Protein 5NXF (pdb70)

Solvent-accessible surface area: 54799 Å² total

Sequence (1468 aa):
SETVTGTSANTAVSPKNLKWIAQSEPTWAATTAIRGFVKTSSGSITFVGNDTVGSTQDLELYEKNSYAVSPYELNRVLANYLPLKAKAADTNLLDGLDSSQFIRRDIAQTVNGSLTLTQQTNLSAPLVSSSTGEFGGSLAANRTFTIRNTGAPTSIVFEKGPASGANPAQSSIRVWGNQFGGGSDTTRSTVFEVGDDTSHHFYSQRNKDGNIAFNINGTVPININASGLNVNGTATFGRSVTANGEFISKSANAFRAINGDYGFFIRNDASNTYFLLTAAGDQTGGFNGLRPLLINNQSGQITIGEGLIIAKGVTINSGGLTVNSRIRSQGTKTSDLYTRAPTSDTVGFWSIDINDSATYNQFPGYFKVEKTNEVTGLPYLERGEEVKSPGTLTQFGNTLDSLYQDWITYPTTPEARTTRWTRTWQKTKNSWSSFVQVFDGGNPPQPSDIGALPSDNATGNLTIRDFLRIGNVRIVPDPVNKTVKFEWVESETVTGTSANTAVSPKNLKWIAQSEPTWAATTAIRGFVKTSSGSITFVGNDTVGSTQDLELYEKNSYAVSPYELNRVLANYLPLKAKAADTNLLDGLDSSQFIRRDIAQTVNGSLTLTQQTNLSAPLVSSSTGEFGGSLAANRTFTIRNTGAPTSIVFEKGPASGANPAQSSIRVWGNQFGGGSDTTRSTVFEVGDDTSHHFYSQRNKDGNIAFNINGTVPININASGLNVNGTATFGRSVTANGEFISKSANAFRAINGDYGFFIRNDASNTYFLLTAAGDQTGGFNGLRPLLINNQSGQITIGEGLIIAKGVTINSGGLTVNSRIRSQGTKTSDLYTRAPTSDTVGFWSIDINDSATYNQFPGYFKVEKTNEVTGLPYLERGEEVKSPGTLTQFGNTLDSLYQDWITYPTTPEARTTRWTRTWQKTKNSWSSFVQVFDGGNPPQPSDIGALPSDNATGNLTIRDFLRIGNVRIVPDPVNKTVKFEWVSETVTGTSANTAVSPKNLKWIAQSEPTWAATTAIRGFVKTSSGSITFVGNDTVGSTQDLELYEKNSYAVSPYELNRVLANYLPLKAKAADTNLLDGLDSSQFIRRDIAQTVNGSLTLTQQTNLSAPLVSSSTGEFGGSLAANRTFTIRNTGAPTSIVFEKGPASGANPAQSSIRVWGNQFGGGSDTTRSTVFEVGDDTSHHFYSQRNKDGNIAFNINGTVPININASGLNVNGTATFGRSVTANGEFISKSANAFRAINGDYGFFIRNDASNTYFLLTAAGDQTGGFNGLRPLLINNQSGQITIGEGLIIAKGVTINSGGLTVNSRIRSQGTKTSDLYTRAPTSDTVGFWSIDINDSATYNQFPGYFKVEKTNEVTGLPYLERGEEVKSPGTLTQFGNTLDSLYQDWITYPTTPEARTTRWTRTWQKTKNSWSSFVQVFDGGNPPQPSDIGALPSDNATGNLTIRDFLRIGNVRIVPDPVNKTVKFEWV

Structure (mmCIF, N/CA/C/O backbone):
data_5NXF
#
_entry.id   5NXF
#
_cell.length_a   92.107
_cell.length_b   75.943
_cell.length_c   149.128
_cell.angle_alpha   90.00
_cell.angle_beta   90.21
_cell.angle_gamma   90.00
#
_symmetry.space_group_name_H-M   'P 1 21 1'
#
loop_
_entity.id
_entity.type
_entity.pdbx_description
1 polymer 'Long-tail fiber proximal subunit'
2 non-polymer GLYCEROL
3 non-polymer 'PHOSPHATE ION'
4 non-polymer 'ACETATE ION'
5 non-polymer 'SODIUM ION'
6 non-polymer UREA
7 water water
#
loop_
_atom_site.group_PDB
_atom_site.id
_atom_site.type_symbol
_atom_site.label_atom_id
_atom_site.label_alt_id
_atom_site.label_comp_id
_atom_site.label_asym_id
_atom_site.label_entity_id
_atom_site.label_seq_id
_atom_site.pdbx_PDB_ins_code
_atom_site.Cartn_x
_atom_site.Cartn_y
_atom_site.Cartn_z
_atom_site.occupancy
_atom_site.B_iso_or_equiv
_atom_site.auth_seq_id
_atom_site.auth_comp_id
_atom_site.auth_asym_id
_atom_site.auth_atom_id
_atom_site.pdbx_PDB_model_num
ATOM 1 N N . SER A 1 15 ? 162.438 -5.353 -36.852 1.00 89.51 795 SER A N 1
ATOM 2 C CA . SER A 1 15 ? 162.175 -5.378 -35.383 1.00 89.29 795 SER A CA 1
ATOM 3 C C . SER A 1 15 ? 160.936 -4.551 -35.040 1.00 86.19 795 SER A C 1
ATOM 4 O O . SER A 1 15 ? 160.357 -3.887 -35.904 1.00 83.89 795 SER A O 1
ATOM 7 N N . GLU A 1 16 ? 160.556 -4.567 -33.763 1.00 83.89 796 GLU A N 1
ATOM 8 C CA . GLU A 1 16 ? 159.409 -3.792 -33.273 1.00 80.16 796 GLU A CA 1
ATOM 9 C C . GLU A 1 16 ? 159.723 -2.289 -33.060 1.00 78.06 796 GLU A C 1
ATOM 10 O O . GLU A 1 16 ? 159.269 -1.659 -32.107 1.00 75.29 796 GLU A O 1
ATOM 16 N N . THR A 1 17 ? 160.557 -1.754 -33.957 1.00 79.35 797 THR A N 1
ATOM 17 C CA . THR A 1 17 ? 160.455 -0.382 -34.473 1.00 77.11 797 THR A CA 1
ATOM 18 C C . THR A 1 17 ? 159.071 -0.109 -35.083 1.00 73.12 797 THR A C 1
ATOM 19 O O . THR A 1 17 ? 158.594 1.019 -35.029 1.00 66.88 797 THR A O 1
ATOM 23 N N . VAL A 1 18 ? 158.459 -1.137 -35.683 1.00 71.79 798 VAL A N 1
ATOM 24 C CA . VAL A 1 18 ? 157.158 -1.022 -36.369 1.00 72.59 798 VAL A CA 1
ATOM 25 C C . VAL A 1 18 ? 156.042 -0.635 -35.390 1.00 72.97 798 VAL A C 1
ATOM 26 O O . VAL A 1 18 ? 155.113 0.097 -35.758 1.00 67.16 798 VAL A O 1
ATOM 30 N N . THR A 1 19 ? 156.135 -1.143 -34.157 1.00 76.28 799 THR A N 1
ATOM 31 C CA . THR A 1 19 ? 155.311 -0.660 -33.042 1.00 80.24 799 THR A CA 1
ATOM 32 C C . THR A 1 19 ? 155.595 0.822 -32.802 1.00 83.25 799 THR A C 1
ATOM 33 O O . THR A 1 19 ? 154.655 1.610 -32.647 1.00 86.05 799 THR A O 1
ATOM 37 N N . GLY A 1 20 ? 156.883 1.185 -32.766 1.00 81.36 800 GLY A N 1
ATOM 38 C CA . GLY A 1 20 ? 157.297 2.583 -32.839 1.00 82.05 800 GLY A CA 1
ATOM 39 C C . GLY A 1 20 ? 156.526 3.221 -33.978 1.00 83.73 800 GLY A C 1
ATOM 40 O O . GLY A 1 20 ? 156.520 2.714 -35.103 1.00 85.12 800 GLY A O 1
ATOM 41 N N . THR A 1 21 ? 155.846 4.317 -33.672 1.00 85.48 801 THR A N 1
ATOM 42 C CA . THR A 1 21 ? 154.799 4.853 -34.543 1.00 89.04 801 THR A CA 1
ATOM 43 C C . THR A 1 21 ? 155.258 5.097 -35.998 1.00 87.95 801 THR A C 1
ATOM 44 O O . THR A 1 21 ? 154.726 4.479 -36.930 1.00 87.51 801 THR A O 1
ATOM 48 N N . SER A 1 22 ? 156.263 5.959 -36.169 1.00 85.49 802 SER A N 1
ATOM 49 C CA . SER A 1 22 ? 156.801 6.318 -37.490 1.00 82.29 802 SER A CA 1
ATOM 50 C C . SER A 1 22 ? 158.158 5.663 -37.789 1.00 81.56 802 SER A C 1
ATOM 51 O O . SER A 1 22 ? 158.796 5.085 -36.906 1.00 81.43 802 SER A O 1
ATOM 54 N N . ALA A 1 23 ? 158.556 5.768 -39.058 1.00 79.86 803 ALA A N 1
ATOM 55 C CA . ALA A 1 23 ? 159.812 5.235 -39.638 1.00 77.70 803 ALA A CA 1
ATOM 56 C C . ALA A 1 23 ? 159.560 5.025 -41.129 1.00 78.50 803 ALA A C 1
ATOM 57 O O . ALA A 1 23 ? 158.402 4.935 -41.554 1.00 74.33 803 ALA A O 1
ATOM 59 N N . ASN A 1 24 ? 160.639 4.971 -41.914 1.00 78.95 804 ASN A N 1
ATOM 60 C CA . ASN A 1 24 ? 160.567 4.633 -43.348 1.00 75.78 804 ASN A CA 1
ATOM 61 C C . ASN A 1 24 ? 161.527 3.487 -43.708 1.00 76.66 804 ASN A C 1
ATOM 62 O O . ASN A 1 24 ? 162.297 3.558 -44.673 1.00 73.43 804 ASN A O 1
ATOM 67 N N . THR A 1 25 ? 161.468 2.434 -42.890 1.00 76.61 805 THR A N 1
ATOM 68 C CA . THR A 1 25 ? 161.898 1.095 -43.279 1.00 75.88 805 THR A CA 1
ATOM 69 C C . THR A 1 25 ? 160.650 0.403 -43.875 1.00 75.58 805 THR A C 1
ATOM 70 O O . THR A 1 25 ? 159.644 1.075 -44.124 1.00 70.91 805 THR A O 1
ATOM 74 N N . ALA A 1 26 ? 160.718 -0.906 -44.136 1.00 75.87 806 ALA A N 1
ATOM 75 C CA . ALA A 1 26 ? 159.564 -1.672 -44.644 1.00 74.68 806 ALA A CA 1
ATOM 76 C C . ALA A 1 26 ? 158.992 -2.566 -43.547 1.00 75.17 806 ALA A C 1
ATOM 77 O O . ALA A 1 26 ? 159.747 -3.129 -42.745 1.00 75.59 806 ALA A O 1
ATOM 79 N N . VAL A 1 27 ? 157.662 -2.686 -43.515 1.00 71.27 807 VAL A N 1
ATOM 80 C CA . VAL A 1 27 ? 156.981 -3.616 -42.594 1.00 68.88 807 VAL A CA 1
ATOM 81 C C . VAL A 1 27 ? 157.035 -5.064 -43.125 1.00 64.42 807 VAL A C 1
ATOM 82 O O . VAL A 1 27 ? 156.881 -5.298 -44.332 1.00 56.62 807 VAL A O 1
ATOM 86 N N . SER A 1 28 ? 157.272 -6.017 -42.217 1.00 59.61 808 SER A N 1
ATOM 87 C CA . SER A 1 28 ? 157.393 -7.438 -42.553 1.00 56.96 808 SER A CA 1
ATOM 88 C C . SER A 1 28 ? 156.092 -8.213 -42.277 1.00 61.05 808 SER A C 1
ATOM 89 O O . SER A 1 28 ? 155.183 -7.682 -41.639 1.00 56.95 808 SER A O 1
ATOM 92 N N . PRO A 1 29 ? 156.003 -9.467 -42.767 1.00 64.20 809 PRO A N 1
ATOM 93 C CA . PRO A 1 29 ? 154.984 -10.443 -42.356 1.00 67.46 809 PRO A CA 1
ATOM 94 C C . PRO A 1 29 ? 154.910 -10.717 -40.845 1.00 71.05 809 PRO A C 1
ATOM 95 O O . PRO A 1 29 ? 153.811 -10.734 -40.284 1.00 73.42 809 PRO A O 1
ATOM 99 N N . LYS A 1 30 ? 156.060 -10.934 -40.205 1.00 72.03 810 LYS A N 1
ATOM 100 C CA . LYS A 1 30 ? 156.117 -11.221 -38.762 1.00 74.29 810 LYS A CA 1
ATOM 101 C C . LYS A 1 30 ? 155.616 -10.040 -37.920 1.00 79.92 810 LYS A C 1
ATOM 102 O O . LYS A 1 30 ? 154.840 -10.227 -36.976 1.00 79.85 810 LYS A O 1
ATOM 108 N N . ASN A 1 31 ? 156.071 -8.835 -38.271 1.00 82.58 811 ASN A N 1
ATOM 109 C CA . ASN A 1 31 ? 155.690 -7.602 -37.561 1.00 84.67 811 ASN A CA 1
ATOM 110 C C . ASN A 1 31 ? 154.231 -7.175 -37.799 1.00 84.27 811 ASN A C 1
ATOM 111 O O . ASN A 1 31 ? 153.621 -6.581 -36.907 1.00 85.55 811 ASN A O 1
ATOM 116 N N . LEU A 1 32 ? 153.687 -7.448 -38.990 1.00 80.50 812 LEU A N 1
ATOM 117 C CA . LEU A 1 32 ? 152.264 -7.191 -39.266 1.00 77.29 812 LEU A CA 1
ATOM 118 C C . LEU A 1 32 ? 151.367 -8.059 -38.388 1.00 77.53 812 LEU A C 1
ATOM 119 O O . LEU A 1 32 ? 150.280 -7.622 -38.021 1.00 76.23 812 LEU A O 1
ATOM 124 N N . LYS A 1 33 ? 151.825 -9.270 -38.050 1.00 80.46 813 LYS A N 1
ATOM 125 C CA . LYS A 1 33 ? 151.074 -10.174 -37.164 1.00 83.35 813 LYS A CA 1
ATOM 126 C C . LYS A 1 33 ? 151.092 -9.739 -35.696 1.00 82.57 813 LYS A C 1
ATOM 127 O O . LYS A 1 33 ? 150.073 -9.867 -35.010 1.00 86.20 813 LYS A O 1
ATOM 133 N N . TRP A 1 34 ? 152.235 -9.257 -35.204 1.00 77.63 814 TRP A N 1
ATOM 134 C CA . TRP A 1 34 ? 152.310 -8.742 -33.826 1.00 74.10 814 TRP A CA 1
ATOM 135 C C . TRP A 1 34 ? 151.438 -7.481 -33.644 1.00 67.41 814 TRP A C 1
ATOM 136 O O . TRP A 1 34 ? 150.726 -7.366 -32.647 1.00 66.93 814 TRP A O 1
ATOM 147 N N . ILE A 1 35 ? 151.500 -6.566 -34.614 1.00 63.12 815 ILE A N 1
ATOM 148 C CA . ILE A 1 35 ? 150.725 -5.305 -34.613 1.00 62.98 815 ILE A CA 1
ATOM 149 C C . ILE A 1 35 ? 149.183 -5.532 -34.602 1.00 65.97 815 ILE A C 1
ATOM 150 O O . ILE A 1 35 ? 148.464 -4.969 -33.753 1.00 56.62 815 ILE A O 1
ATOM 155 N N . ALA A 1 36 ? 148.691 -6.359 -35.532 1.00 65.86 816 ALA A N 1
ATOM 156 C CA . ALA A 1 36 ? 147.247 -6.618 -35.682 1.00 62.52 816 ALA A CA 1
ATOM 157 C C . ALA A 1 36 ? 146.654 -7.461 -34.556 1.00 59.67 816 ALA A C 1
ATOM 158 O O . ALA A 1 36 ? 145.543 -7.178 -34.105 1.00 61.56 816 ALA A O 1
ATOM 160 N N . GLN A 1 37 ? 147.393 -8.472 -34.097 1.00 54.92 817 GLN A N 1
ATOM 161 C CA . GLN A 1 37 ? 146.848 -9.492 -33.185 1.00 56.17 817 GLN A CA 1
ATOM 162 C C . GLN A 1 37 ? 147.418 -9.514 -31.749 1.00 58.90 817 GLN A C 1
ATOM 163 O O . GLN A 1 37 ? 146.891 -10.241 -30.906 1.00 65.07 817 GLN A O 1
ATOM 169 N N . SER A 1 38 ? 148.470 -8.741 -31.463 1.00 58.48 818 SER A N 1
ATOM 170 C CA . SER A 1 38 ? 149.154 -8.812 -30.152 1.00 59.12 818 SER A CA 1
ATOM 171 C C . SER A 1 38 ? 149.522 -7.482 -29.466 1.00 58.22 818 SER A C 1
ATOM 172 O O . SER A 1 38 ? 149.528 -7.414 -28.239 1.00 57.51 818 SER A O 1
ATOM 175 N N . GLU A 1 39 ? 149.829 -6.443 -30.240 1.00 59.08 819 GLU A N 1
ATOM 176 C CA . GLU A 1 39 ? 150.427 -5.203 -29.698 1.00 60.30 819 GLU A CA 1
ATOM 177 C C . GLU A 1 39 ? 149.418 -4.369 -28.877 1.00 58.52 819 GLU A C 1
ATOM 178 O O . GLU A 1 39 ? 148.476 -3.821 -29.463 1.00 59.10 819 GLU A O 1
ATOM 184 N N . PRO A 1 40 ? 149.619 -4.252 -27.539 1.00 56.93 820 PRO A N 1
ATOM 185 C CA . PRO A 1 40 ? 148.649 -3.505 -26.712 1.00 56.78 820 PRO A CA 1
ATOM 186 C C . PRO A 1 40 ? 148.300 -2.094 -27.222 1.00 55.95 820 PRO A C 1
ATOM 187 O O . PRO A 1 40 ? 147.119 -1.719 -27.202 1.00 54.75 820 PRO A O 1
ATOM 191 N N . THR A 1 41 ? 149.304 -1.348 -27.701 1.00 49.50 821 THR A N 1
ATOM 192 C CA . THR A 1 41 ? 149.139 0.081 -28.045 1.00 50.27 821 THR A CA 1
ATOM 193 C C . THR A 1 41 ? 148.463 0.367 -29.402 1.00 47.58 821 THR A C 1
ATOM 194 O O . THR A 1 41 ? 148.160 1.524 -29.700 1.00 42.77 821 THR A O 1
ATOM 198 N N . TRP A 1 42 ? 148.218 -0.667 -30.211 1.00 47.38 822 TRP A N 1
ATOM 199 C CA . TRP A 1 42 ? 147.460 -0.520 -31.464 1.00 49.78 822 TRP A CA 1
ATOM 200 C C . TRP A 1 42 ? 146.004 -1.022 -31.336 1.00 46.94 822 TRP A C 1
ATOM 201 O O . TRP A 1 42 ? 145.262 -0.995 -32.315 1.00 44.19 822 TRP A O 1
ATOM 212 N N . ALA A 1 43 ? 145.600 -1.449 -30.134 1.00 47.08 823 ALA A N 1
ATOM 213 C CA . ALA A 1 43 ? 144.232 -1.949 -29.882 1.00 46.98 823 ALA A CA 1
ATOM 214 C C . ALA A 1 43 ? 143.206 -0.852 -30.094 1.00 45.61 823 ALA A C 1
ATOM 215 O O . ALA A 1 43 ? 143.517 0.338 -29.975 1.00 46.87 823 ALA A O 1
ATOM 217 N N . ALA A 1 44 ? 141.989 -1.253 -30.440 1.00 44.76 824 ALA A N 1
ATOM 218 C CA . ALA A 1 44 ? 140.882 -0.304 -30.560 1.00 45.18 824 ALA A CA 1
ATOM 219 C C . ALA A 1 44 ? 140.549 0.212 -29.169 1.00 42.87 824 ALA A C 1
ATOM 220 O O . ALA A 1 44 ? 140.420 -0.587 -28.238 1.00 39.95 824 ALA A O 1
ATOM 222 N N . THR A 1 45 ? 140.463 1.539 -29.036 1.00 40.69 825 THR A N 1
ATOM 223 C CA . THR A 1 45 ? 139.994 2.195 -27.807 1.00 40.03 825 THR A CA 1
ATOM 224 C C . THR A 1 45 ? 138.969 3.279 -28.173 1.00 38.60 825 THR A C 1
ATOM 225 O O . THR A 1 45 ? 138.606 3.457 -29.360 1.00 36.50 825 THR A O 1
ATOM 229 N N . THR A 1 46 ? 138.496 4.002 -27.155 1.00 36.71 826 THR A N 1
ATOM 230 C CA . THR A 1 46 ? 137.560 5.119 -27.367 1.00 37.39 826 THR A CA 1
ATOM 231 C C . THR A 1 46 ? 138.180 6.290 -28.169 1.00 37.15 826 THR A C 1
ATOM 232 O O . THR A 1 46 ? 137.446 7.053 -28.825 1.00 35.16 826 THR A O 1
ATOM 236 N N . ALA A 1 47 ? 139.518 6.399 -28.134 1.00 38.84 827 ALA A N 1
ATOM 237 C CA . ALA A 1 47 ? 140.272 7.473 -28.810 1.00 38.45 827 ALA A CA 1
ATOM 238 C C . ALA A 1 47 ? 141.175 7.036 -29.986 1.00 40.02 827 ALA A C 1
ATOM 239 O O . ALA A 1 47 ? 141.520 7.879 -30.808 1.00 41.02 827 ALA A O 1
ATOM 241 N N . ILE A 1 48 ? 141.562 5.758 -30.053 1.00 40.89 828 ILE A N 1
ATOM 242 C CA . ILE A 1 48 ? 142.475 5.238 -31.092 1.00 41.98 828 ILE A CA 1
ATOM 243 C C . ILE A 1 48 ? 141.763 4.157 -31.953 1.00 43.99 828 ILE A C 1
ATOM 244 O O . ILE A 1 48 ? 141.416 3.084 -31.446 1.00 42.76 828 ILE A O 1
ATOM 249 N N . ARG A 1 49 ? 141.557 4.443 -33.244 1.00 44.28 829 ARG A N 1
ATOM 250 C CA . ARG A 1 49 ? 141.026 3.440 -34.193 1.00 45.50 829 ARG A CA 1
ATOM 251 C C . ARG A 1 49 ? 142.008 2.266 -34.357 1.00 45.07 829 ARG A C 1
ATOM 252 O O . ARG A 1 49 ? 143.224 2.465 -34.410 1.00 44.67 829 ARG A O 1
ATOM 260 N N . GLY A 1 50 ? 141.485 1.042 -34.413 1.00 45.40 830 GLY A N 1
ATOM 261 C CA . GLY A 1 50 ? 142.344 -0.144 -34.449 1.00 45.82 830 GLY A CA 1
ATOM 262 C C . GLY A 1 50 ? 141.644 -1.496 -34.498 1.00 45.76 830 GLY A C 1
ATOM 263 O O . GLY A 1 50 ? 140.580 -1.649 -35.122 1.00 41.11 830 GLY A O 1
ATOM 264 N N . PHE A 1 51 ? 142.266 -2.473 -33.833 1.00 47.55 831 PHE A N 1
ATOM 265 C CA . PHE A 1 51 ? 141.888 -3.880 -33.928 1.00 51.38 831 PHE A CA 1
ATOM 266 C C . PHE A 1 51 ? 141.087 -4.312 -32.698 1.00 52.02 831 PHE A C 1
ATOM 267 O O . PHE A 1 51 ? 141.298 -3.803 -31.585 1.00 49.02 831 PHE A O 1
ATOM 275 N N . VAL A 1 52 ? 140.194 -5.279 -32.914 1.00 50.30 832 VAL A N 1
ATOM 276 C CA . VAL A 1 52 ? 139.308 -5.819 -31.866 1.00 49.39 832 VAL A CA 1
ATOM 277 C C . VAL A 1 52 ? 139.227 -7.347 -31.915 1.00 48.81 832 VAL A C 1
ATOM 278 O O . VAL A 1 52 ? 139.332 -7.950 -32.998 1.00 47.02 832 VAL A O 1
ATOM 282 N N . LYS A 1 53 ? 139.086 -7.953 -30.734 1.00 46.37 833 LYS A N 1
ATOM 283 C CA . LYS A 1 53 ? 138.454 -9.263 -30.593 1.00 46.64 833 LYS A CA 1
ATOM 284 C C . LYS A 1 53 ? 136.946 -9.037 -30.420 1.00 48.26 833 LYS A C 1
ATOM 285 O O . LYS A 1 53 ? 136.509 -7.971 -29.955 1.00 40.79 833 LYS A O 1
ATOM 291 N N . THR A 1 54 ? 136.140 -10.022 -30.813 1.00 47.51 834 THR A N 1
ATOM 292 C CA . THR A 1 54 ? 134.717 -10.006 -30.460 1.00 45.30 834 THR A CA 1
ATOM 293 C C . THR A 1 54 ? 134.630 -10.534 -29.022 1.00 45.11 834 THR A C 1
ATOM 294 O O . THR A 1 54 ? 135.440 -11.369 -28.617 1.00 43.50 834 THR A O 1
ATOM 298 N N . SER A 1 55 ? 133.696 -10.001 -28.232 1.00 46.41 835 SER A N 1
ATOM 299 C CA . SER A 1 55 ? 133.507 -10.445 -26.840 1.00 44.92 835 SER A CA 1
ATOM 300 C C . SER A 1 55 ? 132.832 -11.841 -26.775 1.00 46.62 835 SER A C 1
ATOM 301 O O . SER A 1 55 ? 132.250 -12.313 -27.759 1.00 47.01 835 SER A O 1
ATOM 304 N N . SER A 1 56 ? 132.953 -12.497 -25.624 1.00 47.42 836 SER A N 1
ATOM 305 C CA . SER A 1 56 ? 132.265 -13.767 -25.356 1.00 52.64 836 SER A CA 1
ATOM 306 C C . SER A 1 56 ? 132.163 -13.997 -23.853 1.00 52.12 836 SER A C 1
ATOM 307 O O . SER A 1 56 ? 132.996 -13.487 -23.096 1.00 50.18 836 SER A O 1
ATOM 310 N N . GLY A 1 57 ? 131.138 -14.740 -23.426 1.00 53.60 837 GLY A N 1
ATOM 311 C CA . GLY A 1 57 ? 130.983 -15.138 -22.016 1.00 52.07 837 GLY A CA 1
ATOM 312 C C . GLY A 1 57 ? 130.854 -13.955 -21.065 1.00 52.20 837 GLY A C 1
ATOM 313 O O . GLY A 1 57 ? 130.203 -12.964 -21.389 1.00 50.19 837 GLY A O 1
ATOM 314 N N . SER A 1 58 ? 131.516 -14.050 -19.915 1.00 54.33 838 SER A N 1
ATOM 315 C CA . SER A 1 58 ? 131.520 -12.997 -18.892 1.00 57.09 838 SER A CA 1
ATOM 316 C C . SER A 1 58 ? 132.271 -11.691 -19.244 1.00 58.93 838 SER A C 1
ATOM 317 O O . SER A 1 58 ? 132.242 -10.735 -18.459 1.00 59.95 838 SER A O 1
ATOM 320 N N . ILE A 1 59 ? 132.948 -11.653 -20.393 1.00 57.32 839 ILE A N 1
ATOM 321 C CA . ILE A 1 59 ? 133.510 -10.409 -20.943 1.00 57.33 839 ILE A CA 1
ATOM 322 C C . ILE A 1 59 ? 132.371 -9.501 -21.446 1.00 56.28 839 ILE A C 1
ATOM 323 O O . ILE A 1 59 ? 132.427 -8.280 -21.277 1.00 51.07 839 ILE A O 1
ATOM 328 N N . THR A 1 60 ? 131.347 -10.095 -22.066 1.00 54.61 840 THR A N 1
ATOM 329 C CA . THR A 1 60 ? 130.174 -9.337 -22.523 1.00 54.59 840 THR A CA 1
ATOM 330 C C . THR A 1 60 ? 129.182 -9.017 -21.376 1.00 52.05 840 THR A C 1
ATOM 331 O O . THR A 1 60 ? 128.696 -7.881 -21.278 1.00 48.89 840 THR A O 1
ATOM 335 N N . PHE A 1 61 ? 128.894 -9.998 -20.518 1.00 50.37 841 PHE A N 1
ATOM 336 C CA . PHE A 1 61 ? 127.735 -9.916 -19.597 1.00 51.18 841 PHE A CA 1
ATOM 337 C C . PHE A 1 61 ? 127.861 -10.899 -18.428 1.00 52.61 841 PHE A C 1
ATOM 338 O O . PHE A 1 61 ? 127.971 -12.107 -18.640 1.00 53.67 841 PHE A O 1
ATOM 346 N N . VAL A 1 62 ? 127.886 -10.366 -17.206 1.00 52.39 842 VAL A N 1
ATOM 347 C CA . VAL A 1 62 ? 127.738 -11.161 -15.985 1.00 52.72 842 VAL A CA 1
ATOM 348 C C . VAL A 1 62 ? 126.429 -10.691 -15.339 1.00 55.59 842 VAL A C 1
ATOM 349 O O . VAL A 1 62 ? 126.384 -9.651 -14.661 1.00 53.74 842 VAL A O 1
ATOM 353 N N . GLY A 1 63 ? 125.358 -11.445 -15.581 1.00 55.90 843 GLY A N 1
ATOM 354 C CA . GLY A 1 63 ? 124.056 -11.139 -14.991 1.00 54.23 843 GLY A CA 1
ATOM 355 C C . GLY A 1 63 ? 122.998 -12.206 -15.191 1.00 53.71 843 GLY A C 1
ATOM 356 O O . GLY A 1 63 ? 123.315 -13.364 -15.444 1.00 49.26 843 GLY A O 1
ATOM 357 N N . ASN A 1 64 ? 121.737 -11.799 -15.063 1.00 52.21 844 ASN A N 1
ATOM 358 C CA . ASN A 1 64 ? 120.592 -12.698 -15.237 1.00 48.59 844 ASN A CA 1
ATOM 359 C C . ASN A 1 64 ? 119.398 -11.941 -15.842 1.00 48.85 844 ASN A C 1
ATOM 360 O O . ASN A 1 64 ? 119.495 -10.742 -16.139 1.00 46.30 844 ASN A O 1
ATOM 365 N N . ASP A 1 65 ? 118.288 -12.645 -16.050 1.00 49.40 845 ASP A N 1
ATOM 366 C CA . ASP A 1 65 ? 117.099 -12.050 -16.672 1.00 49.19 845 ASP A CA 1
ATOM 367 C C . ASP A 1 65 ? 116.095 -11.383 -15.685 1.00 48.20 845 ASP A C 1
ATOM 368 O O . ASP A 1 65 ? 114.999 -10.991 -16.091 1.00 43.98 845 ASP A O 1
ATOM 373 N N . THR A 1 66 ? 116.480 -11.257 -14.414 1.00 48.71 846 THR A N 1
ATOM 374 C CA . THR A 1 66 ? 115.693 -10.556 -13.386 1.00 51.11 846 THR A CA 1
ATOM 375 C C . THR A 1 66 ? 116.240 -9.147 -13.141 1.00 52.37 846 THR A C 1
ATOM 376 O O . THR A 1 66 ? 115.511 -8.165 -13.222 1.00 50.22 846 THR A O 1
ATOM 380 N N . VAL A 1 67 ? 117.533 -9.091 -12.836 1.00 52.63 847 VAL A N 1
ATOM 381 C CA . VAL A 1 67 ? 118.248 -7.885 -12.429 1.00 53.21 847 VAL A CA 1
ATOM 382 C C . VAL A 1 67 ? 119.072 -7.282 -13.600 1.00 53.09 847 VAL A C 1
ATOM 383 O O . VAL A 1 67 ? 119.498 -6.129 -13.528 1.00 49.38 847 VAL A O 1
ATOM 387 N N . GLY A 1 68 ? 119.271 -8.030 -14.691 1.00 51.59 848 GLY A N 1
ATOM 388 C CA . GLY A 1 68 ? 120.264 -7.645 -15.706 1.00 49.90 848 GLY A CA 1
ATOM 389 C C . GLY A 1 68 ? 121.661 -7.876 -15.148 1.00 47.72 848 GLY A C 1
ATOM 390 O O . GLY A 1 68 ? 121.855 -8.769 -14.327 1.00 49.58 848 GLY A O 1
ATOM 391 N N . SER A 1 69 ? 122.628 -7.059 -15.561 1.00 47.83 849 SER A N 1
ATOM 392 C CA . SER A 1 69 ? 124.033 -7.200 -15.105 1.00 47.86 849 SER A CA 1
ATOM 393 C C . SER A 1 69 ? 124.225 -7.079 -13.576 1.00 46.32 849 SER A C 1
ATOM 394 O O . SER A 1 69 ? 123.989 -6.019 -13.007 1.00 47.45 849 SER A O 1
ATOM 397 N N . THR A 1 70 ? 124.701 -8.149 -12.934 1.00 47.78 850 THR A N 1
ATOM 398 C CA . THR A 1 70 ? 124.883 -8.195 -11.466 1.00 48.97 850 THR A CA 1
ATOM 399 C C . THR A 1 70 ? 126.292 -7.762 -11.027 1.00 51.67 850 THR A C 1
ATOM 400 O O . THR A 1 70 ? 126.663 -7.942 -9.864 1.00 53.89 850 THR A O 1
ATOM 404 N N . GLN A 1 71 ? 127.054 -7.177 -11.957 1.00 54.68 851 GLN A N 1
ATOM 405 C CA . GLN A 1 71 ? 128.466 -6.857 -11.789 1.00 54.59 851 GLN A CA 1
ATOM 406 C C . GLN A 1 71 ? 128.675 -5.345 -11.802 1.00 52.17 851 GLN A C 1
ATOM 407 O O . GLN A 1 71 ? 127.944 -4.611 -12.482 1.00 49.07 851 GLN A O 1
ATOM 413 N N . ASP A 1 72 ? 129.689 -4.892 -11.063 1.00 50.34 852 ASP A N 1
ATOM 414 C CA . ASP A 1 72 ? 130.165 -3.506 -11.125 1.00 47.35 852 ASP A CA 1
ATOM 415 C C . ASP A 1 72 ? 130.434 -3.146 -12.589 1.00 44.99 852 ASP A C 1
ATOM 416 O O . ASP A 1 72 ? 131.223 -3.825 -13.253 1.00 45.02 852 ASP A O 1
ATOM 421 N N . LEU A 1 73 ? 129.758 -2.101 -13.085 1.00 43.62 853 LEU A N 1
ATOM 422 C CA . LEU A 1 73 ? 129.859 -1.671 -14.494 1.00 43.27 853 LEU A CA 1
ATOM 423 C C . LEU A 1 73 ? 131.313 -1.427 -14.932 1.00 45.13 853 LEU A C 1
ATOM 424 O O . LEU A 1 73 ? 131.673 -1.690 -16.090 1.00 44.56 853 LEU A O 1
ATOM 429 N N . GLU A 1 74 ? 132.141 -0.956 -13.995 1.00 46.57 854 GLU A N 1
ATOM 430 C CA . GLU A 1 74 ? 133.535 -0.609 -14.274 1.00 48.83 854 GLU A CA 1
ATOM 431 C C . GLU A 1 74 ? 134.458 -1.800 -14.546 1.00 50.15 854 GLU A C 1
ATOM 432 O O . GLU A 1 74 ? 135.592 -1.594 -14.998 1.00 49.92 854 GLU A O 1
ATOM 438 N N . LEU A 1 75 ? 133.995 -3.026 -14.287 1.00 50.57 855 LEU A N 1
ATOM 439 C CA . LEU A 1 75 ? 134.753 -4.229 -14.673 1.00 50.44 855 LEU A CA 1
ATOM 440 C C . LEU A 1 75 ? 134.635 -4.596 -16.164 1.00 48.15 855 LEU A C 1
ATOM 441 O O . LEU A 1 75 ? 135.502 -5.308 -16.683 1.00 50.34 855 LEU A O 1
ATOM 446 N N . TYR A 1 76 ? 133.605 -4.101 -16.854 1.00 44.17 856 TYR A N 1
ATOM 447 C CA . TYR A 1 76 ? 133.459 -4.325 -18.304 1.00 44.56 856 TYR A CA 1
ATOM 448 C C . TYR A 1 76 ? 134.456 -3.500 -19.122 1.00 44.92 856 TYR A C 1
ATOM 449 O O . TYR A 1 76 ? 134.674 -2.318 -18.843 1.00 42.31 856 TYR A O 1
ATOM 458 N N . GLU A 1 77 ? 135.017 -4.117 -20.159 1.00 43.98 857 GLU A N 1
ATOM 459 C CA . GLU A 1 77 ? 136.046 -3.480 -20.983 1.00 44.17 857 GLU A CA 1
ATOM 460 C C . GLU A 1 77 ? 135.444 -2.385 -21.859 1.00 42.43 857 GLU A C 1
ATOM 461 O O . GLU A 1 77 ? 134.429 -2.607 -22.531 1.00 37.54 857 GLU A O 1
ATOM 467 N N . LYS A 1 78 ? 136.077 -1.211 -21.858 1.00 41.32 858 LYS A N 1
ATOM 468 C CA . LYS A 1 78 ? 135.743 -0.136 -22.807 1.00 39.73 858 LYS A CA 1
ATOM 469 C C . LYS A 1 78 ? 136.529 -0.266 -24.115 1.00 36.32 858 LYS A C 1
ATOM 470 O O . LYS A 1 78 ? 136.104 0.255 -25.143 1.00 34.62 858 LYS A O 1
ATOM 476 N N . ASN A 1 79 ? 137.670 -0.952 -24.069 1.00 35.63 859 ASN A N 1
ATOM 477 C CA . ASN A 1 79 ? 138.574 -1.073 -25.220 1.00 37.24 859 ASN A CA 1
ATOM 478 C C . ASN A 1 79 ? 138.719 -2.538 -25.675 1.00 39.41 859 ASN A C 1
ATOM 479 O O . ASN A 1 79 ? 138.253 -3.463 -24.991 1.00 37.72 859 ASN A O 1
ATOM 484 N N . SER A 1 80 ? 139.347 -2.723 -26.847 1.00 40.86 860 SER A N 1
ATOM 485 C CA . SER A 1 80 ? 139.859 -4.025 -27.338 1.00 41.55 860 SER A CA 1
ATOM 486 C C . SER A 1 80 ? 138.810 -5.096 -27.738 1.00 45.11 860 SER A C 1
ATOM 487 O O . SER A 1 80 ? 139.178 -6.125 -28.332 1.00 43.22 860 SER A O 1
ATOM 490 N N . TYR A 1 81 ? 137.527 -4.842 -27.447 1.00 46.41 861 TYR A N 1
ATOM 491 C CA . TYR A 1 81 ? 136.449 -5.833 -27.570 1.00 44.81 861 TYR A CA 1
ATOM 492 C C . TYR A 1 81 ? 135.225 -5.220 -28.267 1.00 43.21 861 TYR A C 1
ATOM 493 O O . TYR A 1 81 ? 134.783 -4.118 -27.916 1.00 41.10 861 TYR A O 1
ATOM 502 N N . ALA A 1 82 ? 134.712 -5.935 -29.266 1.00 38.84 862 ALA A N 1
ATOM 503 C CA . ALA A 1 82 ? 133.564 -5.497 -30.045 1.00 41.14 862 ALA A CA 1
ATOM 504 C C . ALA A 1 82 ? 132.445 -6.504 -29.820 1.00 42.40 862 ALA A C 1
ATOM 505 O O . ALA A 1 82 ? 132.620 -7.690 -30.071 1.00 42.22 862 ALA A O 1
ATOM 507 N N . VAL A 1 83 ? 131.310 -6.033 -29.318 1.00 41.44 863 VAL A N 1
ATOM 508 C CA . VAL A 1 83 ? 130.159 -6.891 -29.128 1.00 41.09 863 VAL A CA 1
ATOM 509 C C . VAL A 1 83 ? 129.667 -7.358 -30.508 1.00 38.78 863 VAL A C 1
ATOM 510 O O . VAL A 1 83 ? 129.408 -6.541 -31.387 1.00 38.44 863 VAL A O 1
ATOM 514 N N . SER A 1 84 ? 129.599 -8.678 -30.677 1.00 40.19 864 SER A N 1
ATOM 515 C CA . SER A 1 84 ? 129.085 -9.322 -31.897 1.00 44.14 864 SER A CA 1
ATOM 516 C C . SER A 1 84 ? 127.547 -9.375 -31.883 1.00 47.89 864 SER A C 1
ATOM 517 O O . SER A 1 84 ? 126.950 -9.264 -30.804 1.00 45.78 864 SER A O 1
ATOM 520 N N . PRO A 1 85 ? 126.899 -9.552 -33.068 1.00 49.45 865 PRO A N 1
ATOM 521 C CA . PRO A 1 85 ? 125.452 -9.843 -33.125 1.00 49.04 865 PRO A CA 1
ATOM 522 C C . PRO A 1 85 ? 124.990 -10.989 -32.227 1.00 49.84 865 PRO A C 1
ATOM 523 O O . PRO A 1 85 ? 123.913 -10.899 -31.627 1.00 53.28 865 PRO A O 1
ATOM 527 N N . TYR A 1 86 ? 125.797 -12.045 -32.137 1.00 48.90 866 TYR A N 1
ATOM 528 C CA . TYR A 1 86 ? 125.492 -13.193 -31.280 1.00 50.79 866 TYR A CA 1
ATOM 529 C C . TYR A 1 86 ? 125.475 -12.825 -29.801 1.00 52.02 866 TYR A C 1
ATOM 530 O O . TYR A 1 86 ? 124.556 -13.216 -29.075 1.00 55.50 866 TYR A O 1
ATOM 539 N N . GLU A 1 87 ? 126.512 -12.121 -29.355 1.00 50.44 867 GLU A N 1
ATOM 540 C CA . GLU A 1 87 ? 126.594 -11.651 -27.963 1.00 48.27 867 GLU A CA 1
ATOM 541 C C . GLU A 1 87 ? 125.504 -10.633 -27.595 1.00 44.92 867 GLU A C 1
ATOM 542 O O . GLU A 1 87 ? 124.989 -10.662 -26.485 1.00 41.33 867 GLU A O 1
ATOM 548 N N . LEU A 1 88 ? 125.163 -9.753 -28.535 1.00 43.56 868 LEU A N 1
ATOM 549 C CA . LEU A 1 88 ? 124.067 -8.799 -28.374 1.00 45.39 868 LEU A CA 1
ATOM 550 C C . LEU A 1 88 ? 122.760 -9.558 -28.103 1.00 47.96 868 LEU A C 1
ATOM 551 O O . LEU A 1 88 ? 122.093 -9.330 -27.088 1.00 45.23 868 LEU A O 1
ATOM 556 N N . ASN A 1 89 ? 122.436 -10.485 -29.005 1.00 48.72 869 ASN A N 1
ATOM 557 C CA . ASN A 1 89 ? 121.207 -11.284 -28.911 1.00 48.33 869 ASN A CA 1
ATOM 558 C C . ASN A 1 89 ? 121.184 -12.279 -27.748 1.00 48.05 869 ASN A C 1
ATOM 559 O O . ASN A 1 89 ? 120.102 -12.578 -27.228 1.00 50.99 869 ASN A O 1
ATOM 564 N N . ARG A 1 90 ? 122.356 -12.759 -27.319 1.00 46.73 870 ARG A N 1
ATOM 565 C CA . ARG A 1 90 ? 122.468 -13.601 -26.116 1.00 45.17 870 ARG A CA 1
ATOM 566 C C . ARG A 1 90 ? 122.184 -12.807 -24.836 1.00 46.09 870 ARG A C 1
ATOM 567 O O . ARG A 1 90 ? 121.614 -13.338 -23.866 1.00 47.11 870 ARG A O 1
ATOM 575 N N . VAL A 1 91 ? 122.604 -11.544 -24.833 1.00 43.64 871 VAL A N 1
ATOM 576 C CA . VAL A 1 91 ? 122.408 -10.661 -23.682 1.00 42.77 871 VAL A CA 1
ATOM 577 C C . VAL A 1 91 ? 120.979 -10.084 -23.658 1.00 41.11 871 VAL A C 1
ATOM 578 O O . VAL A 1 91 ? 120.380 -9.978 -22.587 1.00 35.92 871 VAL A O 1
ATOM 582 N N . LEU A 1 92 ? 120.461 -9.722 -24.836 1.00 41.51 872 LEU A N 1
ATOM 583 C CA . LEU A 1 92 ? 119.091 -9.222 -24.987 1.00 44.72 872 LEU A CA 1
ATOM 584 C C . LEU A 1 92 ? 117.993 -10.264 -24.678 1.00 44.38 872 LEU A C 1
ATOM 585 O O . LEU A 1 92 ? 116.836 -9.893 -24.507 1.00 43.44 872 LEU A O 1
ATOM 590 N N . ALA A 1 93 ? 118.356 -11.546 -24.598 1.00 44.64 873 ALA A N 1
ATOM 591 C CA . ALA A 1 93 ? 117.462 -12.580 -24.046 1.00 46.37 873 ALA A CA 1
ATOM 592 C C . ALA A 1 93 ? 117.052 -12.301 -22.592 1.00 46.23 873 ALA A C 1
ATOM 593 O O . ALA A 1 93 ? 116.017 -12.795 -22.141 1.00 47.66 873 ALA A O 1
ATOM 595 N N . ASN A 1 94 ? 117.857 -11.510 -21.870 1.00 45.32 874 ASN A N 1
ATOM 596 C CA . ASN A 1 94 ? 117.583 -11.142 -20.473 1.00 43.87 874 ASN A CA 1
ATOM 597 C C . ASN A 1 94 ? 116.722 -9.868 -20.275 1.00 42.63 874 ASN A C 1
ATOM 598 O O . ASN A 1 94 ? 116.562 -9.421 -19.133 1.00 39.04 874 ASN A O 1
ATOM 603 N N . TYR A 1 95 ? 116.146 -9.327 -21.359 1.00 42.82 875 TYR A N 1
ATOM 604 C CA . TYR A 1 95 ? 115.432 -8.040 -21.339 1.00 43.30 875 TYR A CA 1
ATOM 605 C C . TYR A 1 95 ? 114.045 -8.128 -21.983 1.00 43.00 875 TYR A C 1
ATOM 606 O O . TYR A 1 95 ? 113.869 -8.799 -23.006 1.00 41.37 875 TYR A O 1
ATOM 615 N N . LEU A 1 96 ? 113.078 -7.429 -21.386 1.00 37.26 876 LEU A N 1
ATOM 616 C CA . LEU A 1 96 ? 111.699 -7.532 -21.800 1.00 36.12 876 LEU A CA 1
ATOM 617 C C . LEU A 1 96 ? 111.443 -6.757 -23.091 1.00 34.98 876 LEU A C 1
ATOM 618 O O . LEU A 1 96 ? 111.671 -5.539 -23.139 1.00 34.71 876 LEU A O 1
ATOM 623 N N . PRO A 1 97 ? 110.934 -7.444 -24.137 1.00 35.26 877 PRO A N 1
ATOM 624 C CA . PRO A 1 97 ? 110.540 -6.723 -25.357 1.00 36.96 877 PRO A CA 1
ATOM 625 C C . PRO A 1 97 ? 109.507 -5.614 -25.139 1.00 38.72 877 PRO A C 1
ATOM 626 O O . PRO A 1 97 ? 108.783 -5.617 -24.129 1.00 45.30 877 PRO A O 1
ATOM 630 N N . LEU A 1 98 ? 109.423 -4.706 -26.105 1.00 39.37 878 LEU A N 1
ATOM 631 C CA . LEU A 1 98 ? 108.623 -3.480 -25.966 1.00 43.79 878 LEU A CA 1
ATOM 632 C C . LEU A 1 98 ? 107.161 -3.803 -25.662 1.00 45.13 878 LEU A C 1
ATOM 633 O O . LEU A 1 98 ? 106.576 -3.222 -24.749 1.00 47.33 878 LEU A O 1
ATOM 638 N N . LYS A 1 99 ? 106.604 -4.754 -26.411 1.00 45.55 879 LYS A N 1
ATOM 639 C CA . LYS A 1 99 ? 105.197 -5.127 -26.299 1.00 46.18 879 LYS A CA 1
ATOM 640 C C . LYS A 1 99 ? 104.992 -6.502 -25.632 1.00 48.31 879 LYS A C 1
ATOM 641 O O . LYS A 1 99 ? 103.966 -7.150 -25.863 1.00 48.00 879 LYS A O 1
ATOM 647 N N . ALA A 1 100 ? 105.948 -6.932 -24.797 1.00 45.97 880 ALA A N 1
ATOM 648 C CA . ALA A 1 100 ? 105.861 -8.227 -24.118 1.00 46.49 880 ALA A CA 1
ATOM 649 C C . ALA A 1 100 ? 105.073 -8.110 -22.821 1.00 47.54 880 ALA A C 1
ATOM 650 O O . ALA A 1 100 ? 104.864 -7.007 -22.305 1.00 45.13 880 ALA A O 1
ATOM 652 N N . LYS A 1 101 ? 104.651 -9.264 -22.300 1.00 48.29 881 LYS A N 1
ATOM 653 C CA . LYS A 1 101 ? 103.936 -9.335 -21.026 1.00 46.94 881 LYS A CA 1
ATOM 654 C C . LYS A 1 101 ? 104.953 -9.364 -19.871 1.00 45.09 881 LYS A C 1
ATOM 655 O O . LYS A 1 101 ? 105.748 -10.295 -19.766 1.00 43.96 881 LYS A O 1
ATOM 661 N N . ALA A 1 102 ? 104.924 -8.335 -19.017 1.00 44.02 882 ALA A N 1
ATOM 662 C CA . ALA A 1 102 ? 105.848 -8.235 -17.873 1.00 43.49 882 ALA A CA 1
ATOM 663 C C . ALA A 1 102 ? 105.521 -9.244 -16.777 1.00 41.85 882 ALA A C 1
ATOM 664 O O . ALA A 1 102 ? 104.378 -9.685 -16.656 1.00 43.34 882 ALA A O 1
ATOM 666 N N . ALA A 1 103 ? 106.522 -9.596 -15.977 1.00 39.65 883 ALA A N 1
ATOM 667 C CA . ALA A 1 103 ? 106.325 -10.478 -14.824 1.00 40.74 883 ALA A CA 1
ATOM 668 C C . ALA A 1 103 ? 105.559 -9.805 -13.678 1.00 40.78 883 ALA A C 1
ATOM 669 O O . ALA A 1 103 ? 104.764 -10.450 -12.994 1.00 40.17 883 ALA A O 1
ATOM 671 N N . ASP A 1 104 ? 105.832 -8.520 -13.460 1.00 42.68 884 ASP A N 1
ATOM 672 C CA . ASP A 1 104 ? 105.262 -7.766 -12.335 1.00 42.32 884 ASP A CA 1
ATOM 673 C C . ASP A 1 104 ? 105.297 -6.278 -12.668 1.00 42.93 884 ASP A C 1
ATOM 674 O O . ASP A 1 104 ? 106.087 -5.842 -13.517 1.00 43.67 884 ASP A O 1
ATOM 679 N N . THR A 1 105 ? 104.427 -5.505 -12.021 1.00 38.55 885 THR A N 1
ATOM 680 C CA . THR A 1 105 ? 104.417 -4.054 -12.176 1.00 36.92 885 THR A CA 1
ATOM 681 C C . THR A 1 105 ? 104.113 -3.405 -10.842 1.00 37.09 885 THR A C 1
ATOM 682 O O . THR A 1 105 ? 103.458 -4.007 -9.976 1.00 36.17 885 THR A O 1
ATOM 686 N N . ASN A 1 106 ? 104.591 -2.178 -10.691 1.00 38.07 886 ASN A N 1
ATOM 687 C CA . ASN A 1 106 ? 104.306 -1.373 -9.505 1.00 39.73 886 ASN A CA 1
ATOM 688 C C . ASN A 1 106 ? 102.954 -0.653 -9.645 1.00 39.82 886 ASN A C 1
ATOM 689 O O . ASN A 1 106 ? 102.293 -0.409 -8.642 1.00 38.57 886 ASN A O 1
ATOM 694 N N . LEU A 1 107 ? 102.550 -0.338 -10.883 1.00 40.39 887 LEU A N 1
ATOM 695 C CA . LEU A 1 107 ? 101.371 0.496 -11.163 1.00 40.21 887 LEU A CA 1
ATOM 696 C C . LEU A 1 107 ? 100.592 -0.018 -12.364 1.00 41.25 887 LEU A C 1
ATOM 697 O O . LEU A 1 107 ? 101.182 -0.545 -13.316 1.00 41.11 887 LEU A O 1
ATOM 702 N N . LEU A 1 108 ? 99.272 0.145 -12.320 1.00 36.45 888 LEU A N 1
ATOM 703 C CA . LEU A 1 108 ? 98.406 -0.214 -13.432 1.00 37.08 888 LEU A CA 1
ATOM 704 C C . LEU A 1 108 ? 97.708 1.060 -13.880 1.00 38.09 888 LEU A C 1
ATOM 705 O O . LEU A 1 108 ? 96.905 1.616 -13.136 1.00 38.10 888 LEU A O 1
ATOM 710 N N . ASP A 1 109 ? 98.038 1.538 -15.082 1.00 38.97 889 ASP A N 1
ATOM 711 C CA . ASP A 1 109 ? 97.646 2.881 -15.546 1.00 39.85 889 ASP A CA 1
ATOM 712 C C . ASP A 1 109 ? 97.963 3.974 -14.503 1.00 40.08 889 ASP A C 1
ATOM 713 O O . ASP A 1 109 ? 97.183 4.904 -14.305 1.00 42.92 889 ASP A O 1
ATOM 718 N N . GLY A 1 110 ? 99.102 3.833 -13.828 1.00 39.03 890 GLY A N 1
ATOM 719 C CA . GLY A 1 110 ? 99.572 4.798 -12.831 1.00 38.54 890 GLY A CA 1
ATOM 720 C C . GLY A 1 110 ? 99.020 4.602 -11.431 1.00 37.69 890 GLY A C 1
ATOM 721 O O . GLY A 1 110 ? 99.310 5.402 -10.537 1.00 36.36 890 GLY A O 1
ATOM 722 N N . LEU A 1 111 ? 98.247 3.532 -11.231 1.00 36.95 891 LEU A N 1
ATOM 723 C CA . LEU A 1 111 ? 97.519 3.308 -9.983 1.00 36.56 891 LEU A CA 1
ATOM 724 C C . LEU A 1 111 ? 98.122 2.112 -9.251 1.00 37.57 891 LEU A C 1
ATOM 725 O O . LEU A 1 111 ? 98.348 1.060 -9.854 1.00 35.29 891 LEU A O 1
ATOM 730 N N . ASP A 1 112 ? 98.381 2.300 -7.955 1.00 37.08 892 ASP A N 1
ATOM 731 C CA . ASP A 1 112 ? 98.935 1.274 -7.078 1.00 39.27 892 ASP A CA 1
ATOM 732 C C . ASP A 1 112 ? 97.900 0.164 -6.795 1.00 42.13 892 ASP A C 1
ATOM 733 O O . ASP A 1 112 ? 96.687 0.384 -6.919 1.00 39.97 892 ASP A O 1
ATOM 738 N N . SER A 1 113 ? 98.380 -1.019 -6.403 1.00 42.15 893 SER A N 1
ATOM 739 C CA . SER A 1 113 ? 97.507 -2.124 -5.953 1.00 40.65 893 SER A CA 1
ATOM 740 C C . SER A 1 113 ? 96.531 -1.717 -4.830 1.00 39.84 893 SER A C 1
ATOM 741 O O . SER A 1 113 ? 95.396 -2.188 -4.785 1.00 35.04 893 SER A O 1
ATOM 744 N N . SER A 1 114 ? 96.985 -0.830 -3.943 1.00 38.63 894 SER A N 1
ATOM 745 C CA . SER A 1 114 ? 96.187 -0.372 -2.805 1.00 37.57 894 SER A CA 1
ATOM 746 C C . SER A 1 114 ? 95.024 0.555 -3.171 1.00 36.22 894 SER A C 1
ATOM 747 O O . SER A 1 114 ? 94.176 0.829 -2.327 1.00 34.74 894 SER A O 1
ATOM 750 N N . GLN A 1 115 ? 95.008 1.051 -4.403 1.00 35.76 895 GLN A N 1
ATOM 751 C CA . GLN A 1 115 ? 93.901 1.824 -4.942 1.00 37.10 895 GLN A CA 1
ATOM 752 C C . GLN A 1 115 ? 92.831 0.992 -5.669 1.00 38.04 895 GLN A C 1
ATOM 753 O O . GLN A 1 115 ? 91.945 1.584 -6.315 1.00 36.02 895 GLN A O 1
ATOM 759 N N . PHE A 1 116 ? 92.923 -0.344 -5.602 1.00 36.43 896 PHE A N 1
ATOM 760 C CA . PHE A 1 116 ? 91.914 -1.261 -6.156 1.00 35.72 896 PHE A CA 1
ATOM 761 C C . PHE A 1 116 ? 91.378 -2.165 -5.046 1.00 35.39 896 PHE A C 1
ATOM 762 O O . PHE A 1 116 ? 92.111 -2.461 -4.087 1.00 32.94 896 PHE A O 1
ATOM 770 N N . ILE A 1 117 ? 90.107 -2.589 -5.149 1.00 31.92 897 ILE A N 1
ATOM 771 C CA . ILE A 1 117 ? 89.562 -3.464 -4.110 1.00 31.72 897 ILE A CA 1
ATOM 772 C C . ILE A 1 117 ? 89.957 -4.922 -4.369 1.00 29.42 897 ILE A C 1
ATOM 773 O O . ILE A 1 117 ? 89.788 -5.450 -5.471 1.00 28.41 897 ILE A O 1
ATOM 778 N N . ARG A 1 118 ? 90.478 -5.551 -3.328 1.00 29.66 898 ARG A N 1
ATOM 779 C CA . ARG A 1 118 ? 90.793 -6.964 -3.337 1.00 32.28 898 ARG A CA 1
ATOM 780 C C . ARG A 1 118 ? 89.533 -7.823 -3.186 1.00 33.51 898 ARG A C 1
ATOM 781 O O . ARG A 1 118 ? 88.592 -7.442 -2.491 1.00 32.61 898 ARG A O 1
ATOM 789 N N . ARG A 1 119 ? 89.571 -8.996 -3.818 1.00 36.23 899 ARG A N 1
ATOM 790 C CA . ARG A 1 119 ? 88.476 -9.967 -3.860 1.00 37.74 899 ARG A CA 1
ATOM 791 C C . ARG A 1 119 ? 88.703 -11.162 -2.914 1.00 40.23 899 ARG A C 1
ATOM 792 O O . ARG A 1 119 ? 87.809 -11.995 -2.729 1.00 37.50 899 ARG A O 1
ATOM 800 N N . ASP A 1 120 ? 89.892 -11.235 -2.310 1.00 40.66 900 ASP A N 1
ATOM 801 C CA . ASP A 1 120 ? 90.301 -12.391 -1.498 1.00 40.59 900 ASP A CA 1
ATOM 802 C C . ASP A 1 120 ? 90.440 -12.109 -0.006 1.00 38.01 900 ASP A C 1
ATOM 803 O O . ASP A 1 120 ? 90.277 -13.018 0.803 1.00 40.02 900 ASP A O 1
ATOM 808 N N . ILE A 1 121 ? 90.744 -10.872 0.366 1.00 36.18 901 ILE A N 1
ATOM 809 C CA . ILE A 1 121 ? 90.977 -10.523 1.779 1.00 36.61 901 ILE A CA 1
ATOM 810 C C . ILE A 1 121 ? 90.012 -9.407 2.179 1.00 33.37 901 ILE A C 1
ATOM 811 O O . ILE A 1 121 ? 89.374 -8.809 1.315 1.00 30.54 901 ILE A O 1
ATOM 816 N N . ALA A 1 122 ? 89.918 -9.152 3.481 1.00 33.30 902 ALA A N 1
ATOM 817 C CA . ALA A 1 122 ? 89.122 -8.045 4.020 1.00 36.08 902 ALA A CA 1
ATOM 818 C C . ALA A 1 122 ? 89.630 -6.690 3.519 1.00 37.09 902 ALA A C 1
ATOM 819 O O . ALA A 1 122 ? 90.840 -6.447 3.493 1.00 40.95 902 ALA A O 1
ATOM 821 N N . GLN A 1 123 ? 88.703 -5.823 3.113 1.00 36.05 903 GLN A N 1
ATOM 822 C CA . GLN A 1 123 ? 89.026 -4.514 2.555 1.00 33.59 903 GLN A CA 1
ATOM 823 C C . GLN A 1 123 ? 88.136 -3.424 3.152 1.00 35.20 903 GLN A C 1
ATOM 824 O O . GLN A 1 123 ? 86.940 -3.642 3.389 1.00 34.55 903 GLN A O 1
ATOM 830 N N . THR A 1 124 ? 88.739 -2.260 3.402 1.00 35.50 904 THR A N 1
ATOM 831 C CA . THR A 1 124 ? 88.015 -1.034 3.758 1.00 33.60 904 THR A CA 1
ATOM 832 C C . THR A 1 124 ? 87.946 -0.184 2.519 1.00 34.69 904 THR A C 1
ATOM 833 O O . THR A 1 124 ? 88.992 0.137 1.926 1.00 35.29 904 THR A O 1
ATOM 837 N N . VAL A 1 125 ? 86.725 0.173 2.126 1.00 33.19 905 VAL A N 1
ATOM 838 C CA . VAL A 1 125 ? 86.467 0.881 0.887 1.00 33.37 905 VAL A CA 1
ATOM 839 C C . VAL A 1 125 ? 86.175 2.331 1.227 1.00 33.58 905 VAL A C 1
ATOM 840 O O . VAL A 1 125 ? 85.242 2.618 1.992 1.00 33.95 905 VAL A O 1
ATOM 844 N N . ASN A 1 126 ? 86.967 3.240 0.654 1.00 32.15 906 ASN A N 1
ATOM 845 C CA . ASN A 1 126 ? 86.897 4.670 0.979 1.00 31.04 906 ASN A CA 1
ATOM 846 C C . ASN A 1 126 ? 86.266 5.533 -0.089 1.00 30.62 906 ASN A C 1
ATOM 847 O O . ASN A 1 126 ? 86.148 6.751 0.084 1.00 33.55 906 ASN A O 1
ATOM 852 N N . GLY A 1 127 ? 85.853 4.931 -1.191 1.00 29.96 907 GLY A N 1
ATOM 853 C CA . GLY A 1 127 ? 85.029 5.621 -2.174 1.00 31.68 907 GLY A CA 1
ATOM 854 C C . GLY A 1 127 ? 83.592 5.137 -2.086 1.00 31.09 907 GLY A C 1
ATOM 855 O O . GLY A 1 127 ? 83.322 4.067 -1.537 1.00 29.40 907 GLY A O 1
ATOM 856 N N . SER A 1 128 ? 82.684 5.925 -2.640 1.00 29.94 908 SER A N 1
ATOM 857 C CA . SER A 1 128 ? 81.275 5.551 -2.696 1.00 30.63 908 SER A CA 1
ATOM 858 C C . SER A 1 128 ? 80.954 4.622 -3.878 1.00 30.06 908 SER A C 1
ATOM 859 O O . SER A 1 128 ? 81.072 5.010 -5.044 1.00 29.79 908 SER A O 1
ATOM 862 N N . LEU A 1 129 ? 80.498 3.420 -3.562 1.00 29.31 909 LEU A N 1
ATOM 863 C CA . LEU A 1 129 ? 80.113 2.442 -4.564 1.00 28.66 909 LEU A CA 1
ATOM 864 C C . LEU A 1 129 ? 78.668 2.569 -4.973 1.00 30.08 909 LEU A C 1
ATOM 865 O O . LEU A 1 129 ? 77.784 2.674 -4.111 1.00 30.22 909 LEU A O 1
ATOM 870 N N . THR A 1 130 ? 78.439 2.545 -6.287 1.00 28.47 910 THR A N 1
ATOM 871 C CA . THR A 1 130 ? 77.103 2.533 -6.881 1.00 29.23 910 THR A CA 1
ATOM 872 C C . THR A 1 130 ? 76.940 1.229 -7.628 1.00 31.82 910 THR A C 1
ATOM 873 O O . THR A 1 130 ? 77.592 1.007 -8.659 1.00 32.32 910 THR A O 1
ATOM 877 N N . LEU A 1 131 ? 76.092 0.350 -7.084 1.00 30.51 911 LEU A N 1
ATOM 878 C CA . LEU A 1 131 ? 75.922 -1.006 -7.605 1.00 30.23 911 LEU A CA 1
ATOM 879 C C . LEU A 1 131 ? 74.702 -1.030 -8.508 1.00 30.92 911 LEU A C 1
ATOM 880 O O . LEU A 1 131 ? 73.583 -0.822 -8.044 1.00 32.11 911 LEU A O 1
ATOM 885 N N . THR A 1 132 ? 74.918 -1.261 -9.801 1.00 29.13 912 THR A N 1
ATOM 886 C CA . THR A 1 132 ? 73.853 -1.143 -10.803 1.00 29.22 912 THR A CA 1
ATOM 887 C C . THR A 1 132 ? 73.167 -2.466 -11.114 1.00 27.38 912 THR A C 1
ATOM 888 O O . THR A 1 132 ? 72.132 -2.486 -11.795 1.00 28.80 912 THR A O 1
ATOM 892 N N . GLN A 1 133 ? 73.750 -3.560 -10.639 1.00 27.67 913 GLN A N 1
ATOM 893 C CA . GLN A 1 133 ? 73.207 -4.895 -10.840 1.00 29.23 913 GLN A CA 1
ATOM 894 C C . GLN A 1 133 ? 72.838 -5.476 -9.485 1.00 28.83 913 GLN A C 1
ATOM 895 O O . GLN A 1 133 ? 73.196 -4.920 -8.448 1.00 27.17 913 GLN A O 1
ATOM 901 N N . GLN A 1 134 ? 72.134 -6.608 -9.502 1.00 29.29 914 GLN A N 1
ATOM 902 C CA . GLN A 1 134 ? 71.713 -7.262 -8.272 1.00 28.31 914 GLN A CA 1
ATOM 903 C C . GLN A 1 134 ? 72.897 -7.519 -7.377 1.00 28.67 914 GLN A C 1
ATOM 904 O O . GLN A 1 134 ? 73.974 -7.904 -7.857 1.00 29.65 914 GLN A O 1
ATOM 910 N N . THR A 1 135 ? 72.698 -7.283 -6.080 1.00 26.45 915 THR A N 1
ATOM 911 C CA . THR A 1 135 ? 73.697 -7.566 -5.054 1.00 25.21 915 THR A CA 1
ATOM 912 C C . THR A 1 135 ? 73.227 -8.746 -4.205 1.00 26.89 915 THR A C 1
ATOM 913 O O . THR A 1 135 ? 72.121 -8.710 -3.639 1.00 26.74 915 THR A O 1
ATOM 917 N N . ASN A 1 136 ? 74.051 -9.792 -4.136 1.00 27.10 916 ASN A N 1
ATOM 918 C CA . ASN A 1 136 ? 73.736 -11.011 -3.387 1.00 27.52 916 ASN A CA 1
ATOM 919 C C . ASN A 1 136 ? 74.580 -11.063 -2.131 1.00 27.29 916 ASN A C 1
ATOM 920 O O . ASN A 1 136 ? 75.787 -10.848 -2.198 1.00 29.59 916 ASN A O 1
ATOM 925 N N . LEU A 1 137 ? 73.960 -11.331 -0.982 1.00 25.59 917 LEU A N 1
ATOM 926 C CA . LEU A 1 137 ? 74.696 -11.541 0.258 1.00 26.24 917 LEU A CA 1
ATOM 927 C C . LEU A 1 137 ? 74.413 -12.933 0.779 1.00 26.53 917 LEU A C 1
ATOM 928 O O . LEU A 1 137 ? 73.281 -13.403 0.708 1.00 28.45 917 LEU A O 1
ATOM 933 N N . SER A 1 138 ? 75.437 -13.598 1.305 1.00 27.14 918 SER A N 1
ATOM 934 C CA . SER A 1 138 ? 75.250 -14.856 2.019 1.00 27.01 918 SER A CA 1
ATOM 935 C C . SER A 1 138 ? 75.773 -14.769 3.438 1.00 26.03 918 SER A C 1
ATOM 936 O O . SER A 1 138 ? 75.961 -15.778 4.091 1.00 26.36 918 SER A O 1
ATOM 939 N N . ALA A 1 139 ? 75.980 -13.558 3.939 1.00 25.61 919 ALA A N 1
ATOM 940 C CA . ALA A 1 139 ? 76.418 -13.381 5.325 1.00 25.34 919 ALA A CA 1
ATOM 941 C C . ALA A 1 139 ? 75.822 -12.077 5.837 1.00 23.19 919 ALA A C 1
ATOM 942 O O . ALA A 1 139 ? 75.314 -11.305 5.044 1.00 20.96 919 ALA A O 1
ATOM 944 N N . PRO A 1 140 ? 75.887 -11.833 7.158 1.00 23.63 920 PRO A N 1
ATOM 945 C CA . PRO A 1 140 ? 75.221 -10.668 7.735 1.00 24.60 920 PRO A CA 1
ATOM 946 C C . PRO A 1 140 ? 75.626 -9.318 7.144 1.00 27.36 920 PRO A C 1
ATOM 947 O O . PRO A 1 140 ? 76.783 -9.127 6.700 1.00 27.00 920 PRO A O 1
ATOM 951 N N . LEU A 1 141 ? 74.636 -8.425 7.085 1.00 26.77 921 LEU A N 1
ATOM 952 C CA . LEU A 1 141 ? 74.822 -7.006 6.800 1.00 26.75 921 LEU A CA 1
ATOM 953 C C . LEU A 1 141 ? 74.730 -6.288 8.149 1.00 26.15 921 LEU A C 1
ATOM 954 O O . LEU A 1 141 ? 73.747 -6.449 8.900 1.00 24.28 921 LEU A O 1
ATOM 959 N N . VAL A 1 142 ? 75.784 -5.550 8.476 1.00 24.68 922 VAL A N 1
ATOM 960 C CA . VAL A 1 142 ? 75.934 -4.927 9.786 1.00 26.26 922 VAL A CA 1
ATOM 961 C C . VAL A 1 142 ? 76.315 -3.455 9.548 1.00 26.55 922 VAL A C 1
ATOM 962 O O . VAL A 1 142 ? 77.452 -3.141 9.148 1.00 26.63 922 VAL A O 1
ATOM 966 N N . SER A 1 143 ? 75.342 -2.561 9.743 1.00 24.58 923 SER A N 1
ATOM 967 C CA . SER A 1 143 ? 75.549 -1.128 9.543 1.00 23.76 923 SER A CA 1
ATOM 968 C C . SER A 1 143 ? 75.421 -0.338 10.829 1.00 24.79 923 SER A C 1
ATOM 969 O O . SER A 1 143 ? 74.586 -0.663 11.680 1.00 25.95 923 SER A O 1
ATOM 972 N N . SER A 1 144 ? 76.235 0.712 10.964 1.00 24.19 924 SER A N 1
ATOM 973 C CA . SER A 1 144 ? 76.083 1.669 12.059 1.00 24.38 924 SER A CA 1
ATOM 974 C C . SER A 1 144 ? 75.213 2.856 11.647 1.00 23.50 924 SER A C 1
ATOM 975 O O . SER A 1 144 ? 75.037 3.774 12.424 1.00 24.86 924 SER A O 1
ATOM 978 N N . SER A 1 145 ? 74.664 2.827 10.432 1.00 23.28 925 SER A N 1
ATOM 979 C CA . SER A 1 145 ? 74.002 3.969 9.831 1.00 22.55 925 SER A CA 1
ATOM 980 C C . SER A 1 145 ? 72.587 3.559 9.268 1.00 21.99 925 SER A C 1
ATOM 981 O O . SER A 1 145 ? 72.017 2.533 9.670 1.00 21.09 925 SER A O 1
ATOM 984 N N . THR A 1 146 ? 72.044 4.363 8.364 1.00 22.20 926 THR A N 1
ATOM 985 C CA . THR A 1 146 ? 70.660 4.234 7.899 1.00 21.79 926 THR A CA 1
ATOM 986 C C . THR A 1 146 ? 70.527 3.311 6.692 1.00 22.12 926 THR A C 1
ATOM 987 O O . THR A 1 146 ? 71.498 3.073 5.964 1.00 20.56 926 THR A O 1
ATOM 991 N N . GLY A 1 147 ? 69.308 2.848 6.458 1.00 20.51 927 GLY A N 1
ATOM 992 C CA . GLY A 1 147 ? 68.947 2.219 5.200 1.00 20.97 927 GLY A CA 1
ATOM 993 C C . GLY A 1 147 ? 67.737 2.856 4.572 1.00 21.56 927 GLY A C 1
ATOM 994 O O . GLY A 1 147 ? 66.793 3.196 5.268 1.00 20.68 927 GLY A O 1
ATOM 995 N N . GLU A 1 148 ? 67.742 2.974 3.247 1.00 21.52 928 GLU A N 1
ATOM 996 C CA . GLU A 1 148 ? 66.635 3.550 2.499 1.00 21.02 928 GLU A CA 1
ATOM 997 C C . GLU A 1 148 ? 66.439 2.770 1.225 1.00 21.45 928 GLU A C 1
ATOM 998 O O . GLU A 1 148 ? 67.344 2.745 0.383 1.00 22.21 928 GLU A O 1
ATOM 1004 N N . PHE A 1 149 ? 65.262 2.158 1.074 1.00 19.96 929 PHE A N 1
ATOM 1005 C CA . PHE A 1 149 ? 64.918 1.381 -0.106 1.00 20.15 929 PHE A CA 1
ATOM 1006 C C . PHE A 1 149 ? 63.777 2.013 -0.854 1.00 19.85 929 PHE A C 1
ATOM 1007 O O . PHE A 1 149 ? 62.681 2.210 -0.297 1.00 20.29 929 PHE A O 1
ATOM 1015 N N . GLY A 1 150 ? 64.005 2.276 -2.132 1.00 18.26 930 GLY A N 1
ATOM 1016 C CA . GLY A 1 150 ? 62.996 2.864 -2.974 1.00 19.18 930 GLY A CA 1
ATOM 1017 C C . GLY A 1 150 ? 61.948 1.877 -3.452 1.00 19.53 930 GLY A C 1
ATOM 1018 O O . GLY A 1 150 ? 60.947 2.288 -4.031 1.00 19.05 930 GLY A O 1
ATOM 1019 N N . GLY A 1 151 ? 62.207 0.581 -3.267 1.00 19.84 931 GLY A N 1
ATOM 1020 C CA . GLY A 1 151 ? 61.223 -0.463 -3.472 1.00 20.92 931 GLY A CA 1
ATOM 1021 C C . GLY A 1 151 ? 60.836 -1.090 -2.134 1.00 21.29 931 GLY A C 1
ATOM 1022 O O . GLY A 1 151 ? 61.230 -0.615 -1.069 1.00 20.38 931 GLY A O 1
ATOM 1023 N N . SER A 1 152 ? 60.075 -2.177 -2.208 1.00 21.58 932 SER A N 1
ATOM 1024 C CA . SER A 1 152 ? 59.605 -2.864 -1.029 1.00 20.95 932 SER A CA 1
ATOM 1025 C C . SER A 1 152 ? 60.716 -3.670 -0.374 1.00 20.60 932 SER A C 1
ATOM 1026 O O . SER A 1 152 ? 61.778 -3.905 -0.957 1.00 20.37 932 SER A O 1
ATOM 1029 N N . LEU A 1 153 ? 60.455 -4.054 0.866 1.00 19.27 933 LEU A N 1
ATOM 1030 C CA . LEU A 1 153 ? 61.405 -4.718 1.720 1.00 18.46 933 LEU A CA 1
ATOM 1031 C C . LEU A 1 153 ? 60.732 -5.919 2.410 1.00 18.73 933 LEU A C 1
ATOM 1032 O O . LEU A 1 153 ? 59.556 -5.844 2.806 1.00 18.46 933 LEU A O 1
ATOM 1037 N N . ALA A 1 154 ? 61.481 -7.007 2.534 1.00 17.76 934 ALA A N 1
ATOM 1038 C CA . ALA A 1 154 ? 61.065 -8.179 3.306 1.00 19.20 934 ALA A CA 1
ATOM 1039 C C . ALA A 1 154 ? 62.190 -8.774 4.106 1.00 18.65 934 ALA A C 1
ATOM 1040 O O . AL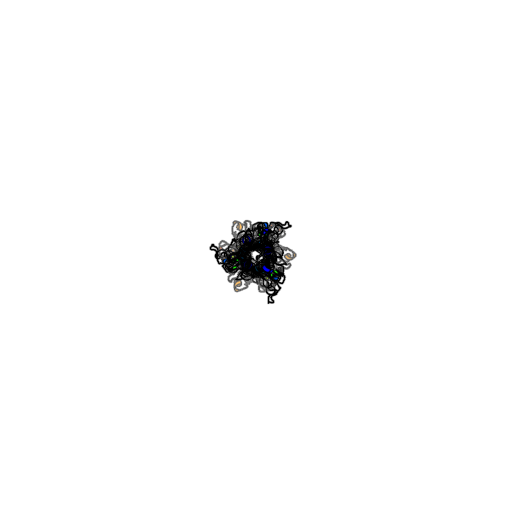A A 1 154 ? 63.356 -8.757 3.667 1.00 20.44 934 ALA A O 1
ATOM 1042 N N . ALA A 1 155 ? 61.847 -9.313 5.278 1.00 18.35 935 ALA A N 1
ATOM 1043 C CA . ALA A 1 155 ? 62.781 -10.072 6.107 1.00 17.81 935 ALA A CA 1
ATOM 1044 C C . ALA A 1 155 ? 62.119 -11.333 6.633 1.00 18.40 935 ALA A C 1
ATOM 1045 O O . ALA A 1 155 ? 60.909 -11.474 6.550 1.00 18.04 935 ALA A O 1
ATOM 1047 N N . ASN A 1 156 ? 62.916 -12.221 7.213 1.00 18.05 936 ASN A N 1
ATOM 1048 C CA . ASN A 1 156 ? 62.424 -13.477 7.724 1.00 19.37 936 ASN A CA 1
ATOM 1049 C C . ASN A 1 156 ? 62.138 -13.413 9.223 1.00 19.28 936 ASN A C 1
ATOM 1050 O O . ASN A 1 156 ? 63.005 -12.995 10.015 1.00 18.42 936 ASN A O 1
ATOM 1055 N N . ARG A 1 157 ? 60.910 -13.829 9.574 1.00 18.92 937 ARG A N 1
ATOM 1056 C CA . ARG A 1 157 ? 60.465 -14.141 10.928 1.00 19.65 937 ARG A CA 1
ATOM 1057 C C . ARG A 1 157 ? 60.290 -12.975 11.891 1.00 19.35 937 ARG A C 1
ATOM 1058 O O . ARG A 1 157 ? 59.234 -12.879 12.524 1.00 17.97 937 ARG A O 1
ATOM 1066 N N . THR A 1 158 ? 61.316 -12.139 12.054 1.00 18.72 938 THR A N 1
ATOM 1067 C CA . THR A 1 158 ? 61.289 -11.042 13.042 1.00 18.91 938 THR A CA 1
ATOM 1068 C C . THR A 1 158 ? 61.915 -9.750 12.525 1.00 17.56 938 THR A C 1
ATOM 1069 O O . THR A 1 158 ? 62.990 -9.747 11.892 1.00 17.97 938 THR A O 1
ATOM 1073 N N . PHE A 1 159 ? 61.209 -8.651 12.775 1.00 16.63 939 PHE A N 1
ATOM 1074 C CA . PHE A 1 159 ? 61.722 -7.312 12.611 1.00 16.53 939 PHE A CA 1
ATOM 1075 C C . PHE A 1 159 ? 61.760 -6.686 13.987 1.00 17.12 939 PHE A C 1
ATOM 1076 O O . PHE A 1 159 ? 60.755 -6.684 14.706 1.00 17.05 939 PHE A O 1
ATOM 1084 N N . THR A 1 160 ? 62.918 -6.155 14.354 1.00 17.55 940 THR A N 1
ATOM 1085 C CA . THR A 1 160 ? 63.120 -5.559 15.677 1.00 17.22 940 THR A CA 1
ATOM 1086 C C . THR A 1 160 ? 63.514 -4.112 15.507 1.00 17.18 940 THR A C 1
ATOM 1087 O O . THR A 1 160 ? 64.440 -3.784 14.751 1.00 16.43 940 THR A O 1
ATOM 1091 N N . ILE A 1 161 ? 62.793 -3.231 16.179 1.00 17.57 941 ILE A N 1
ATOM 1092 C CA . ILE A 1 161 ? 63.164 -1.816 16.221 1.00 18.05 941 ILE A CA 1
ATOM 1093 C C . ILE A 1 161 ? 63.906 -1.574 17.534 1.00 18.62 941 ILE A C 1
ATOM 1094 O O . ILE A 1 161 ? 63.325 -1.721 18.631 1.00 17.25 941 ILE A O 1
ATOM 1099 N N . ARG A 1 162 ? 65.186 -1.224 17.412 1.00 18.23 942 ARG A N 1
ATOM 1100 C CA . ARG A 1 162 ? 66.062 -1.099 18.578 1.00 21.05 942 ARG A CA 1
ATOM 1101 C C . ARG A 1 162 ? 65.848 0.245 19.239 1.00 20.84 942 ARG A C 1
ATOM 1102 O O . ARG A 1 162 ? 65.534 1.242 18.578 1.00 21.06 942 ARG A O 1
ATOM 1110 N N . ASN A 1 163 ? 66.089 0.258 20.545 1.00 21.06 943 ASN A N 1
ATOM 1111 C CA . ASN A 1 163 ? 65.923 1.427 21.362 1.00 20.63 943 ASN A CA 1
ATOM 1112 C C . ASN A 1 163 ? 67.253 1.695 22.071 1.00 20.74 943 ASN A C 1
ATOM 1113 O O . ASN A 1 163 ? 67.723 0.863 22.850 1.00 20.34 943 ASN A O 1
ATOM 1118 N N . THR A 1 164 ? 67.838 2.849 21.778 1.00 21.93 944 THR A N 1
ATOM 1119 C CA . THR A 1 164 ? 69.071 3.312 22.436 1.00 23.86 944 THR A CA 1
ATOM 1120 C C . THR A 1 164 ? 68.860 4.637 23.206 1.00 24.87 944 THR A C 1
ATOM 1121 O O . THR A 1 164 ? 69.820 5.369 23.415 1.00 25.16 944 THR A O 1
ATOM 1125 N N . GLY A 1 165 ? 67.631 4.928 23.649 1.00 24.21 945 GLY A N 1
ATOM 1126 C CA . GLY A 1 165 ? 67.353 6.163 24.388 1.00 24.97 945 GLY A CA 1
ATOM 1127 C C . GLY A 1 165 ? 66.060 6.867 24.049 1.00 24.35 945 GLY A C 1
ATOM 1128 O O . GLY A 1 165 ? 65.527 7.595 24.876 1.00 24.89 945 GLY A O 1
ATOM 1129 N N . ALA A 1 166 ? 65.574 6.681 22.819 1.00 24.56 946 ALA A N 1
ATOM 1130 C CA . ALA A 1 166 ? 64.332 7.270 22.351 1.00 22.79 946 ALA A CA 1
ATOM 1131 C C . ALA A 1 166 ? 63.313 6.184 21.934 1.00 22.08 946 ALA A C 1
ATOM 1132 O O . ALA A 1 166 ? 63.694 5.169 21.342 1.00 21.01 946 ALA A O 1
ATOM 1134 N N . PRO A 1 167 ? 62.016 6.408 22.220 1.00 20.90 947 PRO A N 1
ATOM 1135 C CA . PRO A 1 167 ? 60.966 5.418 21.923 1.00 19.49 947 PRO A CA 1
ATOM 1136 C C . PRO A 1 167 ? 60.843 5.035 20.441 1.00 17.97 947 PRO A C 1
ATOM 1137 O O . PRO A 1 167 ? 61.023 5.864 19.558 1.00 17.84 947 PRO A O 1
ATOM 1141 N N . THR A 1 168 ? 60.527 3.771 20.205 1.00 17.39 948 THR A N 1
ATOM 1142 C CA . THR A 1 168 ? 60.477 3.220 18.867 1.00 16.92 948 THR A CA 1
ATOM 1143 C C . THR A 1 168 ? 59.143 3.439 18.213 1.00 16.15 948 THR A C 1
ATOM 1144 O O . THR A 1 168 ? 58.094 3.579 18.878 1.00 15.68 948 THR A O 1
ATOM 1148 N N . SER A 1 169 ? 59.168 3.466 16.892 1.00 15.51 949 SER A N 1
ATOM 1149 C CA . SER A 1 169 ? 57.952 3.716 16.158 1.00 15.51 949 SER A CA 1
ATOM 1150 C C . SER A 1 169 ? 58.051 3.220 14.738 1.00 15.09 949 SER A C 1
ATOM 1151 O O . SER A 1 169 ? 59.162 3.056 14.169 1.00 13.78 949 SER A O 1
ATOM 1154 N N . ILE A 1 170 ? 56.877 2.970 14.182 1.00 14.62 950 ILE A N 1
ATOM 1155 C CA . ILE A 1 170 ? 56.719 2.759 12.744 1.00 15.50 950 ILE A CA 1
ATOM 1156 C C . ILE A 1 170 ? 55.844 3.879 12.215 1.00 15.70 950 ILE A C 1
ATOM 1157 O O . ILE A 1 170 ? 54.810 4.198 12.809 1.00 14.97 950 ILE A O 1
ATOM 1162 N N . VAL A 1 171 ? 56.264 4.452 11.093 1.00 16.05 951 VAL A N 1
ATOM 1163 C CA . VAL A 1 171 ? 55.574 5.547 10.420 1.00 16.10 951 VAL A CA 1
ATOM 1164 C C . VAL A 1 171 ? 55.052 5.038 9.071 1.00 16.31 951 VAL A C 1
ATOM 1165 O O . VAL A 1 171 ? 55.809 4.443 8.268 1.00 16.45 951 VAL A O 1
ATOM 1169 N N . PHE A 1 172 ? 53.764 5.272 8.841 1.00 16.01 952 PHE A N 1
ATOM 1170 C CA . PHE A 1 172 ? 53.079 4.947 7.589 1.00 16.37 952 PHE A CA 1
ATOM 1171 C C . PHE A 1 172 ? 52.792 6.290 6.897 1.00 16.59 952 PHE A C 1
ATOM 1172 O O . PHE A 1 172 ? 51.914 7.034 7.324 1.00 15.44 952 PHE A O 1
ATOM 1180 N N . GLU A 1 173 ? 53.536 6.607 5.840 1.00 17.40 953 GLU A N 1
ATOM 1181 C CA . GLU A 1 173 ? 53.344 7.881 5.124 1.00 18.34 953 GLU A CA 1
ATOM 1182 C C . GLU A 1 173 ? 52.037 7.947 4.352 1.00 17.18 953 GLU A C 1
ATOM 1183 O O . GLU A 1 173 ? 51.536 6.963 3.838 1.00 17.05 953 GLU A O 1
ATOM 1189 N N . LYS A 1 174 ? 51.503 9.150 4.300 1.00 16.52 954 LYS A N 1
ATOM 1190 C CA . LYS A 1 174 ? 50.263 9.435 3.608 1.00 17.36 954 LYS A CA 1
ATOM 1191 C C . LYS A 1 174 ? 50.412 9.502 2.092 1.00 17.66 954 LYS A C 1
ATOM 1192 O O . LYS A 1 174 ? 49.456 9.226 1.384 1.00 17.23 954 LYS A O 1
ATOM 1198 N N . GLY A 1 175 ? 51.603 9.858 1.606 1.00 17.92 955 GLY A N 1
ATOM 1199 C CA . GLY A 1 175 ? 51.821 10.031 0.178 1.00 19.05 955 GLY A CA 1
ATOM 1200 C C . GLY A 1 175 ? 51.072 11.185 -0.464 1.00 19.11 955 GLY A C 1
ATOM 1201 O O . GLY A 1 175 ? 50.536 12.068 0.223 1.00 18.31 955 GLY A O 1
ATOM 1202 N N . PRO A 1 176 ? 51.037 11.190 -1.805 1.00 20.54 956 PRO A N 1
ATOM 1203 C CA . PRO A 1 176 ? 50.241 12.203 -2.487 1.00 21.00 956 PRO A CA 1
ATOM 1204 C C . PRO A 1 176 ? 48.739 11.991 -2.226 1.00 20.35 956 PRO A C 1
ATOM 1205 O O . PRO A 1 176 ? 48.287 10.858 -2.000 1.00 20.00 956 PRO A O 1
ATOM 1209 N N . ALA A 1 177 ? 48.008 13.092 -2.223 1.00 19.82 957 ALA A N 1
ATOM 1210 C CA . ALA A 1 177 ? 46.580 13.102 -1.967 1.00 20.03 957 ALA A CA 1
ATOM 1211 C C . ALA A 1 177 ? 45.781 12.623 -3.200 1.00 20.36 957 ALA A C 1
ATOM 1212 O O . ALA A 1 177 ? 45.115 13.414 -3.902 1.00 20.32 957 ALA A O 1
ATOM 1214 N N . SER A 1 178 ? 45.843 11.322 -3.440 1.00 19.45 958 SER A N 1
ATOM 1215 C CA . SER A 1 178 ? 45.201 10.731 -4.605 1.00 20.28 958 SER A CA 1
ATOM 1216 C C . SER A 1 178 ? 44.956 9.278 -4.346 1.00 19.56 958 SER A C 1
ATOM 1217 O O . SER A 1 178 ? 45.465 8.746 -3.359 1.00 20.54 958 SER A O 1
ATOM 1220 N N . GLY A 1 179 ? 44.217 8.631 -5.252 1.00 18.18 959 GLY A N 1
ATOM 1221 C CA . GLY A 1 179 ? 43.979 7.196 -5.187 1.00 18.32 959 GLY A CA 1
ATOM 1222 C C . GLY A 1 179 ? 43.361 6.745 -3.861 1.00 17.88 959 GLY A C 1
ATOM 1223 O O . GLY A 1 179 ? 42.365 7.299 -3.422 1.00 17.63 959 GLY A O 1
ATOM 1224 N N . ALA A 1 180 ? 43.972 5.737 -3.234 1.00 18.41 960 ALA A N 1
ATOM 1225 C CA . ALA A 1 180 ? 43.479 5.166 -1.960 1.00 18.04 960 ALA A CA 1
ATOM 1226 C C . ALA A 1 180 ? 44.332 5.644 -0.789 1.00 18.41 960 ALA A C 1
ATOM 1227 O O . ALA A 1 180 ? 44.407 4.976 0.243 1.00 19.84 960 ALA A O 1
ATOM 1229 N N . ASN A 1 181 ? 44.963 6.804 -0.924 1.00 17.92 961 ASN A N 1
ATOM 1230 C CA . ASN A 1 181 ? 45.855 7.283 0.125 1.00 17.80 961 ASN A CA 1
ATOM 1231 C C . ASN A 1 181 ? 45.101 7.970 1.262 1.00 16.85 961 ASN A C 1
ATOM 1232 O O . ASN A 1 181 ? 44.025 8.505 1.050 1.00 16.28 961 ASN A O 1
ATOM 1237 N N . PRO A 1 182 ? 45.675 7.926 2.490 1.00 15.88 962 PRO A N 1
ATOM 1238 C CA . PRO A 1 182 ? 45.049 8.563 3.636 1.00 15.82 962 PRO A CA 1
ATOM 1239 C C . PRO A 1 182 ? 45.305 10.054 3.607 1.00 15.73 962 PRO A C 1
ATOM 1240 O O . PRO A 1 182 ? 46.265 10.496 2.958 1.00 16.90 962 PRO A O 1
ATOM 1244 N N . ALA A 1 183 ? 44.487 10.805 4.319 1.00 15.58 963 ALA A N 1
ATOM 1245 C CA . ALA A 1 183 ? 44.656 12.260 4.412 1.00 16.64 963 ALA A CA 1
ATOM 1246 C C . ALA A 1 183 ? 45.835 12.660 5.315 1.00 17.56 963 ALA A C 1
ATOM 1247 O O . ALA A 1 183 ? 46.404 13.742 5.144 1.00 17.95 963 ALA A O 1
ATOM 1249 N N . GLN A 1 184 ? 46.189 11.784 6.260 1.00 17.57 964 GLN A N 1
ATOM 1250 C CA . GLN A 1 184 ? 47.263 12.026 7.217 1.00 18.36 964 GLN A CA 1
ATOM 1251 C C . GLN A 1 184 ? 48.132 10.783 7.374 1.00 17.32 964 GLN A C 1
ATOM 1252 O O . GLN A 1 184 ? 47.666 9.678 7.192 1.00 15.68 964 GLN A O 1
ATOM 1258 N N . SER A 1 185 ? 49.400 11.006 7.697 1.00 16.62 965 SER A N 1
ATOM 1259 C CA . SER A 1 185 ? 50.319 9.959 8.075 1.00 16.80 965 SER A CA 1
ATOM 1260 C C . SER A 1 185 ? 49.951 9.387 9.449 1.00 16.24 965 SER A C 1
ATOM 1261 O O . SER A 1 185 ? 49.305 10.058 10.272 1.00 14.35 965 SER A O 1
ATOM 1272 N N . SER A 1 187 ? 51.259 6.618 12.789 1.00 14.53 967 SER A N 1
ATOM 1273 C CA . SER A 1 187 ? 52.344 5.937 13.453 1.00 14.50 967 SER A CA 1
ATOM 1274 C C . SER A 1 187 ? 51.871 4.959 14.516 1.00 14.86 967 SER A C 1
ATOM 1275 O O . SER A 1 187 ? 50.746 5.074 15.053 1.00 14.50 967 SER A O 1
ATOM 1278 N N . ILE A 1 188 ? 52.747 3.998 14.791 1.00 14.91 968 ILE A N 1
ATOM 1279 C CA . ILE A 1 188 ? 52.677 3.150 15.965 1.00 15.15 968 ILE A CA 1
ATOM 1280 C C . ILE A 1 188 ? 53.891 3.560 16.806 1.00 15.74 968 ILE A C 1
ATOM 1281 O O . ILE A 1 188 ? 55.008 3.561 16.300 1.00 15.54 968 ILE A O 1
ATOM 1286 N N . ARG A 1 189 ? 53.693 3.879 18.080 1.00 15.95 969 ARG A N 1
ATOM 1287 C CA . ARG A 1 189 ? 54.795 4.309 18.940 1.00 17.02 969 ARG A CA 1
ATOM 1288 C C . ARG A 1 189 ? 54.685 3.571 20.249 1.00 15.93 969 ARG A C 1
ATOM 1289 O O . ARG A 1 189 ? 53.590 3.482 20.812 1.00 14.04 969 ARG A O 1
ATOM 1297 N N . VAL A 1 190 ? 55.820 3.019 20.717 1.00 15.86 970 VAL A N 1
ATOM 1298 C CA . VAL A 1 190 ? 55.874 2.313 21.984 1.00 15.55 970 VAL A CA 1
ATOM 1299 C C . VAL A 1 190 ? 56.730 3.151 22.957 1.00 15.98 970 VAL A C 1
ATOM 1300 O O . VAL A 1 190 ? 57.930 3.355 22.761 1.00 15.02 970 VAL A O 1
ATOM 1304 N N . TRP A 1 191 ? 56.069 3.647 23.995 1.00 15.46 971 TRP A N 1
ATOM 1305 C CA . TRP A 1 191 ? 56.624 4.664 24.861 1.00 16.20 971 TRP A CA 1
ATOM 1306 C C . TRP A 1 191 ? 56.060 4.546 26.297 1.00 16.40 971 TRP A C 1
ATOM 1307 O O . TRP A 1 191 ? 55.239 3.660 26.601 1.00 15.39 971 TRP A O 1
ATOM 1318 N N . GLY A 1 192 ? 56.553 5.407 27.175 1.00 16.90 972 GLY A N 1
ATOM 1319 C CA . GLY A 1 192 ? 56.056 5.473 28.554 1.00 17.67 972 GLY A CA 1
ATOM 1320 C C . GLY A 1 192 ? 56.579 6.721 29.258 1.00 17.90 972 GLY A C 1
ATOM 1321 O O . GLY A 1 192 ? 57.338 7.482 28.685 1.00 18.46 972 GLY A O 1
ATOM 1322 N N . ASN A 1 193 ? 56.129 6.964 30.480 1.00 18.48 973 ASN A N 1
ATOM 1323 C CA . ASN A 1 193 ? 56.624 8.102 31.261 1.00 18.37 973 ASN A CA 1
ATOM 1324 C C . ASN A 1 193 ? 57.046 7.727 32.678 1.00 20.20 973 ASN A C 1
ATOM 1325 O O . ASN A 1 193 ? 57.266 8.612 33.519 1.00 21.97 973 ASN A O 1
ATOM 1330 N N . GLN A 1 194 ? 57.230 6.438 32.922 1.00 20.32 974 GLN A N 1
ATOM 1331 C CA . GLN A 1 194 ? 57.599 5.961 34.248 1.00 23.02 974 GLN A CA 1
ATOM 1332 C C . GLN A 1 194 ? 58.970 6.457 34.730 1.00 24.34 974 GLN A C 1
ATOM 1333 O O . GLN A 1 194 ? 59.145 6.670 35.928 1.00 24.55 974 GLN A O 1
ATOM 1339 N N . PHE A 1 195 ? 59.909 6.649 33.802 1.00 24.85 975 PHE A N 1
ATOM 1340 C CA . PHE A 1 195 ? 61.288 7.049 34.113 1.00 25.94 975 PHE A CA 1
ATOM 1341 C C . PHE A 1 195 ? 61.549 8.508 33.764 1.00 25.62 975 PHE A C 1
ATOM 1342 O O . PHE A 1 195 ? 62.693 8.953 33.778 1.00 28.77 975 PHE A O 1
ATOM 1350 N N . GLY A 1 196 ? 60.501 9.262 33.457 1.00 25.89 976 GLY A N 1
ATOM 1351 C CA . GLY A 1 196 ? 60.663 10.514 32.740 1.00 28.54 976 GLY A CA 1
ATOM 1352 C C . GLY A 1 196 ? 60.857 11.801 33.521 1.00 30.97 976 GLY A C 1
ATOM 1353 O O . GLY A 1 196 ? 61.163 12.834 32.924 1.00 33.24 976 GLY A O 1
ATOM 1354 N N . GLY A 1 197 ? 60.669 11.778 34.828 1.00 30.26 977 GLY A N 1
ATOM 1355 C CA . GLY A 1 197 ? 60.800 13.017 35.611 1.00 31.50 977 GLY A CA 1
ATOM 1356 C C . GLY A 1 197 ? 59.620 13.995 35.583 1.00 31.77 977 GLY A C 1
ATOM 1357 O O . GLY A 1 197 ? 59.620 14.954 36.343 1.00 34.05 977 GLY A O 1
ATOM 1358 N N . GLY A 1 198 ? 58.616 13.772 34.728 1.00 30.79 978 GLY A N 1
ATOM 1359 C CA . GLY A 1 198 ? 57.379 14.565 34.750 1.00 30.09 978 GLY A CA 1
ATOM 1360 C C . GLY A 1 198 ? 56.527 14.196 35.948 1.00 29.42 978 GLY A C 1
ATOM 1361 O O . GLY A 1 198 ? 56.813 13.223 36.641 1.00 31.48 978 GLY A O 1
ATOM 1362 N N . SER A 1 199 ? 55.474 14.959 36.196 1.00 28.26 979 SER A N 1
ATOM 1363 C CA . SER A 1 199 ? 54.619 14.698 37.349 1.00 28.32 979 SER A CA 1
ATOM 1364 C C . SER A 1 199 ? 53.806 13.409 37.230 1.00 27.71 979 SER A C 1
ATOM 1365 O O . SER A 1 199 ? 53.475 12.826 38.262 1.00 31.02 979 SER A O 1
ATOM 1368 N N . ASP A 1 200 ? 53.486 12.970 36.002 1.00 23.50 980 ASP A N 1
ATOM 1369 C CA . ASP A 1 200 ? 52.829 11.665 35.767 1.00 21.20 980 ASP A CA 1
ATOM 1370 C C . ASP A 1 200 ? 53.862 10.631 35.392 1.00 20.65 980 ASP A C 1
ATOM 1371 O O . ASP A 1 200 ? 54.565 10.763 34.375 1.00 21.35 980 ASP A O 1
ATOM 1376 N N . THR A 1 201 ? 53.949 9.587 36.198 1.00 19.04 981 THR A N 1
ATOM 1377 C CA . THR A 1 201 ? 54.859 8.487 35.934 1.00 18.53 981 THR A CA 1
ATOM 1378 C C . THR A 1 201 ? 54.101 7.162 35.879 1.00 17.24 981 THR A C 1
ATOM 1379 O O . THR A 1 201 ? 54.713 6.102 36.003 1.00 17.57 981 THR A O 1
ATOM 1383 N N . THR A 1 202 ? 52.780 7.226 35.692 1.00 16.14 982 THR A N 1
ATOM 1384 C CA . THR A 1 202 ? 51.934 6.043 35.718 1.00 16.18 982 THR A CA 1
ATOM 1385 C C . THR A 1 202 ? 51.712 5.339 34.363 1.00 15.77 982 THR A C 1
ATOM 1386 O O . THR A 1 202 ? 51.128 4.251 34.335 1.00 15.03 982 THR A O 1
ATOM 1390 N N . ARG A 1 203 ? 52.126 5.958 33.259 1.00 15.65 983 ARG A N 1
ATOM 1391 C CA . ARG A 1 203 ? 51.925 5.354 31.924 1.00 16.10 983 ARG A CA 1
ATOM 1392 C C . ARG A 1 203 ? 53.144 4.503 31.568 1.00 15.75 983 ARG A C 1
ATOM 1393 O O . ARG A 1 203 ? 54.037 4.948 30.839 1.00 16.84 983 ARG A O 1
ATOM 1401 N N . SER A 1 204 ? 53.186 3.286 32.096 1.00 15.06 984 SER A N 1
ATOM 1402 C CA . SER A 1 204 ? 54.451 2.514 32.096 1.00 15.72 984 SER A CA 1
ATOM 1403 C C . SER A 1 204 ? 54.867 2.043 30.706 1.00 15.33 984 SER A C 1
ATOM 1404 O O . SER A 1 204 ? 56.020 2.230 30.300 1.00 15.61 984 SER A O 1
ATOM 1407 N N . THR A 1 205 ? 53.915 1.472 29.977 1.00 15.40 985 THR A N 1
ATOM 1408 C CA . THR A 1 205 ? 54.165 0.945 28.646 1.00 14.99 985 THR A CA 1
ATOM 1409 C C . THR A 1 205 ? 52.922 1.193 27.793 1.00 14.51 985 THR A C 1
ATOM 1410 O O . THR A 1 205 ? 51.836 0.680 28.114 1.00 14.61 985 THR A O 1
ATOM 1414 N N . VAL A 1 206 ? 53.088 1.973 26.727 1.00 12.85 986 VAL A N 1
ATOM 1415 C CA . VAL A 1 206 ? 51.988 2.410 25.895 1.00 12.54 986 VAL A CA 1
ATOM 1416 C C . VAL A 1 206 ? 52.295 2.025 24.452 1.00 12.58 986 VAL A C 1
ATOM 1417 O O . VAL A 1 206 ? 53.413 2.249 23.987 1.00 12.50 986 VAL A O 1
ATOM 1421 N N . PHE A 1 207 ? 51.279 1.491 23.771 1.00 12.00 987 PHE A N 1
ATOM 1422 C CA . PHE A 1 207 ? 51.307 1.124 22.351 1.00 11.68 987 PHE A CA 1
ATOM 1423 C C . PHE A 1 207 ? 50.279 2.038 21.762 1.00 11.44 987 PHE A C 1
ATOM 1424 O O . PHE A 1 207 ? 49.089 1.795 21.929 1.00 11.09 987 PHE A O 1
ATOM 1432 N N . GLU A 1 208 ? 50.724 3.119 21.130 1.00 11.94 988 GLU A N 1
ATOM 1433 C CA . GLU A 1 208 ? 49.847 4.179 20.682 1.00 12.12 988 GLU A CA 1
ATOM 1434 C C . GLU A 1 208 ? 49.783 4.213 19.156 1.00 12.14 988 GLU A C 1
ATOM 1435 O O . GLU A 1 208 ? 50.823 4.231 18.484 1.00 12.64 988 GLU A O 1
ATOM 1441 N N . VAL A 1 209 ? 48.569 4.231 18.620 1.00 11.73 989 VAL A N 1
ATOM 1442 C CA . VAL A 1 209 ? 48.339 4.371 17.175 1.00 12.19 989 VAL A CA 1
ATOM 1443 C C . VAL A 1 209 ? 47.579 5.681 16.913 1.00 12.69 989 VAL A C 1
ATOM 1444 O O . VAL A 1 209 ? 46.489 5.928 17.472 1.00 12.69 989 VAL A O 1
ATOM 1448 N N . GLY A 1 210 ? 48.132 6.519 16.050 1.00 13.21 990 GLY A N 1
ATOM 1449 C CA . GLY A 1 210 ? 47.474 7.748 15.697 1.00 14.33 990 GLY A CA 1
ATOM 1450 C C . GLY A 1 210 ? 48.053 8.468 14.506 1.00 15.52 990 GLY A C 1
ATOM 1451 O O . GLY A 1 210 ? 48.941 7.966 13.833 1.00 15.58 990 GLY A O 1
ATOM 1452 N N . ASP A 1 211 ? 47.518 9.647 14.255 1.00 16.49 991 ASP A N 1
ATOM 1453 C CA . ASP A 1 211 ? 47.873 10.421 13.068 1.00 18.73 991 ASP A CA 1
ATOM 1454 C C . ASP A 1 211 ? 48.457 11.741 13.523 1.00 21.03 991 ASP A C 1
ATOM 1455 O O . ASP A 1 211 ? 48.724 11.942 14.718 1.00 22.39 991 ASP A O 1
ATOM 1460 N N . ASP A 1 212 ? 48.639 12.641 12.574 1.00 26.18 992 ASP A N 1
ATOM 1461 C CA . ASP A 1 212 ? 49.232 13.950 12.804 1.00 27.70 992 ASP A CA 1
ATOM 1462 C C . ASP A 1 212 ? 48.398 14.805 13.790 1.00 27.64 992 ASP A C 1
ATOM 1463 O O . ASP A 1 212 ? 48.947 15.658 14.497 1.00 30.17 992 ASP A O 1
ATOM 1468 N N . THR A 1 213 ? 47.088 14.568 13.866 1.00 23.89 993 THR A N 1
ATOM 1469 C CA . THR A 1 213 ? 46.197 15.353 14.742 1.00 22.70 993 THR A CA 1
ATOM 1470 C C . THR A 1 213 ? 46.146 14.855 16.198 1.00 21.61 993 THR A C 1
ATOM 1471 O O . THR A 1 213 ? 46.212 15.658 17.119 1.00 20.88 993 THR A O 1
ATOM 1475 N N . SER A 1 214 ? 45.948 13.553 16.384 1.00 18.68 994 SER A N 1
ATOM 1476 C CA . SER A 1 214 ? 45.841 12.948 17.708 1.00 17.86 994 SER A CA 1
ATOM 1477 C C . SER A 1 214 ? 45.912 11.450 17.588 1.00 16.68 994 SER A C 1
ATOM 1478 O O . SER A 1 214 ? 45.825 10.899 16.485 1.00 15.46 994 SER A O 1
ATOM 1481 N N . HIS A 1 215 ? 46.001 10.788 18.735 1.00 16.14 995 HIS A N 1
ATOM 1482 C CA . HIS A 1 215 ? 45.894 9.333 18.754 1.00 15.90 995 HIS A CA 1
ATOM 1483 C C . HIS A 1 215 ? 44.493 8.946 18.309 1.00 14.98 995 HIS A C 1
ATOM 1484 O O . HIS A 1 215 ? 43.542 9.710 18.513 1.00 14.88 995 HIS A O 1
ATOM 1491 N N . HIS A 1 216 ? 44.399 7.786 17.664 1.00 14.16 996 HIS A N 1
ATOM 1492 C CA . HIS A 1 216 ? 43.141 7.097 17.452 1.00 14.37 996 HIS A CA 1
ATOM 1493 C C . HIS A 1 216 ? 42.851 6.200 18.652 1.00 14.09 996 HIS A C 1
ATOM 1494 O O . HIS A 1 216 ? 41.739 6.206 19.179 1.00 14.45 996 HIS A O 1
ATOM 1501 N N . PHE A 1 217 ? 43.839 5.393 19.017 1.00 13.59 997 PHE A N 1
ATOM 1502 C CA . PHE A 1 217 ? 43.751 4.508 20.159 1.00 13.32 997 PHE A CA 1
ATOM 1503 C C . PHE A 1 217 ? 45.104 4.180 20.764 1.00 13.21 997 PHE A C 1
ATOM 1504 O O . PHE A 1 217 ? 46.170 4.356 20.151 1.00 12.63 997 PHE A O 1
ATOM 1512 N N . TYR A 1 218 ? 45.069 3.679 21.991 1.00 13.73 998 TYR A N 1
ATOM 1513 C CA . TYR A 1 218 ? 46.273 3.094 22.584 1.00 13.58 998 TYR A CA 1
ATOM 1514 C C . TYR A 1 218 ? 45.927 1.996 23.568 1.00 13.32 998 TYR A C 1
ATOM 1515 O O . TYR A 1 218 ? 44.854 2.030 24.163 1.00 13.28 998 TYR A O 1
ATOM 1524 N N . SER A 1 219 ? 46.823 1.030 23.725 1.00 13.49 999 SER A N 1
ATOM 1525 C CA . SER A 1 219 ? 46.787 0.131 24.879 1.00 14.28 999 SER A CA 1
ATOM 1526 C C . SER A 1 219 ? 47.897 0.574 25.803 1.00 15.55 999 SER A C 1
ATOM 1527 O O . SER A 1 219 ? 48.940 1.116 25.366 1.00 14.47 999 SER A O 1
ATOM 1530 N N . GLN A 1 220 ? 47.685 0.324 27.089 1.00 15.54 1000 GLN A N 1
ATOM 1531 C CA . GLN A 1 220 ? 48.638 0.783 28.094 1.00 15.93 1000 GLN A CA 1
ATOM 1532 C C . GLN A 1 220 ? 48.641 -0.184 29.244 1.00 15.25 1000 GLN A C 1
ATOM 1533 O O . GLN A 1 220 ? 47.563 -0.593 29.694 1.00 13.79 1000 GLN A O 1
ATOM 1539 N N . ARG A 1 221 ? 49.824 -0.564 29.704 1.00 14.95 1001 ARG A N 1
ATOM 1540 C CA . ARG A 1 221 ? 49.940 -1.146 31.037 1.00 15.77 1001 ARG A CA 1
ATOM 1541 C C . ARG A 1 221 ? 50.270 -0.020 31.995 1.00 15.51 1001 ARG A C 1
ATOM 1542 O O . ARG A 1 221 ? 51.300 0.668 31.847 1.00 14.59 1001 ARG A O 1
ATOM 1550 N N . ASN A 1 222 ? 49.352 0.224 32.929 1.00 16.79 1002 ASN A N 1
ATOM 1551 C CA . ASN A 1 222 ? 49.542 1.254 33.945 1.00 17.12 1002 ASN A CA 1
ATOM 1552 C C . ASN A 1 222 ? 50.689 0.806 34.866 1.00 17.06 1002 ASN A C 1
ATOM 1553 O O . ASN A 1 222 ? 51.050 -0.385 34.945 1.00 15.81 1002 ASN A O 1
ATOM 1558 N N . LYS A 1 223 ? 51.248 1.756 35.602 1.00 18.03 1003 LYS A N 1
ATOM 1559 C CA . LYS A 1 223 ? 52.173 1.397 36.678 1.00 18.95 1003 LYS A CA 1
ATOM 1560 C C . LYS A 1 223 ? 51.552 0.405 37.718 1.00 18.80 1003 LYS A C 1
ATOM 1561 O O . LYS A 1 223 ? 52.257 -0.437 38.268 1.00 19.07 1003 LYS A O 1
ATOM 1567 N N . ASP A 1 224 ? 50.237 0.453 37.918 1.00 17.54 1004 ASP A N 1
ATOM 1568 C CA . ASP A 1 224 ? 49.553 -0.474 38.812 1.00 17.34 1004 ASP A CA 1
ATOM 1569 C C . ASP A 1 224 ? 49.340 -1.904 38.242 1.00 16.33 1004 ASP A C 1
ATOM 1570 O O . ASP A 1 224 ? 48.803 -2.795 38.927 1.00 15.50 1004 ASP A O 1
ATOM 1575 N N . GLY A 1 225 ? 49.774 -2.104 36.993 1.00 15.56 1005 GLY A N 1
ATOM 1576 C CA . GLY A 1 225 ? 49.869 -3.407 36.365 1.00 15.40 1005 GLY A CA 1
ATOM 1577 C C . GLY A 1 225 ? 48.655 -3.727 35.516 1.00 15.66 1005 GLY A C 1
ATOM 1578 O O . GLY A 1 225 ? 48.654 -4.725 34.792 1.00 15.22 1005 GLY A O 1
ATOM 1579 N N . ASN A 1 226 ? 47.612 -2.909 35.618 1.00 14.75 1006 ASN A N 1
ATOM 1580 C CA . ASN A 1 226 ? 46.400 -3.149 34.862 1.00 15.13 1006 ASN A CA 1
ATOM 1581 C C . ASN A 1 226 ? 46.523 -2.549 33.485 1.00 14.38 1006 ASN A C 1
ATOM 1582 O O . ASN A 1 226 ? 47.287 -1.598 33.255 1.00 14.64 1006 ASN A O 1
ATOM 1587 N N . ILE A 1 227 ? 45.771 -3.135 32.569 1.00 14.99 1007 ILE A N 1
ATOM 1588 C CA . ILE A 1 227 ? 45.796 -2.746 31.150 1.00 15.13 1007 ILE A CA 1
ATOM 1589 C C . ILE A 1 227 ? 44.531 -1.944 30.823 1.00 14.25 1007 ILE A C 1
ATOM 1590 O O . ILE A 1 227 ? 43.449 -2.280 31.298 1.00 14.00 1007 ILE A O 1
ATOM 1595 N N . ALA A 1 228 ? 44.698 -0.891 30.019 1.00 14.39 1008 ALA A N 1
ATOM 1596 C CA . ALA A 1 228 ? 43.610 -0.093 29.465 1.00 13.49 1008 ALA A CA 1
ATOM 1597 C C . ALA A 1 228 ? 43.769 -0.041 27.925 1.00 14.20 1008 ALA A C 1
ATOM 1598 O O . ALA A 1 228 ? 44.893 -0.044 27.403 1.00 14.27 1008 ALA A O 1
ATOM 1600 N N . PHE A 1 229 ? 42.645 0.003 27.227 1.00 13.59 1009 PHE A N 1
ATOM 1601 C CA . PHE A 1 229 ? 42.587 0.166 25.775 1.00 13.40 1009 PHE A CA 1
ATOM 1602 C C . PHE A 1 229 ? 41.706 1.408 25.506 1.00 13.38 1009 PHE A C 1
ATOM 1603 O O . PHE A 1 229 ? 40.454 1.364 25.611 1.00 13.52 1009 PHE A O 1
ATOM 1611 N N . ASN A 1 230 ? 42.358 2.528 25.234 1.00 13.13 1010 ASN A N 1
ATOM 1612 C CA . ASN A 1 230 ? 41.689 3.815 25.106 1.00 13.76 1010 ASN A CA 1
ATOM 1613 C C . ASN A 1 230 ? 41.353 4.046 23.641 1.00 13.42 1010 ASN A C 1
ATOM 1614 O O . ASN A 1 230 ? 42.229 3.937 22.781 1.00 13.52 1010 ASN A O 1
ATOM 1619 N N . ILE A 1 231 ? 40.103 4.362 23.365 1.00 12.95 1011 ILE A N 1
ATOM 1620 C CA . ILE A 1 231 ? 39.672 4.700 22.016 1.00 12.76 1011 ILE A CA 1
ATOM 1621 C C . ILE A 1 231 ? 39.233 6.165 22.054 1.00 12.89 1011 ILE A C 1
ATOM 1622 O O . ILE A 1 231 ? 38.316 6.545 22.811 1.00 12.97 1011 ILE A O 1
ATOM 1627 N N . ASN A 1 232 ? 39.868 6.974 21.210 1.00 12.93 1012 ASN A N 1
ATOM 1628 C CA . ASN A 1 232 ? 39.646 8.420 21.183 1.00 13.23 1012 ASN A CA 1
ATOM 1629 C C . ASN A 1 232 ? 38.429 8.780 20.288 1.00 13.54 1012 ASN A C 1
ATOM 1630 O O . ASN A 1 232 ? 38.507 9.629 19.405 1.00 14.10 1012 ASN A O 1
ATOM 1635 N N . GLY A 1 233 ? 37.289 8.157 20.583 1.00 12.81 1013 GLY A N 1
ATOM 1636 C CA . GLY A 1 233 ? 36.098 8.272 19.761 1.00 13.05 1013 GLY A CA 1
ATOM 1637 C C . GLY A 1 233 ? 35.143 7.133 20.044 1.00 12.70 1013 GLY A C 1
ATOM 1638 O O . GLY A 1 233 ? 35.053 6.676 21.192 1.00 12.38 1013 GLY A O 1
ATOM 1639 N N . THR A 1 234 ? 34.450 6.664 19.006 1.00 12.56 1014 THR A N 1
ATOM 1640 C CA . THR A 1 234 ? 33.390 5.687 19.142 1.00 13.10 1014 THR A CA 1
ATOM 1641 C C . THR A 1 234 ? 33.864 4.298 18.805 1.00 13.51 1014 THR A C 1
ATOM 1642 O O . THR A 1 234 ? 34.438 4.091 17.725 1.00 14.09 1014 THR A O 1
ATOM 1646 N N . VAL A 1 235 ? 33.639 3.362 19.722 1.00 12.93 1015 VAL A N 1
ATOM 1647 C CA . VAL A 1 235 ? 33.865 1.941 19.480 1.00 12.71 1015 VAL A CA 1
ATOM 1648 C C . VAL A 1 235 ? 32.608 1.313 18.900 1.00 13.81 1015 VAL A C 1
ATOM 1649 O O . VAL A 1 235 ? 31.503 1.517 19.413 1.00 13.49 1015 VAL A O 1
ATOM 1661 N N . PRO A 1 237 ? 31.547 -2.201 17.770 1.00 14.91 1017 PRO A N 1
ATOM 1662 C CA . PRO A 1 237 ? 31.541 -3.646 17.578 1.00 15.02 1017 PRO A CA 1
ATOM 1663 C C . PRO A 1 237 ? 30.185 -4.158 17.090 1.00 14.65 1017 PRO A C 1
ATOM 1664 O O . PRO A 1 237 ? 29.234 -3.376 16.969 1.00 15.93 1017 PRO A O 1
ATOM 1668 N N . ILE A 1 238 ? 30.111 -5.457 16.833 1.00 15.13 1018 ILE A N 1
ATOM 1669 C CA . ILE A 1 238 ? 28.853 -6.147 16.639 1.00 15.84 1018 ILE A CA 1
ATOM 1670 C C . ILE A 1 238 ? 28.358 -6.481 18.063 1.00 15.78 1018 ILE A C 1
ATOM 1671 O O . ILE A 1 238 ? 27.609 -5.665 18.645 1.00 16.41 1018 ILE A O 1
ATOM 1676 N N . ASN A 1 239 ? 28.825 -7.581 18.643 1.00 14.63 1019 ASN A N 1
ATOM 1677 C CA . ASN A 1 239 ? 28.483 -7.931 20.021 1.00 14.82 1019 ASN A CA 1
ATOM 1678 C C . ASN A 1 239 ? 29.508 -7.379 21.026 1.00 14.49 1019 ASN A C 1
ATOM 1679 O O . ASN A 1 239 ? 30.643 -7.057 20.677 1.00 13.30 1019 ASN A O 1
ATOM 1684 N N . ILE A 1 240 ? 29.083 -7.283 22.283 1.00 14.10 1020 ILE A N 1
ATOM 1685 C CA . ILE A 1 240 ? 29.953 -6.889 23.407 1.00 14.88 1020 ILE A CA 1
ATOM 1686 C C . ILE A 1 240 ? 29.800 -7.996 24.417 1.00 15.51 1020 ILE A C 1
ATOM 1687 O O . ILE A 1 240 ? 28.669 -8.406 24.716 1.00 15.34 1020 ILE A O 1
ATOM 1692 N N . ASN A 1 241 ? 30.910 -8.493 24.945 1.00 15.16 1021 ASN A N 1
ATOM 1693 C CA . ASN A 1 241 ? 30.834 -9.474 26.034 1.00 16.48 1021 ASN A CA 1
ATOM 1694 C C . ASN A 1 241 ? 31.940 -9.215 27.023 1.00 15.44 1021 ASN A C 1
ATOM 1695 O O . ASN A 1 241 ? 33.082 -9.621 26.809 1.00 15.62 1021 ASN A O 1
ATOM 1700 N N . ALA A 1 242 ? 31.581 -8.519 28.099 1.00 14.50 1022 ALA A N 1
ATOM 1701 C CA . ALA A 1 242 ? 32.535 -8.072 29.108 1.00 14.52 1022 ALA A CA 1
ATOM 1702 C C . ALA A 1 242 ? 32.462 -8.969 30.331 1.00 14.39 1022 ALA A C 1
ATOM 1703 O O . ALA A 1 242 ? 31.387 -9.252 30.865 1.00 12.98 1022 ALA A O 1
ATOM 1705 N N . SER A 1 243 ? 33.628 -9.427 30.772 1.00 14.51 1023 SER A N 1
ATOM 1706 C CA . SER A 1 243 ? 33.704 -10.325 31.922 1.00 14.42 1023 SER A CA 1
ATOM 1707 C C . SER A 1 243 ? 33.620 -9.590 33.266 1.00 14.45 1023 SER A C 1
ATOM 1708 O O . SER A 1 243 ? 33.305 -10.200 34.283 1.00 14.62 1023 SER A O 1
ATOM 1711 N N . GLY A 1 244 ? 33.899 -8.294 33.269 1.00 14.63 1024 GLY A N 1
ATOM 1712 C CA . GLY A 1 244 ? 33.908 -7.499 34.484 1.00 14.71 1024 GLY A CA 1
ATOM 1713 C C . GLY A 1 244 ? 32.810 -6.454 34.507 1.00 15.23 1024 GLY A C 1
ATOM 1714 O O . GLY A 1 244 ? 31.680 -6.721 34.085 1.00 14.80 1024 GLY A O 1
ATOM 1715 N N . LEU A 1 245 ? 33.186 -5.271 34.975 1.00 15.71 1025 LEU A N 1
ATOM 1716 C CA . LEU A 1 245 ? 32.306 -4.138 35.276 1.00 18.27 1025 LEU A CA 1
ATOM 1717 C C . LEU A 1 245 ? 32.038 -3.258 34.070 1.00 16.90 1025 LEU A C 1
ATOM 1718 O O . LEU A 1 245 ? 32.859 -3.200 33.148 1.00 15.04 1025 LEU A O 1
ATOM 1731 N N . ASN A 1 247 ? 30.912 0.863 33.247 1.00 14.46 1027 ASN A N 1
ATOM 1732 C CA . ASN A 1 247 ? 30.518 2.235 33.518 1.00 14.53 1027 ASN A CA 1
ATOM 1733 C C . ASN A 1 247 ? 30.345 2.970 32.200 1.00 14.61 1027 ASN A C 1
ATOM 1734 O O . ASN A 1 247 ? 31.193 2.873 31.298 1.00 14.14 1027 ASN A O 1
ATOM 1739 N N . VAL A 1 248 ? 29.274 3.748 32.125 1.00 14.96 1028 VAL A N 1
ATOM 1740 C CA . VAL A 1 248 ? 28.997 4.651 31.007 1.00 15.21 1028 VAL A CA 1
ATOM 1741 C C . VAL A 1 248 ? 28.528 5.989 31.586 1.00 15.87 1028 VAL A C 1
ATOM 1742 O O . VAL A 1 248 ? 27.466 6.039 32.248 1.00 14.30 1028 VAL A O 1
ATOM 1746 N N . ASN A 1 249 ? 29.277 7.072 31.333 1.00 16.18 1029 ASN A N 1
ATOM 1747 C CA . ASN A 1 249 ? 28.934 8.389 31.889 1.00 16.89 1029 ASN A CA 1
ATOM 1748 C C . ASN A 1 249 ? 27.774 9.098 31.197 1.00 16.29 1029 ASN A C 1
ATOM 1749 O O . ASN A 1 249 ? 27.043 9.802 31.849 1.00 16.08 1029 ASN A O 1
ATOM 1754 N N . GLY A 1 250 ? 27.607 8.894 29.897 1.00 15.49 1030 GLY A N 1
ATOM 1755 C CA . GLY A 1 250 ? 26.590 9.562 29.117 1.00 15.60 1030 GLY A CA 1
ATOM 1756 C C . GLY A 1 250 ? 25.285 8.778 29.012 1.00 16.28 1030 GLY A C 1
ATOM 1757 O O . GLY A 1 250 ? 25.155 7.661 29.531 1.00 17.00 1030 GLY A O 1
ATOM 1758 N N . THR A 1 251 ? 24.319 9.401 28.352 1.00 16.04 1031 THR A N 1
ATOM 1759 C CA . THR A 1 251 ? 23.050 8.773 27.959 1.00 16.70 1031 THR A CA 1
ATOM 1760 C C . THR A 1 251 ? 23.175 7.358 27.319 1.00 15.70 1031 THR A C 1
ATOM 1761 O O . THR A 1 251 ? 24.020 7.120 26.430 1.00 15.54 1031 THR A O 1
ATOM 1765 N N . ALA A 1 252 ? 22.301 6.452 27.736 1.00 14.46 1032 ALA A N 1
ATOM 1766 C CA . ALA A 1 252 ? 22.312 5.063 27.246 1.00 14.85 1032 ALA A CA 1
ATOM 1767 C C . ALA A 1 252 ? 20.988 4.644 26.596 1.00 14.63 1032 ALA A C 1
ATOM 1768 O O . ALA A 1 252 ? 19.919 4.861 27.154 1.00 15.09 1032 ALA A O 1
ATOM 1770 N N . THR A 1 253 ? 21.069 4.070 25.402 1.00 14.48 1033 THR A N 1
ATOM 1771 C CA . THR A 1 253 ? 19.902 3.568 24.693 1.00 14.82 1033 THR A CA 1
ATOM 1772 C C . THR A 1 253 ? 20.091 2.099 24.284 1.00 14.57 1033 THR A C 1
ATOM 1773 O O . THR A 1 253 ? 21.140 1.703 23.783 1.00 14.83 1033 THR A O 1
ATOM 1777 N N . PHE A 1 254 ? 19.051 1.308 24.499 1.00 14.89 1034 PHE A N 1
ATOM 1778 C CA . PHE A 1 254 ? 19.014 -0.105 24.181 1.00 15.47 1034 PHE A CA 1
ATOM 1779 C C . PHE A 1 254 ? 17.871 -0.402 23.198 1.00 15.99 1034 PHE A C 1
ATOM 1780 O O . PHE A 1 254 ? 16.758 0.094 23.388 1.00 16.16 1034 PHE A O 1
ATOM 1788 N N . GLY A 1 255 ? 18.155 -1.219 22.180 1.00 14.78 1035 GLY A N 1
ATOM 1789 C CA . GLY A 1 255 ? 17.212 -1.542 21.108 1.00 15.08 1035 GLY A CA 1
ATOM 1790 C C . GLY A 1 255 ? 16.155 -2.593 21.435 1.00 15.05 1035 GLY A C 1
ATOM 1791 O O . GLY A 1 255 ? 15.098 -2.663 20.767 1.00 15.45 1035 GLY A O 1
ATOM 1792 N N . ARG A 1 256 ? 16.437 -3.440 22.428 1.00 15.19 1036 ARG A N 1
ATOM 1793 C CA . ARG A 1 256 ? 15.543 -4.509 22.803 1.00 16.02 1036 ARG A CA 1
ATOM 1794 C C . ARG A 1 256 ? 15.422 -4.576 24.346 1.00 15.27 1036 ARG A C 1
ATOM 1795 O O . ARG A 1 256 ? 15.438 -3.526 25.013 1.00 14.20 1036 ARG A O 1
ATOM 1803 N N . SER A 1 257 ? 15.300 -5.783 24.893 1.00 14.42 1037 SER A N 1
ATOM 1804 C CA . SER A 1 257 ? 15.154 -5.972 26.339 1.00 13.90 1037 SER A CA 1
ATOM 1805 C C . SER A 1 257 ? 16.485 -5.824 27.038 1.00 13.89 1037 SER A C 1
ATOM 1806 O O . SER A 1 257 ? 17.545 -5.901 26.416 1.00 13.55 1037 SER A O 1
ATOM 1809 N N . VAL A 1 258 ? 16.396 -5.594 28.341 1.00 13.34 1038 VAL A N 1
ATOM 1810 C CA . VAL A 1 258 ? 17.547 -5.444 29.206 1.00 13.65 1038 VAL A CA 1
ATOM 1811 C C . VAL A 1 258 ? 17.235 -6.289 30.420 1.00 13.74 1038 VAL A C 1
ATOM 1812 O O . VAL A 1 258 ? 16.281 -5.979 31.141 1.00 13.15 1038 VAL A O 1
ATOM 1816 N N . THR A 1 259 ? 18.001 -7.366 30.616 1.00 13.71 1039 THR A N 1
ATOM 1817 C CA . THR A 1 259 ? 17.776 -8.304 31.711 1.00 14.44 1039 THR A CA 1
ATOM 1818 C C . THR A 1 259 ? 18.953 -8.239 32.661 1.00 14.91 1039 THR A C 1
ATOM 1819 O O . THR A 1 259 ? 20.112 -8.319 32.221 1.00 15.30 1039 THR A O 1
ATOM 1823 N N . ALA A 1 260 ? 18.664 -8.075 33.955 1.00 14.84 1040 ALA A N 1
ATOM 1824 C CA . ALA A 1 260 ? 19.688 -8.113 34.979 1.00 14.91 1040 ALA A CA 1
ATOM 1825 C C . ALA A 1 260 ? 19.420 -9.197 36.007 1.00 16.46 1040 ALA A C 1
ATOM 1826 O O . ALA A 1 260 ? 18.265 -9.422 36.431 1.00 14.44 1040 ALA A O 1
ATOM 1828 N N . ASN A 1 261 ? 20.479 -9.892 36.417 1.00 16.71 1041 ASN A N 1
ATOM 1829 C CA . ASN A 1 261 ? 20.339 -10.856 37.509 1.00 17.00 1041 ASN A CA 1
ATOM 1830 C C . ASN A 1 261 ? 20.279 -10.199 38.865 1.00 15.87 1041 ASN A C 1
ATOM 1831 O O . ASN A 1 261 ? 19.782 -10.795 39.824 1.00 15.27 1041 ASN A O 1
ATOM 1836 N N . GLY A 1 262 ? 20.752 -8.957 38.935 1.00 15.44 1042 GLY A N 1
ATOM 1837 C CA . GLY A 1 262 ? 20.659 -8.116 40.115 1.00 14.63 1042 GLY A CA 1
ATOM 1838 C C . GLY A 1 262 ? 19.569 -7.070 40.000 1.00 14.23 1042 GLY A C 1
ATOM 1839 O O . GLY A 1 262 ? 18.750 -7.104 39.082 1.00 13.99 1042 GLY A O 1
ATOM 1840 N N . GLU A 1 263 ? 19.597 -6.137 40.942 1.00 14.38 1043 GLU A N 1
ATOM 1841 C CA . GLU A 1 263 ? 18.600 -5.056 41.089 1.00 14.46 1043 GLU A CA 1
ATOM 1842 C C . GLU A 1 263 ? 18.870 -3.917 40.122 1.00 14.25 1043 GLU A C 1
ATOM 1843 O O . GLU A 1 263 ? 20.038 -3.634 39.804 1.00 14.43 1043 GLU A O 1
ATOM 1849 N N . PHE A 1 264 ? 17.813 -3.252 39.663 1.00 13.65 1044 PHE A N 1
ATOM 1850 C CA . PHE A 1 264 ? 17.929 -1.954 38.994 1.00 12.97 1044 PHE A CA 1
ATOM 1851 C C . PHE A 1 264 ? 17.717 -0.895 40.026 1.00 13.57 1044 PHE A C 1
ATOM 1852 O O . PHE A 1 264 ? 16.724 -0.946 40.757 1.00 12.79 1044 PHE A O 1
ATOM 1860 N N . ILE A 1 265 ? 18.632 0.075 40.069 1.00 13.48 1045 ILE A N 1
ATOM 1861 C CA . ILE A 1 265 ? 18.576 1.173 41.021 1.00 14.85 1045 ILE A CA 1
ATOM 1862 C C . ILE A 1 265 ? 18.724 2.504 40.309 1.00 14.51 1045 ILE A C 1
ATOM 1863 O O . ILE A 1 265 ? 19.726 2.725 39.603 1.00 14.13 1045 ILE A O 1
ATOM 1868 N N . SER A 1 266 ? 17.746 3.388 40.497 1.00 13.80 1046 SER A N 1
ATOM 1869 C CA . SER A 1 266 ? 17.874 4.764 40.029 1.00 13.94 1046 SER A CA 1
ATOM 1870 C C . SER A 1 266 ? 18.041 5.740 41.192 1.00 15.05 1046 SER A C 1
ATOM 1871 O O . SER A 1 266 ? 17.325 5.650 42.227 1.00 14.16 1046 SER A O 1
ATOM 1874 N N . LYS A 1 267 ? 18.962 6.687 40.996 1.00 15.86 1047 LYS A N 1
ATOM 1875 C CA . LYS A 1 267 ? 19.141 7.842 41.895 1.00 17.81 1047 LYS A CA 1
ATOM 1876 C C . LYS A 1 267 ? 18.409 9.064 41.390 1.00 17.04 1047 LYS A C 1
ATOM 1877 O O . LYS A 1 267 ? 18.508 10.124 41.989 1.00 17.34 1047 LYS A O 1
ATOM 1883 N N . SER A 1 268 ? 17.684 8.937 40.279 1.00 16.31 1048 SER A N 1
ATOM 1884 C CA . SER A 1 268 ? 16.868 10.027 39.780 1.00 15.35 1048 SER A CA 1
ATOM 1885 C C . SER A 1 268 ? 15.524 10.034 40.515 1.00 15.06 1048 SER A C 1
ATOM 1886 O O . SER A 1 268 ? 14.925 8.972 40.726 1.00 14.30 1048 SER A O 1
ATOM 1889 N N . ALA A 1 269 ? 15.044 11.225 40.860 1.00 14.65 1049 ALA A N 1
ATOM 1890 C CA . ALA A 1 269 ? 13.707 11.400 41.473 1.00 14.77 1049 ALA A CA 1
ATOM 1891 C C . ALA A 1 269 ? 12.659 10.707 40.627 1.00 14.66 1049 ALA A C 1
ATOM 1892 O O . ALA A 1 269 ? 11.913 9.873 41.124 1.00 15.20 1049 ALA A O 1
ATOM 1894 N N . ASN A 1 270 ? 12.622 11.022 39.334 1.00 14.45 1050 ASN A N 1
ATOM 1895 C CA . ASN A 1 270 ? 11.892 10.208 38.383 1.00 14.28 1050 ASN A CA 1
ATOM 1896 C C . ASN A 1 270 ? 12.769 9.000 38.014 1.00 14.27 1050 ASN A C 1
ATOM 1897 O O . ASN A 1 270 ? 13.763 9.132 37.283 1.00 13.11 1050 ASN A O 1
ATOM 1902 N N . ALA A 1 271 ? 12.351 7.828 38.488 1.00 13.49 1051 ALA A N 1
ATOM 1903 C CA . ALA A 1 271 ? 13.186 6.651 38.534 1.00 13.46 1051 ALA A CA 1
ATOM 1904 C C . ALA A 1 271 ? 12.923 5.621 37.424 1.00 13.84 1051 ALA A C 1
ATOM 1905 O O . ALA A 1 271 ? 13.888 5.090 36.810 1.00 13.15 1051 ALA A O 1
ATOM 1907 N N . PHE A 1 272 ? 11.632 5.318 37.200 1.00 13.40 1052 PHE A N 1
ATOM 1908 C CA . PHE A 1 272 ? 11.200 4.268 36.280 1.00 13.96 1052 PHE A CA 1
ATOM 1909 C C . PHE A 1 272 ? 9.974 4.722 35.516 1.00 14.03 1052 PHE A C 1
ATOM 1910 O O . PHE A 1 272 ? 8.950 5.072 36.125 1.00 13.36 1052 PHE A O 1
ATOM 1918 N N . ARG A 1 273 ? 10.061 4.672 34.190 1.00 13.50 1053 ARG A N 1
ATOM 1919 C CA . ARG A 1 273 ? 9.022 5.240 33.331 1.00 13.77 1053 ARG A CA 1
ATOM 1920 C C . ARG A 1 273 ? 8.672 4.308 32.193 1.00 14.13 1053 ARG A C 1
ATOM 1921 O O . ARG A 1 273 ? 9.569 3.788 31.506 1.00 13.49 1053 ARG A O 1
ATOM 1929 N N . ALA A 1 274 ? 7.373 4.103 31.996 1.00 13.95 1054 ALA A N 1
ATOM 1930 C CA . ALA A 1 274 ? 6.855 3.242 30.947 1.00 14.56 1054 ALA A CA 1
ATOM 1931 C C . ALA A 1 274 ? 6.043 4.089 29.981 1.00 14.65 1054 ALA A C 1
ATOM 1932 O O . ALA A 1 274 ? 5.045 4.683 30.378 1.00 14.09 1054 ALA A O 1
ATOM 1934 N N . ILE A 1 275 ? 6.506 4.188 28.731 1.00 15.40 1055 ILE A N 1
ATOM 1935 C CA . ILE A 1 275 ? 5.867 5.047 27.734 1.00 16.70 1055 ILE A CA 1
ATOM 1936 C C . ILE A 1 275 ? 5.150 4.162 26.734 1.00 17.48 1055 ILE A C 1
ATOM 1937 O O . ILE A 1 275 ? 5.705 3.176 26.269 1.00 18.40 1055 ILE A O 1
ATOM 1942 N N . ASN A 1 276 ? 3.910 4.524 26.414 1.00 17.62 1056 ASN A N 1
ATOM 1943 C CA . ASN A 1 276 ? 3.177 3.867 25.332 1.00 18.22 1056 ASN A CA 1
ATOM 1944 C C . ASN A 1 276 ? 2.032 4.775 24.901 1.00 18.28 1056 ASN A C 1
ATOM 1945 O O . ASN A 1 276 ? 1.357 5.346 25.738 1.00 16.07 1056 ASN A O 1
ATOM 1950 N N . GLY A 1 277 ? 1.835 4.901 23.587 1.00 19.69 1057 GLY A N 1
ATOM 1951 C CA . GLY A 1 277 ? 0.835 5.798 23.021 1.00 19.13 1057 GLY A CA 1
ATOM 1952 C C . GLY A 1 277 ? 1.083 7.206 23.494 1.00 19.33 1057 GLY A C 1
ATOM 1953 O O . GLY A 1 277 ? 2.220 7.678 23.493 1.00 19.89 1057 GLY A O 1
ATOM 1954 N N . ASP A 1 278 ? 0.033 7.854 23.971 1.00 18.87 1058 ASP A N 1
ATOM 1955 C CA . ASP A 1 278 ? 0.104 9.259 24.345 1.00 19.94 1058 ASP A CA 1
ATOM 1956 C C . ASP A 1 278 ? 0.721 9.532 25.707 1.00 18.59 1058 ASP A C 1
ATOM 1957 O O . ASP A 1 278 ? 1.035 10.688 25.993 1.00 17.66 1058 ASP A O 1
ATOM 1962 N N . TYR A 1 279 ? 0.912 8.503 26.535 1.00 17.07 1059 TYR A N 1
ATOM 1963 C CA . TYR A 1 279 ? 1.233 8.737 27.951 1.00 16.74 1059 TYR A CA 1
ATOM 1964 C C . TYR A 1 279 ? 2.520 8.093 28.425 1.00 15.87 1059 TYR A C 1
ATOM 1965 O O . TYR A 1 279 ? 2.843 6.965 28.059 1.00 16.47 1059 TYR A O 1
ATOM 1974 N N . GLY A 1 280 ? 3.225 8.813 29.283 1.00 15.44 1060 GLY A N 1
ATOM 1975 C CA . GLY A 1 280 ? 4.247 8.214 30.133 1.00 14.93 1060 GLY A CA 1
ATOM 1976 C C . GLY A 1 280 ? 3.630 7.993 31.513 1.00 13.99 1060 GLY A C 1
ATOM 1977 O O . GLY A 1 280 ? 2.940 8.863 32.028 1.00 13.14 1060 GLY A O 1
ATOM 1978 N N . PHE A 1 281 ? 3.887 6.824 32.085 1.00 13.19 1061 PHE A N 1
ATOM 1979 C CA . PHE A 1 281 ? 3.609 6.535 33.481 1.00 13.54 1061 PHE A CA 1
ATOM 1980 C C . PHE A 1 281 ? 4.947 6.439 34.193 1.00 13.30 1061 PHE A C 1
ATOM 1981 O O . PHE A 1 281 ? 5.875 5.823 33.664 1.00 12.96 1061 PHE A O 1
ATOM 1989 N N . PHE A 1 282 ? 5.056 6.971 35.405 1.00 12.98 1062 PHE A N 1
ATOM 1990 C CA . PHE A 1 282 ? 6.330 6.856 36.113 1.00 13.35 1062 PHE A CA 1
ATOM 1991 C C . PHE A 1 282 ? 6.267 6.888 37.632 1.00 13.15 1062 PHE A C 1
ATOM 1992 O O . PHE A 1 282 ? 5.330 7.413 38.224 1.00 13.73 1062 PHE A O 1
ATOM 2000 N N . ILE A 1 283 ? 7.301 6.314 38.228 1.00 12.64 1063 ILE A N 1
ATOM 2001 C CA . ILE A 1 283 ? 7.506 6.276 39.663 1.00 12.62 1063 ILE A CA 1
ATOM 2002 C C . ILE A 1 283 ? 8.546 7.334 40.031 1.00 12.76 1063 ILE A C 1
ATOM 2003 O O . ILE A 1 283 ? 9.670 7.288 39.510 1.00 12.13 1063 ILE A O 1
ATOM 2008 N N . ARG A 1 284 ? 8.146 8.259 40.904 1.00 13.29 1064 ARG A N 1
ATOM 2009 C CA . ARG A 1 284 ? 8.957 9.358 41.380 1.00 13.52 1064 ARG A CA 1
ATOM 2010 C C . ARG A 1 284 ? 9.121 9.254 42.876 1.00 13.81 1064 ARG A C 1
ATOM 2011 O O . ARG A 1 284 ? 8.133 9.258 43.604 1.00 14.54 1064 ARG A O 1
ATOM 2019 N N . ASN A 1 285 ? 10.351 9.147 43.360 1.00 13.68 1065 ASN A N 1
ATOM 2020 C CA . ASN A 1 285 ? 10.607 9.258 44.796 1.00 13.73 1065 ASN A CA 1
ATOM 2021 C C . ASN A 1 285 ? 11.179 10.677 44.941 1.00 14.83 1065 ASN A C 1
ATOM 2022 O O . ASN A 1 285 ? 12.315 10.922 44.517 1.00 14.29 1065 ASN A O 1
ATOM 2027 N N . ASP A 1 286 ? 10.404 11.597 45.530 1.00 15.08 1066 ASP A N 1
ATOM 2028 C CA . ASP A 1 286 ? 10.868 12.994 45.675 1.00 16.30 1066 ASP A CA 1
ATOM 2029 C C . ASP A 1 286 ? 11.606 13.237 47.002 1.00 16.41 1066 ASP A C 1
ATOM 2030 O O . ASP A 1 286 ? 11.885 14.386 47.339 1.00 18.26 1066 ASP A O 1
ATOM 2035 N N . ALA A 1 287 ? 11.898 12.155 47.730 1.00 16.68 1067 ALA A N 1
ATOM 2036 C CA . ALA A 1 287 ? 12.549 12.150 49.051 1.00 17.02 1067 ALA A CA 1
ATOM 2037 C C . ALA A 1 287 ? 11.570 12.141 50.224 1.00 16.89 1067 ALA A C 1
ATOM 2038 O O . ALA A 1 287 ? 11.932 11.709 51.309 1.00 17.36 1067 ALA A O 1
ATOM 2040 N N . SER A 1 288 ? 10.354 12.642 50.018 1.00 17.91 1068 SER A N 1
ATOM 2041 C CA . SER A 1 288 ? 9.311 12.699 51.068 1.00 16.74 1068 SER A CA 1
ATOM 2042 C C . SER A 1 288 ? 8.252 11.662 50.837 1.00 15.55 1068 SER A C 1
ATOM 2043 O O . SER A 1 288 ? 7.841 10.973 51.771 1.00 14.73 1068 SER A O 1
ATOM 2046 N N . ASN A 1 289 ? 7.793 11.576 49.588 1.00 15.61 1069 ASN A N 1
ATOM 2047 C CA . ASN A 1 289 ? 6.809 10.608 49.162 1.00 15.37 1069 ASN A CA 1
ATOM 2048 C C . ASN A 1 289 ? 7.216 10.010 47.842 1.00 14.95 1069 ASN A C 1
ATOM 2049 O O . ASN A 1 289 ? 7.944 10.638 47.052 1.00 13.68 1069 ASN A O 1
ATOM 2054 N N . THR A 1 290 ? 6.756 8.778 47.632 1.00 13.78 1070 THR A N 1
ATOM 2055 C CA . THR A 1 290 ? 6.954 8.096 46.378 1.00 14.04 1070 THR A CA 1
ATOM 2056 C C . THR A 1 290 ? 5.617 8.079 45.656 1.00 13.62 1070 THR A C 1
ATOM 2057 O O . THR A 1 290 ? 4.624 7.640 46.205 1.00 13.42 1070 THR A O 1
ATOM 2061 N N . TYR A 1 291 ? 5.626 8.534 44.418 1.00 13.41 1071 TYR A N 1
ATOM 2062 C CA . TYR A 1 291 ? 4.423 8.773 43.652 1.00 14.48 1071 TYR A CA 1
ATOM 2063 C C . TYR A 1 291 ? 4.377 7.894 42.426 1.00 14.10 1071 TYR A C 1
ATOM 2064 O O . TYR A 1 291 ? 5.407 7.608 41.821 1.00 13.47 1071 TYR A O 1
ATOM 2073 N N . PHE A 1 292 ? 3.167 7.512 42.034 1.00 14.07 1072 PHE A N 1
ATOM 2074 C CA . PHE A 1 292 ? 2.884 6.942 40.735 1.00 14.74 1072 PHE A CA 1
ATOM 2075 C C . PHE A 1 292 ? 2.207 8.040 39.945 1.00 15.91 1072 PHE A C 1
ATOM 2076 O O . PHE A 1 292 ? 1.098 8.467 40.311 1.00 14.95 1072 PHE A O 1
ATOM 2084 N N . LEU A 1 293 ? 2.843 8.478 38.852 1.00 15.04 1073 LEU A N 1
ATOM 2085 C CA . LEU A 1 293 ? 2.410 9.670 38.153 1.00 15.71 1073 LEU A CA 1
ATOM 2086 C C . LEU A 1 293 ? 2.232 9.442 36.656 1.00 15.58 1073 LEU A C 1
ATOM 2087 O O . LEU A 1 293 ? 2.701 8.437 36.102 1.00 15.00 1073 LEU A O 1
ATOM 2092 N N . LEU A 1 294 ? 1.566 10.411 36.025 1.00 15.23 1074 LEU A N 1
ATOM 2093 C CA . LEU A 1 294 ? 1.262 10.405 34.599 1.00 16.16 1074 LEU A CA 1
ATOM 2094 C C . LEU A 1 294 ? 1.640 11.734 33.946 1.00 16.86 1074 LEU A C 1
ATOM 2095 O O . LEU A 1 294 ? 1.546 12.814 34.573 1.00 16.95 1074 LEU A O 1
ATOM 2100 N N . THR A 1 295 ? 2.027 11.646 32.668 1.00 16.91 1075 THR A N 1
ATOM 2101 C CA . THR A 1 295 ? 2.255 12.839 31.847 1.00 16.37 1075 THR A CA 1
ATOM 2102 C C . THR A 1 295 ? 0.943 13.273 31.206 1.00 16.54 1075 THR A C 1
ATOM 2103 O O . THR A 1 295 ? -0.015 12.493 31.114 1.00 15.11 1075 THR A O 1
ATOM 2107 N N . ALA A 1 296 ? 0.942 14.520 30.746 1.00 16.63 1076 ALA A N 1
ATOM 2108 C CA . ALA A 1 296 ? -0.050 15.029 29.812 1.00 17.58 1076 ALA A CA 1
ATOM 2109 C C . ALA A 1 296 ? 0.065 14.227 28.533 1.00 18.75 1076 ALA A C 1
ATOM 2110 O O . ALA A 1 296 ? 1.136 13.692 28.225 1.00 18.06 1076 ALA A O 1
ATOM 2112 N N . ALA A 1 297 ? -1.045 14.103 27.812 1.00 19.25 1077 ALA A N 1
ATOM 2113 C CA . ALA A 1 297 ? -1.041 13.392 26.544 1.00 19.67 1077 ALA A CA 1
ATOM 2114 C C . ALA A 1 297 ? -0.073 14.069 25.570 1.00 19.99 1077 ALA A C 1
ATOM 2115 O O . ALA A 1 297 ? -0.051 15.292 25.441 1.00 19.80 1077 ALA A O 1
ATOM 2117 N N . GLY A 1 298 ? 0.773 13.267 24.947 1.00 21.15 1078 GLY A N 1
ATOM 2118 C CA . GLY A 1 298 ? 1.771 13.780 24.019 1.00 21.84 1078 GLY A CA 1
ATOM 2119 C C . GLY A 1 298 ? 2.994 14.401 24.662 1.00 21.61 1078 GLY A C 1
ATOM 2120 O O . GLY A 1 298 ? 3.843 14.878 23.938 1.00 21.66 1078 GLY A O 1
ATOM 2121 N N . ASP A 1 299 ? 3.123 14.368 25.998 1.00 21.09 1079 ASP A N 1
ATOM 2122 C CA . ASP A 1 299 ? 4.325 14.846 26.689 1.00 20.56 1079 ASP A CA 1
ATOM 2123 C C . ASP A 1 299 ? 4.972 13.669 27.433 1.00 20.04 1079 ASP A C 1
ATOM 2124 O O . ASP A 1 299 ? 5.284 13.750 28.628 1.00 18.07 1079 ASP A O 1
ATOM 2129 N N . GLN A 1 300 ? 5.213 12.598 26.690 1.00 19.31 1080 GLN A N 1
ATOM 2130 C CA . GLN A 1 300 ? 5.504 11.289 27.281 1.00 20.31 1080 GLN A CA 1
ATOM 2131 C C . GLN A 1 300 ? 6.808 11.218 28.078 1.00 20.23 1080 GLN A C 1
ATOM 2132 O O . GLN A 1 300 ? 6.880 10.441 29.036 1.00 20.61 1080 GLN A O 1
ATOM 2138 N N . THR A 1 301 ? 7.815 12.023 27.710 1.00 18.80 1081 THR A N 1
ATOM 2139 C CA . THR A 1 301 ? 9.083 12.083 28.463 1.00 19.02 1081 THR A CA 1
ATOM 2140 C C . THR A 1 301 ? 9.159 13.218 29.475 1.00 18.59 1081 THR A C 1
ATOM 2141 O O . THR A 1 301 ? 10.157 13.338 30.205 1.00 20.17 1081 THR A O 1
ATOM 2145 N N . GLY A 1 302 ? 8.100 14.020 29.571 1.00 17.24 1082 GLY A N 1
ATOM 2146 C CA . GLY A 1 302 ? 8.109 15.204 30.385 1.00 17.82 1082 GLY A CA 1
ATOM 2147 C C . GLY A 1 302 ? 7.636 14.999 31.807 1.00 17.29 1082 GLY A C 1
ATOM 2148 O O . GLY A 1 302 ? 7.643 13.883 32.344 1.00 16.56 1082 GLY A O 1
ATOM 2149 N N . GLY A 1 303 ? 7.211 16.099 32.406 1.00 17.32 1083 GLY A N 1
ATOM 2150 C CA . GLY A 1 303 ? 6.869 16.125 33.821 1.00 17.35 1083 GLY A CA 1
ATOM 2151 C C . GLY A 1 303 ? 5.524 15.507 34.119 1.00 16.53 1083 GLY A C 1
ATOM 2152 O O . GLY A 1 303 ? 4.776 15.113 33.221 1.00 16.61 1083 GLY A O 1
ATOM 2153 N N . PHE A 1 304 ? 5.218 15.425 35.404 1.00 16.04 1084 PHE A N 1
ATOM 2154 C CA . PHE A 1 304 ? 3.866 15.053 35.839 1.00 16.22 1084 PHE A CA 1
ATOM 2155 C C . PHE A 1 304 ? 2.848 16.161 35.549 1.00 16.39 1084 PHE A C 1
ATOM 2156 O O . PHE A 1 304 ? 3.158 17.345 35.693 1.00 16.43 1084 PHE A O 1
ATOM 2164 N N . ASN A 1 305 ? 1.639 15.766 35.150 1.00 15.98 1085 ASN A N 1
ATOM 2165 C CA . ASN A 1 305 ? 0.490 16.661 35.159 1.00 15.42 1085 ASN A CA 1
ATOM 2166 C C . ASN A 1 305 ? -0.080 16.783 36.590 1.00 15.78 1085 ASN A C 1
ATOM 2167 O O . ASN A 1 305 ? 0.619 16.472 37.581 1.00 16.66 1085 ASN A O 1
ATOM 2172 N N . GLY A 1 306 ? -1.314 17.259 36.735 1.00 15.89 1086 GLY A N 1
ATOM 2173 C CA . GLY A 1 306 ? -1.885 17.471 38.072 1.00 16.21 1086 GLY A CA 1
ATOM 2174 C C . GLY A 1 306 ? -2.495 16.239 38.740 1.00 16.37 1086 GLY A C 1
ATOM 2175 O O . GLY A 1 306 ? -2.957 16.318 39.871 1.00 16.66 1086 GLY A O 1
ATOM 2176 N N . LEU A 1 307 ? -2.510 15.103 38.053 1.00 16.41 1087 LEU A N 1
ATOM 2177 C CA . LEU A 1 307 ? -3.117 13.872 38.611 1.00 16.38 1087 LEU A CA 1
ATOM 2178 C C . LEU A 1 307 ? -2.245 13.290 39.713 1.00 16.49 1087 LEU A C 1
ATOM 2179 O O . LEU A 1 307 ? -1.012 13.363 39.622 1.00 15.42 1087 LEU A O 1
ATOM 2184 N N . ARG A 1 308 ? -2.882 12.786 40.778 1.00 14.97 1088 ARG A N 1
ATOM 2185 C CA . ARG A 1 308 ? -2.158 12.127 41.859 1.00 15.12 1088 ARG A CA 1
ATOM 2186 C C . ARG A 1 308 ? -2.755 10.739 42.119 1.00 14.80 1088 ARG A C 1
ATOM 2187 O O . ARG A 1 308 ? -3.381 10.519 43.155 1.00 14.00 1088 ARG A O 1
ATOM 2195 N N . PRO A 1 309 ? -2.582 9.816 41.169 1.00 14.35 1089 PRO A N 1
ATOM 2196 C CA . PRO A 1 309 ? -3.165 8.480 41.317 1.00 14.91 1089 PRO A CA 1
ATOM 2197 C C . PRO A 1 309 ? -2.855 7.789 42.652 1.00 14.45 1089 PRO A C 1
ATOM 2198 O O . PRO A 1 309 ? -3.780 7.357 43.350 1.00 14.56 1089 PRO A O 1
ATOM 2202 N N . LEU A 1 310 ? -1.576 7.695 42.990 1.00 14.19 1090 LEU A N 1
ATOM 2203 C CA . LEU A 1 310 ? -1.152 6.991 44.192 1.00 13.67 1090 LEU A CA 1
ATOM 2204 C C . LEU A 1 310 ? 0.157 7.543 44.718 1.00 13.49 1090 LEU A C 1
ATOM 2205 O O . LEU A 1 310 ? 1.077 7.801 43.930 1.00 12.86 1090 LEU A O 1
ATOM 2210 N N . LEU A 1 311 ? 0.243 7.701 46.045 1.00 12.81 1091 LEU A N 1
ATOM 2211 C CA . LEU A 1 311 ? 1.508 8.023 46.679 1.00 14.17 1091 LEU A CA 1
ATOM 2212 C C . LEU A 1 311 ? 1.676 7.297 47.980 1.00 14.24 1091 LEU A C 1
ATOM 2213 O O . LEU A 1 311 ? 0.699 6.939 48.649 1.00 12.92 1091 LEU A O 1
ATOM 2218 N N . ILE A 1 312 ? 2.940 7.112 48.334 1.00 13.75 1092 ILE A N 1
ATOM 2219 C CA . ILE A 1 312 ? 3.327 6.426 49.545 1.00 14.29 1092 ILE A CA 1
ATOM 2220 C C . ILE A 1 312 ? 4.198 7.357 50.331 1.00 14.01 1092 ILE A C 1
ATOM 2221 O O . ILE A 1 312 ? 5.199 7.849 49.798 1.00 13.30 1092 ILE A O 1
ATOM 2226 N N . ASN A 1 313 ? 3.841 7.599 51.596 1.00 14.78 1093 ASN A N 1
ATOM 2227 C CA . ASN A 1 313 ? 4.691 8.434 52.467 1.00 15.31 1093 ASN A CA 1
ATOM 2228 C C . ASN A 1 313 ? 5.959 7.665 52.819 1.00 14.88 1093 ASN A C 1
ATOM 2229 O O . ASN A 1 313 ? 5.872 6.547 53.304 1.00 13.60 1093 ASN A O 1
ATOM 2234 N N . ASN A 1 314 ? 7.136 8.252 52.573 1.00 15.03 1094 ASN A N 1
ATOM 2235 C CA . ASN A 1 314 ? 8.407 7.510 52.789 1.00 15.41 1094 ASN A CA 1
ATOM 2236 C C . ASN A 1 314 ? 8.710 7.182 54.266 1.00 16.05 1094 ASN A C 1
ATOM 2237 O O . ASN A 1 314 ? 9.369 6.172 54.552 1.00 17.37 1094 ASN A O 1
ATOM 2242 N N . GLN A 1 315 ? 8.189 7.996 55.174 1.00 17.70 1095 GLN A N 1
ATOM 2243 C CA . GLN A 1 315 ? 8.400 7.847 56.626 1.00 19.10 1095 GLN A CA 1
ATOM 2244 C C . GLN A 1 315 ? 7.396 6.881 57.287 1.00 18.00 1095 GLN A C 1
ATOM 2245 O O . GLN A 1 315 ? 7.792 6.022 58.074 1.00 17.84 1095 GLN A O 1
ATOM 2251 N N . SER A 1 316 ? 6.112 6.991 56.935 1.00 16.40 1096 SER A N 1
ATOM 2252 C CA . SER A 1 316 ? 5.048 6.182 57.557 1.00 16.12 1096 SER A CA 1
ATOM 2253 C C . SER A 1 316 ? 4.569 4.978 56.746 1.00 15.78 1096 SER A C 1
ATOM 2254 O O . SER A 1 316 ? 3.949 4.073 57.301 1.00 14.42 1096 SER A O 1
ATOM 2257 N N . GLY A 1 317 ? 4.791 5.003 55.428 1.00 15.49 1097 GLY A N 1
ATOM 2258 C CA . GLY A 1 317 ? 4.187 4.028 54.510 1.00 14.95 1097 GLY A CA 1
ATOM 2259 C C . GLY A 1 317 ? 2.718 4.199 54.177 1.00 14.30 1097 GLY A C 1
ATOM 2260 O O . GLY A 1 317 ? 2.120 3.372 53.464 1.00 13.69 1097 GLY A O 1
ATOM 2261 N N . GLN A 1 318 ? 2.114 5.255 54.681 1.00 14.64 1098 GLN A N 1
ATOM 2262 C CA . GLN A 1 318 ? 0.697 5.523 54.447 1.00 14.84 1098 GLN A CA 1
ATOM 2263 C C . GLN A 1 318 ? 0.436 5.859 52.977 1.00 14.32 1098 GLN A C 1
ATOM 2264 O O . GLN A 1 318 ? 1.160 6.651 52.388 1.00 14.58 1098 GLN A O 1
ATOM 2270 N N . ILE A 1 319 ? -0.597 5.255 52.403 1.00 13.81 1099 ILE A N 1
ATOM 2271 C CA . ILE A 1 319 ? -0.938 5.460 50.990 1.00 13.80 1099 ILE A CA 1
ATOM 2272 C C . ILE A 1 319 ? -2.108 6.433 50.843 1.00 13.46 1099 ILE A C 1
ATOM 2273 O O . ILE A 1 319 ? -3.119 6.329 51.563 1.00 12.57 1099 ILE A O 1
ATOM 2278 N N . THR A 1 320 ? -1.960 7.374 49.904 1.00 13.25 1100 THR A N 1
ATOM 2279 C CA . THR A 1 320 ? -3.055 8.205 49.447 1.00 12.84 1100 THR A CA 1
ATOM 2280 C C . THR A 1 320 ? -3.329 7.901 47.968 1.00 12.78 1100 THR A C 1
ATOM 2281 O O . THR A 1 320 ? -2.418 7.901 47.139 1.00 12.75 1100 THR A O 1
ATOM 2285 N N . ILE A 1 321 ? -4.584 7.620 47.658 1.00 12.70 1101 ILE A N 1
ATOM 2286 C CA . ILE A 1 321 ? -5.062 7.448 46.289 1.00 12.59 1101 ILE A CA 1
ATOM 2287 C C . ILE A 1 321 ? -5.922 8.667 45.944 1.00 12.74 1101 ILE A C 1
ATOM 2288 O O . ILE A 1 321 ? -6.908 8.932 46.611 1.00 13.34 1101 ILE A O 1
ATOM 2293 N N . GLY A 1 322 ? -5.553 9.412 44.902 1.00 13.09 1102 GLY A N 1
ATOM 2294 C CA . GLY A 1 322 ? -6.039 10.796 44.726 1.00 12.94 1102 GLY A CA 1
ATOM 2295 C C . GLY A 1 322 ? -7.099 11.046 43.680 1.00 13.06 1102 GLY A C 1
ATOM 2296 O O . GLY A 1 322 ? -7.636 12.141 43.612 1.00 13.35 1102 GLY A O 1
ATOM 2297 N N . GLU A 1 323 ? -7.369 10.065 42.838 1.00 12.90 1103 GLU A N 1
ATOM 2298 C CA . GLU A 1 323 ? -8.266 10.259 41.692 1.00 13.00 1103 GLU A CA 1
ATOM 2299 C C . GLU A 1 323 ? -9.344 9.188 41.685 1.00 12.35 1103 GLU A C 1
ATOM 2300 O O . GLU A 1 323 ? -9.825 8.786 40.626 1.00 12.16 1103 GLU A O 1
ATOM 2306 N N . GLY A 1 324 ? -9.710 8.708 42.875 1.00 12.03 1104 GLY A N 1
ATOM 2307 C CA . GLY A 1 324 ? -10.767 7.693 42.991 1.00 11.98 1104 GLY A CA 1
ATOM 2308 C C . GLY A 1 324 ? -10.276 6.260 42.941 1.00 12.28 1104 GLY A C 1
ATOM 2309 O O . GLY A 1 324 ? -9.209 5.957 42.383 1.00 12.36 1104 GLY A O 1
ATOM 2310 N N . LEU A 1 325 ? -11.061 5.377 43.545 1.00 12.46 1105 LEU A N 1
ATOM 2311 C CA . LEU A 1 325 ? -10.707 3.980 43.668 1.00 12.65 1105 LEU A CA 1
ATOM 2312 C C . LEU A 1 325 ? -11.919 3.114 43.424 1.00 13.68 1105 LEU A C 1
ATOM 2313 O O . LEU A 1 325 ? -13.002 3.367 43.981 1.00 13.84 1105 LEU A O 1
ATOM 2318 N N . ILE A 1 326 ? -11.714 2.076 42.614 1.00 13.43 1106 ILE A N 1
ATOM 2319 C CA . ILE A 1 326 ? -12.705 1.062 42.374 1.00 14.16 1106 ILE A CA 1
ATOM 2320 C C . ILE A 1 326 ? -12.086 -0.252 42.822 1.00 13.43 1106 ILE A C 1
ATOM 2321 O O . ILE A 1 326 ? -10.918 -0.509 42.524 1.00 13.56 1106 ILE A O 1
ATOM 2326 N N . ILE A 1 327 ? -12.847 -1.055 43.562 1.00 12.97 1107 ILE A N 1
ATOM 2327 C CA . ILE A 1 327 ? -12.394 -2.386 43.999 1.00 12.97 1107 ILE A CA 1
ATOM 2328 C C . ILE A 1 327 ? -13.403 -3.435 43.633 1.00 12.89 1107 ILE A C 1
ATOM 2329 O O . ILE A 1 327 ? -14.619 -3.260 43.816 1.00 12.78 1107 ILE A O 1
ATOM 2334 N N . ALA A 1 328 ? -12.896 -4.553 43.141 1.00 13.01 1108 ALA A N 1
ATOM 2335 C CA . ALA A 1 328 ? -13.706 -5.735 42.917 1.00 13.12 1108 ALA A CA 1
ATOM 2336 C C . ALA A 1 328 ? -13.236 -6.804 43.866 1.00 13.48 1108 ALA A C 1
ATOM 2337 O O . ALA A 1 328 ? -12.066 -6.820 44.271 1.00 14.19 1108 ALA A O 1
ATOM 2339 N N . LYS A 1 329 ? -14.166 -7.694 44.189 1.00 13.42 1109 LYS A N 1
ATOM 2340 C CA . LYS A 1 329 ? -13.947 -8.908 44.956 1.00 13.73 1109 LYS A CA 1
ATOM 2341 C C . LYS A 1 329 ? -13.692 -8.634 46.422 1.00 13.54 1109 LYS A C 1
ATOM 2342 O O . LYS A 1 329 ? -12.995 -9.382 47.082 1.00 12.48 1109 LYS A O 1
ATOM 2348 N N . GLY A 1 330 ? -14.244 -7.531 46.924 1.00 13.21 1110 GLY A N 1
ATOM 2349 C CA . GLY A 1 330 ? -14.379 -7.353 48.369 1.00 13.15 1110 GLY A CA 1
ATOM 2350 C C . GLY A 1 330 ? -13.258 -6.551 49.019 1.00 13.06 1110 GLY A C 1
ATOM 2351 O O . GLY A 1 330 ? -12.076 -6.526 48.557 1.00 12.01 1110 GLY A O 1
ATOM 2352 N N . VAL A 1 331 ? -13.638 -5.903 50.118 1.00 12.12 1111 VAL A N 1
ATOM 2353 C CA . VAL A 1 331 ? -12.697 -5.133 50.900 1.00 11.72 1111 VAL A CA 1
ATOM 2354 C C . VAL A 1 331 ? -12.850 -5.553 52.353 1.00 11.13 1111 VAL A C 1
ATOM 2355 O O . VAL A 1 331 ? -13.957 -5.666 52.857 1.00 10.32 1111 VAL A O 1
ATOM 2359 N N . THR A 1 332 ? -11.721 -5.736 53.031 1.00 11.18 1112 THR A N 1
ATOM 2360 C CA . THR A 1 332 ? -11.700 -5.874 54.491 1.00 11.49 1112 THR A CA 1
ATOM 2361 C C . THR A 1 332 ? -10.740 -4.860 55.124 1.00 11.57 1112 THR A C 1
ATOM 2362 O O . THR A 1 332 ? -9.599 -4.731 54.703 1.00 11.31 1112 THR A O 1
ATOM 2366 N N . ILE A 1 333 ? -11.246 -4.136 56.108 1.00 10.74 1113 ILE A N 1
ATOM 2367 C CA . ILE A 1 333 ? -10.443 -3.284 56.934 1.00 11.58 1113 ILE A CA 1
ATOM 2368 C C . ILE A 1 333 ? -10.235 -4.048 58.237 1.00 11.78 1113 ILE A C 1
ATOM 2369 O O . ILE A 1 333 ? -11.183 -4.240 58.997 1.00 10.53 1113 ILE A O 1
ATOM 2374 N N . ASN A 1 334 ? -8.990 -4.481 58.443 1.00 12.64 1114 ASN A N 1
ATOM 2375 C CA . ASN A 1 334 ? -8.583 -5.302 59.576 1.00 13.22 1114 ASN A CA 1
ATOM 2376 C C . ASN A 1 334 ? -8.551 -4.535 60.886 1.00 12.70 1114 ASN A C 1
ATOM 2377 O O . ASN A 1 334 ? -8.745 -5.121 61.954 1.00 12.39 1114 ASN A O 1
ATOM 2382 N N . SER A 1 335 ? -8.234 -3.243 60.818 1.00 11.91 1115 SER A N 1
ATOM 2383 C CA . SER A 1 335 ? -8.038 -2.441 62.008 1.00 11.89 1115 SER A CA 1
ATOM 2384 C C . SER A 1 335 ? -8.098 -0.970 61.613 1.00 11.65 1115 SER A C 1
ATOM 2385 O O . SER A 1 335 ? -7.883 -0.612 60.451 1.00 11.73 1115 SER A O 1
ATOM 2388 N N . GLY A 1 336 ? -8.465 -0.151 62.572 1.00 11.43 1116 GLY A N 1
ATOM 2389 C CA . GLY A 1 336 ? -8.398 1.295 62.418 1.00 11.35 1116 GLY A CA 1
ATOM 2390 C C . GLY A 1 336 ? -9.673 1.962 61.974 1.00 11.83 1116 GLY A C 1
ATOM 2391 O O . GLY A 1 336 ? -9.740 3.205 61.990 1.00 12.10 1116 GLY A O 1
ATOM 2392 N N . GLY A 1 337 ? -10.691 1.181 61.599 1.00 11.63 1117 GLY A N 1
ATOM 2393 C CA . GLY A 1 337 ? -11.969 1.764 61.204 1.00 11.75 1117 GLY A CA 1
ATOM 2394 C C . GLY A 1 337 ? -11.996 2.468 59.854 1.00 10.85 1117 GLY A C 1
ATOM 2395 O O . GLY A 1 337 ? -11.057 2.390 59.084 1.00 10.63 1117 GLY A O 1
ATOM 2396 N N . LEU A 1 338 ? -13.109 3.150 59.600 1.00 10.70 1118 LEU A N 1
ATOM 2397 C CA . LEU A 1 338 ? -13.372 3.857 58.338 1.00 10.21 1118 LEU A CA 1
ATOM 2398 C C . LEU A 1 338 ? -14.068 5.174 58.626 1.00 10.02 1118 LEU A C 1
ATOM 2399 O O . LEU A 1 338 ? -15.024 5.233 59.418 1.00 9.58 1118 LEU A O 1
ATOM 2404 N N . THR A 1 339 ? -13.603 6.220 57.966 1.00 10.00 1119 THR A N 1
ATOM 2405 C CA . THR A 1 339 ? -14.250 7.532 57.978 1.00 9.50 1119 THR A CA 1
ATOM 2406 C C . THR A 1 339 ? -14.592 7.846 56.531 1.00 9.74 1119 THR A C 1
ATOM 2407 O O . THR A 1 339 ? -13.749 7.705 55.626 1.00 9.96 1119 THR A O 1
ATOM 2411 N N . VAL A 1 340 ? -15.823 8.255 56.292 1.00 9.46 1120 VAL A N 1
ATOM 2412 C CA . VAL A 1 340 ? -16.263 8.575 54.937 1.00 9.36 1120 VAL A CA 1
ATOM 2413 C C . VAL A 1 340 ? -16.849 9.996 54.869 1.00 10.00 1120 VAL A C 1
ATOM 2414 O O . VAL A 1 340 ? -17.769 10.361 55.639 1.00 9.28 1120 VAL A O 1
ATOM 2418 N N . ASN A 1 341 ? -16.301 10.776 53.939 1.00 10.93 1121 ASN A N 1
ATOM 2419 C CA . ASN A 1 341 ? -16.864 12.066 53.550 1.00 11.26 1121 ASN A CA 1
ATOM 2420 C C . ASN A 1 341 ? -17.432 11.874 52.134 1.00 11.13 1121 ASN A C 1
ATOM 2421 O O . ASN A 1 341 ? -16.648 11.736 51.207 1.00 11.50 1121 ASN A O 1
ATOM 2426 N N . SER A 1 342 ? -18.758 11.878 51.916 1.00 10.80 1122 SER A N 1
ATOM 2427 C CA . SER A 1 342 ? -19.779 12.294 52.886 1.00 11.12 1122 SER A CA 1
ATOM 2428 C C . SER A 1 342 ? -21.124 11.506 52.816 1.00 11.02 1122 SER A C 1
ATOM 2429 O O . SER A 1 342 ? -22.134 11.967 53.333 1.00 10.98 1122 SER A O 1
ATOM 2432 N N . ARG A 1 343 ? -21.094 10.308 52.236 1.00 10.59 1123 ARG A N 1
ATOM 2433 C CA . ARG A 1 343 ? -22.220 9.404 52.184 1.00 10.02 1123 ARG A CA 1
ATOM 2434 C C . ARG A 1 343 ? -21.723 7.988 51.831 1.00 9.66 1123 ARG A C 1
ATOM 2435 O O . ARG A 1 343 ? -20.663 7.811 51.197 1.00 8.88 1123 ARG A O 1
ATOM 2443 N N . ILE A 1 344 ? -22.540 7.002 52.190 1.00 9.18 1124 ILE A N 1
ATOM 2444 C CA . ILE A 1 344 ? -22.294 5.609 51.860 1.00 9.27 1124 ILE A CA 1
ATOM 2445 C C . ILE A 1 344 ? -23.550 5.036 51.249 1.00 9.57 1124 ILE A C 1
ATOM 2446 O O . ILE A 1 344 ? -24.588 4.949 51.922 1.00 9.77 1124 ILE A O 1
ATOM 2451 N N . ARG A 1 345 ? -23.463 4.650 49.984 1.00 9.79 1125 ARG A N 1
ATOM 2452 C CA . ARG A 1 345 ? -24.511 3.871 49.350 1.00 10.39 1125 ARG A CA 1
ATOM 2453 C C . ARG A 1 345 ? -24.201 2.379 49.451 1.00 10.26 1125 ARG A C 1
ATOM 2454 O O . ARG A 1 345 ? -23.420 1.879 48.639 1.00 10.52 1125 ARG A O 1
ATOM 2462 N N . SER A 1 346 ? -24.822 1.682 50.403 1.00 10.15 1126 SER A N 1
ATOM 2463 C CA . SER A 1 346 ? -24.653 0.223 50.556 1.00 10.16 1126 SER A CA 1
ATOM 2464 C C . SER A 1 346 ? -25.853 -0.411 49.906 1.00 10.06 1126 SER A C 1
ATOM 2465 O O . SER A 1 346 ? -26.959 -0.341 50.440 1.00 9.36 1126 SER A O 1
ATOM 2468 N N . GLN A 1 347 ? -25.620 -0.943 48.704 1.00 10.35 1127 GLN A N 1
ATOM 2469 C CA . GLN A 1 347 ? -26.663 -1.321 47.772 1.00 10.69 1127 GLN A CA 1
ATOM 2470 C C . GLN A 1 347 ? -26.788 -2.826 47.877 1.00 11.00 1127 GLN A C 1
ATOM 2471 O O . GLN A 1 347 ? -25.865 -3.561 47.492 1.00 11.09 1127 GLN A O 1
ATOM 2477 N N . GLY A 1 348 ? -27.899 -3.282 48.441 1.00 10.54 1128 GLY A N 1
ATOM 2478 C CA . GLY A 1 348 ? -28.145 -4.686 48.624 1.00 10.90 1128 GLY A CA 1
ATOM 2479 C C . GLY A 1 348 ? -28.420 -5.406 47.323 1.00 12.24 1128 GLY A C 1
ATOM 2480 O O . GLY A 1 348 ? -28.645 -4.774 46.284 1.00 12.83 1128 GLY A O 1
ATOM 2481 N N . THR A 1 349 ? -28.360 -6.730 47.368 1.00 12.73 1129 THR A N 1
ATOM 2482 C CA . THR A 1 349 ? -28.612 -7.561 46.199 1.00 14.05 1129 THR A CA 1
ATOM 2483 C C . THR A 1 349 ? -30.115 -7.776 46.074 1.00 13.83 1129 THR A C 1
ATOM 2484 O O . THR A 1 349 ? -30.709 -8.465 46.904 1.00 13.14 1129 THR A O 1
ATOM 2488 N N . LYS A 1 350 ? -30.714 -7.203 45.025 1.00 13.68 1130 LYS A N 1
ATOM 2489 C CA . LYS A 1 350 ? -32.173 -7.191 44.871 1.00 15.26 1130 LYS A CA 1
ATOM 2490 C C . LYS A 1 350 ? -32.640 -8.447 44.131 1.00 16.07 1130 LYS A C 1
ATOM 2491 O O . LYS A 1 350 ? -32.318 -8.631 42.973 1.00 17.04 1130 LYS A O 1
ATOM 2497 N N . THR A 1 351 ? -33.372 -9.309 44.818 1.00 16.25 1131 THR A N 1
ATOM 2498 C CA . THR A 1 351 ? -33.900 -10.541 44.213 1.00 16.56 1131 THR A CA 1
ATOM 2499 C C . THR A 1 351 ? -35.427 -10.524 44.300 1.00 15.89 1131 THR A C 1
ATOM 2500 O O . THR A 1 351 ? -35.992 -9.827 45.109 1.00 15.07 1131 THR A O 1
ATOM 2504 N N . SER A 1 352 ? -36.080 -11.330 43.477 1.00 15.40 1132 SER A N 1
ATOM 2505 C CA . SER A 1 352 ? -37.539 -11.445 43.497 1.00 15.31 1132 SER A CA 1
ATOM 2506 C C . SER A 1 352 ? -38.129 -11.915 44.845 1.00 14.66 1132 SER A C 1
ATOM 2507 O O . SER A 1 352 ? -39.250 -11.539 45.210 1.00 13.56 1132 SER A O 1
ATOM 2510 N N . ASP A 1 353 ? -37.356 -12.719 45.575 1.00 15.19 1133 ASP A N 1
ATOM 2511 C CA . ASP A 1 353 ? -37.786 -13.369 46.814 1.00 14.64 1133 ASP A CA 1
ATOM 2512 C C . ASP A 1 353 ? -37.352 -12.662 48.119 1.00 13.80 1133 ASP A C 1
ATOM 2513 O O . ASP A 1 353 ? -37.357 -13.288 49.174 1.00 12.23 1133 ASP A O 1
ATOM 2518 N N . LEU A 1 354 ? -37.032 -11.354 48.073 1.00 13.01 1134 LEU A N 1
ATOM 2519 C CA . LEU A 1 354 ? -36.656 -10.620 49.291 1.00 12.34 1134 LEU A CA 1
ATOM 2520 C C . LEU A 1 354 ? -37.597 -10.821 50.466 1.00 12.10 1134 LEU A C 1
ATOM 2521 O O . LEU A 1 354 ? -37.151 -10.838 51.611 1.00 11.88 1134 LEU A O 1
ATOM 2526 N N . TYR A 1 355 ? -38.891 -10.939 50.209 1.00 12.19 1135 TYR A N 1
ATOM 2527 C CA . TYR A 1 355 ? -39.837 -11.135 51.316 1.00 13.12 1135 TYR A CA 1
ATOM 2528 C C . TYR A 1 355 ? -39.584 -12.389 52.168 1.00 12.95 1135 TYR A C 1
ATOM 2529 O O . TYR A 1 355 ? -39.726 -12.340 53.384 1.00 12.78 1135 TYR A O 1
ATOM 2538 N N . THR A 1 356 ? -39.166 -13.478 51.535 1.00 13.01 1136 THR A N 1
ATOM 2539 C CA . THR A 1 356 ? -38.987 -14.763 52.217 1.00 14.23 1136 THR A CA 1
ATOM 2540 C C . THR A 1 356 ? -37.535 -15.215 52.271 1.00 14.92 1136 THR A C 1
ATOM 2541 O O . THR A 1 356 ? -37.242 -16.268 52.834 1.00 16.68 1136 THR A O 1
ATOM 2545 N N . ARG A 1 357 ? -36.629 -14.445 51.672 1.00 15.34 1137 ARG A N 1
ATOM 2546 C CA . ARG A 1 357 ? -35.270 -14.889 51.468 1.00 14.53 1137 ARG A CA 1
ATOM 2547 C C . ARG A 1 357 ? -34.483 -15.042 52.785 1.00 14.37 1137 ARG A C 1
ATOM 2548 O O . ARG A 1 357 ? -34.267 -14.071 53.511 1.00 13.67 1137 ARG A O 1
ATOM 2556 N N . ALA A 1 358 ? -33.981 -16.245 53.033 1.00 12.35 1138 ALA A N 1
ATOM 2557 C CA . ALA A 1 358 ? -33.119 -16.491 54.165 1.00 12.48 1138 ALA A CA 1
ATOM 2558 C C . ALA A 1 358 ? -31.781 -15.803 53.935 1.00 12.30 1138 ALA A C 1
ATOM 2559 O O . ALA A 1 358 ? -31.269 -15.780 52.804 1.00 12.65 1138 ALA A O 1
ATOM 2561 N N . PRO A 1 359 ? -31.183 -15.271 55.000 1.00 11.81 1139 PRO A N 1
ATOM 2562 C CA . PRO A 1 359 ? -29.872 -14.665 54.850 1.00 12.37 1139 PRO A CA 1
ATOM 2563 C C . PRO A 1 359 ? -28.803 -15.703 54.590 1.00 12.96 1139 PRO A C 1
ATOM 2564 O O . PRO A 1 359 ? -28.933 -16.870 55.005 1.00 14.67 1139 PRO A O 1
ATOM 2568 N N . THR A 1 360 ? -27.738 -15.289 53.943 1.00 13.44 1140 THR A N 1
ATOM 2569 C CA . THR A 1 360 ? -26.574 -16.158 53.784 1.00 13.88 1140 THR A CA 1
ATOM 2570 C C . THR A 1 360 ? -25.391 -15.389 54.308 1.00 14.58 1140 THR A C 1
ATOM 2571 O O . THR A 1 360 ? -25.480 -14.185 54.584 1.00 13.67 1140 THR A O 1
ATOM 2575 N N . SER A 1 361 ? -24.258 -16.070 54.412 1.00 15.32 1141 SER A N 1
ATOM 2576 C CA . SER A 1 361 ? -23.022 -15.410 54.808 1.00 15.69 1141 SER A CA 1
ATOM 2577 C C . SER A 1 361 ? -22.674 -14.243 53.890 1.00 14.97 1141 SER A C 1
ATOM 2578 O O . SER A 1 361 ? -22.056 -13.299 54.329 1.00 15.85 1141 SER A O 1
ATOM 2581 N N . ASP A 1 362 ? -23.063 -14.317 52.622 1.00 14.81 1142 ASP A N 1
ATOM 2582 C CA . ASP A 1 362 ? -22.811 -13.251 51.663 1.00 14.78 1142 ASP A CA 1
ATOM 2583 C C . ASP A 1 362 ? -23.721 -12.010 51.801 1.00 13.15 1142 ASP A C 1
ATOM 2584 O O . ASP A 1 362 ? -23.323 -10.890 51.415 1.00 12.46 1142 ASP A O 1
ATOM 2589 N N . THR A 1 363 ? -24.926 -12.216 52.328 1.00 12.26 1143 THR A N 1
ATOM 2590 C CA . THR A 1 363 ? -25.938 -11.161 52.406 1.00 11.77 1143 THR A CA 1
ATOM 2591 C C . THR A 1 363 ? -26.186 -10.613 53.805 1.00 11.31 1143 THR A C 1
ATOM 2592 O O . THR A 1 363 ? -26.913 -9.596 53.952 1.00 11.17 1143 THR A O 1
ATOM 2596 N N . VAL A 1 364 ? -25.577 -11.210 54.833 1.00 10.70 1144 VAL A N 1
ATOM 2597 C CA . VAL A 1 364 ? -25.630 -10.569 56.132 1.00 10.80 1144 VAL A CA 1
ATOM 2598 C C . VAL A 1 364 ? -24.917 -9.204 56.059 1.00 10.14 1144 VAL A C 1
ATOM 2599 O O . VAL A 1 364 ? -24.054 -8.998 55.204 1.00 10.05 1144 VAL A O 1
ATOM 2603 N N . GLY A 1 365 ? -25.287 -8.300 56.946 1.00 9.66 1145 GLY A N 1
ATOM 2604 C CA . GLY A 1 365 ? -24.673 -6.981 56.992 1.00 9.44 1145 GLY A CA 1
ATOM 2605 C C . GLY A 1 365 ? -25.655 -5.875 56.750 1.00 9.28 1145 GLY A C 1
ATOM 2606 O O . GLY A 1 365 ? -26.841 -6.089 56.628 1.00 9.40 1145 GLY A O 1
ATOM 2607 N N . PHE A 1 366 ? -25.096 -4.677 56.685 1.00 8.87 1146 PHE A N 1
ATOM 2608 C CA . PHE A 1 366 ? -25.838 -3.451 56.423 1.00 8.93 1146 PHE A CA 1
ATOM 2609 C C . PHE A 1 366 ? -25.970 -3.162 54.929 1.00 9.05 1146 PHE A C 1
ATOM 2610 O O . PHE A 1 366 ? -24.988 -3.146 54.183 1.00 8.99 1146 PHE A O 1
ATOM 2618 N N . TRP A 1 367 ? -27.208 -2.949 54.527 1.00 9.11 1147 TRP A N 1
ATOM 2619 C CA . TRP A 1 367 ? -27.537 -2.472 53.195 1.00 9.01 1147 TRP A CA 1
ATOM 2620 C C . TRP A 1 367 ? -28.923 -1.912 53.133 1.00 8.72 1147 TRP A C 1
ATOM 2621 O O . TRP A 1 367 ? -29.738 -2.108 54.028 1.00 8.36 1147 TRP A O 1
ATOM 2632 N N . SER A 1 368 ? -29.192 -1.240 52.027 1.00 8.13 1148 SER A N 1
ATOM 2633 C CA . SER A 1 368 ? -30.523 -0.805 51.703 1.00 8.38 1148 SER A CA 1
ATOM 2634 C C . SER A 1 368 ? -30.825 -1.206 50.252 1.00 8.44 1148 SER A C 1
ATOM 2635 O O . SER A 1 368 ? -29.896 -1.277 49.424 1.00 8.35 1148 SER A O 1
ATOM 2638 N N . ILE A 1 369 ? -32.104 -1.480 50.009 1.00 8.57 1149 ILE A N 1
ATOM 2639 C CA . ILE A 1 369 ? -32.652 -1.754 48.690 1.00 9.21 1149 ILE A CA 1
ATOM 2640 C C . ILE A 1 369 ? -33.922 -0.932 48.441 1.00 9.68 1149 ILE A C 1
ATOM 2641 O O . ILE A 1 369 ? -34.870 -0.894 49.252 1.00 9.30 1149 ILE A O 1
ATOM 2646 N N . ASP A 1 370 ? -33.972 -0.367 47.242 1.00 10.16 1150 ASP A N 1
ATOM 2647 C CA . ASP A 1 370 ? -35.147 0.369 46.790 1.00 11.12 1150 ASP A CA 1
ATOM 2648 C C . ASP A 1 370 ? -36.082 -0.650 46.128 1.00 10.60 1150 ASP A C 1
ATOM 2649 O O . ASP A 1 370 ? -35.857 -1.032 44.985 1.00 10.59 1150 ASP A O 1
ATOM 2654 N N . ILE A 1 371 ? -37.097 -1.102 46.856 1.00 10.62 1151 ILE A N 1
ATOM 2655 C CA . ILE A 1 371 ? -38.065 -2.075 46.329 1.00 11.07 1151 ILE A CA 1
ATOM 2656 C C . ILE A 1 371 ? -39.145 -1.272 45.612 1.00 11.63 1151 ILE A C 1
ATOM 2657 O O . ILE A 1 371 ? -40.137 -0.828 46.206 1.00 11.93 1151 ILE A O 1
ATOM 2662 N N . ASN A 1 372 ? -38.921 -1.094 44.310 1.00 12.29 1152 ASN A N 1
ATOM 2663 C CA . ASN A 1 372 ? -39.747 -0.179 43.487 1.00 12.95 1152 ASN A CA 1
ATOM 2664 C C . ASN A 1 372 ? -40.707 -0.878 42.524 1.00 13.20 1152 ASN A C 1
ATOM 2665 O O . ASN A 1 372 ? -41.517 -0.217 41.880 1.00 12.49 1152 ASN A O 1
ATOM 2670 N N . ASP A 1 373 ? -40.610 -2.205 42.430 1.00 13.64 1153 ASP A N 1
ATOM 26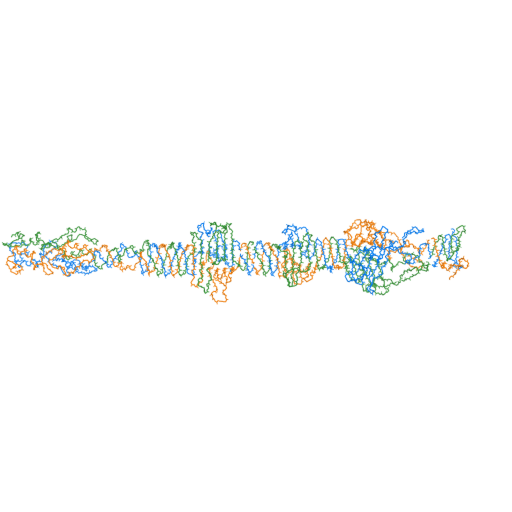71 C CA . ASP A 1 373 ? -41.475 -3.021 41.531 1.00 14.12 1153 ASP A CA 1
ATOM 2672 C C . ASP A 1 373 ? -42.634 -3.646 42.307 1.00 14.12 1153 ASP A C 1
ATOM 2673 O O . ASP A 1 373 ? -42.412 -4.304 43.336 1.00 14.52 1153 ASP A O 1
ATOM 2678 N N . SER A 1 374 ? -43.851 -3.477 41.799 1.00 13.47 1154 SER A N 1
ATOM 2679 C CA . SER A 1 374 ? -45.053 -3.940 42.487 1.00 13.66 1154 SER A CA 1
ATOM 2680 C C . SER A 1 374 ? -45.075 -5.456 42.687 1.00 13.24 1154 SER A C 1
ATOM 2681 O O . SER A 1 374 ? -45.621 -5.911 43.668 1.00 12.70 1154 SER A O 1
ATOM 2684 N N . ALA A 1 375 ? -44.450 -6.226 41.804 1.00 13.28 1155 ALA A N 1
ATOM 2685 C CA . ALA A 1 375 ? -44.404 -7.716 41.988 1.00 13.16 1155 ALA A CA 1
ATOM 2686 C C . ALA A 1 375 ? -43.743 -8.105 43.320 1.00 13.07 1155 ALA A C 1
ATOM 2687 O O . ALA A 1 375 ? -44.170 -9.041 43.978 1.00 12.90 1155 ALA A O 1
ATOM 2689 N N . THR A 1 376 ? -42.711 -7.374 43.710 1.00 11.84 1156 THR A N 1
ATOM 2690 C CA . THR A 1 376 ? -42.127 -7.531 45.040 1.00 11.83 1156 THR A CA 1
ATOM 2691 C C . THR A 1 376 ? -42.863 -6.740 46.107 1.00 11.95 1156 THR A C 1
ATOM 2692 O O . THR A 1 376 ? -43.251 -7.307 47.122 1.00 13.03 1156 THR A O 1
ATOM 2696 N N . TYR A 1 377 ? -43.059 -5.425 45.946 1.00 11.79 1157 TYR A N 1
ATOM 2697 C CA . TYR A 1 377 ? -43.648 -4.668 47.066 1.00 11.94 1157 TYR A CA 1
ATOM 2698 C C . TYR A 1 377 ? -45.087 -5.006 47.452 1.00 11.47 1157 TYR A C 1
ATOM 2699 O O . TYR A 1 377 ? -45.481 -4.850 48.622 1.00 10.90 1157 TYR A O 1
ATOM 2708 N N . ASN A 1 378 ? -45.859 -5.544 46.521 1.00 11.80 1158 ASN A N 1
ATOM 2709 C CA . ASN A 1 378 ? -47.162 -6.114 46.879 1.00 12.71 1158 ASN A CA 1
ATOM 2710 C C . ASN A 1 378 ? -47.085 -7.257 47.912 1.00 11.91 1158 ASN A C 1
ATOM 2711 O O . ASN A 1 378 ? -48.078 -7.543 48.580 1.00 11.95 1158 ASN A O 1
ATOM 2716 N N . GLN A 1 379 ? -45.921 -7.880 48.062 1.00 11.79 1159 GLN A N 1
ATOM 2717 C CA . GLN A 1 379 ? -45.722 -8.942 49.039 1.00 11.80 1159 GLN A CA 1
ATOM 2718 C C . GLN A 1 379 ? -45.456 -8.344 50.417 1.00 11.89 1159 GLN A C 1
ATOM 2719 O O . GLN A 1 379 ? -45.673 -8.989 51.438 1.00 11.00 1159 GLN A O 1
ATOM 2725 N N . PHE A 1 380 ? -44.922 -7.126 50.427 1.00 11.77 1160 PHE A N 1
ATOM 2726 C CA . PHE A 1 380 ? -44.553 -6.418 51.664 1.00 11.63 1160 PHE A CA 1
ATOM 2727 C C . PHE A 1 380 ? -45.732 -5.627 52.258 1.00 11.79 1160 PHE A C 1
ATOM 2728 O O . PHE A 1 380 ? -46.795 -5.457 51.620 1.00 11.26 1160 PHE A O 1
ATOM 2736 N N . PRO A 1 381 ? -45.568 -5.175 53.513 1.00 11.35 1161 PRO A N 1
ATOM 2737 C CA . PRO A 1 381 ? -46.625 -4.408 54.096 1.00 11.17 1161 PRO A CA 1
ATOM 2738 C C . PRO A 1 381 ? -46.782 -3.046 53.376 1.00 10.53 1161 PRO A C 1
ATOM 2739 O O . PRO A 1 381 ? -45.839 -2.545 52.785 1.00 10.35 1161 PRO A O 1
ATOM 2743 N N . GLY A 1 382 ? -47.992 -2.523 53.391 1.00 10.85 1162 GLY A N 1
ATOM 2744 C CA . GLY A 1 382 ? -48.324 -1.256 52.772 1.00 11.50 1162 GLY A CA 1
ATOM 2745 C C . GLY A 1 382 ? -48.259 -0.115 53.757 1.00 11.58 1162 GLY A C 1
ATOM 2746 O O . GLY A 1 382 ? -47.840 -0.283 54.895 1.00 12.16 1162 GLY A O 1
ATOM 2747 N N . TYR A 1 383 ? -48.688 1.063 53.329 1.00 11.62 1163 TYR A N 1
ATOM 2748 C CA . TYR A 1 383 ? -49.015 2.092 54.269 1.00 12.45 1163 TYR A CA 1
ATOM 2749 C C . TYR A 1 383 ? -50.482 2.016 54.554 1.00 13.57 1163 TYR A C 1
ATOM 2750 O O . TYR A 1 383 ? -51.217 1.297 53.870 1.00 15.56 1163 TYR A O 1
ATOM 2759 N N . PHE A 1 384 ? -50.913 2.740 55.580 1.00 14.76 1164 PHE A N 1
ATOM 2760 C CA . PHE A 1 384 ? -52.310 2.840 55.922 1.00 14.79 1164 PHE A CA 1
ATOM 2761 C C . PHE A 1 384 ? -52.820 4.229 55.625 1.00 16.53 1164 PHE A C 1
ATOM 2762 O O . PHE A 1 384 ? -52.197 5.229 55.983 1.00 16.63 1164 PHE A O 1
ATOM 2770 N N . LYS A 1 385 ? -53.955 4.260 54.945 1.00 17.17 1165 LYS A N 1
ATOM 2771 C CA . LYS A 1 385 ? -54.775 5.431 54.869 1.00 19.07 1165 LYS A CA 1
ATOM 2772 C C . LYS A 1 385 ? -55.148 5.835 56.296 1.00 19.43 1165 LYS A C 1
ATOM 2773 O O . LYS A 1 385 ? -55.358 4.955 57.131 1.00 18.29 1165 LYS A O 1
ATOM 2787 N N . VAL A 1 387 ? -57.728 8.532 58.515 1.00 21.97 1167 VAL A N 1
ATOM 2788 C CA . VAL A 1 387 ? -58.830 9.469 58.522 1.00 21.88 1167 VAL A CA 1
ATOM 2789 C C . VAL A 1 387 ? -58.631 10.332 59.765 1.00 21.43 1167 VAL A C 1
ATOM 2790 O O . VAL A 1 387 ? -58.533 9.792 60.876 1.00 17.64 1167 VAL A O 1
ATOM 2794 N N . GLU A 1 388 ? -58.575 11.656 59.589 1.00 21.27 1168 GLU A N 1
ATOM 2795 C CA . GLU A 1 388 ? -58.434 12.550 60.732 1.00 23.08 1168 GLU A CA 1
ATOM 2796 C C . GLU A 1 388 ? -59.802 12.769 61.376 1.00 22.34 1168 GLU A C 1
ATOM 2797 O O . GLU A 1 388 ? -60.703 13.300 60.744 1.00 23.40 1168 GLU A O 1
ATOM 2803 N N . LYS A 1 389 ? -59.935 12.341 62.624 1.00 20.16 1169 LYS A N 1
ATOM 2804 C CA . LYS A 1 389 ? -61.147 12.506 63.400 1.00 20.99 1169 LYS A CA 1
ATOM 2805 C C . LYS A 1 389 ? -60.923 13.644 64.378 1.00 17.84 1169 LYS A C 1
ATOM 2806 O O . LYS A 1 389 ? -59.795 13.974 64.661 1.00 16.47 1169 LYS A O 1
ATOM 2812 N N . THR A 1 390 ? -62.009 14.205 64.896 1.00 16.28 1170 THR A N 1
ATOM 2813 C CA . THR A 1 390 ? -61.961 15.283 65.876 1.00 16.37 1170 THR A CA 1
ATOM 2814 C C . THR A 1 390 ? -62.598 14.806 67.166 1.00 15.39 1170 THR A C 1
ATOM 2815 O O . THR A 1 390 ? -63.740 14.319 67.149 1.00 15.10 1170 THR A O 1
ATOM 2819 N N . ASN A 1 391 ? -61.883 14.954 68.289 1.00 14.43 1171 ASN A N 1
ATOM 2820 C CA . ASN A 1 391 ? -62.469 14.714 69.604 1.00 13.91 1171 ASN A CA 1
ATOM 2821 C C . ASN A 1 391 ? -63.571 15.751 69.821 1.00 14.95 1171 ASN A C 1
ATOM 2822 O O . ASN A 1 391 ? -63.310 16.950 69.728 1.00 13.94 1171 ASN A O 1
ATOM 2827 N N . GLU A 1 392 ? -64.797 15.280 70.047 1.00 15.93 1172 GLU A N 1
ATOM 2828 C CA . GLU A 1 392 ? -65.986 16.147 70.209 1.00 17.25 1172 GLU A CA 1
ATOM 2829 C C . GLU A 1 392 ? -65.862 17.138 71.384 1.00 15.42 1172 GLU A C 1
ATOM 2830 O O . GLU A 1 392 ? -66.181 18.334 71.257 1.00 15.37 1172 GLU A O 1
ATOM 2836 N N . VAL A 1 393 ? -65.384 16.634 72.513 1.00 13.35 1173 VAL A N 1
ATOM 2837 C CA . VAL A 1 393 ? -65.210 17.443 73.723 1.00 12.88 1173 VAL A CA 1
ATOM 2838 C C . VAL A 1 393 ? -64.060 18.466 73.625 1.00 12.83 1173 VAL A C 1
ATOM 2839 O O . VAL A 1 393 ? -64.250 19.657 73.907 1.00 12.29 1173 VAL A O 1
ATOM 2843 N N . THR A 1 394 ? -62.869 18.010 73.226 1.00 12.68 1174 THR A N 1
ATOM 2844 C CA . THR A 1 394 ? -61.666 18.850 73.275 1.00 12.04 1174 THR A CA 1
ATOM 2845 C C . THR A 1 394 ? -61.295 19.541 71.967 1.00 11.79 1174 THR A C 1
ATOM 2846 O O . THR A 1 394 ? -60.419 20.420 71.958 1.00 11.78 1174 THR A O 1
ATOM 2850 N N . GLY A 1 395 ? -61.900 19.107 70.857 1.00 12.06 1175 GLY A N 1
ATOM 2851 C CA . GLY A 1 395 ? -61.496 19.520 69.507 1.00 12.77 1175 GLY A CA 1
ATOM 2852 C C . GLY A 1 395 ? -60.197 18.945 68.918 1.00 14.13 1175 GLY A C 1
ATOM 2853 O O . GLY A 1 395 ? -59.891 19.190 67.745 1.00 14.75 1175 GLY A O 1
ATOM 2854 N N . LEU A 1 396 ? -59.418 18.189 69.696 1.00 13.84 1176 LEU A N 1
ATOM 2855 C CA . LEU A 1 396 ? -58.112 17.756 69.217 1.00 14.65 1176 LEU A CA 1
ATOM 2856 C C . LEU A 1 396 ? -58.295 16.625 68.231 1.00 14.32 1176 LEU A C 1
ATOM 2857 O O . LEU A 1 396 ? -59.090 15.723 68.481 1.00 12.51 1176 LEU A O 1
ATOM 2862 N N . PRO A 1 397 ? -57.562 16.689 67.114 1.00 14.48 1177 PRO A N 1
ATOM 2863 C CA . PRO A 1 397 ? -57.710 15.655 66.122 1.00 14.85 1177 PRO A CA 1
ATOM 2864 C C . PRO A 1 397 ? -57.016 14.355 66.561 1.00 14.86 1177 PRO A C 1
ATOM 2865 O O . PRO A 1 397 ? -56.168 14.362 67.445 1.00 14.78 1177 PRO A O 1
ATOM 2869 N N . TYR A 1 398 ? -57.430 13.253 65.974 1.00 14.51 1178 TYR A N 1
ATOM 2870 C CA . TYR A 1 398 ? -56.697 11.994 66.121 1.00 14.53 1178 TYR A CA 1
ATOM 2871 C C . TYR A 1 398 ? -56.833 11.215 64.830 1.00 14.42 1178 TYR A C 1
ATOM 2872 O O . TYR A 1 398 ? -57.814 11.384 64.099 1.00 13.75 1178 TYR A O 1
ATOM 2881 N N . LEU A 1 399 ? -55.855 10.360 64.550 1.00 15.01 1179 LEU A N 1
ATOM 2882 C CA . LEU A 1 399 ? -55.829 9.636 63.305 1.00 15.51 1179 LEU A CA 1
ATOM 2883 C C . LEU A 1 399 ? -56.392 8.248 63.489 1.00 16.25 1179 LEU A C 1
ATOM 2884 O O . LEU A 1 399 ? -55.931 7.489 64.336 1.00 17.32 1179 LEU A O 1
ATOM 2889 N N . GLU A 1 400 ? -57.379 7.921 62.678 1.00 16.66 1180 GLU A N 1
ATOM 2890 C CA . GLU A 1 400 ? -58.016 6.607 62.677 1.00 16.94 1180 GLU A CA 1
ATOM 2891 C C . GLU A 1 400 ? -57.506 5.804 61.481 1.00 17.79 1180 GLU A C 1
ATOM 2892 O O . GLU A 1 400 ? -57.597 6.271 60.338 1.00 17.42 1180 GLU A O 1
ATOM 2898 N N . ARG A 1 401 ? -57.003 4.594 61.734 1.00 18.09 1181 ARG A N 1
ATOM 2899 C CA . ARG A 1 401 ? -56.354 3.775 60.697 1.00 18.25 1181 ARG A CA 1
ATOM 2900 C C . ARG A 1 401 ? -57.411 3.221 59.743 1.00 17.11 1181 ARG A C 1
ATOM 2901 O O . ARG A 1 401 ? -58.413 2.702 60.180 1.00 17.00 1181 ARG A O 1
ATOM 2909 N N . GLY A 1 402 ? -57.171 3.363 58.447 1.00 17.15 1182 GLY A N 1
ATOM 2910 C CA . GLY A 1 402 ? -58.078 2.889 57.417 1.00 18.35 1182 GLY A CA 1
ATOM 2911 C C . GLY A 1 402 ? -57.408 1.768 56.649 1.00 21.26 1182 GLY A C 1
ATOM 2912 O O . GLY A 1 402 ? -56.663 0.959 57.218 1.00 19.74 1182 GLY A O 1
ATOM 2913 N N . GLU A 1 403 ? -57.647 1.746 55.348 1.00 22.36 1183 GLU A N 1
ATOM 2914 C CA . GLU A 1 403 ? -57.244 0.642 54.478 1.00 23.16 1183 GLU A CA 1
ATOM 2915 C C . GLU A 1 403 ? -55.728 0.592 54.279 1.00 19.40 1183 GLU A C 1
ATOM 2916 O O . GLU A 1 403 ? -55.092 1.619 54.156 1.00 16.82 1183 GLU A O 1
ATOM 2922 N N . GLU A 1 404 ? -55.158 -0.609 54.255 1.00 17.49 1184 GLU A N 1
ATOM 2923 C CA . GLU A 1 404 ? -53.766 -0.800 53.849 1.00 17.65 1184 GLU A CA 1
ATOM 2924 C C . GLU A 1 404 ? -53.621 -0.631 52.325 1.00 16.41 1184 GLU A C 1
ATOM 2925 O O . GLU A 1 404 ? -54.390 -1.201 51.576 1.00 16.50 1184 GLU A O 1
ATOM 2931 N N . VAL A 1 405 ? -52.606 0.097 51.879 1.00 14.69 1185 VAL A N 1
ATOM 2932 C CA . VAL A 1 405 ? -52.351 0.282 50.435 1.00 14.27 1185 VAL A CA 1
ATOM 2933 C C . VAL A 1 405 ? -50.920 -0.123 50.169 1.00 13.59 1185 VAL A C 1
ATOM 2934 O O . VAL A 1 405 ? -49.996 0.450 50.765 1.00 13.52 1185 VAL A O 1
ATOM 2938 N N . LYS A 1 406 ? -50.728 -1.064 49.244 1.00 12.99 1186 LYS A N 1
ATOM 2939 C CA . LYS A 1 406 ? -49.393 -1.525 48.865 1.00 12.81 1186 LYS A CA 1
ATOM 2940 C C . LYS A 1 406 ? -48.590 -0.391 48.210 1.00 12.45 1186 LYS A C 1
ATOM 2941 O O . LYS A 1 406 ? -49.136 0.461 47.509 1.00 12.35 1186 LYS A O 1
ATOM 2947 N N . SER A 1 407 ? -47.294 -0.372 48.480 1.00 11.74 1187 SER A N 1
ATOM 2948 C CA . SER A 1 407 ? -46.437 0.766 48.132 1.00 11.60 1187 SER A CA 1
ATOM 2949 C C . SER A 1 407 ? -45.006 0.323 47.902 1.00 12.03 1187 SER A C 1
ATOM 2950 O O . SER A 1 407 ? -44.534 -0.599 48.589 1.00 11.57 1187 SER A O 1
ATOM 2953 N N . PRO A 1 408 ? -44.263 1.029 47.019 1.00 11.75 1188 PRO A N 1
ATOM 2954 C CA . PRO A 1 408 ? -42.822 0.815 47.050 1.00 11.49 1188 PRO A CA 1
ATOM 2955 C C . PRO A 1 408 ? -42.231 1.329 48.380 1.00 11.07 1188 PRO A C 1
ATOM 2956 O O . PRO A 1 408 ? -42.917 1.979 49.166 1.00 11.87 1188 PRO A O 1
ATOM 2960 N N . GLY A 1 409 ? -40.991 0.991 48.630 1.00 10.88 1189 GLY A N 1
ATOM 2961 C CA . GLY A 1 409 ? -40.368 1.291 49.920 1.00 10.72 1189 GLY A CA 1
ATOM 2962 C C . GLY A 1 409 ? -38.907 0.949 49.926 1.00 10.55 1189 GLY A C 1
ATOM 2963 O O . GLY A 1 409 ? -38.377 0.404 48.952 1.00 10.48 1189 GLY A O 1
ATOM 2964 N N . THR A 1 410 ? -38.261 1.238 51.058 1.00 10.14 1190 THR A N 1
ATOM 2965 C CA . THR A 1 410 ? -36.863 0.933 51.237 1.00 9.89 1190 THR A CA 1
ATOM 2966 C C . THR A 1 410 ? -36.791 -0.199 52.243 1.00 9.74 1190 THR A C 1
ATOM 2967 O O . THR A 1 410 ? -37.383 -0.097 53.337 1.00 9.53 1190 THR A O 1
ATOM 2971 N N . LEU A 1 411 ? -36.089 -1.267 51.874 1.00 9.62 1191 LEU A N 1
ATOM 2972 C CA . LEU A 1 411 ? -35.786 -2.328 52.810 1.00 9.45 1191 LEU A CA 1
ATOM 2973 C C . LEU A 1 411 ? -34.340 -2.155 53.269 1.00 9.11 1191 LEU A C 1
ATOM 2974 O O . LEU A 1 411 ? -33.421 -2.090 52.438 1.00 8.80 1191 LEU A O 1
ATOM 2979 N N . THR A 1 412 ? -34.128 -2.074 54.584 1.00 9.47 1192 THR A N 1
ATOM 2980 C CA . THR A 1 412 ? -32.799 -1.836 55.146 1.00 9.65 1192 THR A CA 1
ATOM 2981 C C . THR A 1 412 ? -32.518 -2.900 56.162 1.00 9.86 1192 THR A C 1
ATOM 2982 O O . THR A 1 412 ? -33.353 -3.152 57.024 1.00 10.14 1192 THR A O 1
ATOM 2986 N N . GLN A 1 413 ? -31.314 -3.454 56.070 1.00 9.76 1193 GLN A N 1
ATOM 2987 C CA . GLN A 1 413 ? -30.863 -4.562 56.916 1.00 9.51 1193 GLN A CA 1
ATOM 2988 C C . GLN A 1 413 ? -29.692 -4.112 57.787 1.00 9.15 1193 GLN A C 1
ATOM 2989 O O . GLN A 1 413 ? -28.826 -3.326 57.369 1.00 9.44 1193 GLN A O 1
ATOM 2995 N N . PHE A 1 414 ? -29.688 -4.586 59.019 1.00 8.63 1194 PHE A N 1
ATOM 2996 C CA . PHE A 1 414 ? -28.569 -4.399 59.921 1.00 8.58 1194 PHE A CA 1
ATOM 2997 C C . PHE A 1 414 ? -28.163 -5.733 60.527 1.00 8.46 1194 PHE A C 1
ATOM 2998 O O . PHE A 1 414 ? -28.959 -6.689 60.553 1.00 7.69 1194 PHE A O 1
ATOM 3006 N N . GLY A 1 415 ? -26.952 -5.778 61.088 1.00 8.66 1195 GLY A N 1
ATOM 3007 C CA . GLY A 1 415 ? -26.474 -7.015 61.780 1.00 8.48 1195 GLY A CA 1
ATOM 3008 C C . GLY A 1 415 ? -25.445 -7.755 60.963 1.00 8.56 1195 GLY A C 1
ATOM 3009 O O . GLY A 1 415 ? -25.505 -7.747 59.743 1.00 8.67 1195 GLY A O 1
ATOM 3010 N N . ASN A 1 416 ? -24.484 -8.386 61.617 1.00 8.45 1196 ASN A N 1
ATOM 3011 C CA . ASN A 1 416 ? -23.326 -8.961 60.929 1.00 8.93 1196 ASN A CA 1
ATOM 3012 C C . ASN A 1 416 ? -23.261 -10.477 60.918 1.00 9.56 1196 ASN A C 1
ATOM 3013 O O . ASN A 1 416 ? -22.295 -11.034 60.373 1.00 10.27 1196 ASN A O 1
ATOM 3018 N N . THR A 1 417 ? -24.219 -11.150 61.534 1.00 9.87 1197 THR A N 1
ATOM 3019 C CA . THR A 1 417 ? -24.142 -12.640 61.589 1.00 10.15 1197 THR A CA 1
ATOM 3020 C C . THR A 1 417 ? -25.444 -13.267 61.216 1.00 10.26 1197 THR A C 1
ATOM 3021 O O . THR A 1 417 ? -26.488 -12.594 61.137 1.00 10.02 1197 THR A O 1
ATOM 3025 N N . LEU A 1 418 ? -25.407 -14.589 61.026 1.00 10.37 1198 LEU A N 1
ATOM 3026 C CA . LEU A 1 418 ? -26.645 -15.335 60.760 1.00 10.82 1198 LEU A CA 1
ATOM 3027 C C . LEU A 1 418 ? -27.583 -15.434 61.970 1.00 10.60 1198 LEU A C 1
ATOM 3028 O O . LEU A 1 418 ? -28.695 -15.877 61.820 1.00 11.43 1198 LEU A O 1
ATOM 3033 N N . ASP A 1 419 ? -27.119 -15.090 63.166 1.00 10.07 1199 ASP A N 1
ATOM 3034 C CA . ASP A 1 419 ? -27.950 -15.012 64.362 1.00 11.07 1199 ASP A CA 1
ATOM 3035 C C . ASP A 1 419 ? -28.495 -13.580 64.610 1.00 10.67 1199 ASP A C 1
ATOM 3036 O O . ASP A 1 419 ? -29.602 -13.423 65.133 1.00 11.45 1199 ASP A O 1
ATOM 3041 N N . SER A 1 420 ? -27.668 -12.590 64.267 1.00 10.25 1200 SER A N 1
ATOM 3042 C CA . SER A 1 420 ? -27.811 -11.157 64.645 1.00 10.15 1200 SER A CA 1
ATOM 3043 C C . SER A 1 420 ? -28.086 -10.373 63.368 1.00 9.91 1200 SER A C 1
ATOM 3044 O O . SER A 1 420 ? -27.133 -9.975 62.638 1.00 9.13 1200 SER A O 1
ATOM 3047 N N . LEU A 1 421 ? -29.382 -10.218 63.074 1.00 9.31 1201 LEU A N 1
ATOM 3048 C CA . LEU A 1 421 ? -29.822 -9.656 61.808 1.00 9.56 1201 LEU A CA 1
ATOM 3049 C C . LEU A 1 421 ? -31.259 -9.191 61.887 1.00 9.25 1201 LEU A C 1
ATOM 3050 O O . LEU A 1 421 ? -32.116 -9.930 62.332 1.00 9.31 1201 LEU A O 1
ATOM 3055 N N . TYR A 1 422 ? -31.510 -7.972 61.453 1.00 8.90 1202 TYR A N 1
ATOM 3056 C CA . TYR A 1 422 ? -32.877 -7.436 61.466 1.00 9.08 1202 TYR A CA 1
ATOM 3057 C C . TYR A 1 422 ? -33.114 -6.486 60.314 1.00 8.58 1202 TYR A C 1
ATOM 3058 O O . TYR A 1 422 ? -32.171 -6.014 59.691 1.00 8.78 1202 TYR A O 1
ATOM 3067 N N . GLN A 1 423 ? -34.383 -6.209 60.026 1.00 8.66 1203 GLN A N 1
ATOM 3068 C CA . GLN A 1 423 ? -34.730 -5.359 58.891 1.00 8.57 1203 GLN A CA 1
ATOM 3069 C C . GLN A 1 423 ? -35.782 -4.327 59.218 1.00 8.49 1203 GLN A C 1
ATOM 3070 O O . GLN A 1 423 ? -36.662 -4.525 60.083 1.00 7.96 1203 GLN A O 1
ATOM 3076 N N . ASP A 1 424 ? -35.614 -3.177 58.571 1.00 9.16 1204 ASP A N 1
ATOM 3077 C CA . ASP A 1 424 ? -36.587 -2.103 58.589 1.00 9.23 1204 ASP A CA 1
ATOM 3078 C C . ASP A 1 424 ? -37.180 -1.991 57.169 1.00 8.66 1204 ASP A C 1
ATOM 3079 O O . ASP A 1 424 ? -36.453 -2.120 56.184 1.00 8.70 1204 ASP A O 1
ATOM 3084 N N . TRP A 1 425 ? -38.489 -1.765 57.083 1.00 8.25 1205 TRP A N 1
ATOM 3085 C CA . TRP A 1 425 ? -39.190 -1.480 55.802 1.00 7.98 1205 TRP A CA 1
ATOM 3086 C C . TRP A 1 425 ? -39.918 -0.139 55.913 1.00 7.80 1205 TRP A C 1
ATOM 3087 O O . TRP A 1 425 ? -40.810 0.028 56.751 1.00 7.90 1205 TRP A O 1
ATOM 3098 N N . ILE A 1 426 ? -39.487 0.824 55.109 1.00 8.15 1206 ILE A N 1
ATOM 3099 C CA . ILE A 1 426 ? -40.025 2.191 55.151 1.00 8.19 1206 ILE A CA 1
ATOM 3100 C C . ILE A 1 426 ? -40.731 2.449 53.828 1.00 8.32 1206 ILE A C 1
ATOM 3101 O O . ILE A 1 426 ? -40.077 2.583 52.810 1.00 8.00 1206 ILE A O 1
ATOM 3106 N N . THR A 1 427 ? -42.051 2.504 53.818 1.00 8.86 1207 THR A N 1
ATOM 3107 C CA . THR A 1 427 ? -42.756 2.741 52.535 1.00 9.55 1207 THR A CA 1
ATOM 3108 C C . THR A 1 427 ? -42.558 4.167 52.099 1.00 9.81 1207 THR A C 1
ATOM 3109 O O . THR A 1 427 ? -42.370 5.025 52.936 1.00 9.56 1207 THR A O 1
ATOM 3113 N N . TYR A 1 428 ? -42.524 4.405 50.779 1.00 10.12 1208 TYR A N 1
ATOM 3114 C CA . TYR A 1 428 ? -42.517 5.765 50.276 1.00 10.48 1208 TYR A CA 1
ATOM 3115 C C . TYR A 1 428 ? -43.660 6.078 49.297 1.00 11.38 1208 TYR A C 1
ATOM 3116 O O . TYR A 1 428 ? -44.056 5.219 48.549 1.00 10.48 1208 TYR A O 1
ATOM 3125 N N . PRO A 1 429 ? -44.217 7.312 49.369 1.00 12.77 1209 PRO A N 1
ATOM 3126 C CA . PRO A 1 429 ? -45.425 7.646 48.626 1.00 13.95 1209 PRO A CA 1
ATOM 3127 C C . PRO A 1 429 ? -45.105 7.946 47.162 1.00 15.03 1209 PRO A C 1
ATOM 3128 O O . PRO A 1 429 ? -44.120 8.638 46.881 1.00 16.12 1209 PRO A O 1
ATOM 3132 N N . THR A 1 430 ? -45.881 7.359 46.259 1.00 16.44 1210 THR A N 1
ATOM 3133 C CA . THR A 1 430 ? -45.772 7.621 44.817 1.00 18.82 1210 THR A CA 1
ATOM 3134 C C . THR A 1 430 ? -47.080 8.135 44.203 1.00 18.96 1210 THR A C 1
ATOM 3135 O O . THR A 1 430 ? -47.166 8.263 43.003 1.00 18.95 1210 THR A O 1
ATOM 3139 N N . THR A 1 431 ? -48.071 8.430 45.027 1.00 19.23 1211 THR A N 1
ATOM 3140 C CA . THR A 1 431 ? -49.311 9.017 44.592 1.00 20.94 1211 THR A CA 1
ATOM 3141 C C . THR A 1 431 ? -49.601 10.179 45.540 1.00 21.80 1211 THR A C 1
ATOM 3142 O O . THR A 1 431 ? -49.077 10.214 46.660 1.00 19.94 1211 THR A O 1
ATOM 3146 N N . PRO A 1 432 ? -50.456 11.120 45.120 1.00 25.45 1212 PRO A N 1
ATOM 3147 C CA . PRO A 1 432 ? -50.527 12.386 45.847 1.00 25.68 1212 PRO A CA 1
ATOM 3148 C C . PRO A 1 432 ? -50.996 12.307 47.315 1.00 25.62 1212 PRO A C 1
ATOM 3149 O O . PRO A 1 432 ? -50.512 13.083 48.124 1.00 25.71 1212 PRO A O 1
ATOM 3153 N N . GLU A 1 433 ? -51.882 11.373 47.648 1.00 25.21 1213 GLU A N 1
ATOM 3154 C CA . GLU A 1 433 ? -52.364 11.215 49.037 1.00 26.97 1213 GLU A CA 1
ATOM 3155 C C . GLU A 1 433 ? -51.759 9.982 49.760 1.00 24.17 1213 GLU A C 1
ATOM 3156 O O . GLU A 1 433 ? -52.239 9.586 50.820 1.00 23.86 1213 GLU A O 1
ATOM 3162 N N . ALA A 1 434 ? -50.724 9.364 49.191 1.00 19.14 1214 ALA A N 1
ATOM 3163 C CA . ALA A 1 434 ? -50.076 8.255 49.862 1.00 16.42 1214 ALA A CA 1
ATOM 3164 C C . ALA A 1 434 ? -49.333 8.765 51.118 1.00 15.33 1214 ALA A C 1
ATOM 3165 O O . ALA A 1 434 ? -48.793 9.863 51.147 1.00 13.17 1214 ALA A O 1
ATOM 3167 N N . ARG A 1 435 ? -49.305 7.942 52.150 1.00 14.67 1215 ARG A N 1
ATOM 3168 C CA . ARG A 1 435 ? -48.657 8.274 53.411 1.00 15.32 1215 ARG A CA 1
ATOM 3169 C C . ARG A 1 435 ? -47.432 7.341 53.514 1.00 14.54 1215 ARG A C 1
ATOM 3170 O O . ARG A 1 435 ? -47.132 6.655 52.575 1.00 16.73 1215 ARG A O 1
ATOM 3178 N N . THR A 1 436 ? -46.723 7.355 54.628 1.00 13.33 1216 THR A N 1
ATOM 3179 C CA . THR A 1 436 ? -45.522 6.544 54.811 1.00 12.66 1216 THR A CA 1
ATOM 3180 C C . THR A 1 436 ? -45.663 5.862 56.151 1.00 11.68 1216 THR A C 1
ATOM 3181 O O . THR A 1 436 ? -46.144 6.482 57.118 1.00 11.62 1216 THR A O 1
ATOM 3185 N N . THR A 1 437 ? -45.303 4.573 56.188 1.00 10.29 1217 THR A N 1
ATOM 3186 C CA . THR A 1 437 ? -45.420 3.751 57.368 1.00 9.82 1217 THR A CA 1
ATOM 3187 C C . THR A 1 437 ? -44.147 2.934 57.446 1.00 8.92 1217 THR A C 1
ATOM 3188 O O . THR A 1 437 ? -43.619 2.556 56.414 1.00 8.63 1217 THR A O 1
ATOM 3192 N N . ARG A 1 438 ? -43.637 2.727 58.669 1.00 8.37 1218 ARG A N 1
ATOM 3193 C CA . ARG A 1 438 ? -42.488 1.865 58.896 1.00 8.34 1218 ARG A CA 1
ATOM 3194 C C . ARG A 1 438 ? -42.913 0.574 59.543 1.00 7.84 1218 ARG A C 1
ATOM 3195 O O . ARG A 1 438 ? -43.905 0.534 60.311 1.00 7.00 1218 ARG A O 1
ATOM 3203 N N . TRP A 1 439 ? -42.140 -0.474 59.219 1.00 8.07 1219 TRP A N 1
ATOM 3204 C CA . TRP A 1 439 ? -42.348 -1.832 59.669 1.00 8.28 1219 TRP A CA 1
ATOM 3205 C C . TRP A 1 439 ? -40.997 -2.475 60.029 1.00 8.50 1219 TRP A C 1
ATOM 3206 O O . TRP A 1 439 ? -39.954 -2.109 59.441 1.00 8.94 1219 TRP A O 1
ATOM 3217 N N . THR A 1 440 ? -41.009 -3.436 60.971 1.00 7.87 1220 THR A N 1
ATOM 3218 C CA . THR A 1 440 ? -39.788 -4.108 61.412 1.00 7.57 1220 THR A CA 1
ATOM 3219 C C . THR A 1 440 ? -39.935 -5.632 61.543 1.00 7.53 1220 THR A C 1
ATOM 3220 O O . THR A 1 440 ? -40.991 -6.107 61.827 1.00 7.72 1220 THR A O 1
ATOM 3224 N N . ARG A 1 441 ? -38.838 -6.324 61.336 1.00 7.89 1221 ARG A N 1
ATOM 3225 C CA . ARG A 1 441 ? -38.735 -7.776 61.556 1.00 8.41 1221 ARG A CA 1
ATOM 3226 C C . ARG A 1 441 ? -37.298 -8.118 61.905 1.00 8.59 1221 ARG A C 1
ATOM 3227 O O . ARG A 1 441 ? -36.351 -7.342 61.620 1.00 8.17 1221 ARG A O 1
ATOM 3235 N N . THR A 1 442 ? -37.150 -9.290 62.497 1.00 8.62 1222 THR A N 1
ATOM 3236 C CA . THR A 1 442 ? -35.884 -9.780 62.950 1.00 9.01 1222 THR A CA 1
ATOM 3237 C C . THR A 1 442 ? -35.720 -11.209 62.403 1.00 9.46 1222 THR A C 1
ATOM 3238 O O . THR A 1 442 ? -36.708 -11.945 62.287 1.00 8.56 1222 THR A O 1
ATOM 3242 N N . TRP A 1 443 ? -34.505 -11.553 62.007 1.00 9.36 1223 TRP A N 1
ATOM 3243 C CA . TRP A 1 443 ? -34.219 -12.921 61.587 1.00 9.87 1223 TRP A CA 1
ATOM 3244 C C . TRP A 1 443 ? -34.166 -13.843 62.811 1.00 10.26 1223 TRP A C 1
ATOM 3245 O O . TRP A 1 443 ? -33.520 -13.517 63.819 1.00 10.49 1223 TRP A O 1
ATOM 3256 N N . GLN A 1 444 ? -34.785 -15.016 62.659 1.00 10.57 1224 GLN A N 1
ATOM 3257 C CA . GLN A 1 444 ? -34.958 -15.985 63.720 1.00 10.90 1224 GLN A CA 1
ATOM 3258 C C . GLN A 1 444 ? -34.248 -17.273 63.315 1.00 11.42 1224 GLN A C 1
ATOM 3259 O O . GLN A 1 444 ? -34.884 -18.188 62.750 1.00 10.67 1224 GLN A O 1
ATOM 3265 N N . LYS A 1 445 ? -32.941 -17.337 63.604 1.00 11.65 1225 LYS A N 1
ATOM 3266 C CA . LYS A 1 445 ? -32.113 -18.458 63.134 1.00 12.82 1225 LYS A CA 1
ATOM 3267 C C . LYS A 1 445 ? -32.660 -19.814 63.616 1.00 12.56 1225 LYS A C 1
ATOM 3268 O O . LYS A 1 445 ? -32.633 -20.776 62.847 1.00 12.14 1225 LYS A O 1
ATOM 3274 N N . THR A 1 446 ? -33.117 -19.902 64.869 1.00 12.63 1226 THR A N 1
ATOM 3275 C CA . THR A 1 446 ? -33.585 -21.181 65.419 1.00 13.85 1226 THR A CA 1
ATOM 3276 C C . THR A 1 446 ? -34.904 -21.655 64.807 1.00 14.09 1226 THR A C 1
ATOM 3277 O O . THR A 1 446 ? -35.210 -22.839 64.879 1.00 13.56 1226 THR A O 1
ATOM 3281 N N . LYS A 1 447 ? -35.691 -20.733 64.240 1.00 12.72 1227 LYS A N 1
ATOM 3282 C CA . LYS A 1 447 ? -36.915 -21.079 63.467 1.00 13.36 1227 LYS A CA 1
ATOM 3283 C C . LYS A 1 447 ? -36.700 -21.106 61.966 1.00 12.61 1227 LYS A C 1
ATOM 3284 O O . LYS A 1 447 ? -37.632 -21.448 61.201 1.00 12.75 1227 LYS A O 1
ATOM 3290 N N . ASN A 1 448 ? -35.504 -20.709 61.531 1.00 12.03 1228 ASN A N 1
ATOM 3291 C CA . ASN A 1 448 ? -35.181 -20.551 60.106 1.00 12.35 1228 ASN A CA 1
ATOM 3292 C C . ASN A 1 448 ? -36.214 -19.701 59.371 1.00 12.31 1228 ASN A C 1
ATOM 3293 O O . ASN A 1 448 ? -36.688 -20.048 58.288 1.00 11.47 1228 ASN A O 1
ATOM 3298 N N . SER A 1 449 ? -36.571 -18.574 59.989 1.00 12.42 1229 SER A N 1
ATOM 3299 C CA . SER A 1 449 ? -37.578 -17.703 59.424 1.00 12.06 1229 SER A CA 1
ATOM 3300 C C . SER A 1 449 ? -37.366 -16.265 59.884 1.00 11.42 1229 SER A C 1
ATOM 3301 O O . SER A 1 449 ? -36.765 -16.015 60.914 1.00 11.24 1229 SER A O 1
ATOM 3304 N N . TRP A 1 450 ? -37.914 -15.341 59.118 1.00 11.23 1230 TRP A N 1
ATOM 3305 C CA . TRP A 1 450 ? -38.066 -13.940 59.563 1.00 11.15 1230 TRP A CA 1
ATOM 3306 C C . TRP A 1 450 ? -39.263 -13.838 60.488 1.00 10.98 1230 TRP A C 1
ATOM 3307 O O . TRP A 1 450 ? -40.287 -14.476 60.247 1.00 10.85 1230 TRP A O 1
ATOM 3318 N N . SER A 1 451 ? -39.171 -13.040 61.545 1.00 10.72 1231 SER A N 1
ATOM 3319 C CA . SER A 1 451 ? -40.415 -12.642 62.248 1.00 10.86 1231 SER A CA 1
ATOM 3320 C C . SER A 1 451 ? -41.355 -11.941 61.276 1.00 10.21 1231 SER A C 1
ATOM 3321 O O . SER A 1 451 ? -40.946 -11.516 60.208 1.00 9.83 1231 SER A O 1
ATOM 3324 N N . SER A 1 452 ? -42.626 -11.906 61.638 1.00 10.31 1232 SER A N 1
ATOM 3325 C CA . SER A 1 452 ? -43.643 -11.240 60.827 1.00 10.27 1232 SER A CA 1
ATOM 3326 C C . SER A 1 452 ? -43.350 -9.759 60.989 1.00 9.67 1232 SER A C 1
ATOM 3327 O O . SER A 1 452 ? -43.040 -9.325 62.079 1.00 9.37 1232 SER A O 1
ATOM 3330 N N . PHE A 1 453 ? -43.371 -9.007 59.913 1.00 8.73 1233 PHE A N 1
ATOM 3331 C CA . PHE A 1 453 ? -43.287 -7.543 60.049 1.00 8.84 1233 PHE A CA 1
ATOM 3332 C C . PHE A 1 453 ? -44.346 -7.035 61.023 1.00 8.85 1233 PHE A C 1
ATOM 3333 O O . PHE A 1 453 ? -45.514 -7.486 60.963 1.00 8.61 1233 PHE A O 1
ATOM 3341 N N . VAL A 1 454 ? -43.973 -6.079 61.872 1.00 8.87 1234 VAL A N 1
ATOM 3342 C CA . VAL A 1 454 ? -44.922 -5.371 62.731 1.00 9.15 1234 VAL A CA 1
ATOM 3343 C C . VAL A 1 454 ? -44.787 -3.888 62.469 1.00 9.40 1234 VAL A C 1
ATOM 3344 O O . VAL A 1 454 ? -43.726 -3.403 62.074 1.00 9.10 1234 VAL A O 1
ATOM 3348 N N . GLN A 1 455 ? -45.892 -3.189 62.650 1.00 9.90 1235 GLN A N 1
ATOM 3349 C CA . GLN A 1 455 ? -45.937 -1.759 62.367 1.00 10.80 1235 GLN A CA 1
ATOM 3350 C C . GLN A 1 455 ? -45.245 -0.991 63.474 1.00 10.25 1235 GLN A C 1
ATOM 3351 O O . GLN A 1 455 ? -45.503 -1.220 64.659 1.00 10.80 1235 GLN A O 1
ATOM 3357 N N . VAL A 1 456 ? -44.387 -0.059 63.096 1.00 10.15 1236 VAL A N 1
ATOM 3358 C CA . VAL A 1 456 ? -43.847 0.913 64.045 1.00 10.12 1236 VAL A CA 1
ATOM 3359 C C . VAL A 1 456 ? -44.969 1.910 64.390 1.00 9.69 1236 VAL A C 1
ATOM 3360 O O . VAL A 1 456 ? -45.655 2.403 63.480 1.00 9.95 1236 VAL A O 1
ATOM 3364 N N . PHE A 1 457 ? -45.176 2.179 65.677 1.00 9.16 1237 PHE A N 1
ATOM 3365 C CA . PHE A 1 457 ? -46.112 3.204 66.068 1.00 8.98 1237 PHE A CA 1
ATOM 3366 C C . PHE A 1 457 ? -45.403 4.561 66.130 1.00 9.12 1237 PHE A C 1
ATOM 3367 O O . PHE A 1 457 ? -44.405 4.735 66.840 1.00 8.90 1237 PHE A O 1
ATOM 3375 N N . ASP A 1 458 ? -45.912 5.495 65.349 1.00 9.13 1238 ASP A N 1
ATOM 3376 C CA . ASP A 1 458 ? -45.358 6.854 65.348 1.00 9.42 1238 ASP A CA 1
ATOM 3377 C C . ASP A 1 458 ? -46.486 7.847 65.215 1.00 9.45 1238 ASP A C 1
ATOM 3378 O O . ASP A 1 458 ? -47.649 7.450 65.049 1.00 8.96 1238 ASP A O 1
ATOM 3383 N N . GLY A 1 459 ? -46.168 9.149 65.262 1.00 9.01 1239 GLY A N 1
ATOM 3384 C CA . GLY A 1 459 ? -47.232 10.134 65.220 1.00 8.82 1239 GLY A CA 1
ATOM 3385 C C . GLY A 1 459 ? -48.041 10.164 63.937 1.00 8.93 1239 GLY A C 1
ATOM 3386 O O . GLY A 1 459 ? -49.133 10.709 63.917 1.00 9.35 1239 GLY A O 1
ATOM 3387 N N . GLY A 1 460 ? -47.487 9.642 62.854 1.00 8.87 1240 GLY A N 1
ATOM 3388 C CA . GLY A 1 460 ? -48.197 9.528 61.590 1.00 9.14 1240 GLY A CA 1
ATOM 3389 C C . GLY A 1 460 ? -48.953 8.207 61.517 1.00 9.68 1240 GLY A C 1
ATOM 3390 O O . GLY A 1 460 ? -49.804 8.035 60.647 1.00 9.93 1240 GLY A O 1
ATOM 3391 N N . ASN A 1 461 ? -48.622 7.281 62.413 1.00 10.01 1241 ASN A N 1
ATOM 3392 C CA . ASN A 1 461 ? -49.239 5.931 62.445 1.00 10.35 1241 ASN A CA 1
ATOM 3393 C C . ASN A 1 461 ? -49.479 5.522 63.886 1.00 10.65 1241 ASN A C 1
ATOM 3394 O O . ASN A 1 461 ? -48.835 4.593 64.380 1.00 11.50 1241 ASN A O 1
ATOM 3399 N N . PRO A 1 462 ? -50.361 6.225 64.602 1.00 10.88 1242 PRO A N 1
ATOM 3400 C CA . PRO A 1 462 ? -50.548 5.947 66.037 1.00 10.78 1242 PRO A CA 1
ATOM 3401 C C . PRO A 1 462 ? -51.274 4.617 66.307 1.00 10.46 1242 PRO A C 1
ATOM 3402 O O . PRO A 1 462 ? -52.064 4.189 65.474 1.00 10.38 1242 PRO A O 1
ATOM 3406 N N . PRO A 1 463 ? -51.038 3.993 67.474 1.00 10.15 1243 PRO A N 1
ATOM 3407 C CA . PRO A 1 463 ? -51.820 2.788 67.834 1.00 10.94 1243 PRO A CA 1
ATOM 3408 C C . PRO A 1 463 ? -53.265 3.181 68.017 1.00 11.45 1243 PRO A C 1
ATOM 3409 O O . PRO A 1 463 ? -53.563 4.335 68.361 1.00 11.54 1243 PRO A O 1
ATOM 3413 N N . GLN A 1 464 ? -54.154 2.252 67.735 1.00 11.31 1244 GLN A N 1
ATOM 3414 C CA . GLN A 1 464 ? -55.576 2.504 67.820 1.00 11.76 1244 GLN A CA 1
ATOM 3415 C C . GLN A 1 464 ? -56.093 1.990 69.127 1.00 11.26 1244 GLN A C 1
ATOM 3416 O O . GLN A 1 464 ? -55.515 1.042 69.684 1.00 11.97 1244 GLN A O 1
ATOM 3422 N N . PRO A 1 465 ? -57.200 2.557 69.614 1.00 11.40 1245 PRO A N 1
ATOM 3423 C CA . PRO A 1 465 ? -57.763 2.075 70.890 1.00 11.55 1245 PRO A CA 1
ATOM 3424 C C . PRO A 1 465 ? -57.982 0.567 70.904 1.00 10.67 1245 PRO A C 1
ATOM 3425 O O . PRO A 1 465 ? -57.689 -0.064 71.904 1.00 9.07 1245 PRO A O 1
ATOM 3429 N N . SER A 1 466 ? -58.430 0.016 69.784 1.00 10.76 1246 SER A N 1
ATOM 3430 C CA . SER A 1 466 ? -58.689 -1.441 69.706 1.00 11.95 1246 SER A CA 1
ATOM 3431 C C . SER A 1 466 ? -57.385 -2.269 69.644 1.00 12.59 1246 SER A C 1
ATOM 3432 O O . SER A 1 466 ? -57.404 -3.444 70.020 1.00 13.08 1246 SER A O 1
ATOM 3435 N N . ASP A 1 467 ? -56.272 -1.668 69.186 1.00 12.99 1247 ASP A N 1
ATOM 3436 C CA . ASP A 1 467 ? -54.951 -2.325 69.199 1.00 13.39 1247 ASP A CA 1
ATOM 3437 C C . ASP A 1 467 ? -54.450 -2.612 70.625 1.00 13.27 1247 ASP A C 1
ATOM 3438 O O . ASP A 1 467 ? -53.747 -3.607 70.873 1.00 14.26 1247 ASP A O 1
ATOM 3443 N N . ILE A 1 468 ? -54.797 -1.732 71.546 1.00 12.53 1248 ILE A N 1
ATOM 3444 C CA . ILE A 1 468 ? -54.215 -1.723 72.873 1.00 11.75 1248 ILE A CA 1
ATOM 3445 C C . ILE A 1 468 ? -55.161 -1.999 73.996 1.00 10.77 1248 ILE A C 1
ATOM 3446 O O . ILE A 1 468 ? -54.711 -2.134 75.121 1.00 9.81 1248 ILE A O 1
ATOM 3451 N N . GLY A 1 469 ? -56.461 -2.101 73.708 1.00 10.98 1249 GLY A N 1
ATOM 3452 C CA . GLY A 1 469 ? -57.466 -2.335 74.729 1.00 11.12 1249 GLY A CA 1
ATOM 3453 C C . GLY A 1 469 ? -57.904 -1.085 75.504 1.00 11.00 1249 GLY A C 1
ATOM 3454 O O . GLY A 1 469 ? -58.206 -1.165 76.705 1.00 11.45 1249 GLY A O 1
ATOM 3455 N N . ALA A 1 470 ? -57.928 0.068 74.841 1.00 10.23 1250 ALA A N 1
ATOM 3456 C CA . ALA A 1 470 ? -58.369 1.286 75.490 1.00 10.43 1250 ALA A CA 1
ATOM 3457 C C . ALA A 1 470 ? -59.754 1.681 75.014 1.00 10.50 1250 ALA A C 1
ATOM 3458 O O . ALA A 1 470 ? -60.100 1.511 73.833 1.00 9.56 1250 ALA A O 1
ATOM 3460 N N . LEU A 1 471 ? -60.553 2.235 75.921 1.00 11.19 1251 LEU A N 1
ATOM 3461 C CA . LEU A 1 471 ? -61.874 2.733 75.528 1.00 11.94 1251 LEU A CA 1
ATOM 3462 C C . LEU A 1 471 ? -61.770 3.933 74.583 1.00 12.77 1251 LEU A C 1
ATOM 3463 O O . LEU A 1 471 ? -60.993 4.887 74.841 1.00 11.52 1251 LEU A O 1
ATOM 3468 N N . PRO A 1 472 ? -62.573 3.912 73.511 1.00 13.07 1252 PRO A N 1
ATOM 3469 C CA . PRO A 1 472 ? -62.657 5.111 72.674 1.00 13.28 1252 PRO A CA 1
ATOM 3470 C C . PRO A 1 472 ? -63.125 6.342 73.430 1.00 13.16 1252 PRO A C 1
ATOM 3471 O O . PRO A 1 472 ? -63.864 6.230 74.415 1.00 12.70 1252 PRO A O 1
ATOM 3475 N N . SER A 1 473 ? -62.672 7.509 72.974 1.00 13.52 1253 SER A N 1
ATOM 3476 C CA . SER A 1 473 ? -62.976 8.773 73.656 1.00 14.59 1253 SER A CA 1
ATOM 3477 C C . SER A 1 473 ? -64.466 9.142 73.654 1.00 14.84 1253 SER A C 1
ATOM 3478 O O . SER A 1 473 ? -64.883 9.946 74.470 1.00 15.08 1253 SER A O 1
ATOM 3481 N N . ASP A 1 474 ? -65.236 8.595 72.711 1.00 15.17 1254 ASP A N 1
ATOM 3482 C CA . ASP A 1 474 ? -66.666 8.830 72.631 1.00 15.97 1254 ASP A CA 1
ATOM 3483 C C . ASP A 1 474 ? -67.391 7.721 71.833 1.00 16.13 1254 ASP A C 1
ATOM 3484 O O . ASP A 1 474 ? -66.745 6.849 71.211 1.00 15.12 1254 ASP A O 1
ATOM 3489 N N . ASN A 1 475 ? -68.726 7.757 71.881 1.00 16.02 1255 ASN A N 1
ATOM 3490 C CA . ASN A 1 475 ? -69.579 6.844 71.111 1.00 17.43 1255 ASN A CA 1
ATOM 3491 C C . ASN A 1 475 ? -69.194 5.403 71.429 1.00 16.69 1255 ASN A C 1
ATOM 3492 O O . ASN A 1 475 ? -69.160 4.552 70.535 1.00 18.76 1255 ASN A O 1
ATOM 3497 N N . ALA A 1 476 ? -68.922 5.146 72.703 1.00 15.56 1256 ALA A N 1
ATOM 3498 C CA . ALA A 1 476 ? -68.292 3.893 73.149 1.00 15.47 1256 ALA A CA 1
ATOM 3499 C C . ALA A 1 476 ? -69.264 2.896 73.759 1.00 15.44 1256 ALA A C 1
ATOM 3500 O O . ALA A 1 476 ? -70.288 3.251 74.358 1.00 14.35 1256 ALA A O 1
ATOM 3502 N N . THR A 1 477 ? -68.921 1.621 73.620 1.00 15.55 1257 THR A N 1
ATOM 3503 C CA . THR A 1 477 ? -69.645 0.550 74.291 1.00 15.68 1257 THR A CA 1
ATOM 3504 C C . THR A 1 477 ? -68.665 -0.316 75.051 1.00 15.20 1257 THR A C 1
ATOM 3505 O O . THR A 1 477 ? -67.611 -0.613 74.526 1.00 15.96 1257 THR A O 1
ATOM 3517 N N . GLY A 1 479 ? -68.582 -3.621 78.383 1.00 15.42 1259 GLY A N 1
ATOM 3518 C CA . GLY A 1 479 ? -69.359 -4.575 79.197 1.00 15.41 1259 GLY A CA 1
ATOM 3519 C C . GLY A 1 479 ? -69.729 -4.039 80.560 1.00 15.58 1259 GLY A C 1
ATOM 3520 O O . GLY A 1 479 ? -70.910 -4.122 80.992 1.00 16.29 1259 GLY A O 1
ATOM 3521 N N . ASN A 1 480 ? -68.739 -3.461 81.238 1.00 14.86 1260 ASN A N 1
ATOM 3522 C CA . ASN A 1 480 ? -68.931 -2.892 82.563 1.00 15.26 1260 ASN A CA 1
ATOM 3523 C C . ASN A 1 480 ? -67.934 -1.768 82.969 1.00 15.62 1260 ASN A C 1
ATOM 3524 O O . ASN A 1 480 ? -66.819 -1.652 82.437 1.00 15.33 1260 ASN A O 1
ATOM 3529 N N . LEU A 1 481 ? -68.377 -0.970 83.939 1.00 15.09 1261 LEU A N 1
ATOM 3530 C CA . LEU A 1 481 ? -67.622 0.154 84.464 1.00 14.62 1261 LEU A CA 1
ATOM 3531 C C . LEU A 1 481 ? -67.952 0.288 85.920 1.00 14.79 1261 LEU A C 1
ATOM 3532 O O . LEU A 1 481 ? -69.121 0.116 86.304 1.00 16.06 1261 LEU A O 1
ATOM 3537 N N . THR A 1 482 ? -66.925 0.564 86.720 1.00 14.01 1262 THR A N 1
ATOM 3538 C CA . THR A 1 482 ? -67.049 0.836 88.129 1.00 14.49 1262 THR A CA 1
ATOM 3539 C C . THR A 1 482 ? -66.582 2.303 88.363 1.00 15.04 1262 THR A C 1
ATOM 3540 O O . THR A 1 482 ? -65.469 2.693 87.921 1.00 13.10 1262 THR A O 1
ATOM 3544 N N . ILE A 1 483 ? -67.445 3.074 89.033 1.00 15.16 1263 ILE A N 1
ATOM 3545 C CA . ILE A 1 483 ? -67.189 4.481 89.406 1.00 16.46 1263 ILE A CA 1
ATOM 3546 C C . ILE A 1 483 ? -67.102 4.566 90.919 1.00 17.35 1263 ILE A C 1
ATOM 3547 O O . ILE A 1 483 ? -68.002 4.083 91.637 1.00 17.54 1263 ILE A O 1
ATOM 3552 N N . ARG A 1 484 ? -65.999 5.115 91.416 1.00 17.10 1264 ARG A N 1
ATOM 3553 C CA . ARG A 1 484 ? -65.803 5.244 92.857 1.00 18.44 1264 ARG A CA 1
ATOM 3554 C C . ARG A 1 484 ? -66.438 6.470 93.491 1.00 19.55 1264 ARG A C 1
ATOM 3555 O O . ARG A 1 484 ? -66.887 6.415 94.645 1.00 19.66 1264 ARG A O 1
ATOM 3563 N N . ASP A 1 485 ? -66.422 7.588 92.780 1.00 19.24 1265 ASP A N 1
ATOM 3564 C CA . ASP A 1 485 ? -66.729 8.883 93.406 1.00 19.53 1265 ASP A CA 1
ATOM 3565 C C . ASP A 1 485 ? -67.980 9.520 92.847 1.00 18.42 1265 ASP A C 1
ATOM 3566 O O . ASP A 1 485 ? -68.894 9.786 93.619 1.00 18.68 1265 ASP A O 1
ATOM 3571 N N . PHE A 1 486 ? -68.067 9.734 91.535 1.00 16.39 1266 PHE A N 1
ATOM 3572 C CA . PHE A 1 486 ? -69.302 10.199 90.956 1.00 16.42 1266 PHE A CA 1
ATOM 3573 C C . PHE A 1 486 ? -69.389 9.955 89.489 1.00 17.05 1266 PHE A C 1
ATOM 3574 O O . PHE A 1 486 ? -68.384 9.919 88.802 1.00 15.58 1266 PHE A O 1
ATOM 3582 N N . LEU A 1 487 ? -70.618 9.792 89.023 1.00 18.09 1267 LEU A N 1
ATOM 3583 C CA . LEU A 1 487 ? -70.934 9.822 87.621 1.00 20.03 1267 LEU A CA 1
ATOM 3584 C C . LEU A 1 487 ? -71.879 10.988 87.431 1.00 21.68 1267 LEU A C 1
ATOM 3585 O O . LEU A 1 487 ? -72.851 11.137 88.175 1.00 22.77 1267 LEU A O 1
ATOM 3590 N N . ARG A 1 488 ? -71.660 11.756 86.380 1.00 22.56 1268 ARG A N 1
ATOM 3591 C CA . ARG A 1 488 ? -72.561 12.827 86.046 1.00 23.72 1268 ARG A CA 1
ATOM 3592 C C . ARG A 1 488 ? -73.183 12.581 84.685 1.00 22.95 1268 ARG A C 1
ATOM 3593 O O . ARG A 1 488 ? -72.468 12.290 83.726 1.00 21.12 1268 ARG A O 1
ATOM 3601 N N . ILE A 1 489 ? -74.514 12.670 84.606 1.00 22.10 1269 ILE A N 1
ATOM 3602 C CA . ILE A 1 489 ? -75.253 12.619 83.337 1.00 23.75 1269 ILE A CA 1
ATOM 3603 C C . ILE A 1 489 ? -76.005 13.936 83.211 1.00 25.08 1269 ILE A C 1
ATOM 3604 O O . ILE A 1 489 ? -76.900 14.214 84.014 1.00 24.25 1269 ILE A O 1
ATOM 3609 N N . GLY A 1 490 ? -75.663 14.725 82.195 1.00 26.42 1270 GLY A N 1
ATOM 3610 C CA . GLY A 1 490 ? -76.092 16.124 82.120 1.00 28.69 1270 GLY A CA 1
ATOM 3611 C C . GLY A 1 490 ? -75.864 16.823 83.441 1.00 30.01 1270 GLY A C 1
ATOM 3612 O O . GLY A 1 490 ? -74.746 16.845 83.941 1.00 27.21 1270 GLY A O 1
ATOM 3613 N N . ASN A 1 491 ? -76.939 17.340 84.043 1.00 33.46 1271 ASN A N 1
ATOM 3614 C CA . ASN A 1 491 ? -76.842 18.030 85.334 1.00 35.45 1271 ASN A CA 1
ATOM 3615 C C . ASN A 1 491 ? -77.242 17.164 86.542 1.00 34.59 1271 ASN A C 1
ATOM 3616 O O . ASN A 1 491 ? -77.453 17.693 87.627 1.00 35.25 1271 ASN A O 1
ATOM 3621 N N . VAL A 1 492 ? -77.323 15.840 86.355 1.00 33.98 1272 VAL A N 1
ATOM 3622 C CA . VAL A 1 492 ? -77.568 14.903 87.439 1.00 33.85 1272 VAL A CA 1
ATOM 3623 C C . VAL A 1 492 ? -76.282 14.179 87.818 1.00 33.61 1272 VAL A C 1
ATOM 3624 O O . VAL A 1 492 ? -75.588 13.643 86.964 1.00 32.23 1272 VAL A O 1
ATOM 3628 N N . ARG A 1 493 ? -76.018 14.155 89.118 1.00 33.99 1273 ARG A N 1
ATOM 3629 C CA . ARG A 1 493 ? -74.871 13.507 89.730 1.00 36.19 1273 ARG A CA 1
ATOM 3630 C C . ARG A 1 493 ? -75.355 12.221 90.379 1.00 35.84 1273 ARG A C 1
ATOM 3631 O O . ARG A 1 493 ? -76.344 12.234 91.117 1.00 36.63 1273 ARG A O 1
ATOM 3639 N N . ILE A 1 494 ? -74.687 11.108 90.098 1.00 33.19 1274 ILE A N 1
ATOM 3640 C CA . ILE A 1 494 ? -74.948 9.851 90.786 1.00 31.19 1274 ILE A CA 1
ATOM 3641 C C . ILE A 1 494 ? -73.739 9.537 91.675 1.00 31.33 1274 ILE A C 1
ATOM 3642 O O . ILE A 1 494 ? -72.613 9.366 91.169 1.00 28.24 1274 ILE A O 1
ATOM 3647 N N . VAL A 1 495 ? -73.978 9.449 92.986 1.00 29.16 1275 VAL A N 1
ATOM 3648 C CA . VAL A 1 495 ? -72.918 9.190 93.970 1.00 30.52 1275 VAL A CA 1
ATOM 3649 C C . VAL A 1 495 ? -73.213 7.952 94.836 1.00 31.85 1275 VAL A C 1
ATOM 3650 O O . VAL A 1 495 ? -74.369 7.541 94.940 1.00 32.03 1275 VAL A O 1
ATOM 3654 N N . PRO A 1 496 ? -72.170 7.355 95.452 1.00 33.62 1276 PRO A N 1
ATOM 3655 C CA . PRO A 1 496 ? -72.404 6.250 96.379 1.00 37.04 1276 PRO A CA 1
ATOM 3656 C C . PRO A 1 496 ? -73.059 6.710 97.691 1.00 42.45 1276 PRO A C 1
ATOM 3657 O O . PRO A 1 496 ? -72.680 7.749 98.238 1.00 41.86 1276 PRO A O 1
ATOM 3661 N N . ASP A 1 497 ? -74.032 5.934 98.170 1.00 47.75 1277 ASP A N 1
ATOM 3662 C CA . ASP A 1 497 ? -74.641 6.135 99.483 1.00 52.33 1277 ASP A CA 1
ATOM 3663 C C . ASP A 1 497 ? -74.556 4.805 100.254 1.00 54.94 1277 ASP A C 1
ATOM 3664 O O . ASP A 1 497 ? -75.535 4.049 100.307 1.00 49.94 1277 ASP A O 1
ATOM 3669 N N . PRO A 1 498 ? -73.366 4.506 100.824 1.00 60.17 1278 PRO A N 1
ATOM 3670 C CA . PRO A 1 498 ? -73.174 3.260 101.577 1.00 64.34 1278 PRO A CA 1
ATOM 3671 C C . PRO A 1 498 ? -74.106 3.101 102.789 1.00 68.01 1278 PRO A C 1
ATOM 3672 O O . PRO A 1 498 ? -74.556 1.978 103.057 1.00 64.65 1278 PRO A O 1
ATOM 3676 N N . VAL A 1 499 ? -74.414 4.215 103.470 1.00 69.33 1279 VAL A N 1
ATOM 3677 C CA . VAL A 1 499 ? -75.296 4.232 104.661 1.00 68.38 1279 VAL A CA 1
ATOM 3678 C C . VAL A 1 499 ? -76.659 3.572 104.375 1.00 69.13 1279 VAL A C 1
ATOM 3679 O O . VAL A 1 499 ? -77.167 2.820 105.214 1.00 69.90 1279 VAL A O 1
ATOM 3683 N N . ASN A 1 500 ? -77.231 3.853 103.198 1.00 66.56 1280 ASN A N 1
ATOM 3684 C CA . ASN A 1 500 ? -78.494 3.243 102.747 1.00 66.56 1280 ASN A CA 1
ATOM 3685 C C . ASN A 1 500 ? -78.313 2.065 101.772 1.00 63.75 1280 ASN A C 1
ATOM 3686 O O . ASN A 1 500 ? -79.278 1.669 101.111 1.00 62.48 1280 ASN A O 1
ATOM 3691 N N . LYS A 1 501 ? -77.105 1.500 101.682 1.00 64.06 1281 LYS A N 1
ATOM 3692 C CA . LYS A 1 501 ? -76.798 0.419 100.728 1.00 64.24 1281 LYS A CA 1
ATOM 3693 C C . LYS A 1 501 ? -77.233 0.730 99.281 1.00 60.69 1281 LYS A C 1
ATOM 3694 O O . LYS A 1 501 ? -77.726 -0.149 98.565 1.00 61.33 1281 LYS A O 1
ATOM 3700 N N . THR A 1 502 ? -77.057 1.980 98.854 1.00 53.56 1282 THR A N 1
ATOM 3701 C CA . THR A 1 502 ? -77.671 2.442 97.603 1.00 48.81 1282 THR A CA 1
ATOM 3702 C C . THR A 1 502 ? -76.864 3.576 96.946 1.00 45.33 1282 THR A C 1
ATOM 3703 O O . THR A 1 502 ? -75.737 3.873 97.361 1.00 40.41 1282 THR A O 1
ATOM 3707 N N . VAL A 1 503 ? -77.447 4.172 95.910 1.00 43.35 1283 VAL A N 1
ATOM 3708 C CA . VAL A 1 503 ? -76.883 5.344 95.239 1.00 46.36 1283 VAL A CA 1
ATOM 3709 C C . VAL A 1 503 ? -77.880 6.485 95.356 1.00 47.59 1283 VAL A C 1
ATOM 3710 O O . VAL A 1 503 ? -79.090 6.242 95.430 1.00 52.20 1283 VAL A O 1
ATOM 3714 N N . LYS A 1 504 ? -77.369 7.714 95.373 1.00 48.09 1284 LYS A N 1
ATOM 3715 C CA . LYS A 1 504 ? -78.197 8.918 95.326 1.00 49.40 1284 LYS A CA 1
ATOM 3716 C C . LYS A 1 504 ? -78.093 9.567 93.954 1.00 48.08 1284 LYS A C 1
ATOM 3717 O O . LYS A 1 504 ? -76.996 9.739 93.433 1.00 46.36 1284 LYS A O 1
ATOM 3723 N N . PHE A 1 505 ? -79.246 9.910 93.383 1.00 46.41 1285 PHE A N 1
ATOM 3724 C CA . PHE A 1 505 ? -79.339 10.708 92.168 1.00 44.24 1285 PHE A CA 1
ATOM 3725 C C . PHE A 1 505 ? -79.623 12.150 92.571 1.00 42.77 1285 PHE A C 1
ATOM 3726 O O . PHE A 1 505 ? -80.734 12.452 92.986 1.00 41.79 1285 PHE A O 1
ATOM 3734 N N . GLU A 1 506 ? -78.630 13.026 92.420 1.00 42.08 1286 GLU A N 1
ATOM 3735 C CA . GLU A 1 506 ? -78.673 14.403 92.917 1.00 42.16 1286 GLU A CA 1
ATOM 3736 C C . GLU A 1 506 ? -78.607 15.429 91.780 1.00 43.53 1286 GLU A C 1
ATOM 3737 O O . GLU A 1 506 ? -77.573 15.546 91.103 1.00 40.76 1286 GLU A O 1
ATOM 3743 N N . TRP A 1 507 ? -79.695 16.176 91.566 1.00 42.27 1287 TRP A N 1
ATOM 3744 C CA . TRP A 1 507 ? -79.681 17.277 90.592 1.00 42.77 1287 TRP A CA 1
ATOM 3745 C C . TRP A 1 507 ? -78.665 18.304 91.070 1.00 38.23 1287 TRP A C 1
ATOM 3746 O O . TRP A 1 507 ? -78.676 18.676 92.224 1.00 36.82 1287 TRP A O 1
ATOM 3757 N N . VAL A 1 508 ? -77.772 18.722 90.186 1.00 37.86 1288 VAL A N 1
ATOM 3758 C CA . VAL A 1 508 ? -76.716 19.658 90.544 1.00 38.48 1288 VAL A CA 1
ATOM 3759 C C . VAL A 1 508 ? -77.321 21.061 90.542 1.00 39.80 1288 VAL A C 1
ATOM 3760 O O . VAL A 1 508 ? -77.625 21.593 89.474 1.00 37.08 1288 VAL A O 1
ATOM 3764 N N . GLU A 1 509 ? -77.488 21.644 91.733 1.00 43.03 1289 GLU A N 1
ATOM 3765 C CA . GLU A 1 509 ? -78.036 23.007 91.877 1.00 46.05 1289 GLU A CA 1
ATOM 3766 C C . GLU A 1 509 ? -77.101 24.078 91.295 1.00 42.44 1289 GLU A C 1
ATOM 3767 O O . GLU A 1 509 ? -75.890 23.891 91.162 1.00 38.27 1289 GLU A O 1
ATOM 3774 N N . SER B 1 15 ? 154.296 -11.679 -51.408 1.00 80.88 795 SER B N 1
ATOM 3775 C CA . SER B 1 15 ? 153.051 -12.428 -51.767 1.00 82.27 795 SER B CA 1
ATOM 3776 C C . SER B 1 15 ? 152.136 -12.563 -50.534 1.00 85.29 795 SER B C 1
ATOM 3777 O O . SER B 1 15 ? 152.318 -11.841 -49.552 1.00 85.30 795 SER B O 1
ATOM 3780 N N . GLU B 1 16 ? 151.165 -13.481 -50.587 1.00 87.53 796 GLU B N 1
ATOM 3781 C CA . GLU B 1 16 ? 150.396 -13.889 -49.398 1.00 84.86 796 GLU B CA 1
ATOM 3782 C C . GLU B 1 16 ? 151.134 -14.948 -48.544 1.00 83.74 796 GLU B C 1
ATOM 3783 O O . GLU B 1 16 ? 150.525 -15.706 -47.791 1.00 79.56 796 GLU B O 1
ATOM 3789 N N . THR B 1 17 ? 152.459 -14.996 -48.693 1.00 87.99 797 THR B N 1
ATOM 3790 C CA . THR B 1 17 ? 153.385 -15.314 -47.595 1.00 87.29 797 THR B CA 1
ATOM 3791 C C . THR B 1 17 ? 153.146 -14.398 -46.365 1.00 87.12 797 THR B C 1
ATOM 3792 O O . THR B 1 17 ? 153.388 -14.810 -45.221 1.00 81.43 797 THR B O 1
ATOM 3796 N N . VAL B 1 18 ? 152.676 -13.168 -46.612 1.00 87.07 798 VAL B N 1
ATOM 3797 C CA . VAL B 1 18 ? 152.267 -12.231 -45.548 1.00 88.54 798 VAL B CA 1
ATOM 3798 C C . VAL B 1 18 ? 151.120 -12.757 -44.667 1.00 88.66 798 VAL B C 1
ATOM 3799 O O . VAL B 1 18 ? 151.032 -12.394 -43.493 1.00 87.69 798 VAL B O 1
ATOM 3803 N N . THR B 1 19 ? 150.252 -13.595 -45.242 1.00 89.18 799 THR B N 1
ATOM 3804 C CA . THR B 1 19 ? 149.178 -14.266 -44.504 1.00 87.94 799 THR B CA 1
ATOM 3805 C C . THR B 1 19 ? 149.756 -15.357 -43.601 1.00 88.58 799 THR B C 1
ATOM 3806 O O . THR B 1 19 ? 149.304 -15.524 -42.469 1.00 91.65 799 THR B O 1
ATOM 3810 N N . GLY B 1 20 ? 150.748 -16.091 -44.106 1.00 91.86 800 GLY B N 1
ATOM 3811 C CA . GLY B 1 20 ? 151.491 -17.068 -43.306 1.00 96.02 800 GLY B CA 1
ATOM 3812 C C . GLY B 1 20 ? 152.332 -16.483 -42.173 1.00 100.35 800 GLY B C 1
ATOM 3813 O O . GLY B 1 20 ? 152.605 -17.175 -41.190 1.00 97.70 800 GLY B O 1
ATOM 3814 N N . THR B 1 21 ? 152.743 -15.218 -42.318 1.00 103.47 801 THR B N 1
ATOM 3815 C CA . THR B 1 21 ? 153.553 -14.472 -41.328 1.00 103.75 801 THR B CA 1
ATOM 3816 C C . THR B 1 21 ? 155.000 -14.976 -41.331 1.00 101.91 801 THR B C 1
ATOM 3817 O O . THR B 1 21 ? 155.664 -14.875 -42.361 1.00 103.56 801 THR B O 1
ATOM 3821 N N . SER B 1 22 ? 155.484 -15.499 -40.200 1.00 99.25 802 SER B N 1
ATOM 3822 C CA . SER B 1 22 ? 156.777 -16.178 -40.116 1.00 98.10 802 SER B CA 1
ATOM 3823 C C . SER B 1 22 ? 157.971 -15.311 -40.558 1.00 96.99 802 SER B C 1
ATOM 3824 O O . SER B 1 22 ? 158.624 -14.689 -39.720 1.00 94.04 802 SER B O 1
ATOM 3827 N N . ALA B 1 23 ? 158.222 -15.248 -41.868 1.00 98.87 803 ALA B N 1
ATOM 3828 C CA . ALA B 1 23 ? 159.478 -14.707 -42.411 1.00 98.30 803 ALA B CA 1
ATOM 3829 C C . ALA B 1 23 ? 159.503 -13.174 -42.436 1.00 97.91 803 ALA B C 1
ATOM 3830 O O . ALA B 1 23 ? 158.596 -12.518 -41.908 1.00 95.92 803 ALA B O 1
ATOM 3832 N N . ASN B 1 24 ? 160.565 -12.618 -43.026 1.00 95.85 804 ASN B N 1
ATOM 3833 C CA . ASN B 1 24 ? 160.736 -11.171 -43.156 1.00 90.61 804 ASN B CA 1
ATOM 3834 C C . ASN B 1 24 ? 161.061 -10.771 -44.598 1.00 85.49 804 ASN B C 1
ATOM 3835 O O . ASN B 1 24 ? 162.178 -10.347 -44.913 1.00 84.71 804 ASN B O 1
ATOM 3840 N N . THR B 1 25 ? 160.062 -10.951 -45.466 1.00 82.45 805 THR B N 1
ATOM 3841 C CA . THR B 1 25 ? 159.975 -10.254 -46.762 1.00 79.03 805 THR B CA 1
ATOM 3842 C C . THR B 1 25 ? 159.331 -8.878 -46.485 1.00 73.77 805 THR B C 1
ATOM 3843 O O . THR B 1 25 ? 159.230 -8.471 -45.328 1.00 70.40 805 THR B O 1
ATOM 3847 N N . ALA B 1 26 ? 158.913 -8.158 -47.524 1.00 72.71 806 ALA B N 1
ATOM 3848 C CA . ALA B 1 26 ? 158.186 -6.892 -47.349 1.00 71.34 806 ALA B CA 1
ATOM 3849 C C . ALA B 1 26 ? 156.715 -7.062 -47.721 1.00 71.70 806 ALA B C 1
ATOM 3850 O O . ALA B 1 26 ? 156.415 -7.609 -48.781 1.00 73.06 806 ALA B O 1
ATOM 3852 N N . VAL B 1 27 ? 155.811 -6.592 -46.855 1.00 68.46 807 VAL B N 1
ATOM 3853 C CA . VAL B 1 27 ? 154.378 -6.510 -47.173 1.00 66.29 807 VAL B CA 1
ATOM 3854 C C . VAL B 1 27 ? 154.163 -5.311 -48.097 1.00 62.22 807 VAL B C 1
ATOM 3855 O O . VAL B 1 27 ? 154.605 -4.209 -47.781 1.00 62.05 807 VAL B O 1
ATOM 3859 N N . SER B 1 28 ? 153.496 -5.531 -49.227 1.00 59.62 808 SER B N 1
ATOM 3860 C CA . SER B 1 28 ? 153.163 -4.453 -50.164 1.00 61.69 808 SER B CA 1
ATOM 3861 C C . SER B 1 28 ? 151.793 -3.852 -49.825 1.00 62.50 808 SER B C 1
ATOM 3862 O O . SER B 1 28 ? 151.065 -4.404 -48.991 1.00 61.84 808 SER B O 1
ATOM 3865 N N . PRO B 1 29 ? 151.439 -2.717 -50.462 1.00 62.69 809 PRO B N 1
ATOM 3866 C CA . PRO B 1 29 ? 150.062 -2.200 -50.373 1.00 66.57 809 PRO B CA 1
ATOM 3867 C C . PRO B 1 29 ? 148.954 -3.171 -50.843 1.00 70.30 809 PRO B C 1
ATOM 3868 O O . PRO B 1 29 ? 147.857 -3.163 -50.269 1.00 67.39 809 PRO B O 1
ATOM 3872 N N . LYS B 1 30 ? 149.234 -3.979 -51.872 1.00 74.56 810 LYS B N 1
ATOM 3873 C CA . LYS B 1 30 ? 148.333 -5.077 -52.277 1.00 77.36 810 LYS B CA 1
ATOM 3874 C C . LYS B 1 30 ? 148.115 -6.114 -51.162 1.00 76.29 810 LYS B C 1
ATOM 3875 O O . LYS B 1 30 ? 146.983 -6.542 -50.931 1.00 75.88 810 LYS B O 1
ATOM 3881 N N . ASN B 1 31 ? 149.198 -6.504 -50.487 1.00 77.00 811 ASN B N 1
ATOM 3882 C CA . ASN B 1 31 ? 149.149 -7.462 -49.358 1.00 77.57 811 ASN B CA 1
ATOM 3883 C C . ASN B 1 31 ? 148.734 -6.876 -47.994 1.00 77.84 811 ASN B C 1
ATOM 3884 O O . ASN B 1 31 ? 148.577 -7.631 -47.026 1.00 78.02 811 ASN B O 1
ATOM 3889 N N . LEU B 1 32 ? 148.604 -5.550 -47.906 1.00 74.45 812 LEU B N 1
ATOM 3890 C CA . LEU B 1 32 ? 147.992 -4.897 -46.740 1.00 70.10 812 LEU B CA 1
ATOM 3891 C C . LEU B 1 32 ? 146.462 -4.819 -46.913 1.00 64.67 812 LEU B C 1
ATOM 3892 O O . LEU B 1 32 ? 145.723 -5.165 -45.990 1.00 60.79 812 LEU B O 1
ATOM 3897 N N . LYS B 1 33 ? 146.000 -4.388 -48.095 1.00 62.29 813 LYS B N 1
ATOM 3898 C CA . LYS B 1 33 ? 144.554 -4.260 -48.382 1.00 61.36 813 LYS B CA 1
ATOM 3899 C C . LYS B 1 33 ? 143.840 -5.604 -48.445 1.00 60.74 813 LYS B C 1
ATOM 3900 O O . LYS B 1 33 ? 142.651 -5.688 -48.129 1.00 58.82 813 LYS B O 1
ATOM 3906 N N . TRP B 1 34 ? 144.568 -6.640 -48.859 1.00 61.22 814 TRP B N 1
ATOM 3907 C CA . TRP B 1 34 ? 144.090 -8.015 -48.767 1.00 60.74 814 TRP B CA 1
ATOM 3908 C C . TRP B 1 34 ? 143.884 -8.454 -47.310 1.00 61.27 814 TRP B C 1
ATOM 3909 O O . TRP B 1 34 ? 142.812 -8.956 -46.968 1.00 63.66 814 TRP B O 1
ATOM 3920 N N . ILE B 1 35 ? 144.914 -8.285 -46.477 1.00 61.28 815 ILE B N 1
ATOM 3921 C CA . ILE B 1 35 ? 144.863 -8.677 -45.048 1.00 63.46 815 ILE B CA 1
ATOM 3922 C C . ILE B 1 35 ? 143.694 -7.995 -44.310 1.00 64.45 815 ILE B C 1
ATOM 3923 O O . ILE B 1 35 ? 142.906 -8.658 -43.621 1.00 61.84 815 ILE B O 1
ATOM 3928 N N . ALA B 1 36 ? 143.590 -6.677 -44.482 1.00 66.32 816 ALA B N 1
ATOM 3929 C CA . ALA B 1 36 ? 142.566 -5.866 -43.812 1.00 65.37 816 ALA B CA 1
ATOM 3930 C C . ALA B 1 36 ? 141.161 -6.128 -44.348 1.00 62.30 816 ALA B C 1
ATOM 3931 O O . ALA B 1 36 ? 140.279 -6.560 -43.603 1.00 63.64 816 ALA B O 1
ATOM 3933 N N . GLN B 1 37 ? 140.966 -5.880 -45.638 1.00 57.61 817 GLN B N 1
ATOM 3934 C CA . GLN B 1 37 ? 139.628 -5.876 -46.216 1.00 59.68 817 GLN B CA 1
ATOM 3935 C C . GLN B 1 37 ? 139.109 -7.263 -46.654 1.00 61.44 817 GLN B C 1
ATOM 3936 O O . GLN B 1 37 ? 137.888 -7.448 -46.762 1.00 60.30 817 GLN B O 1
ATOM 3942 N N . SER B 1 38 ? 140.006 -8.228 -46.880 1.00 61.24 818 SER B N 1
ATOM 3943 C CA . SER B 1 38 ? 139.625 -9.487 -47.550 1.00 62.37 818 SER B CA 1
ATOM 3944 C C . SER B 1 38 ? 139.986 -10.813 -46.873 1.00 60.28 818 SER B C 1
ATOM 3945 O O . SER B 1 38 ? 139.238 -11.772 -47.036 1.00 60.48 818 SER B O 1
ATOM 3948 N N . GLU B 1 39 ? 141.085 -10.878 -46.118 1.00 59.24 819 GLU B N 1
ATOM 3949 C CA . GLU B 1 39 ? 141.666 -12.171 -45.695 1.00 61.54 819 GLU B CA 1
ATOM 3950 C C . GLU B 1 39 ? 140.916 -12.842 -44.526 1.00 63.53 819 GLU B C 1
ATOM 3951 O O . GLU B 1 39 ? 140.960 -12.329 -43.407 1.00 64.75 819 GLU B O 1
ATOM 3957 N N . PRO B 1 40 ? 140.264 -14.009 -44.770 1.00 63.53 820 PRO B N 1
ATOM 3958 C CA . PRO B 1 40 ? 139.521 -14.703 -43.698 1.00 63.12 820 PRO B CA 1
ATOM 3959 C C . PRO B 1 40 ? 140.300 -15.020 -42.412 1.00 60.68 820 PRO B C 1
ATOM 3960 O O . PRO B 1 40 ? 139.754 -14.863 -41.316 1.00 63.39 820 PRO B O 1
ATOM 3964 N N . THR B 1 41 ? 141.552 -15.455 -42.537 1.00 57.47 821 THR B N 1
ATOM 3965 C CA . THR B 1 41 ? 142.325 -15.920 -41.366 1.00 55.45 821 THR B CA 1
ATOM 3966 C C . THR B 1 41 ? 142.749 -14.815 -40.380 1.00 53.83 821 THR B C 1
ATOM 3967 O O . THR B 1 41 ? 143.162 -15.121 -39.254 1.00 45.91 821 THR B O 1
ATOM 3971 N N . TRP B 1 42 ? 142.654 -13.552 -40.803 1.00 59.44 822 TRP B N 1
ATOM 3972 C CA . TRP B 1 42 ? 143.023 -12.394 -39.968 1.00 69.86 822 TRP B CA 1
ATOM 3973 C C . TRP B 1 42 ? 141.818 -11.646 -39.361 1.00 70.94 822 TRP B C 1
ATOM 3974 O O . TRP B 1 42 ? 142.005 -10.626 -38.679 1.00 66.95 822 TRP B O 1
ATOM 3985 N N . ALA B 1 43 ? 140.600 -12.157 -39.588 1.00 72.15 823 ALA B N 1
ATOM 3986 C CA . ALA B 1 43 ? 139.366 -11.513 -39.098 1.00 70.38 823 ALA B CA 1
ATOM 3987 C C . ALA B 1 43 ? 139.283 -11.547 -37.568 1.00 64.92 823 ALA B C 1
ATOM 3988 O O . ALA B 1 43 ? 139.866 -12.427 -36.924 1.00 60.16 823 ALA B O 1
ATOM 3990 N N . ALA B 1 44 ? 138.585 -10.560 -37.000 1.00 63.50 824 ALA B N 1
ATOM 3991 C CA . ALA B 1 44 ? 138.341 -10.504 -35.554 1.00 61.86 824 ALA B CA 1
ATOM 3992 C C . ALA B 1 44 ? 137.485 -11.695 -35.119 1.00 58.35 824 ALA B C 1
ATOM 3993 O O . ALA B 1 44 ? 136.391 -11.890 -35.653 1.00 55.58 824 ALA B O 1
ATOM 3995 N N . THR B 1 45 ? 137.987 -12.478 -34.163 1.00 55.52 825 THR B N 1
ATOM 3996 C CA . THR B 1 45 ? 137.241 -13.587 -33.570 1.00 55.78 825 THR B CA 1
ATOM 3997 C C . THR B 1 45 ? 137.253 -13.462 -32.049 1.00 57.96 825 THR B C 1
ATOM 3998 O O . THR B 1 45 ? 137.840 -12.522 -31.498 1.00 55.95 825 THR B O 1
ATOM 4002 N N . THR B 1 46 ? 136.609 -14.413 -31.377 1.00 56.52 826 THR B N 1
ATOM 4003 C CA . THR B 1 46 ? 136.533 -14.416 -29.919 1.00 57.30 826 THR B CA 1
ATOM 4004 C C . THR B 1 46 ? 137.870 -14.655 -29.201 1.00 58.01 826 THR B C 1
ATOM 4005 O O . THR B 1 46 ? 137.950 -14.430 -27.997 1.00 60.90 826 THR B O 1
ATOM 4009 N N . ALA B 1 47 ? 138.898 -15.132 -29.911 1.00 61.41 827 ALA B N 1
ATOM 4010 C CA . ALA B 1 47 ? 140.261 -15.246 -29.337 1.00 62.14 827 ALA B CA 1
ATOM 4011 C C . ALA B 1 47 ? 141.420 -14.724 -30.217 1.00 59.73 827 ALA B C 1
ATOM 4012 O O . ALA B 1 47 ? 142.571 -14.829 -29.804 1.00 57.97 827 ALA B O 1
ATOM 4014 N N . ILE B 1 48 ? 141.117 -14.147 -31.387 1.00 59.08 828 ILE B N 1
ATOM 4015 C CA . ILE B 1 48 ? 142.126 -13.574 -32.295 1.00 61.66 828 ILE B CA 1
ATOM 4016 C C . ILE B 1 48 ? 141.759 -12.111 -32.597 1.00 60.34 828 ILE B C 1
ATOM 4017 O O . ILE B 1 48 ? 140.732 -11.852 -33.242 1.00 57.27 828 ILE B O 1
ATOM 4022 N N . ARG B 1 49 ? 142.596 -11.164 -32.155 1.00 54.25 829 ARG B N 1
ATOM 4023 C CA . ARG B 1 49 ? 142.353 -9.743 -32.436 1.00 51.00 829 ARG B CA 1
ATOM 4024 C C . ARG B 1 49 ? 142.551 -9.477 -33.935 1.00 48.33 829 ARG B C 1
ATOM 4025 O O . ARG B 1 49 ? 143.528 -9.944 -34.523 1.00 52.91 829 ARG B O 1
ATOM 4033 N N . GLY B 1 50 ? 141.618 -8.752 -34.549 1.00 45.16 830 GLY B N 1
ATOM 4034 C CA . GLY B 1 50 ? 141.604 -8.570 -35.997 1.00 44.78 830 GLY B CA 1
ATOM 4035 C C . GLY B 1 50 ? 140.748 -7.412 -36.483 1.00 44.54 830 GLY B C 1
ATOM 4036 O O . GLY B 1 50 ? 140.570 -6.406 -35.779 1.00 42.55 830 GLY B O 1
ATOM 4037 N N . PHE B 1 51 ? 140.234 -7.559 -37.702 1.00 44.87 831 PHE B N 1
ATOM 4038 C CA . PHE B 1 51 ? 139.436 -6.533 -38.368 1.00 50.60 831 PHE B CA 1
ATOM 4039 C C . PHE B 1 51 ? 137.958 -6.937 -38.288 1.00 50.62 831 PHE B C 1
ATOM 4040 O O . PHE B 1 51 ? 137.632 -8.101 -38.033 1.00 50.66 831 PHE B O 1
ATOM 4048 N N . VAL B 1 52 ? 137.072 -5.967 -38.493 1.00 49.68 832 VAL B N 1
ATOM 4049 C CA . VAL B 1 52 ? 135.626 -6.212 -38.509 1.00 49.10 832 VAL B CA 1
ATOM 4050 C C . VAL B 1 52 ? 134.929 -5.381 -39.580 1.00 50.65 832 VAL B C 1
ATOM 4051 O O . VAL B 1 52 ? 135.495 -4.414 -40.083 1.00 48.64 832 VAL B O 1
ATOM 4055 N N . LYS B 1 53 ? 133.717 -5.797 -39.946 1.00 49.70 833 LYS B N 1
ATOM 4056 C CA . LYS B 1 53 ? 132.726 -4.904 -40.543 1.00 52.76 833 LYS B CA 1
ATOM 4057 C C . LYS B 1 53 ? 131.735 -4.583 -39.436 1.00 51.68 833 LYS B C 1
ATOM 4058 O O . LYS B 1 53 ? 131.643 -5.303 -38.437 1.00 48.45 833 LYS B O 1
ATOM 4064 N N . THR B 1 54 ? 131.004 -3.494 -39.606 1.00 52.42 834 THR B N 1
ATOM 4065 C CA . THR B 1 54 ? 129.894 -3.194 -38.715 1.00 53.21 834 THR B CA 1
ATOM 4066 C C . THR B 1 54 ? 128.664 -4.000 -39.151 1.00 55.64 834 THR B C 1
ATOM 4067 O O . THR B 1 54 ? 128.462 -4.245 -40.346 1.00 53.95 834 THR B O 1
ATOM 4071 N N . SER B 1 55 ? 127.858 -4.411 -38.169 1.00 57.69 835 SER B N 1
ATOM 4072 C CA . SER B 1 55 ? 126.654 -5.211 -38.408 1.00 56.06 835 SER B CA 1
ATOM 4073 C C . SER B 1 55 ? 125.636 -4.442 -39.244 1.00 56.11 835 SER B C 1
ATOM 4074 O O . SER B 1 55 ? 125.718 -3.211 -39.386 1.00 55.06 835 SER B O 1
ATOM 4077 N N . SER B 1 56 ? 124.677 -5.183 -39.788 1.00 56.28 836 SER B N 1
ATOM 4078 C CA . SER B 1 56 ? 123.747 -4.657 -40.785 1.00 57.51 836 SER B CA 1
ATOM 4079 C C . SER B 1 56 ? 122.495 -5.538 -40.856 1.00 57.20 836 SER B C 1
ATOM 4080 O O . SER B 1 56 ? 122.613 -6.764 -40.886 1.00 57.57 836 SER B O 1
ATOM 4083 N N . GLY B 1 57 ? 121.314 -4.909 -40.870 1.00 57.82 837 GLY B N 1
ATOM 4084 C CA . GLY B 1 57 ? 120.012 -5.604 -40.960 1.00 59.16 837 GLY B CA 1
ATOM 4085 C C . GLY B 1 57 ? 119.942 -6.979 -40.305 1.00 58.52 837 GLY B C 1
ATOM 4086 O O . GLY B 1 57 ? 120.070 -7.101 -39.084 1.00 61.01 837 GLY B O 1
ATOM 4087 N N . SER B 1 58 ? 119.789 -8.019 -41.122 1.00 57.62 838 SER B N 1
ATOM 4088 C CA . SER B 1 58 ? 119.609 -9.389 -40.623 1.00 57.66 838 SER B CA 1
ATOM 4089 C C . SER B 1 58 ? 120.804 -9.979 -39.864 1.00 56.19 838 SER B C 1
ATOM 4090 O O . SER B 1 58 ? 120.629 -10.906 -39.069 1.00 55.59 838 SER B O 1
ATOM 4093 N N . ILE B 1 59 ? 122.008 -9.463 -40.107 1.00 58.42 839 ILE B N 1
ATOM 4094 C CA . ILE B 1 59 ? 123.205 -9.935 -39.390 1.00 58.42 839 ILE B CA 1
ATOM 4095 C C . ILE B 1 59 ? 123.152 -9.545 -37.900 1.00 54.99 839 ILE B C 1
ATOM 4096 O O . ILE B 1 59 ? 123.496 -10.359 -37.036 1.00 49.32 839 ILE B O 1
ATOM 4101 N N . THR B 1 60 ? 122.705 -8.319 -37.608 1.00 56.44 840 THR B N 1
ATOM 4102 C CA . THR B 1 60 ? 122.571 -7.852 -36.218 1.00 57.04 840 THR B CA 1
ATOM 4103 C C . THR B 1 60 ? 121.430 -8.588 -35.507 1.00 57.17 840 THR B C 1
ATOM 4104 O O . THR B 1 60 ? 121.622 -9.160 -34.434 1.00 56.71 840 THR B O 1
ATOM 4108 N N . PHE B 1 61 ? 120.252 -8.570 -36.129 1.00 57.21 841 PHE B N 1
ATOM 4109 C CA . PHE B 1 61 ? 119.018 -8.995 -35.473 1.00 57.00 841 PHE B CA 1
ATOM 4110 C C . PHE B 1 61 ? 117.908 -9.293 -36.498 1.00 55.61 841 PHE B C 1
ATOM 4111 O O . PHE B 1 61 ? 117.660 -8.500 -37.428 1.00 52.97 841 PHE B O 1
ATOM 4119 N N . VAL B 1 62 ? 117.252 -10.440 -36.323 1.00 56.08 842 VAL B N 1
ATOM 4120 C CA . VAL B 1 62 ? 115.953 -10.686 -36.963 1.00 58.02 842 VAL B CA 1
ATOM 4121 C C . VAL B 1 62 ? 114.935 -11.040 -35.873 1.00 56.22 842 VAL B C 1
ATOM 4122 O O . VAL B 1 62 ? 115.229 -11.822 -34.952 1.00 56.18 842 VAL B O 1
ATOM 4126 N N . GLY B 1 63 ? 113.755 -10.432 -35.981 1.00 53.88 843 GLY B N 1
ATOM 4127 C CA . GLY B 1 63 ? 112.721 -10.547 -34.963 1.00 51.43 843 GLY B CA 1
ATOM 4128 C C . GLY B 1 63 ? 111.890 -9.290 -34.863 1.00 49.79 843 GLY B C 1
ATOM 4129 O O . GLY B 1 63 ? 111.876 -8.461 -35.784 1.00 48.20 843 GLY B O 1
ATOM 4130 N N . ASN B 1 64 ? 111.205 -9.145 -33.730 1.00 48.98 844 ASN B N 1
ATOM 4131 C CA . ASN B 1 64 ? 110.227 -8.070 -33.549 1.00 50.57 844 ASN B CA 1
ATOM 4132 C C . ASN B 1 64 ? 110.148 -7.578 -32.095 1.00 50.58 844 ASN B C 1
ATOM 4133 O O . ASN B 1 64 ? 110.808 -8.127 -31.195 1.00 52.17 844 ASN B O 1
ATOM 4138 N N . ASP B 1 65 ? 109.337 -6.540 -31.891 1.00 50.97 845 ASP B N 1
ATOM 4139 C CA . ASP B 1 65 ? 109.176 -5.879 -30.579 1.00 51.68 845 ASP B CA 1
ATOM 4140 C C . ASP B 1 65 ? 108.338 -6.615 -29.504 1.00 51.22 845 ASP B C 1
ATOM 4141 O O . ASP B 1 65 ? 108.248 -6.130 -28.371 1.00 52.69 845 ASP B O 1
ATOM 4146 N N . THR B 1 66 ? 107.756 -7.770 -29.853 1.00 48.89 846 THR B N 1
ATOM 4147 C CA . THR B 1 66 ? 106.901 -8.566 -28.945 1.00 47.56 846 THR B CA 1
ATOM 4148 C C . THR B 1 66 ? 107.685 -9.674 -28.253 1.00 46.41 846 THR B C 1
ATOM 4149 O O . THR B 1 66 ? 107.550 -9.864 -27.046 1.00 43.88 846 THR B O 1
ATOM 4153 N N . VAL B 1 67 ? 108.486 -10.409 -29.028 1.00 48.31 847 VAL B N 1
ATOM 4154 C CA . VAL B 1 67 ? 109.259 -11.563 -28.521 1.00 50.58 847 VAL B CA 1
ATOM 4155 C C . VAL B 1 67 ? 110.795 -11.391 -28.486 1.00 48.93 847 VAL B C 1
ATOM 4156 O O . VAL B 1 67 ? 111.470 -12.146 -27.790 1.00 49.48 847 VAL B O 1
ATOM 4160 N N . GLY B 1 68 ? 111.336 -10.410 -29.213 1.00 50.19 848 GLY B N 1
ATOM 4161 C CA . GLY B 1 68 ? 112.791 -10.222 -29.326 1.00 51.30 848 GLY B CA 1
ATOM 4162 C C . GLY B 1 68 ? 113.324 -10.912 -30.575 1.00 51.16 848 GLY B C 1
ATOM 4163 O O . GLY B 1 68 ? 112.825 -10.663 -31.668 1.00 49.74 848 GLY B O 1
ATOM 4164 N N . SER B 1 69 ? 114.332 -11.773 -30.411 1.00 54.26 849 SER B N 1
ATOM 4165 C CA . SER B 1 69 ? 114.947 -12.514 -31.531 1.00 56.73 849 SER B CA 1
ATOM 4166 C C . SER B 1 69 ? 114.105 -13.741 -31.905 1.00 56.87 849 SER B C 1
ATOM 4167 O O . SER B 1 69 ? 113.943 -14.646 -31.084 1.00 53.88 849 SER B O 1
ATOM 4170 N N . THR B 1 70 ? 113.599 -13.776 -33.142 1.00 60.09 850 THR B N 1
ATOM 4171 C CA . THR B 1 70 ? 112.751 -14.889 -33.614 1.00 61.68 850 THR B CA 1
ATOM 4172 C C . THR B 1 70 ? 113.548 -16.143 -34.050 1.00 65.23 850 THR B C 1
ATOM 4173 O O . THR B 1 70 ? 113.142 -17.271 -33.735 1.00 65.44 850 THR B O 1
ATOM 4177 N N . GLN B 1 71 ? 114.670 -15.948 -34.755 1.00 63.72 851 GLN B N 1
ATOM 4178 C CA . GLN B 1 71 ? 115.546 -17.062 -35.178 1.00 61.06 851 GLN B CA 1
ATOM 4179 C C . GLN B 1 71 ? 116.346 -17.676 -34.022 1.00 59.01 851 GLN B C 1
ATOM 4180 O O . GLN B 1 71 ? 116.361 -17.146 -32.912 1.00 61.32 851 GLN B O 1
ATOM 4186 N N . ASP B 1 72 ? 117.036 -18.780 -34.301 1.00 59.30 852 ASP B N 1
ATOM 4187 C CA . ASP B 1 72 ? 117.906 -19.401 -33.302 1.00 59.23 852 ASP B CA 1
ATOM 4188 C C . ASP B 1 72 ? 119.127 -18.516 -33.053 1.00 58.90 852 ASP B C 1
ATOM 4189 O O . ASP B 1 72 ? 119.604 -17.824 -33.960 1.00 56.19 852 ASP B O 1
ATOM 4194 N N . LEU B 1 73 ? 119.617 -18.561 -31.816 1.00 59.07 853 LEU B N 1
ATOM 4195 C CA . LEU B 1 73 ? 120.744 -17.735 -31.371 1.00 60.74 853 LEU B CA 1
ATOM 4196 C C . LEU B 1 73 ? 122.060 -18.127 -32.067 1.00 65.76 853 LEU B C 1
ATOM 4197 O O . LEU B 1 73 ? 122.831 -17.254 -32.487 1.00 65.10 853 LEU B O 1
ATOM 4202 N N . GLU B 1 74 ? 122.275 -19.437 -32.226 1.00 65.59 854 GLU B N 1
ATOM 4203 C CA . GLU B 1 74 ? 123.481 -19.983 -32.874 1.00 60.84 854 GLU B CA 1
ATOM 4204 C C . GLU B 1 74 ? 123.633 -19.630 -34.366 1.00 59.80 854 GLU B C 1
ATOM 4205 O O . GLU B 1 74 ? 124.694 -19.877 -34.942 1.00 60.06 854 GLU B O 1
ATOM 4211 N N . LEU B 1 75 ? 122.592 -19.065 -34.984 1.00 56.75 855 LEU B N 1
ATOM 4212 C CA . LEU B 1 75 ? 122.689 -18.483 -36.332 1.00 58.49 855 LEU B CA 1
ATOM 4213 C C . LEU B 1 75 ? 123.405 -17.109 -36.408 1.00 59.68 855 LEU B C 1
ATOM 4214 O O . LEU B 1 75 ? 123.878 -16.736 -37.485 1.00 59.28 855 LEU B O 1
ATOM 4219 N N . TYR B 1 76 ? 123.459 -16.352 -35.304 1.00 57.82 856 TYR B N 1
ATOM 4220 C CA . TYR B 1 76 ? 124.078 -15.002 -35.305 1.00 54.99 856 TYR B CA 1
ATOM 4221 C C . TYR B 1 76 ? 125.610 -15.071 -35.372 1.00 52.09 856 TYR B C 1
ATOM 4222 O O . TYR B 1 76 ? 126.231 -15.909 -34.712 1.00 47.79 856 TYR B O 1
ATOM 4231 N N . GLU B 1 77 ? 126.203 -14.162 -36.147 1.00 55.21 857 GLU B N 1
ATOM 4232 C CA . GLU B 1 77 ? 127.668 -14.119 -36.348 1.00 58.02 857 GLU B CA 1
ATOM 4233 C C . GLU B 1 77 ? 128.382 -13.799 -35.018 1.00 60.61 857 GLU B C 1
ATOM 4234 O O . GLU B 1 77 ? 128.065 -12.784 -34.387 1.00 65.01 857 GLU B O 1
ATOM 4240 N N . LYS B 1 78 ? 129.301 -14.674 -34.590 1.00 59.54 858 LYS B N 1
ATOM 4241 C CA . LYS B 1 78 ? 130.132 -14.474 -33.373 1.00 62.61 858 LYS B CA 1
ATOM 4242 C C . LYS B 1 78 ? 131.489 -13.775 -33.625 1.00 62.86 858 LYS B C 1
ATOM 4243 O O . LYS B 1 78 ? 132.080 -13.208 -32.692 1.00 61.53 858 LYS B O 1
ATOM 4249 N N . ASN B 1 79 ? 131.987 -13.878 -34.861 1.00 58.19 859 ASN B N 1
ATOM 4250 C CA . ASN B 1 79 ? 133.265 -13.305 -35.277 1.00 56.42 859 ASN B CA 1
ATOM 4251 C C . ASN B 1 79 ? 133.018 -12.325 -36.415 1.00 55.99 859 ASN B C 1
ATOM 4252 O O . ASN B 1 79 ? 131.879 -12.182 -36.890 1.00 55.71 859 ASN B O 1
ATOM 4257 N N . SER B 1 80 ? 134.080 -11.620 -36.815 1.00 53.79 860 SER B N 1
ATOM 4258 C CA . SER B 1 80 ? 134.125 -10.828 -38.057 1.00 55.40 860 SER B CA 1
ATOM 4259 C C . SER B 1 80 ? 133.270 -9.549 -38.070 1.00 55.11 860 SER B C 1
ATOM 4260 O O . SER B 1 80 ? 133.547 -8.635 -38.852 1.00 56.75 860 SER B O 1
ATOM 4263 N N . TYR B 1 81 ? 132.243 -9.485 -37.217 1.00 54.92 861 TYR B N 1
ATOM 4264 C CA . TYR B 1 81 ? 131.279 -8.399 -37.208 1.00 52.71 861 TYR B CA 1
ATOM 4265 C C . TYR B 1 81 ? 131.231 -7.748 -35.809 1.00 51.05 861 TYR B C 1
ATOM 4266 O O . TYR B 1 81 ? 131.338 -8.432 -34.776 1.00 49.31 861 TYR B O 1
ATOM 4275 N N . ALA B 1 82 ? 131.098 -6.423 -35.804 1.00 46.85 862 ALA B N 1
ATOM 4276 C CA . ALA B 1 82 ? 130.915 -5.636 -34.586 1.00 46.15 862 ALA B CA 1
ATOM 4277 C C . ALA B 1 82 ? 129.557 -4.973 -34.674 1.00 44.31 862 ALA B C 1
ATOM 4278 O O . ALA B 1 82 ? 129.208 -4.431 -35.727 1.00 42.10 862 ALA B O 1
ATOM 4280 N N . VAL B 1 83 ? 128.776 -5.006 -33.594 1.00 44.86 863 VAL B N 1
ATOM 4281 C CA . VAL B 1 83 ? 127.572 -4.170 -33.540 1.00 43.10 863 VAL B CA 1
ATOM 4282 C C . VAL B 1 83 ? 128.005 -2.710 -33.400 1.00 42.67 863 VAL B C 1
ATOM 4283 O O . VAL B 1 83 ? 128.868 -2.383 -32.570 1.00 39.61 863 VAL B O 1
ATOM 4287 N N . SER B 1 84 ? 127.388 -1.861 -34.224 1.00 42.77 864 SER B N 1
ATOM 4288 C CA . SER B 1 84 ? 127.621 -0.425 -34.234 1.00 41.79 864 SER B CA 1
ATOM 4289 C C . SER B 1 84 ? 126.621 0.290 -33.301 1.00 43.70 864 SER B C 1
ATOM 4290 O O . SER B 1 84 ? 125.648 -0.329 -32.831 1.00 41.56 864 SER B O 1
ATOM 4293 N N . PRO B 1 85 ? 126.856 1.595 -33.026 1.00 44.80 865 PRO B N 1
ATOM 4294 C CA . PRO B 1 85 ? 125.862 2.382 -32.281 1.00 43.72 865 PRO B CA 1
ATOM 4295 C C . PRO B 1 85 ? 124.488 2.518 -32.958 1.00 45.09 865 PRO B C 1
ATOM 4296 O O . PRO B 1 85 ? 123.455 2.473 -32.271 1.00 45.57 865 PRO B O 1
ATOM 4300 N N . TYR B 1 86 ? 124.472 2.685 -34.279 1.00 43.41 866 TYR B N 1
ATOM 4301 C CA . TYR B 1 86 ? 123.220 2.706 -35.036 1.00 43.70 866 TYR B CA 1
ATOM 4302 C C . TYR B 1 86 ? 122.456 1.398 -34.894 1.00 44.36 866 TYR B C 1
ATOM 4303 O O . TYR B 1 86 ? 121.236 1.413 -34.705 1.00 41.66 866 TYR B O 1
ATOM 4312 N N . GLU B 1 87 ? 123.167 0.279 -34.997 1.00 43.69 867 GLU B N 1
ATOM 4313 C CA . GLU B 1 87 ? 122.530 -1.040 -34.918 1.00 45.58 867 GLU B CA 1
ATOM 4314 C C . GLU B 1 87 ? 122.064 -1.424 -33.502 1.00 46.82 867 GLU B C 1
ATOM 4315 O O . GLU B 1 87 ? 120.994 -2.021 -33.360 1.00 44.47 867 GLU B O 1
ATOM 4321 N N . LEU B 1 88 ? 122.858 -1.092 -32.476 1.00 47.28 868 LEU B N 1
ATOM 4322 C CA . LEU B 1 88 ? 122.472 -1.322 -31.071 1.00 44.72 868 LEU B CA 1
ATOM 4323 C C . LEU B 1 88 ? 121.128 -0.664 -30.785 1.00 45.59 868 LEU B C 1
ATOM 4324 O O . LEU B 1 88 ? 120.197 -1.316 -30.308 1.00 43.31 868 LEU B O 1
ATOM 4329 N N . ASN B 1 89 ? 121.046 0.627 -31.090 1.00 45.71 869 ASN B N 1
ATOM 4330 C CA . ASN B 1 89 ? 119.854 1.418 -30.810 1.00 48.66 869 ASN B CA 1
ATOM 4331 C C . ASN B 1 89 ? 118.634 1.006 -31.644 1.00 50.94 869 ASN B C 1
ATOM 4332 O O . ASN B 1 89 ? 117.502 1.021 -31.143 1.00 45.21 869 ASN B O 1
ATOM 4337 N N . ARG B 1 90 ? 118.862 0.643 -32.906 1.00 52.70 870 ARG B N 1
ATOM 4338 C CA . ARG B 1 90 ? 117.766 0.211 -33.776 1.00 56.78 870 ARG B CA 1
ATOM 4339 C C . ARG B 1 90 ? 117.165 -1.082 -33.248 1.00 53.64 870 ARG B C 1
ATOM 4340 O O . ARG B 1 90 ? 115.947 -1.257 -33.299 1.00 52.60 870 ARG B O 1
ATOM 4348 N N . VAL B 1 91 ? 118.023 -1.962 -32.726 1.00 49.60 871 VAL B N 1
ATOM 4349 C CA . VAL B 1 91 ? 117.580 -3.189 -32.073 1.00 50.80 871 VAL B CA 1
ATOM 4350 C C . VAL B 1 91 ? 116.879 -2.902 -30.731 1.00 52.10 871 VAL B C 1
ATOM 4351 O O . VAL B 1 91 ? 115.838 -3.506 -30.462 1.00 51.44 871 VAL B O 1
ATOM 4355 N N . LEU B 1 92 ? 117.434 -2.000 -29.908 1.00 46.94 872 LEU B N 1
ATOM 4356 C CA . LEU B 1 92 ? 116.850 -1.685 -28.581 1.00 45.88 872 LEU B CA 1
ATOM 4357 C C . LEU B 1 92 ? 115.489 -0.969 -28.647 1.00 43.17 872 LEU B C 1
ATOM 4358 O O . LEU B 1 92 ? 114.752 -0.952 -27.653 1.00 42.16 872 LEU B O 1
ATOM 4363 N N . ALA B 1 93 ? 115.154 -0.390 -29.802 1.00 43.61 873 ALA B N 1
ATOM 4364 C CA . ALA B 1 93 ? 113.789 0.107 -30.066 1.00 47.06 873 ALA B CA 1
ATOM 4365 C C . ALA B 1 93 ? 112.690 -0.981 -29.948 1.00 47.89 873 ALA B C 1
ATOM 4366 O O . ALA B 1 93 ? 111.501 -0.649 -29.800 1.00 47.93 873 ALA B O 1
ATOM 4368 N N . ASN B 1 94 ? 113.104 -2.256 -30.019 1.00 47.43 874 ASN B N 1
ATOM 4369 C CA . ASN B 1 94 ? 112.240 -3.422 -29.782 1.00 48.10 874 ASN B CA 1
ATOM 4370 C C . ASN B 1 94 ? 112.129 -3.844 -28.296 1.00 47.23 874 ASN B C 1
ATOM 4371 O O . ASN B 1 94 ? 111.506 -4.873 -28.002 1.00 42.80 874 ASN B O 1
ATOM 4376 N N . TYR B 1 95 ? 112.721 -3.068 -27.378 1.00 45.88 875 TYR B N 1
ATOM 4377 C CA . TYR B 1 95 ? 112.844 -3.440 -25.961 1.00 44.84 875 TYR B CA 1
ATOM 4378 C C . TYR B 1 95 ? 112.308 -2.338 -25.062 1.00 44.21 875 TYR B C 1
ATOM 4379 O O . TYR B 1 95 ? 112.382 -1.148 -25.425 1.00 42.16 875 TYR B O 1
ATOM 4388 N N . LEU B 1 96 ? 111.760 -2.747 -23.908 1.00 40.83 876 LEU B N 1
ATOM 4389 C CA . LEU B 1 96 ? 111.053 -1.828 -23.002 1.00 40.56 876 LEU B CA 1
ATOM 4390 C C . LEU B 1 96 ? 112.048 -1.112 -22.087 1.00 37.07 876 LEU B C 1
ATOM 4391 O O . LEU B 1 96 ? 112.768 -1.772 -21.315 1.00 37.09 876 LEU B O 1
ATOM 4396 N N . PRO B 1 97 ? 112.099 0.232 -22.162 1.00 35.80 877 PRO B N 1
ATOM 4397 C CA . PRO B 1 97 ? 112.938 0.979 -21.205 1.00 36.87 877 PRO B CA 1
ATOM 4398 C C . PRO B 1 97 ? 112.597 0.666 -19.744 1.00 37.90 877 PRO B C 1
ATOM 4399 O O . PRO B 1 97 ? 111.453 0.276 -19.442 1.00 38.06 877 PRO B O 1
ATOM 4403 N N . LEU B 1 98 ? 113.563 0.869 -18.852 1.00 38.25 878 LEU B N 1
ATOM 4404 C CA . LEU B 1 98 ? 113.425 0.508 -17.435 1.00 40.79 878 LEU B CA 1
ATOM 4405 C C . LEU B 1 98 ? 112.172 1.103 -16.760 1.00 41.38 878 LEU B C 1
ATOM 4406 O O . LEU B 1 98 ? 111.538 0.434 -15.948 1.00 39.01 878 LEU B O 1
ATOM 4411 N N . LYS B 1 99 ? 111.830 2.346 -17.097 1.00 42.15 879 LYS B N 1
ATOM 4412 C CA . LYS B 1 99 ? 110.714 3.042 -16.457 1.00 43.18 879 LYS B CA 1
ATOM 4413 C C . LYS B 1 99 ? 109.578 3.367 -17.426 1.00 41.92 879 LYS B C 1
ATOM 4414 O O . LYS B 1 99 ? 108.715 4.203 -17.137 1.00 39.97 879 LYS B O 1
ATOM 4420 N N . ALA B 1 100 ? 109.549 2.675 -18.559 1.00 39.91 880 ALA B N 1
ATOM 4421 C CA . ALA B 1 100 ? 108.444 2.821 -19.497 1.00 40.39 880 ALA B CA 1
ATOM 4422 C C . ALA B 1 100 ? 107.210 2.051 -19.009 1.00 39.57 880 ALA B C 1
ATOM 4423 O O . ALA B 1 100 ? 107.291 1.210 -18.104 1.00 40.07 880 ALA B O 1
ATOM 4425 N N . LYS B 1 101 ? 106.079 2.346 -19.637 1.00 39.96 881 LYS B N 1
ATOM 4426 C CA . LYS B 1 101 ? 104.803 1.684 -19.342 1.00 42.31 881 LYS B CA 1
ATOM 4427 C C . LYS B 1 101 ? 104.673 0.410 -20.179 1.00 39.86 881 LYS B C 1
ATOM 4428 O O . LYS B 1 101 ? 104.481 0.487 -21.399 1.00 38.07 881 LYS B O 1
ATOM 4434 N N . ALA B 1 102 ? 104.742 -0.751 -19.528 1.00 39.89 882 ALA B N 1
ATOM 4435 C CA . ALA B 1 102 ? 104.577 -2.037 -20.224 1.00 39.46 882 ALA B CA 1
ATOM 4436 C C . ALA B 1 102 ? 103.225 -2.126 -20.958 1.00 41.11 882 ALA B C 1
ATOM 4437 O O . ALA B 1 102 ? 102.275 -1.380 -20.651 1.00 38.60 882 ALA B O 1
ATOM 4439 N N . ALA B 1 103 ? 103.165 -3.017 -21.946 1.00 40.73 883 ALA B N 1
ATOM 4440 C CA . ALA B 1 103 ? 101.929 -3.289 -22.701 1.00 42.11 883 ALA B CA 1
ATOM 4441 C C . ALA B 1 103 ? 100.929 -4.062 -21.848 1.00 41.18 883 ALA B C 1
ATOM 4442 O O . ALA B 1 103 ? 99.717 -3.910 -22.012 1.00 43.11 883 ALA B O 1
ATOM 4444 N N . ASP B 1 104 ? 101.465 -4.906 -20.967 1.00 40.03 884 ASP B N 1
ATOM 4445 C CA . ASP B 1 104 ? 100.691 -5.858 -20.179 1.00 39.53 884 ASP B CA 1
ATOM 4446 C C . ASP B 1 104 ? 101.577 -6.323 -19.033 1.00 37.85 884 ASP B C 1
ATOM 4447 O O . ASP B 1 104 ? 102.781 -6.050 -19.027 1.00 38.90 884 ASP B O 1
ATOM 4452 N N . THR B 1 105 ? 100.983 -6.987 -18.051 1.00 36.87 885 THR B N 1
ATOM 4453 C CA . THR B 1 105 ? 101.737 -7.591 -16.951 1.00 35.44 885 THR B CA 1
ATOM 4454 C C . THR B 1 105 ? 100.986 -8.797 -16.417 1.00 37.69 885 THR B C 1
ATOM 4455 O O . THR B 1 105 ? 99.770 -8.889 -16.568 1.00 35.61 885 THR B O 1
ATOM 4459 N N . ASN B 1 106 ? 101.712 -9.700 -15.767 1.00 39.46 886 ASN B N 1
ATOM 4460 C CA . ASN B 1 106 ? 101.106 -10.873 -15.153 1.00 40.28 886 ASN B CA 1
ATOM 4461 C C . ASN B 1 106 ? 100.622 -10.573 -13.740 1.00 41.05 886 ASN B C 1
ATOM 4462 O O . ASN B 1 106 ? 99.634 -11.167 -13.284 1.00 38.92 886 ASN B O 1
ATOM 4467 N N . LEU B 1 107 ? 101.329 -9.671 -13.049 1.00 41.21 887 LEU B N 1
ATOM 4468 C CA . LEU B 1 107 ? 101.005 -9.308 -11.673 1.00 40.33 887 LEU B CA 1
ATOM 4469 C C . LEU B 1 107 ? 100.977 -7.791 -11.480 1.00 41.79 887 LEU B C 1
ATOM 4470 O O . LEU B 1 107 ? 101.575 -7.037 -12.265 1.00 42.49 887 LEU B O 1
ATOM 4475 N N . LEU B 1 108 ? 100.244 -7.353 -10.451 1.00 40.23 888 LEU B N 1
ATOM 4476 C CA . LEU B 1 108 ? 100.308 -5.978 -9.939 1.00 39.76 888 LEU B CA 1
ATOM 4477 C C . LEU B 1 108 ? 100.701 -6.091 -8.470 1.00 40.33 888 LEU B C 1
ATOM 4478 O O . LEU B 1 108 ? 99.955 -6.664 -7.678 1.00 40.42 888 LEU B O 1
ATOM 4483 N N . ASP B 1 109 ? 101.870 -5.554 -8.119 1.00 40.30 889 ASP B N 1
ATOM 4484 C CA . ASP B 1 109 ? 102.513 -5.761 -6.802 1.00 40.93 889 ASP B CA 1
ATOM 4485 C C . ASP B 1 109 ? 102.503 -7.214 -6.306 1.00 41.00 889 ASP B C 1
ATOM 4486 O O . ASP B 1 109 ? 102.324 -7.490 -5.112 1.00 42.08 889 ASP B O 1
ATOM 4491 N N . GLY B 1 110 ? 102.753 -8.126 -7.245 1.00 39.94 890 GLY B N 1
ATOM 4492 C CA . GLY B 1 110 ? 102.807 -9.550 -6.975 1.00 39.76 890 GLY B CA 1
ATOM 4493 C C . GLY B 1 110 ? 101.446 -10.194 -6.754 1.00 40.92 890 GLY B C 1
ATOM 4494 O O . GLY B 1 110 ? 101.375 -11.266 -6.149 1.00 41.42 890 GLY B O 1
ATOM 4495 N N . LEU B 1 111 ? 100.382 -9.557 -7.254 1.00 38.24 891 LEU B N 1
ATOM 4496 C CA . LEU B 1 111 ? 99.005 -10.009 -7.058 1.00 37.77 891 LEU B CA 1
ATOM 4497 C C . LEU B 1 111 ? 98.344 -10.214 -8.411 1.00 39.44 891 LEU B C 1
ATOM 4498 O O . LEU B 1 111 ? 98.503 -9.400 -9.335 1.00 36.19 891 LEU B O 1
ATOM 4503 N N . ASP B 1 112 ? 97.587 -11.297 -8.523 1.00 40.85 892 ASP B N 1
ATOM 4504 C CA . ASP B 1 112 ? 96.988 -11.678 -9.792 1.00 42.22 892 ASP B CA 1
ATOM 4505 C C . ASP B 1 112 ? 95.680 -10.916 -10.027 1.00 40.88 892 ASP B C 1
ATOM 4506 O O . ASP B 1 112 ? 95.075 -10.418 -9.083 1.00 41.41 892 ASP B O 1
ATOM 4511 N N . SER B 1 113 ? 95.245 -10.827 -11.284 1.00 38.97 893 SER B N 1
ATOM 4512 C CA . SER B 1 113 ? 93.969 -10.173 -11.629 1.00 40.15 893 SER B CA 1
ATOM 4513 C C . SER B 1 113 ? 92.737 -10.812 -10.961 1.00 40.43 893 SER B C 1
ATOM 4514 O O . SER B 1 113 ? 91.707 -10.151 -10.783 1.00 39.23 893 SER B O 1
ATOM 4517 N N . SER B 1 114 ? 92.849 -12.102 -10.635 1.00 40.37 894 SER B N 1
ATOM 4518 C CA . SER B 1 114 ? 91.827 -12.823 -9.898 1.00 39.89 894 SER B CA 1
ATOM 4519 C C . SER B 1 114 ? 91.693 -12.353 -8.440 1.00 39.33 894 SER B C 1
ATOM 4520 O O . SER B 1 114 ? 90.636 -12.562 -7.830 1.00 38.86 894 SER B O 1
ATOM 4523 N N . GLN B 1 115 ? 92.753 -11.746 -7.889 1.00 39.34 895 GLN B N 1
ATOM 4524 C CA . GLN B 1 115 ? 92.749 -11.203 -6.511 1.00 39.07 895 GLN B CA 1
ATOM 4525 C C . GLN B 1 115 ? 92.170 -9.773 -6.360 1.00 37.05 895 GLN B C 1
ATOM 4526 O O . GLN B 1 115 ? 92.211 -9.212 -5.262 1.00 33.86 895 GLN B O 1
ATOM 4532 N N . PHE B 1 116 ? 91.654 -9.196 -7.450 1.00 37.20 896 PHE B N 1
ATOM 4533 C CA . PHE B 1 116 ? 90.971 -7.892 -7.444 1.00 36.60 896 PHE B CA 1
ATOM 4534 C C . PHE B 1 116 ? 89.547 -8.019 -8.003 1.00 35.62 896 PHE B C 1
ATOM 4535 O O . PHE B 1 116 ? 89.297 -8.844 -8.890 1.00 34.22 896 PHE B O 1
ATOM 4543 N N . ILE B 1 117 ? 88.634 -7.169 -7.522 1.00 31.66 897 ILE B N 1
ATOM 4544 C CA . ILE B 1 117 ? 87.248 -7.227 -7.941 1.00 29.91 897 ILE B CA 1
ATOM 4545 C C . ILE B 1 117 ? 87.053 -6.442 -9.237 1.00 30.67 897 ILE B C 1
ATOM 4546 O O . ILE B 1 117 ? 87.333 -5.228 -9.311 1.00 33.06 897 ILE B O 1
ATOM 4551 N N . ARG B 1 118 ? 86.534 -7.140 -10.237 1.00 30.93 898 ARG B N 1
ATOM 4552 C CA . ARG B 1 118 ? 86.199 -6.566 -11.530 1.00 32.14 898 ARG B CA 1
ATOM 4553 C C . ARG B 1 118 ? 84.918 -5.701 -11.463 1.00 35.37 898 ARG B C 1
ATOM 4554 O O . ARG B 1 118 ? 83.948 -6.042 -10.755 1.00 34.99 898 ARG B O 1
ATOM 4562 N N . ARG B 1 119 ? 84.932 -4.614 -12.235 1.00 34.60 899 ARG B N 1
ATOM 4563 C CA . ARG B 1 119 ? 83.888 -3.602 -12.287 1.00 36.57 899 ARG B CA 1
ATOM 4564 C C . ARG B 1 119 ? 82.903 -3.829 -13.440 1.00 36.61 899 ARG B C 1
ATOM 4565 O O . ARG B 1 119 ? 81.856 -3.179 -13.499 1.00 35.00 899 ARG B O 1
ATOM 4573 N N . ASP B 1 120 ? 83.251 -4.726 -14.365 1.00 35.72 900 ASP B N 1
ATOM 4574 C CA . ASP B 1 120 ? 82.484 -4.927 -15.606 1.00 35.69 900 ASP B CA 1
ATOM 4575 C C . ASP B 1 120 ? 81.696 -6.230 -15.669 1.00 34.38 900 ASP B C 1
ATOM 4576 O O . ASP B 1 120 ? 80.795 -6.341 -16.501 1.00 35.74 900 ASP B O 1
ATOM 4581 N N . ILE B 1 121 ? 82.049 -7.212 -14.841 1.00 35.10 901 ILE B N 1
ATOM 4582 C CA . ILE B 1 121 ? 81.397 -8.526 -14.847 1.00 36.54 901 ILE B CA 1
ATOM 4583 C C . ILE B 1 121 ? 81.072 -8.989 -13.429 1.00 35.47 901 ILE B C 1
ATOM 4584 O O . ILE B 1 121 ? 81.620 -8.477 -12.454 1.00 33.45 901 ILE B O 1
ATOM 4589 N N . ALA B 1 122 ? 80.182 -9.978 -13.336 1.00 36.29 902 ALA B N 1
ATOM 4590 C CA . ALA B 1 122 ? 79.779 -10.557 -12.050 1.00 36.69 902 ALA B CA 1
ATOM 4591 C C . ALA B 1 122 ? 80.999 -11.093 -11.328 1.00 35.74 902 ALA B C 1
ATOM 4592 O O . ALA B 1 122 ? 81.925 -11.595 -11.968 1.00 37.85 902 ALA B O 1
ATOM 4594 N N . GLN B 1 123 ? 81.020 -10.931 -10.009 1.00 32.81 903 GLN B N 1
ATOM 4595 C CA . GLN B 1 123 ? 82.160 -11.298 -9.181 1.00 31.36 903 GLN B CA 1
ATOM 4596 C C . GLN B 1 123 ? 81.680 -11.832 -7.841 1.00 31.35 903 GLN B C 1
ATOM 4597 O O . GLN B 1 123 ? 80.712 -11.323 -7.256 1.00 32.78 903 GLN B O 1
ATOM 4603 N N . THR B 1 124 ? 82.382 -12.848 -7.355 1.00 31.12 904 THR B N 1
ATOM 4604 C CA . THR B 1 124 ? 82.191 -13.394 -6.027 1.00 31.03 904 THR B CA 1
ATOM 4605 C C . THR B 1 124 ? 83.305 -12.876 -5.152 1.00 31.89 904 THR B C 1
ATOM 4606 O O . THR B 1 124 ? 84.482 -13.036 -5.488 1.00 30.69 904 THR B O 1
ATOM 4610 N N . VAL B 1 125 ? 82.930 -12.275 -4.022 1.00 30.58 905 VAL B N 1
ATOM 4611 C CA . VAL B 1 125 ? 83.858 -11.592 -3.142 1.00 30.17 905 VAL B CA 1
ATOM 4612 C C . VAL B 1 125 ? 84.029 -12.433 -1.886 1.00 32.70 905 VAL B C 1
ATOM 4613 O O . VAL B 1 125 ? 83.073 -12.663 -1.164 1.00 36.59 905 VAL B O 1
ATOM 4617 N N . ASN B 1 126 ? 85.252 -12.883 -1.623 1.00 32.83 906 ASN B N 1
ATOM 4618 C CA . ASN B 1 126 ? 85.521 -13.823 -0.533 1.00 32.78 906 ASN B CA 1
ATOM 4619 C C . ASN B 1 126 ? 86.150 -13.201 0.703 1.00 30.98 906 ASN B C 1
ATOM 4620 O O . ASN B 1 126 ? 86.424 -13.903 1.680 1.00 30.88 906 ASN B O 1
ATOM 4625 N N . GLY B 1 127 ? 86.345 -11.886 0.678 1.00 29.46 907 GLY B N 1
ATOM 4626 C CA . GLY B 1 127 ? 86.753 -11.143 1.863 1.00 30.70 907 GLY B CA 1
ATOM 4627 C C . GLY B 1 127 ? 85.662 -10.187 2.337 1.00 31.10 907 GLY B C 1
ATOM 4628 O O . GLY B 1 127 ? 84.867 -9.697 1.542 1.00 30.05 907 GLY B O 1
ATOM 4629 N N . SER B 1 128 ? 85.656 -9.903 3.638 1.00 32.88 908 SER B N 1
ATOM 4630 C CA . SER B 1 128 ? 84.699 -8.979 4.242 1.00 31.24 908 SER B CA 1
ATOM 4631 C C . SER B 1 128 ? 84.981 -7.535 3.855 1.00 32.42 908 SER B C 1
ATOM 4632 O O . SER B 1 128 ? 86.057 -6.996 4.162 1.00 35.55 908 SER B O 1
ATOM 4635 N N . LEU B 1 129 ? 84.005 -6.915 3.196 1.00 28.24 909 LEU B N 1
ATOM 4636 C CA . LEU B 1 129 ? 84.084 -5.526 2.834 1.00 27.34 909 LEU B CA 1
ATOM 4637 C C . LEU B 1 129 ? 83.475 -4.593 3.896 1.00 29.60 909 LEU B C 1
ATOM 4638 O O . LEU B 1 129 ? 82.451 -4.917 4.537 1.00 29.32 909 LEU B O 1
ATOM 4643 N N . THR B 1 130 ? 84.125 -3.439 4.059 1.00 28.77 910 THR B N 1
ATOM 4644 C CA . THR B 1 130 ? 83.706 -2.374 4.970 1.00 30.26 910 THR B CA 1
ATOM 4645 C C . THR B 1 130 ? 83.586 -1.090 4.160 1.00 32.24 910 THR B C 1
ATOM 4646 O O . THR B 1 130 ? 84.590 -0.560 3.658 1.00 32.41 910 THR B O 1
ATOM 4650 N N . LEU B 1 131 ? 82.353 -0.628 3.998 1.00 31.78 911 LEU B N 1
ATOM 4651 C CA . LEU B 1 131 ? 82.047 0.504 3.156 1.00 32.68 911 LEU B CA 1
ATOM 4652 C C . LEU B 1 131 ? 81.883 1.712 4.061 1.00 34.07 911 LEU B C 1
ATOM 4653 O O . LEU B 1 131 ? 80.977 1.744 4.904 1.00 34.34 911 LEU B O 1
ATOM 4658 N N . THR B 1 132 ? 82.775 2.687 3.889 1.00 32.45 912 THR B N 1
ATOM 4659 C CA . THR B 1 132 ? 82.871 3.862 4.757 1.00 31.41 912 THR B CA 1
ATOM 4660 C C . THR B 1 132 ? 82.158 5.061 4.172 1.00 29.07 912 THR B C 1
ATOM 4661 O O . THR B 1 132 ? 82.003 6.060 4.844 1.00 30.11 912 THR B O 1
ATOM 4665 N N . GLN B 1 133 ? 81.755 4.976 2.911 1.00 29.31 913 GLN B N 1
ATOM 4666 C CA . GLN B 1 133 ? 81.020 6.048 2.241 1.00 31.04 913 GLN B CA 1
ATOM 4667 C C . GLN B 1 133 ? 79.648 5.539 1.871 1.00 29.58 913 GLN B C 1
ATOM 4668 O O . GLN B 1 133 ? 79.378 4.339 1.947 1.00 29.28 913 GLN B O 1
ATOM 4674 N N . GLN B 1 134 ? 78.787 6.449 1.447 1.00 29.28 914 GLN B N 1
ATOM 4675 C CA . GLN B 1 134 ? 77.438 6.075 1.068 1.00 29.12 914 GLN B CA 1
ATOM 4676 C C . GLN B 1 134 ? 77.432 4.992 -0.016 1.00 29.56 914 GLN B C 1
ATOM 4677 O O . GLN B 1 134 ? 78.173 5.084 -1.009 1.00 28.96 914 GLN B O 1
ATOM 4683 N N . THR B 1 135 ? 76.611 3.963 0.184 1.00 27.96 915 THR B N 1
ATOM 4684 C CA . THR B 1 135 ? 76.485 2.892 -0.794 1.00 27.11 915 THR B CA 1
ATOM 4685 C C . THR B 1 135 ? 75.202 3.091 -1.548 1.00 26.76 915 THR B C 1
ATOM 4686 O O . THR B 1 135 ? 74.144 3.201 -0.934 1.00 27.51 915 THR B O 1
ATOM 4690 N N . ASN B 1 136 ? 75.293 3.175 -2.873 1.00 26.55 916 ASN B N 1
ATOM 4691 C CA . ASN B 1 136 ? 74.118 3.388 -3.728 1.00 28.68 916 ASN B CA 1
ATOM 4692 C C . ASN B 1 136 ? 73.786 2.111 -4.491 1.00 30.07 916 ASN B C 1
ATOM 4693 O O . ASN B 1 136 ? 74.682 1.488 -5.059 1.00 31.33 916 ASN B O 1
ATOM 4698 N N . LEU B 1 137 ? 72.509 1.730 -4.491 1.00 27.69 917 LEU B N 1
ATOM 4699 C CA . LEU B 1 137 ? 72.026 0.564 -5.235 1.00 27.68 917 LEU B CA 1
ATOM 4700 C C . LEU B 1 137 ? 70.934 0.980 -6.190 1.00 27.36 917 LEU B C 1
ATOM 4701 O O . LEU B 1 137 ? 70.087 1.792 -5.838 1.00 27.08 917 LEU B O 1
ATOM 4706 N N . SER B 1 138 ? 70.952 0.432 -7.398 1.00 26.24 918 SER B N 1
ATOM 4707 C CA . SER B 1 138 ? 69.858 0.639 -8.326 1.00 26.87 918 SER B CA 1
ATOM 4708 C C . SER B 1 138 ? 69.276 -0.680 -8.831 1.00 26.77 918 SER B C 1
ATOM 4709 O O . SER B 1 138 ? 68.536 -0.693 -9.808 1.00 29.64 918 SER B O 1
ATOM 4712 N N . ALA B 1 139 ? 69.562 -1.773 -8.132 1.00 25.73 919 ALA B N 1
ATOM 4713 C CA . ALA B 1 139 ? 68.982 -3.069 -8.454 1.00 27.22 919 ALA B CA 1
ATOM 4714 C C . ALA B 1 139 ? 68.727 -3.807 -7.134 1.00 26.11 919 ALA B C 1
ATOM 4715 O O . ALA B 1 139 ? 69.205 -3.359 -6.089 1.00 26.34 919 ALA B O 1
ATOM 4717 N N . PRO B 1 140 ? 68.002 -4.942 -7.180 1.00 26.53 920 PRO B N 1
ATOM 4718 C CA . PRO B 1 140 ? 67.623 -5.622 -5.928 1.00 25.57 920 PRO B CA 1
ATOM 4719 C C . PRO B 1 140 ? 68.784 -6.025 -5.049 1.00 25.83 920 PRO B C 1
ATOM 4720 O O . PRO B 1 140 ? 69.870 -6.349 -5.550 1.00 26.96 920 PRO B O 1
ATOM 4724 N N . LEU B 1 141 ? 68.566 -5.959 -3.738 1.00 23.80 921 LEU B N 1
ATOM 4725 C CA . LEU B 1 141 ? 69.480 -6.516 -2.754 1.00 23.09 921 LEU B CA 1
ATOM 4726 C C . LEU B 1 141 ? 68.829 -7.804 -2.258 1.00 23.43 921 LEU B C 1
ATOM 4727 O O . LEU B 1 141 ? 67.691 -7.777 -1.763 1.00 23.25 921 LEU B O 1
ATOM 4732 N N . VAL B 1 142 ? 69.561 -8.909 -2.353 1.00 21.81 922 VAL B N 1
ATOM 4733 C CA . VAL B 1 142 ? 69.036 -10.226 -2.048 1.00 22.88 922 VAL B CA 1
ATOM 4734 C C . VAL B 1 142 ? 70.000 -10.928 -1.124 1.00 23.69 922 VAL B C 1
ATOM 4735 O O . VAL B 1 142 ? 71.126 -11.247 -1.530 1.00 24.90 922 VAL B O 1
ATOM 4739 N N . SER B 1 143 ? 69.575 -11.141 0.120 1.00 21.70 923 SER B N 1
ATOM 4740 C CA . SER B 1 143 ? 70.397 -11.799 1.117 1.00 22.52 923 SER B CA 1
ATOM 4741 C C . SER B 1 143 ? 69.771 -13.060 1.649 1.00 24.85 923 SER B C 1
ATOM 4742 O O . SER B 1 143 ? 68.554 -13.111 1.859 1.00 25.77 923 SER B O 1
ATOM 4745 N N . SER B 1 144 ? 70.615 -14.049 1.947 1.00 24.89 924 SER B N 1
ATOM 4746 C CA . SER B 1 144 ? 70.162 -15.232 2.670 1.00 26.29 924 SER B CA 1
ATOM 4747 C C . SER B 1 144 ? 70.393 -15.139 4.197 1.00 25.49 924 SER B C 1
ATOM 4748 O O . SER B 1 144 ? 70.130 -16.094 4.920 1.00 25.81 924 SER B O 1
ATOM 4751 N N . SER B 1 145 ? 70.854 -13.982 4.669 1.00 24.74 925 SER B N 1
ATOM 4752 C CA . SER B 1 145 ? 71.274 -13.765 6.044 1.00 24.29 925 SER B CA 1
ATOM 4753 C C . SER B 1 145 ? 70.556 -12.521 6.640 1.00 23.56 925 SER B C 1
ATOM 4754 O O . SER B 1 145 ? 69.565 -12.048 6.100 1.00 21.69 925 SER B O 1
ATOM 4757 N N . THR B 1 146 ? 71.096 -12.002 7.732 1.00 23.65 926 THR B N 1
ATOM 4758 C CA . THR B 1 146 ? 70.454 -10.973 8.534 1.00 24.79 926 THR B CA 1
ATOM 4759 C C . THR B 1 146 ? 70.860 -9.566 8.130 1.00 23.62 926 THR B C 1
ATOM 4760 O O . THR B 1 146 ? 71.851 -9.355 7.427 1.00 23.58 926 THR B O 1
ATOM 4764 N N . GLY B 1 147 ? 70.054 -8.611 8.575 1.00 22.82 927 GLY B N 1
ATOM 4765 C CA . GLY B 1 147 ? 70.376 -7.187 8.483 1.00 22.14 927 GLY B CA 1
ATOM 4766 C C . GLY B 1 147 ? 70.276 -6.513 9.839 1.00 21.97 927 GLY B C 1
ATOM 4767 O O . GLY B 1 147 ? 69.382 -6.825 10.646 1.00 21.86 927 GLY B O 1
ATOM 4768 N N . GLU B 1 148 ? 71.173 -5.559 10.070 1.00 22.71 928 GLU B N 1
ATOM 4769 C CA . GLU B 1 148 ? 71.217 -4.792 11.311 1.00 22.70 928 GLU B CA 1
ATOM 4770 C C . GLU B 1 148 ? 71.633 -3.358 10.967 1.00 21.69 928 GLU B C 1
ATOM 4771 O O . GLU B 1 148 ? 72.713 -3.136 10.411 1.00 23.43 928 GLU B O 1
ATOM 4777 N N . PHE B 1 149 ? 70.759 -2.399 11.250 1.00 20.27 929 PHE B N 1
ATOM 4778 C CA . PHE B 1 149 ? 71.016 -0.998 11.007 1.00 20.02 929 PHE B CA 1
ATOM 4779 C C . PHE B 1 149 ? 71.047 -0.242 12.321 1.00 21.20 929 PHE B C 1
ATOM 4780 O O . PHE B 1 149 ? 70.111 -0.317 13.110 1.00 21.08 929 PHE B O 1
ATOM 4788 N N . GLY B 1 150 ? 72.135 0.488 12.549 1.00 20.86 930 GLY B N 1
ATOM 4789 C CA . GLY B 1 150 ? 72.304 1.260 13.767 1.00 20.09 930 GLY B CA 1
ATOM 4790 C C . GLY B 1 150 ? 71.626 2.611 13.690 1.00 19.21 930 GLY B C 1
ATOM 4791 O O . GLY B 1 150 ? 71.522 3.299 14.695 1.00 19.77 930 GLY B O 1
ATOM 4792 N N . GLY B 1 151 ? 71.177 3.000 12.501 1.00 18.79 931 GLY B N 1
ATOM 4793 C CA . GLY B 1 151 ? 70.291 4.152 12.324 1.00 19.47 931 GLY B CA 1
ATOM 4794 C C . GLY B 1 151 ? 68.913 3.679 11.846 1.00 20.17 931 GLY B C 1
ATOM 4795 O O . GLY B 1 151 ? 68.627 2.475 11.801 1.00 18.54 931 GLY B O 1
ATOM 4796 N N . SER B 1 152 ? 68.078 4.642 11.476 1.00 20.84 932 SER B N 1
ATOM 4797 C CA . SER B 1 152 ? 66.717 4.369 10.997 1.00 21.04 932 SER B CA 1
ATOM 4798 C C . SER B 1 152 ? 66.692 3.701 9.615 1.00 20.84 932 SER B C 1
ATOM 4799 O O . SER B 1 152 ? 67.687 3.701 8.892 1.00 21.97 932 SER B O 1
ATOM 4802 N N . LEU B 1 153 ? 65.547 3.113 9.291 1.00 20.06 933 LEU B N 1
ATOM 4803 C CA . LEU B 1 153 ? 65.338 2.348 8.080 1.00 18.75 933 LEU B CA 1
ATOM 4804 C C . LEU B 1 153 ? 64.013 2.791 7.459 1.00 18.82 933 LEU B C 1
ATOM 4805 O O . LEU B 1 153 ? 63.050 3.044 8.189 1.00 17.33 933 LEU B O 1
ATOM 4810 N N . ALA B 1 154 ? 63.990 2.927 6.128 1.00 18.11 934 ALA B N 1
ATOM 4811 C CA . ALA B 1 154 ? 62.774 3.159 5.364 1.00 19.31 934 ALA B CA 1
ATOM 4812 C C . ALA B 1 154 ? 62.712 2.281 4.106 1.00 21.42 934 ALA B C 1
ATOM 4813 O O . ALA B 1 154 ? 63.748 1.923 3.532 1.00 21.52 934 ALA B O 1
ATOM 4815 N N . ALA B 1 155 ? 61.493 1.926 3.712 1.00 20.48 935 ALA B N 1
ATOM 4816 C CA . ALA B 1 155 ? 61.246 1.209 2.476 1.00 20.75 935 ALA B CA 1
ATOM 4817 C C . ALA B 1 155 ? 59.996 1.740 1.814 1.00 20.11 935 ALA B C 1
ATOM 4818 O O . ALA B 1 155 ? 59.233 2.482 2.410 1.00 19.61 935 ALA B O 1
ATOM 4820 N N . ASN B 1 156 ? 59.784 1.365 0.561 1.00 19.88 936 ASN B N 1
ATOM 4821 C CA . ASN B 1 156 ? 58.657 1.888 -0.191 1.00 18.95 936 ASN B CA 1
ATOM 4822 C C . ASN B 1 156 ? 57.495 0.912 -0.208 1.00 18.22 936 ASN B C 1
ATOM 4823 O O . ASN B 1 156 ? 57.670 -0.270 -0.547 1.00 16.40 936 ASN B O 1
ATOM 4828 N N . ARG B 1 157 ? 56.321 1.428 0.187 1.00 19.11 937 ARG B N 1
ATOM 4829 C CA . ARG B 1 157 ? 55.016 0.804 0.039 1.00 20.32 937 ARG B CA 1
ATOM 4830 C C . ARG B 1 157 ? 54.695 -0.396 0.948 1.00 19.16 937 ARG B C 1
ATOM 4831 O O . ARG B 1 157 ? 53.633 -0.427 1.581 1.00 17.43 937 ARG B O 1
ATOM 4839 N N . THR B 1 158 ? 55.579 -1.382 0.988 1.00 17.55 938 THR B N 1
ATOM 4840 C CA . THR B 1 158 ? 55.263 -2.654 1.629 1.00 17.49 938 THR B CA 1
ATOM 4841 C C . THR B 1 158 ? 56.491 -3.206 2.348 1.00 17.05 938 THR B C 1
ATOM 4842 O O . THR B 1 158 ? 57.595 -3.260 1.788 1.00 17.13 938 THR B O 1
ATOM 4846 N N . PHE B 1 159 ? 56.283 -3.553 3.613 1.00 16.59 939 PHE B N 1
ATOM 4847 C CA . PHE B 1 159 ? 57.200 -4.372 4.385 1.00 16.78 939 PHE B CA 1
ATOM 4848 C C . PHE B 1 159 ? 56.549 -5.710 4.701 1.00 16.29 939 PHE B C 1
ATOM 4849 O O . PHE B 1 159 ? 55.445 -5.748 5.250 1.00 15.75 939 PHE B O 1
ATOM 4857 N N . THR B 1 160 ? 57.225 -6.807 4.351 1.00 15.97 940 THR B N 1
ATOM 4858 C CA . THR B 1 160 ? 56.694 -8.144 4.540 1.00 16.38 940 THR B CA 1
ATOM 4859 C C . THR B 1 160 ? 57.615 -8.931 5.447 1.00 17.55 940 THR B C 1
ATOM 4860 O O . THR B 1 160 ? 58.845 -8.897 5.283 1.00 17.17 940 THR B O 1
ATOM 4864 N N . ILE B 1 161 ? 57.014 -9.620 6.413 1.00 16.70 941 ILE B N 1
ATOM 4865 C CA . ILE B 1 161 ? 57.742 -10.443 7.320 1.00 17.40 941 ILE B CA 1
ATOM 4866 C C . ILE B 1 161 ? 57.416 -11.858 6.892 1.00 17.93 941 ILE B C 1
ATOM 4867 O O . ILE B 1 161 ? 56.271 -12.316 6.996 1.00 17.38 941 ILE B O 1
ATOM 4872 N N . ARG B 1 162 ? 58.430 -12.531 6.368 1.00 18.06 942 ARG B N 1
ATOM 4873 C CA . ARG B 1 162 ? 58.259 -13.846 5.799 1.00 18.86 942 ARG B CA 1
ATOM 4874 C C . ARG B 1 162 ? 58.186 -14.892 6.875 1.00 18.41 942 ARG B C 1
ATOM 4875 O O . ARG B 1 162 ? 58.774 -14.750 7.960 1.00 17.51 942 ARG B O 1
ATOM 4883 N N . ASN B 1 163 ? 57.458 -15.959 6.563 1.00 17.86 943 ASN B N 1
ATOM 4884 C CA . ASN B 1 163 ? 57.252 -17.025 7.491 1.00 18.66 943 ASN B CA 1
ATOM 4885 C C . ASN B 1 163 ? 57.738 -18.314 6.848 1.00 19.73 943 ASN B C 1
ATOM 4886 O O . ASN B 1 163 ? 57.148 -18.769 5.883 1.00 19.71 943 ASN B O 1
ATOM 4891 N N . THR B 1 164 ? 58.773 -18.908 7.424 1.00 19.61 944 THR B N 1
ATOM 4892 C CA . THR B 1 164 ? 59.271 -20.224 6.990 1.00 21.03 944 THR B CA 1
ATOM 4893 C C . THR B 1 164 ? 59.099 -21.305 8.059 1.00 22.32 944 THR B C 1
ATOM 4894 O O . THR B 1 164 ? 59.826 -22.324 8.046 1.00 24.42 944 THR B O 1
ATOM 4898 N N . GLY B 1 165 ? 58.137 -21.122 8.968 1.00 21.02 945 GLY B N 1
ATOM 4899 C CA . GLY B 1 165 ? 57.824 -22.133 9.969 1.00 21.73 945 GLY B CA 1
ATOM 4900 C C . GLY B 1 165 ? 57.536 -21.652 11.375 1.00 22.62 945 GLY B C 1
ATOM 4901 O O . GLY B 1 165 ? 56.992 -22.410 12.182 1.00 22.77 945 GLY B O 1
ATOM 4902 N N . ALA B 1 166 ? 57.928 -20.419 11.684 1.00 22.70 946 ALA B N 1
ATOM 4903 C CA . ALA B 1 166 ? 57.679 -19.830 13.000 1.00 22.11 946 ALA B CA 1
ATOM 4904 C C . ALA B 1 166 ? 56.948 -18.490 12.832 1.00 20.54 946 ALA B C 1
ATOM 4905 O O . ALA B 1 166 ? 57.294 -17.718 11.922 1.00 19.83 946 ALA B O 1
ATOM 4907 N N . PRO B 1 167 ? 55.947 -18.215 13.706 1.00 18.65 947 PRO B N 1
ATOM 4908 C CA . PRO B 1 167 ? 55.115 -17.030 13.610 1.00 18.54 947 PRO B CA 1
ATOM 4909 C C . PRO B 1 167 ? 55.912 -15.739 13.512 1.00 17.68 947 PRO B C 1
ATOM 4910 O O . PRO B 1 167 ? 56.959 -15.607 14.136 1.00 18.71 947 PRO B O 1
ATOM 4914 N N . THR B 1 168 ? 55.412 -14.809 12.717 1.00 17.01 948 THR B N 1
ATOM 4915 C CA . THR B 1 168 ? 56.098 -13.566 12.480 1.00 17.83 948 THR B CA 1
ATOM 4916 C C . THR B 1 168 ? 55.757 -12.551 13.556 1.00 17.68 948 THR B C 1
ATOM 4917 O O . THR B 1 168 ? 54.688 -12.613 14.149 1.00 15.83 948 THR B O 1
ATOM 4921 N N . SER B 1 169 ? 56.693 -11.637 13.788 1.00 17.09 949 SER B N 1
ATOM 4922 C CA . SER B 1 169 ? 56.499 -10.612 14.781 1.00 17.38 949 SER B CA 1
ATOM 4923 C C . SER B 1 169 ? 57.348 -9.390 14.509 1.00 16.39 949 SER B C 1
ATOM 4924 O O . SER B 1 169 ? 58.383 -9.455 13.826 1.00 15.33 949 SER B O 1
ATOM 4927 N N . ILE B 1 170 ? 56.858 -8.273 15.035 1.00 16.15 950 ILE B N 1
ATOM 4928 C CA . ILE B 1 170 ? 57.617 -7.046 15.169 1.00 15.63 950 ILE B CA 1
ATOM 4929 C C . ILE B 1 170 ? 57.864 -6.837 16.659 1.00 15.84 950 ILE B C 1
ATOM 4930 O O . ILE B 1 170 ? 56.921 -6.948 17.463 1.00 14.91 950 ILE B O 1
ATOM 4935 N N . VAL B 1 171 ? 59.115 -6.546 17.008 1.00 15.47 951 VAL B N 1
ATOM 4936 C CA . VAL B 1 171 ? 59.523 -6.280 18.393 1.00 15.75 951 VAL B CA 1
ATOM 4937 C C . VAL B 1 171 ? 59.888 -4.794 18.532 1.00 15.89 951 VAL B C 1
ATOM 4938 O O . VAL B 1 171 ? 60.659 -4.263 17.734 1.00 15.79 951 VAL B O 1
ATOM 4942 N N . PHE B 1 172 ? 59.293 -4.143 19.530 1.00 15.48 952 PHE B N 1
ATOM 4943 C CA . PHE B 1 172 ? 59.556 -2.757 19.877 1.00 16.17 952 PHE B CA 1
ATOM 4944 C C . PHE B 1 172 ? 60.335 -2.787 21.207 1.00 17.31 952 PHE B C 1
ATOM 4945 O O . PHE B 1 172 ? 59.788 -3.134 22.250 1.00 18.09 952 PHE B O 1
ATOM 4953 N N . GLU B 1 173 ? 61.627 -2.483 21.152 1.00 18.13 953 GLU B N 1
ATOM 4954 C CA . GLU B 1 173 ? 62.497 -2.558 22.345 1.00 19.30 953 GLU B CA 1
ATOM 4955 C C . GLU B 1 173 ? 62.211 -1.452 23.340 1.00 19.79 953 GLU B C 1
ATOM 4956 O O . GLU B 1 173 ? 61.927 -0.312 22.956 1.00 19.62 953 GLU B O 1
ATOM 4962 N N . LYS B 1 174 ? 62.319 -1.791 24.616 1.00 19.59 954 LYS B N 1
ATOM 4963 C CA . LYS B 1 174 ? 62.170 -0.809 25.687 1.00 19.82 954 LYS B CA 1
ATOM 4964 C C . LYS B 1 174 ? 63.365 0.124 25.881 1.00 20.31 954 LYS B C 1
ATOM 4965 O O . LYS B 1 174 ? 63.179 1.267 26.317 1.00 20.82 954 LYS B O 1
ATOM 4971 N N . GLY B 1 175 ? 64.578 -0.364 25.601 1.00 19.42 955 GLY B N 1
ATOM 4972 C CA . GLY B 1 175 ? 65.799 0.424 25.749 1.00 20.19 955 GLY B CA 1
ATOM 4973 C C . GLY B 1 175 ? 66.081 0.821 27.185 1.00 20.46 955 GLY B C 1
ATOM 4974 O O . GLY B 1 175 ? 65.495 0.237 28.107 1.00 19.08 955 GLY B O 1
ATOM 4975 N N . PRO B 1 176 ? 66.944 1.853 27.389 1.00 22.59 956 PRO B N 1
ATOM 4976 C CA . PRO B 1 176 ? 67.234 2.261 28.765 1.00 23.71 956 PRO B CA 1
ATOM 4977 C C . PRO B 1 176 ? 65.999 2.784 29.475 1.00 24.05 956 PRO B C 1
ATOM 4978 O O . PRO B 1 176 ? 65.109 3.374 28.838 1.00 24.00 956 PRO B O 1
ATOM 4982 N N . ALA B 1 177 ? 65.940 2.554 30.782 1.00 23.93 957 ALA B N 1
ATOM 4983 C CA . ALA B 1 177 ? 64.842 3.053 31.599 1.00 24.41 957 ALA B CA 1
ATOM 4984 C C . ALA B 1 177 ? 65.058 4.528 31.936 1.00 25.18 957 ALA B C 1
ATOM 4985 O O . ALA B 1 177 ? 65.436 4.871 33.056 1.00 26.55 957 ALA B O 1
ATOM 4987 N N . SER B 1 178 ? 64.800 5.385 30.956 1.00 23.87 958 SER B N 1
ATOM 4988 C CA . SER B 1 178 ? 64.906 6.834 31.102 1.00 24.60 958 SER B CA 1
ATOM 4989 C C . SER B 1 178 ? 64.043 7.492 30.046 1.00 23.82 958 SER B C 1
ATOM 4990 O O . SER B 1 178 ? 63.520 6.811 29.158 1.00 23.56 958 SER B O 1
ATOM 4993 N N . GLY B 1 179 ? 63.904 8.810 30.169 1.00 22.77 959 GLY B N 1
ATOM 4994 C CA . GLY B 1 179 ? 63.241 9.640 29.189 1.00 23.96 959 GLY B CA 1
ATOM 4995 C C . GLY B 1 179 ? 61.803 9.182 28.981 1.00 22.57 959 GLY B C 1
ATOM 4996 O O . GLY B 1 179 ? 61.062 9.038 29.950 1.00 23.51 959 GLY B O 1
ATOM 4997 N N . ALA B 1 180 ? 61.451 8.936 27.715 1.00 21.26 960 ALA B N 1
ATOM 4998 C CA . ALA B 1 180 ? 60.111 8.553 27.293 1.00 19.90 960 ALA B CA 1
ATOM 4999 C C . ALA B 1 180 ? 59.983 7.062 26.926 1.00 18.32 960 ALA B C 1
ATOM 5000 O O . ALA B 1 180 ? 59.060 6.669 26.209 1.00 16.69 960 ALA B O 1
ATOM 5002 N N . ASN B 1 181 ? 60.880 6.243 27.444 1.00 17.27 961 ASN B N 1
ATOM 5003 C CA . ASN B 1 181 ? 60.873 4.835 27.153 1.00 17.85 961 ASN B CA 1
ATOM 5004 C C . ASN B 1 181 ? 59.849 4.074 27.993 1.00 17.94 961 ASN B C 1
ATOM 5005 O O . ASN B 1 181 ? 59.550 4.445 29.155 1.00 17.03 961 ASN B O 1
ATOM 5010 N N . PRO B 1 182 ? 59.327 2.975 27.408 1.00 17.60 962 PRO B N 1
ATOM 5011 C CA . PRO B 1 182 ? 58.397 2.120 28.095 1.00 17.85 962 PRO B CA 1
ATOM 5012 C C . PRO B 1 182 ? 59.117 1.254 29.104 1.00 17.62 962 PRO B C 1
ATOM 5013 O O . PRO B 1 182 ? 60.321 1.043 28.982 1.00 18.64 962 PRO B O 1
ATOM 5017 N N . ALA B 1 183 ? 58.363 0.731 30.057 1.00 17.08 963 ALA B N 1
ATOM 5018 C CA . ALA B 1 183 ? 58.914 -0.094 31.097 1.00 17.77 963 ALA B CA 1
ATOM 5019 C C . ALA B 1 183 ? 59.152 -1.508 30.590 1.00 18.35 963 ALA B C 1
ATOM 5020 O O . ALA B 1 183 ? 60.008 -2.195 31.114 1.00 18.68 963 ALA B O 1
ATOM 5022 N N . GLN B 1 184 ? 58.399 -1.933 29.575 1.00 17.75 964 GLN B N 1
ATOM 5023 C CA . GLN B 1 184 ? 58.572 -3.251 28.991 1.00 18.95 964 GLN B CA 1
ATOM 5024 C C . GLN B 1 184 ? 58.661 -3.121 27.470 1.00 18.33 964 GLN B C 1
ATOM 5025 O O . GLN B 1 184 ? 58.137 -2.175 26.897 1.00 16.04 964 GLN B O 1
ATOM 5031 N N . SER B 1 185 ? 59.373 -4.047 26.840 1.00 17.63 965 SER B N 1
ATOM 5032 C CA . SER B 1 185 ? 59.339 -4.197 25.376 1.00 17.97 965 SER B CA 1
ATOM 5033 C C . SER B 1 185 ? 57.955 -4.751 24.960 1.00 17.87 965 SER B C 1
ATOM 5034 O O . SER B 1 185 ? 57.251 -5.333 25.764 1.00 17.40 965 SER B O 1
ATOM 5045 N N . SER B 1 187 ? 55.530 -6.477 21.482 1.00 15.80 967 SER B N 1
ATOM 5046 C CA . SER B 1 187 ? 55.541 -7.114 20.184 1.00 15.21 967 SER B CA 1
ATOM 5047 C C . SER B 1 187 ? 54.160 -7.121 19.548 1.00 14.47 967 SER B C 1
ATOM 5048 O O . SER B 1 187 ? 53.139 -7.080 20.243 1.00 13.83 967 SER B O 1
ATOM 5051 N N . ILE B 1 188 ? 54.152 -7.176 18.229 1.00 13.77 968 ILE B N 1
ATOM 5052 C CA . ILE B 1 188 ? 53.013 -7.606 17.459 1.00 14.14 968 ILE B CA 1
ATOM 5053 C C . ILE B 1 188 ? 53.395 -8.986 16.922 1.00 14.93 968 ILE B C 1
ATOM 5054 O O . ILE B 1 188 ? 54.454 -9.120 16.307 1.00 14.51 968 ILE B O 1
ATOM 5059 N N . ARG B 1 189 ? 52.537 -9.980 17.142 1.00 15.54 969 ARG B N 1
ATOM 5060 C CA . ARG B 1 189 ? 52.795 -11.372 16.746 1.00 16.98 969 ARG B CA 1
ATOM 5061 C C . ARG B 1 189 ? 51.572 -11.939 16.063 1.00 15.68 969 ARG B C 1
ATOM 5062 O O . ARG B 1 189 ? 50.464 -11.812 16.585 1.00 14.93 969 ARG B O 1
ATOM 5070 N N . VAL B 1 190 ? 51.753 -12.551 14.896 1.00 14.91 970 VAL B N 1
ATOM 5071 C CA . VAL B 1 190 ? 50.618 -13.118 14.145 1.00 14.80 970 VAL B CA 1
ATOM 5072 C C . VAL B 1 190 ? 50.782 -14.636 14.137 1.00 14.90 970 VAL B C 1
ATOM 5073 O O . VAL B 1 190 ? 51.746 -15.157 13.581 1.00 15.16 970 VAL B O 1
ATOM 5077 N N . TRP B 1 191 ? 49.845 -15.332 14.776 1.00 14.93 971 TRP B N 1
ATOM 5078 C CA . TRP B 1 191 ? 50.012 -16.739 15.115 1.00 15.29 971 TRP B CA 1
ATOM 5079 C C . TRP B 1 191 ? 48.670 -17.463 15.175 1.00 14.94 971 TRP B C 1
ATOM 5080 O O . TRP B 1 191 ? 47.621 -16.839 15.033 1.00 15.92 971 TRP B O 1
ATOM 5091 N N . GLY B 1 192 ? 48.702 -18.773 15.401 1.00 14.01 972 GLY B N 1
ATOM 5092 C CA . GLY B 1 192 ? 47.478 -19.526 15.656 1.00 14.43 972 GLY B CA 1
ATOM 5093 C C . GLY B 1 192 ? 47.755 -20.910 16.220 1.00 14.07 972 GLY B C 1
ATOM 5094 O O . GLY B 1 192 ? 48.894 -21.289 16.385 1.00 14.78 972 GLY B O 1
ATOM 5095 N N . ASN B 1 193 ? 46.717 -21.678 16.489 1.00 15.36 973 ASN B N 1
ATOM 5096 C CA . ASN B 1 193 ? 46.889 -23.056 16.974 1.00 16.73 973 ASN B CA 1
ATOM 5097 C C . ASN B 1 193 ? 46.087 -24.092 16.185 1.00 17.07 973 ASN B C 1
ATOM 5098 O O . ASN B 1 193 ? 46.061 -25.268 16.564 1.00 17.59 973 ASN B O 1
ATOM 5103 N N . GLN B 1 194 ? 45.499 -23.698 15.053 1.00 18.87 974 GLN B N 1
ATOM 5104 C CA . GLN B 1 194 ? 44.719 -24.644 14.252 1.00 18.76 974 GLN B CA 1
ATOM 5105 C C . GLN B 1 194 ? 45.534 -25.875 13.840 1.00 19.52 974 GLN B C 1
ATOM 5106 O O . GLN B 1 194 ? 44.983 -26.967 13.824 1.00 19.81 974 GLN B O 1
ATOM 5112 N N . PHE B 1 195 ? 46.826 -25.688 13.546 1.00 19.66 975 PHE B N 1
ATOM 5113 C CA . PHE B 1 195 ? 47.704 -26.752 13.030 1.00 20.57 975 PHE B CA 1
ATOM 5114 C C . PHE B 1 195 ? 48.657 -27.348 14.048 1.00 21.93 975 PHE B C 1
ATOM 5115 O O . PHE B 1 195 ? 49.501 -28.158 13.690 1.00 23.22 975 PHE B O 1
ATOM 5123 N N . GLY B 1 196 ? 48.490 -26.986 15.318 1.00 23.40 976 GLY B N 1
ATOM 5124 C CA . GLY B 1 196 ? 49.401 -27.404 16.370 1.00 23.86 976 GLY B CA 1
ATOM 5125 C C . GLY B 1 196 ? 49.122 -28.754 17.000 1.00 24.55 976 GLY B C 1
ATOM 5126 O O . GLY B 1 196 ? 49.904 -29.184 17.832 1.00 24.75 976 GLY B O 1
ATOM 5127 N N . GLY B 1 197 ? 48.011 -29.406 16.643 1.00 26.45 977 GLY B N 1
ATOM 5128 C CA . GLY B 1 197 ? 47.663 -30.716 17.202 1.00 27.49 977 GLY B CA 1
ATOM 5129 C C . GLY B 1 197 ? 47.331 -30.767 18.696 1.00 29.45 977 GLY B C 1
ATOM 5130 O O . GLY B 1 197 ? 47.346 -31.851 19.290 1.00 31.74 977 GLY B O 1
ATOM 5131 N N . GLY B 1 198 ? 47.004 -29.622 19.300 1.00 28.19 978 GLY B N 1
ATOM 5132 C CA . GLY B 1 198 ? 46.749 -29.549 20.734 1.00 28.45 978 GLY B CA 1
ATOM 5133 C C . GLY B 1 198 ? 45.288 -29.724 21.074 1.00 29.44 978 GLY B C 1
ATOM 5134 O O . GLY B 1 198 ? 44.467 -30.023 20.208 1.00 30.04 978 GLY B O 1
ATOM 5135 N N . SER B 1 199 ? 44.967 -29.526 22.350 1.00 29.60 979 SER B N 1
ATOM 5136 C CA . SER B 1 199 ? 43.590 -29.621 22.835 1.00 29.16 979 SER B CA 1
ATOM 5137 C C . SER B 1 199 ? 42.686 -28.510 22.276 1.00 27.67 979 SER B C 1
ATOM 5138 O O . SER B 1 199 ? 41.471 -28.688 22.206 1.00 29.73 979 SER B O 1
ATOM 5141 N N . ASP B 1 200 ? 43.269 -27.363 21.912 1.00 23.37 980 ASP B N 1
ATOM 5142 C CA . ASP B 1 200 ? 42.519 -26.272 21.279 1.00 22.16 980 ASP B CA 1
ATOM 5143 C C . ASP B 1 200 ? 43.132 -25.995 19.903 1.00 20.55 980 ASP B C 1
ATOM 5144 O O . ASP B 1 200 ? 44.300 -25.679 19.821 1.00 20.59 980 ASP B O 1
ATOM 5149 N N . THR B 1 201 ? 42.335 -26.143 18.853 1.00 20.03 981 THR B N 1
ATOM 5150 C CA . THR B 1 201 ? 42.731 -25.830 17.465 1.00 20.46 981 THR B CA 1
ATOM 5151 C C . THR B 1 201 ? 41.748 -24.826 16.857 1.00 20.87 981 THR B C 1
ATOM 5152 O O . THR B 1 201 ? 41.592 -24.741 15.622 1.00 21.85 981 THR B O 1
ATOM 5156 N N . THR B 1 202 ? 41.105 -24.032 17.718 1.00 19.86 982 THR B N 1
ATOM 5157 C CA . THR B 1 202 ? 40.084 -23.098 17.275 1.00 18.60 982 THR B CA 1
ATOM 5158 C C . THR B 1 202 ? 40.601 -21.679 17.007 1.00 16.99 982 THR B C 1
ATOM 5159 O O . THR B 1 202 ? 39.854 -20.889 16.453 1.00 16.65 982 THR B O 1
ATOM 5163 N N . ARG B 1 203 ? 41.827 -21.351 17.446 1.00 15.61 983 ARG B N 1
ATOM 5164 C CA . ARG B 1 203 ? 42.385 -19.989 17.290 1.00 14.98 983 ARG B CA 1
ATOM 5165 C C . ARG B 1 203 ? 43.156 -19.953 15.963 1.00 14.54 983 ARG B C 1
ATOM 5166 O O . ARG B 1 203 ? 44.365 -20.063 15.918 1.00 15.10 983 ARG B O 1
ATOM 5174 N N . SER B 1 204 ? 42.407 -19.865 14.868 1.00 15.37 984 SER B N 1
ATOM 5175 C CA . SER B 1 204 ? 42.980 -19.998 13.530 1.00 15.93 984 SER B CA 1
ATOM 5176 C C . SER B 1 204 ? 43.988 -18.902 13.179 1.00 16.40 984 SER B C 1
ATOM 5177 O O . SER B 1 204 ? 45.107 -19.202 12.765 1.00 17.31 984 SER B O 1
ATOM 5180 N N . THR B 1 205 ? 43.587 -17.647 13.320 1.00 16.34 985 THR B N 1
ATOM 5181 C CA . THR B 1 205 ? 44.443 -16.528 12.970 1.00 16.89 985 THR B CA 1
ATOM 5182 C C . THR B 1 205 ? 44.342 -15.449 14.064 1.00 16.10 985 THR B C 1
ATOM 5183 O O . THR B 1 205 ? 43.268 -14.915 14.302 1.00 17.44 985 THR B O 1
ATOM 5187 N N . VAL B 1 206 ? 45.449 -15.186 14.751 1.00 15.91 986 VAL B N 1
ATOM 5188 C CA . VAL B 1 206 ? 45.475 -14.266 15.897 1.00 15.32 986 VAL B CA 1
ATOM 5189 C C . VAL B 1 206 ? 46.441 -13.143 15.631 1.00 14.31 986 VAL B C 1
ATOM 5190 O O . VAL B 1 206 ? 47.602 -13.392 15.292 1.00 16.07 986 VAL B O 1
ATOM 5194 N N . PHE B 1 207 ? 45.984 -11.906 15.789 1.00 13.42 987 PHE B N 1
ATOM 5195 C CA . PHE B 1 207 ? 46.883 -10.722 15.762 1.00 12.73 987 PHE B CA 1
ATOM 5196 C C . PHE B 1 207 ? 47.013 -10.248 17.209 1.00 12.98 987 PHE B C 1
ATOM 5197 O O . PHE B 1 207 ? 46.053 -9.688 17.757 1.00 11.88 987 PHE B O 1
ATOM 5205 N N . GLU B 1 208 ? 48.171 -10.487 17.821 1.00 13.04 988 GLU B N 1
ATOM 5206 C CA . GLU B 1 208 ? 48.365 -10.269 19.282 1.00 13.60 988 GLU B CA 1
ATOM 5207 C C . GLU B 1 208 ? 49.395 -9.187 19.626 1.00 13.32 988 GLU B C 1
ATOM 5208 O O . GLU B 1 208 ? 50.561 -9.211 19.160 1.00 11.99 988 GLU B O 1
ATOM 5214 N N . VAL B 1 209 ? 48.965 -8.230 20.448 1.00 13.51 989 VAL B N 1
ATOM 5215 C CA . VAL B 1 209 ? 49.819 -7.105 20.841 1.00 13.77 989 VAL B CA 1
ATOM 5216 C C . VAL B 1 209 ? 49.986 -7.175 22.354 1.00 13.88 989 VAL B C 1
ATOM 5217 O O . VAL B 1 209 ? 49.019 -7.314 23.100 1.00 12.69 989 VAL B O 1
ATOM 5221 N N . GLY B 1 210 ? 51.225 -7.118 22.799 1.00 14.17 990 GLY B N 1
ATOM 5222 C CA . GLY B 1 210 ? 51.491 -7.220 24.217 1.00 15.52 990 GLY B CA 1
ATOM 5223 C C . GLY B 1 210 ? 52.937 -7.029 24.607 1.00 15.76 990 GLY B C 1
ATOM 5224 O O . GLY B 1 210 ? 53.779 -6.738 23.782 1.00 15.41 990 GLY B O 1
ATOM 5225 N N . ASP B 1 211 ? 53.196 -7.225 25.897 1.00 17.37 991 ASP B N 1
ATOM 5226 C CA . ASP B 1 211 ? 54.507 -6.997 26.470 1.00 19.02 991 ASP B CA 1
ATOM 5227 C C . ASP B 1 211 ? 55.070 -8.283 27.107 1.00 21.94 991 ASP B C 1
ATOM 5228 O O . ASP B 1 211 ? 54.488 -9.378 26.987 1.00 22.79 991 ASP B O 1
ATOM 5233 N N . ASP B 1 212 ? 56.167 -8.113 27.840 1.00 25.69 992 ASP B N 1
ATOM 5234 C CA . ASP B 1 212 ? 56.873 -9.199 28.511 1.00 27.74 992 ASP B CA 1
ATOM 5235 C C . ASP B 1 212 ? 55.980 -9.943 29.519 1.00 26.40 992 ASP B C 1
ATOM 5236 O O . ASP B 1 212 ? 56.150 -11.135 29.732 1.00 30.49 992 ASP B O 1
ATOM 5241 N N . THR B 1 213 ? 54.986 -9.267 30.093 1.00 23.78 993 THR B N 1
ATOM 5242 C CA . THR B 1 213 ? 54.124 -9.858 31.124 1.00 22.15 993 THR B CA 1
ATOM 5243 C C . THR B 1 213 ? 52.913 -10.607 30.544 1.00 22.02 993 THR B C 1
ATOM 5244 O O . THR B 1 213 ? 52.634 -11.734 30.927 1.00 22.41 993 THR B O 1
ATOM 5248 N N . SER B 1 214 ? 52.161 -9.961 29.655 1.00 19.44 994 SER B N 1
ATOM 5249 C CA . SER B 1 214 ? 50.987 -10.592 29.040 1.00 17.38 994 SER B CA 1
ATOM 5250 C C . SER B 1 214 ? 50.573 -9.811 27.797 1.00 16.57 994 SER B C 1
ATOM 5251 O O . SER B 1 214 ? 51.065 -8.708 27.564 1.00 15.30 994 SER B O 1
ATOM 5254 N N . HIS B 1 215 ? 49.643 -10.367 27.029 1.00 15.87 995 HIS B N 1
ATOM 5255 C CA . HIS B 1 215 ? 49.017 -9.612 25.947 1.00 15.44 995 HIS B CA 1
ATOM 5256 C C . HIS B 1 215 ? 48.245 -8.432 26.509 1.00 15.09 995 HIS B C 1
ATOM 5257 O O . HIS B 1 215 ? 47.723 -8.497 27.612 1.00 14.88 995 HIS B O 1
ATOM 5264 N N . HIS B 1 216 ? 48.227 -7.342 25.759 1.00 14.08 996 HIS B N 1
ATOM 5265 C CA . HIS B 1 216 ? 47.339 -6.224 26.033 1.00 13.40 996 HIS B CA 1
ATOM 5266 C C . HIS B 1 216 ? 46.029 -6.497 25.347 1.00 13.44 996 HIS B C 1
ATOM 5267 O O . HIS B 1 216 ? 44.952 -6.352 25.939 1.00 14.26 996 HIS B O 1
ATOM 5274 N N . PHE B 1 217 ? 46.110 -6.858 24.074 1.00 13.28 997 PHE B N 1
ATOM 5275 C CA . PHE B 1 217 ? 44.919 -7.137 23.280 1.00 12.74 997 PHE B CA 1
ATOM 5276 C C . PHE B 1 217 ? 45.218 -8.048 22.092 1.00 12.61 997 PHE B C 1
ATOM 5277 O O . PHE B 1 217 ? 46.362 -8.167 21.676 1.00 13.42 997 PHE B O 1
ATOM 5285 N N . TYR B 1 218 ? 44.192 -8.690 21.560 1.00 13.02 998 TYR B N 1
ATOM 5286 C CA . TYR B 1 218 ? 44.322 -9.394 20.279 1.00 13.40 998 TYR B CA 1
ATOM 5287 C C . TYR B 1 218 ? 43.031 -9.373 19.491 1.00 12.79 998 TYR B C 1
ATOM 5288 O O . TYR B 1 218 ? 41.952 -9.295 20.077 1.00 11.79 998 TYR B O 1
ATOM 5297 N N . SER B 1 219 ? 43.146 -9.408 18.162 1.00 12.74 999 SER B N 1
ATOM 5298 C CA . SER B 1 219 ? 42.021 -9.789 17.329 1.00 13.65 999 SER B CA 1
ATOM 5299 C C . SER B 1 219 ? 42.269 -11.236 16.894 1.00 14.29 999 SER B C 1
ATOM 5300 O O . SER B 1 219 ? 43.420 -11.674 16.745 1.00 14.11 999 SER B O 1
ATOM 5303 N N . GLN B 1 220 ? 41.203 -11.976 16.709 1.00 15.25 1000 GLN B N 1
ATOM 5304 C CA . GLN B 1 220 ? 41.339 -13.299 16.102 1.00 15.94 1000 GLN B CA 1
ATOM 5305 C C . GLN B 1 220 ? 40.132 -13.655 15.268 1.00 15.89 1000 GLN B C 1
ATOM 5306 O O . GLN B 1 220 ? 38.995 -13.257 15.596 1.00 15.24 1000 GLN B O 1
ATOM 5312 N N . ARG B 1 221 ? 40.391 -14.443 14.231 1.00 15.30 1001 ARG B N 1
ATOM 5313 C CA . ARG B 1 221 ? 39.369 -15.183 13.554 1.00 16.15 1001 ARG B CA 1
ATOM 5314 C C . ARG B 1 221 ? 39.499 -16.612 14.007 1.00 15.92 1001 ARG B C 1
ATOM 5315 O O . ARG B 1 221 ? 40.581 -17.218 13.938 1.00 16.87 1001 ARG B O 1
ATOM 5323 N N . ASN B 1 222 ? 38.401 -17.159 14.511 1.00 17.77 1002 ASN B N 1
ATOM 5324 C CA . ASN B 1 222 ? 38.397 -18.558 14.951 1.00 18.03 1002 ASN B CA 1
ATOM 5325 C C . ASN B 1 222 ? 38.177 -19.514 13.803 1.00 19.24 1002 ASN B C 1
ATOM 5326 O O . ASN B 1 222 ? 37.980 -19.105 12.645 1.00 17.15 1002 ASN B O 1
ATOM 5331 N N . LYS B 1 223 ? 38.201 -20.800 14.118 1.00 20.72 1003 LYS B N 1
ATOM 5332 C CA . LYS B 1 223 ? 37.999 -21.835 13.108 1.00 23.08 1003 LYS B CA 1
ATOM 5333 C C . LYS B 1 223 ? 36.614 -21.793 12.456 1.00 23.24 1003 LYS B C 1
ATOM 5334 O O . LYS B 1 223 ? 36.488 -22.073 11.271 1.00 23.11 1003 LYS B O 1
ATOM 5340 N N . ASP B 1 224 ? 35.594 -21.417 13.209 1.00 24.05 1004 ASP B N 1
ATOM 5341 C CA . ASP B 1 224 ? 34.267 -21.171 12.635 1.00 25.14 1004 ASP B CA 1
ATOM 5342 C C . ASP B 1 224 ? 34.170 -19.910 11.774 1.00 22.51 1004 ASP B C 1
ATOM 5343 O O . ASP B 1 224 ? 33.144 -19.681 11.149 1.00 21.02 1004 ASP B O 1
ATOM 5348 N N . GLY B 1 225 ? 35.207 -19.067 11.766 1.00 20.30 1005 GLY B N 1
ATOM 5349 C CA . GLY B 1 225 ? 35.260 -17.918 10.877 1.00 19.54 1005 GLY B CA 1
ATOM 5350 C C . GLY B 1 225 ? 34.853 -16.611 11.526 1.00 19.18 1005 GLY B C 1
ATOM 5351 O O . GLY B 1 225 ? 34.933 -15.579 10.896 1.00 18.05 1005 GLY B O 1
ATOM 5352 N N . ASN B 1 226 ? 34.450 -16.657 12.796 1.00 19.14 1006 ASN B N 1
ATOM 5353 C CA . ASN B 1 226 ? 34.015 -15.479 13.524 1.00 19.23 1006 ASN B CA 1
ATOM 5354 C C . ASN B 1 226 ? 35.176 -14.775 14.203 1.00 17.89 1006 ASN B C 1
ATOM 5355 O O . ASN B 1 226 ? 36.152 -15.406 14.612 1.00 16.19 1006 ASN B O 1
ATOM 5360 N N . ILE B 1 227 ? 35.010 -13.463 14.340 1.00 16.41 1007 ILE B N 1
ATOM 5361 C CA . ILE B 1 227 ? 36.054 -12.569 14.797 1.00 16.15 1007 ILE B CA 1
ATOM 5362 C C . ILE B 1 227 ? 35.764 -12.084 16.228 1.00 15.24 1007 ILE B C 1
ATOM 5363 O O . ILE B 1 227 ? 34.639 -11.663 16.553 1.00 14.34 1007 ILE B O 1
ATOM 5368 N N . ALA B 1 228 ? 36.805 -12.112 17.052 1.00 14.18 1008 ALA B N 1
ATOM 5369 C CA . ALA B 1 228 ? 36.785 -11.502 18.375 1.00 14.18 1008 ALA B CA 1
ATOM 5370 C C . ALA B 1 228 ? 37.913 -10.502 18.515 1.00 14.40 1008 ALA B C 1
ATOM 5371 O O . ALA B 1 228 ? 38.988 -10.645 17.893 1.00 14.46 1008 ALA B O 1
ATOM 5373 N N . PHE B 1 229 ? 37.655 -9.478 19.315 1.00 13.33 1009 PHE B N 1
ATOM 5374 C CA . PHE B 1 229 ? 38.652 -8.534 19.738 1.00 12.77 1009 PHE B CA 1
ATOM 5375 C C . PHE B 1 229 ? 38.708 -8.537 21.285 1.00 13.59 1009 PHE B C 1
ATOM 5376 O O . PHE B 1 229 ? 37.811 -7.979 21.954 1.00 12.50 1009 PHE B O 1
ATOM 5384 N N . ASN B 1 230 ? 39.763 -9.170 21.826 1.00 13.75 1010 ASN B N 1
ATOM 5385 C CA . ASN B 1 230 ? 39.974 -9.372 23.277 1.00 14.60 1010 ASN B CA 1
ATOM 5386 C C . ASN B 1 230 ? 40.859 -8.246 23.846 1.00 14.21 1010 ASN B C 1
ATOM 5387 O O . ASN B 1 230 ? 41.934 -7.977 23.306 1.00 13.82 1010 ASN B O 1
ATOM 5392 N N . ILE B 1 231 ? 40.362 -7.569 24.888 1.00 12.71 1011 ILE B N 1
ATOM 5393 C CA . ILE B 1 231 ? 41.086 -6.538 25.605 1.00 12.40 1011 ILE B CA 1
ATOM 5394 C C . ILE B 1 231 ? 41.326 -7.042 27.037 1.00 12.48 1011 ILE B C 1
ATOM 5395 O O . ILE B 1 231 ? 40.378 -7.316 27.771 1.00 12.53 1011 ILE B O 1
ATOM 5400 N N . ASN B 1 232 ? 42.587 -7.157 27.424 1.00 13.13 1012 ASN B N 1
ATOM 5401 C CA . ASN B 1 232 ? 42.977 -7.847 28.673 1.00 14.30 1012 ASN B CA 1
ATOM 5402 C C . ASN B 1 232 ? 42.926 -6.873 29.820 1.00 13.18 1012 ASN B C 1
ATOM 5403 O O . ASN B 1 232 ? 43.870 -6.724 30.581 1.00 14.46 1012 ASN B O 1
ATOM 5408 N N . GLY B 1 233 ? 41.797 -6.200 29.940 1.00 12.72 1013 GLY B N 1
ATOM 5409 C CA . GLY B 1 233 ? 41.692 -5.025 30.801 1.00 12.58 1013 GLY B CA 1
ATOM 5410 C C . GLY B 1 233 ? 40.458 -4.202 30.492 1.00 12.05 1013 GLY B C 1
ATOM 5411 O O . GLY B 1 233 ? 39.430 -4.739 30.098 1.00 11.66 1013 GLY B O 1
ATOM 5412 N N . THR B 1 234 ? 40.585 -2.890 30.665 1.00 12.09 1014 THR B N 1
ATOM 5413 C CA . THR B 1 234 ? 39.475 -1.957 30.571 1.00 13.10 1014 THR B CA 1
ATOM 5414 C C . THR B 1 234 ? 39.475 -1.263 29.233 1.00 13.34 1014 THR B C 1
ATOM 5415 O O . THR B 1 234 ? 40.459 -0.611 28.892 1.00 13.32 1014 THR B O 1
ATOM 5419 N N . VAL B 1 235 ? 38.395 -1.425 28.479 1.00 12.80 1015 VAL B N 1
ATOM 5420 C CA . VAL B 1 235 ? 38.196 -0.632 27.269 1.00 12.95 1015 VAL B CA 1
ATOM 5421 C C . VAL B 1 235 ? 37.570 0.719 27.640 1.00 14.11 1015 VAL B C 1
ATOM 5422 O O . VAL B 1 235 ? 36.537 0.799 28.359 1.00 14.68 1015 VAL B O 1
ATOM 5434 N N . PRO B 1 237 ? 36.451 3.841 25.650 1.00 14.54 1017 PRO B N 1
ATOM 5435 C CA . PRO B 1 237 ? 36.071 4.699 24.550 1.00 14.20 1017 PRO B CA 1
ATOM 5436 C C . PRO B 1 237 ? 35.391 6.000 25.016 1.00 14.16 1017 PRO B C 1
ATOM 5437 O O . PRO B 1 237 ? 35.187 6.216 26.218 1.00 13.68 1017 PRO B O 1
ATOM 5441 N N . ILE B 1 238 ? 35.023 6.846 24.061 1.00 13.80 1018 ILE B N 1
ATOM 5442 C CA . ILE B 1 238 ? 34.134 7.968 24.335 1.00 14.64 1018 ILE B CA 1
ATOM 5443 C C . ILE B 1 238 ? 32.729 7.391 24.214 1.00 14.49 1018 ILE B C 1
ATOM 5444 O O . ILE B 1 238 ? 32.134 7.080 25.224 1.00 14.59 1018 ILE B O 1
ATOM 5449 N N . ASN B 1 239 ? 32.232 7.176 22.998 1.00 14.69 1019 ASN B N 1
ATOM 5450 C CA . ASN B 1 239 ? 30.931 6.540 22.800 1.00 14.80 1019 ASN B CA 1
ATOM 5451 C C . ASN B 1 239 ? 31.062 5.048 22.487 1.00 14.01 1019 ASN B C 1
ATOM 5452 O O . ASN B 1 239 ? 32.087 4.587 21.994 1.00 13.86 1019 ASN B O 1
ATOM 5457 N N . ILE B 1 240 ? 29.985 4.312 22.735 1.00 13.63 1020 ILE B N 1
ATOM 5458 C CA . ILE B 1 240 ? 29.838 2.946 22.310 1.00 13.85 1020 ILE B CA 1
ATOM 5459 C C . ILE B 1 240 ? 28.606 2.886 21.412 1.00 14.69 1020 ILE B C 1
ATOM 5460 O O . ILE B 1 240 ? 27.546 3.462 21.744 1.00 13.72 1020 ILE B O 1
ATOM 5465 N N . ASN B 1 241 ? 28.752 2.195 20.282 1.00 15.03 1021 ASN B N 1
ATOM 5466 C CA . ASN B 1 241 ? 27.631 1.916 19.383 1.00 16.80 1021 ASN B CA 1
ATOM 5467 C C . ASN B 1 241 ? 27.745 0.500 18.795 1.00 17.22 1021 ASN B C 1
ATOM 5468 O O . ASN B 1 241 ? 28.452 0.270 17.809 1.00 17.55 1021 ASN B O 1
ATOM 5473 N N . ALA B 1 242 ? 27.062 -0.435 19.451 1.00 16.04 1022 ALA B N 1
ATOM 5474 C CA . ALA B 1 242 ? 27.112 -1.849 19.151 1.00 15.31 1022 ALA B CA 1
ATOM 5475 C C . ALA B 1 242 ? 25.874 -2.221 18.325 1.00 15.72 1022 ALA B C 1
ATOM 5476 O O . ALA B 1 242 ? 24.739 -1.882 18.711 1.00 15.36 1022 ALA B O 1
ATOM 5478 N N . SER B 1 243 ? 26.102 -2.863 17.174 1.00 15.60 1023 SER B N 1
ATOM 5479 C CA . SER B 1 243 ? 25.018 -3.274 16.276 1.00 16.34 1023 SER B CA 1
ATOM 5480 C C . SER B 1 243 ? 24.350 -4.582 16.754 1.00 16.77 1023 SER B C 1
ATOM 5481 O O . SER B 1 243 ? 23.213 -4.861 16.390 1.00 16.96 1023 SER B O 1
ATOM 5484 N N . GLY B 1 244 ? 25.037 -5.343 17.606 1.00 16.80 1024 GLY B N 1
ATOM 5485 C CA . GLY B 1 244 ? 24.558 -6.602 18.104 1.00 17.45 1024 GLY B CA 1
ATOM 5486 C C . GLY B 1 244 ? 24.190 -6.553 19.580 1.00 18.44 1024 GLY B C 1
ATOM 5487 O O . GLY B 1 244 ? 23.717 -5.530 20.090 1.00 18.90 1024 GLY B O 1
ATOM 5488 N N . LEU B 1 245 ? 24.424 -7.658 20.268 1.00 18.98 1025 LEU B N 1
ATOM 5489 C CA . LEU B 1 245 ? 23.976 -7.780 21.653 1.00 20.53 1025 LEU B CA 1
ATOM 5490 C C . LEU B 1 245 ? 25.082 -7.450 22.658 1.00 18.48 1025 LEU B C 1
ATOM 5491 O O . LEU B 1 245 ? 26.238 -7.229 22.285 1.00 16.07 1025 LEU B O 1
ATOM 5504 N N . ASN B 1 247 ? 26.509 -8.411 26.668 1.00 15.32 1027 ASN B N 1
ATOM 5505 C CA . ASN B 1 247 ? 26.563 -9.053 27.962 1.00 15.19 1027 ASN B CA 1
ATOM 5506 C C . ASN B 1 247 ? 27.644 -8.389 28.796 1.00 14.35 1027 ASN B C 1
ATOM 5507 O O . ASN B 1 247 ? 28.738 -8.124 28.289 1.00 13.38 1027 ASN B O 1
ATOM 5512 N N . VAL B 1 248 ? 27.322 -8.150 30.064 1.00 13.45 1028 VAL B N 1
ATOM 5513 C CA . VAL B 1 248 ? 28.235 -7.624 31.060 1.00 14.19 1028 VAL B CA 1
ATOM 5514 C C . VAL B 1 248 ? 28.027 -8.446 32.328 1.00 14.60 1028 VAL B C 1
ATOM 5515 O O . VAL B 1 248 ? 26.918 -8.450 32.884 1.00 13.32 1028 VAL B O 1
ATOM 5519 N N . ASN B 1 249 ? 29.069 -9.154 32.756 1.00 15.44 1029 ASN B N 1
ATOM 5520 C CA . ASN B 1 249 ? 28.978 -10.041 33.915 1.00 16.60 1029 ASN B CA 1
ATOM 5521 C C . ASN B 1 249 ? 28.986 -9.339 35.267 1.00 16.58 1029 ASN B C 1
ATOM 5522 O O . ASN B 1 249 ? 28.351 -9.809 36.208 1.00 17.11 1029 ASN B O 1
ATOM 5527 N N . GLY B 1 250 ? 29.688 -8.220 35.363 1.00 16.35 1030 GLY B N 1
ATOM 5528 C CA . GLY B 1 250 ? 29.813 -7.483 36.618 1.00 16.85 1030 GLY B CA 1
ATOM 5529 C C . GLY B 1 250 ? 28.836 -6.328 36.760 1.00 17.03 1030 GLY B C 1
ATOM 5530 O O . GLY B 1 250 ? 27.947 -6.095 35.918 1.00 15.83 1030 GLY B O 1
ATOM 5531 N N . THR B 1 251 ? 29.028 -5.612 37.859 1.00 16.95 1031 THR B N 1
ATOM 5532 C CA . THR B 1 251 ? 28.251 -4.454 38.220 1.00 17.73 1031 THR B CA 1
ATOM 5533 C C . THR B 1 251 ? 28.282 -3.372 37.124 1.00 17.82 1031 THR B C 1
ATOM 5534 O O . THR B 1 251 ? 29.368 -3.065 36.566 1.00 17.31 1031 THR B O 1
ATOM 5538 N N . ALA B 1 252 ? 27.108 -2.785 36.850 1.00 15.68 1032 ALA B N 1
ATOM 5539 C CA . ALA B 1 252 ? 26.972 -1.759 35.848 1.00 15.32 1032 ALA B CA 1
ATOM 5540 C C . ALA B 1 252 ? 26.509 -0.444 36.454 1.00 16.21 1032 ALA B C 1
ATOM 5541 O O . ALA B 1 252 ? 25.579 -0.416 37.315 1.00 14.76 1032 ALA B O 1
ATOM 5543 N N . THR B 1 253 ? 27.166 0.639 36.020 1.00 15.31 1033 THR B N 1
ATOM 5544 C CA . THR B 1 253 ? 26.777 1.984 36.416 1.00 16.31 1033 THR B CA 1
ATOM 5545 C C . THR B 1 253 ? 26.587 2.895 35.203 1.00 15.99 1033 THR B C 1
ATOM 5546 O O . THR B 1 253 ? 27.431 2.922 34.297 1.00 15.61 1033 THR B O 1
ATOM 5550 N N . PHE B 1 254 ? 25.508 3.673 35.235 1.00 15.63 1034 PHE B N 1
ATOM 5551 C CA . PHE B 1 254 ? 25.174 4.661 34.213 1.00 15.31 1034 PHE B CA 1
ATOM 5552 C C . PHE B 1 254 ? 25.072 6.050 34.807 1.00 15.41 1034 PHE B C 1
ATOM 5553 O O . PHE B 1 254 ? 24.424 6.246 35.856 1.00 14.40 1034 PHE B O 1
ATOM 5561 N N . GLY B 1 255 ? 25.680 7.026 34.136 1.00 15.21 1035 GLY B N 1
ATOM 5562 C CA . GLY B 1 255 ? 25.673 8.401 34.595 1.00 15.88 1035 GLY B CA 1
ATOM 5563 C C . GLY B 1 255 ? 24.437 9.240 34.314 1.00 16.85 1035 GLY B C 1
ATOM 5564 O O . GLY B 1 255 ? 24.270 10.307 34.909 1.00 17.29 1035 GLY B O 1
ATOM 5565 N N . ARG B 1 256 ? 23.577 8.801 33.401 1.00 17.27 1036 ARG B N 1
ATOM 5566 C CA . ARG B 1 256 ? 22.397 9.580 33.023 1.00 18.21 1036 ARG B CA 1
ATOM 5567 C C . ARG B 1 256 ? 21.224 8.629 32.816 1.00 17.33 1036 ARG B C 1
ATOM 5568 O O . ARG B 1 256 ? 21.169 7.608 33.513 1.00 17.35 1036 ARG B O 1
ATOM 5576 N N . SER B 1 257 ? 20.312 8.933 31.883 1.00 16.84 1037 SER B N 1
ATOM 5577 C CA . SER B 1 257 ? 19.175 8.052 31.623 1.00 15.76 1037 SER B CA 1
ATOM 5578 C C . SER B 1 257 ? 19.563 6.802 30.862 1.00 15.40 1037 SER B C 1
ATOM 5579 O O . SER B 1 257 ? 20.607 6.746 30.199 1.00 15.16 1037 SER B O 1
ATOM 5582 N N . VAL B 1 258 ? 18.675 5.822 30.951 1.00 14.42 1038 VAL B N 1
ATOM 5583 C CA . VAL B 1 258 ? 18.800 4.547 30.287 1.00 13.73 1038 VAL B CA 1
ATOM 5584 C C . VAL B 1 258 ? 17.445 4.271 29.664 1.00 13.99 1038 VAL B C 1
ATOM 5585 O O . VAL B 1 258 ? 16.454 4.083 30.400 1.00 14.05 1038 VAL B O 1
ATOM 5589 N N . THR B 1 259 ? 17.374 4.295 28.325 1.00 14.00 1039 THR B N 1
ATOM 5590 C CA . THR B 1 259 ? 16.134 4.045 27.598 1.00 14.84 1039 THR B CA 1
ATOM 5591 C C . THR B 1 259 ? 16.216 2.710 26.841 1.00 15.49 1039 THR B C 1
ATOM 5592 O O . THR B 1 259 ? 17.200 2.450 26.153 1.00 16.34 1039 THR B O 1
ATOM 5596 N N . ALA B 1 260 ? 15.215 1.850 27.006 1.00 15.75 1040 ALA B N 1
ATOM 5597 C CA . ALA B 1 260 ? 15.120 0.609 26.262 1.00 16.25 1040 ALA B CA 1
ATOM 5598 C C . ALA B 1 260 ? 13.820 0.590 25.461 1.00 17.65 1040 ALA B C 1
ATOM 5599 O O . ALA B 1 260 ? 12.763 1.014 25.971 1.00 15.72 1040 ALA B O 1
ATOM 5601 N N . ASN B 1 261 ? 13.899 0.094 24.214 1.00 17.66 1041 ASN B N 1
ATOM 5602 C CA . ASN B 1 261 ? 12.710 -0.151 23.403 1.00 18.66 1041 ASN B CA 1
ATOM 5603 C C . ASN B 1 261 ? 11.972 -1.428 23.799 1.00 18.36 1041 ASN B C 1
ATOM 5604 O O . ASN B 1 261 ? 10.778 -1.573 23.527 1.00 19.27 1041 ASN B O 1
ATOM 5609 N N . GLY B 1 262 ? 12.695 -2.342 24.423 1.00 16.65 1042 GLY B N 1
ATOM 5610 C CA . GLY B 1 262 ? 12.143 -3.496 25.057 1.00 16.50 1042 GLY B CA 1
ATOM 5611 C C . GLY B 1 262 ? 11.912 -3.307 26.552 1.00 15.99 1042 GLY B C 1
ATOM 5612 O O . GLY B 1 262 ? 11.996 -2.202 27.102 1.00 15.03 1042 GLY B O 1
ATOM 5613 N N . GLU B 1 263 ? 11.667 -4.440 27.187 1.00 16.26 1043 GLU B N 1
ATOM 5614 C CA . GLU B 1 263 ? 11.302 -4.557 28.598 1.00 16.39 1043 GLU B CA 1
ATOM 5615 C C . GLU B 1 263 ? 12.547 -4.611 29.474 1.00 16.44 1043 GLU B C 1
ATOM 5616 O O . GLU B 1 263 ? 13.562 -5.153 29.053 1.00 16.19 1043 GLU B O 1
ATOM 5622 N N . PHE B 1 264 ? 12.467 -4.060 30.692 1.00 16.14 1044 PHE B N 1
ATOM 5623 C CA . PHE B 1 264 ? 13.502 -4.265 31.721 1.00 15.21 1044 PHE B CA 1
ATOM 5624 C C . PHE B 1 264 ? 13.057 -5.417 32.599 1.00 14.97 1044 PHE B C 1
ATOM 5625 O O . PHE B 1 264 ? 11.954 -5.359 33.174 1.00 13.85 1044 PHE B O 1
ATOM 5633 N N . ILE B 1 265 ? 13.918 -6.430 32.731 1.00 14.83 1045 ILE B N 1
ATOM 5634 C CA . ILE B 1 265 ? 13.651 -7.615 33.529 1.00 14.68 1045 ILE B CA 1
ATOM 5635 C C . ILE B 1 265 ? 14.729 -7.829 34.585 1.00 14.92 1045 ILE B C 1
ATOM 5636 O O . ILE B 1 265 ? 15.925 -7.916 34.272 1.00 14.57 1045 ILE B O 1
ATOM 5641 N N . SER B 1 266 ? 14.308 -7.933 35.837 1.00 13.82 1046 SER B N 1
ATOM 5642 C CA . SER B 1 266 ? 15.227 -8.288 36.914 1.00 14.12 1046 SER B CA 1
ATOM 5643 C C . SER B 1 266 ? 14.886 -9.686 37.424 1.00 14.94 1046 SER B C 1
ATOM 5644 O O . SER B 1 266 ? 13.703 -10.019 37.618 1.00 14.88 1046 SER B O 1
ATOM 5647 N N . LYS B 1 267 ? 15.937 -10.470 37.678 1.00 15.17 1047 LYS B N 1
ATOM 5648 C CA . LYS B 1 267 ? 15.806 -11.765 38.370 1.00 16.58 1047 LYS B CA 1
ATOM 5649 C C . LYS B 1 267 ? 16.166 -11.705 39.860 1.00 15.02 1047 LYS B C 1
ATOM 5650 O O . LYS B 1 267 ? 16.247 -12.731 40.519 1.00 15.34 1047 LYS B O 1
ATOM 5656 N N . SER B 1 268 ? 16.346 -10.498 40.376 1.00 13.57 1048 SER B N 1
ATOM 5657 C CA . SER B 1 268 ? 16.660 -10.266 41.776 1.00 13.25 1048 SER B CA 1
ATOM 5658 C C . SER B 1 268 ? 15.342 -10.064 42.531 1.00 13.67 1048 SER B C 1
ATOM 5659 O O . SER B 1 268 ? 14.445 -9.335 42.037 1.00 13.42 1048 SER B O 1
ATOM 5662 N N . ALA B 1 269 ? 15.239 -10.647 43.732 1.00 13.13 1049 ALA B N 1
ATOM 5663 C CA . ALA B 1 269 ? 14.032 -10.488 44.562 1.00 13.37 1049 ALA B CA 1
ATOM 5664 C C . ALA B 1 269 ? 13.731 -8.996 44.728 1.00 12.82 1049 ALA B C 1
ATOM 5665 O O . ALA B 1 269 ? 12.644 -8.535 44.345 1.00 12.51 1049 ALA B O 1
ATOM 5667 N N . ASN B 1 270 ? 14.724 -8.241 45.193 1.00 12.30 1050 ASN B N 1
ATOM 5668 C CA . ASN B 1 270 ? 14.669 -6.751 45.116 1.00 11.83 1050 ASN B CA 1
ATOM 5669 C C . ASN B 1 270 ? 15.010 -6.347 43.677 1.00 12.64 1050 ASN B C 1
ATOM 5670 O O . ASN B 1 270 ? 16.186 -6.441 43.255 1.00 12.67 1050 ASN B O 1
ATOM 5675 N N . ALA B 1 271 ? 13.979 -5.937 42.918 1.00 12.91 1051 ALA B N 1
ATOM 5676 C CA . ALA B 1 271 ? 14.062 -5.798 41.449 1.00 12.87 1051 ALA B CA 1
ATOM 5677 C C . ALA B 1 271 ? 14.287 -4.368 40.955 1.00 12.80 1051 ALA B C 1
ATOM 5678 O O . ALA B 1 271 ? 15.126 -4.140 40.088 1.00 12.16 1051 ALA B O 1
ATOM 5680 N N . PHE B 1 272 ? 13.538 -3.415 41.501 1.00 12.98 1052 PHE B N 1
ATOM 5681 C CA . PHE B 1 272 ? 13.586 -2.016 41.058 1.00 12.78 1052 PHE B CA 1
ATOM 5682 C C . PHE B 1 272 ? 13.577 -1.109 42.254 1.00 13.77 1052 PHE B C 1
ATOM 5683 O O . PHE B 1 272 ? 12.669 -1.203 43.098 1.00 13.84 1052 PHE B O 1
ATOM 5691 N N . ARG B 1 273 ? 14.562 -0.226 42.332 1.00 14.13 1053 ARG B N 1
ATOM 5692 C CA . ARG B 1 273 ? 14.723 0.653 43.488 1.00 14.66 1053 ARG B CA 1
ATOM 5693 C C . ARG B 1 273 ? 14.926 2.099 43.059 1.00 14.22 1053 ARG B C 1
ATOM 5694 O O . ARG B 1 273 ? 15.719 2.386 42.153 1.00 13.28 1053 ARG B O 1
ATOM 5702 N N . ALA B 1 274 ? 14.170 2.984 43.702 1.00 13.22 1054 ALA B N 1
ATOM 5703 C CA . ALA B 1 274 ? 14.252 4.436 43.521 1.00 13.68 1054 ALA B CA 1
ATOM 5704 C C . ALA B 1 274 ? 14.791 5.093 44.786 1.00 14.21 1054 ALA B C 1
ATOM 5705 O O . ALA B 1 274 ? 14.126 5.095 45.829 1.00 13.90 1054 ALA B O 1
ATOM 5707 N N . ILE B 1 275 ? 16.006 5.626 44.711 1.00 15.20 1055 ILE B N 1
ATOM 5708 C CA . ILE B 1 275 ? 16.636 6.285 45.871 1.00 15.95 1055 ILE B CA 1
ATOM 5709 C C . ILE B 1 275 ? 16.537 7.805 45.728 1.00 16.58 1055 ILE B C 1
ATOM 5710 O O . ILE B 1 275 ? 16.851 8.367 44.689 1.00 17.51 1055 ILE B O 1
ATOM 5715 N N . ASN B 1 276 ? 16.088 8.473 46.778 1.00 17.00 1056 ASN B N 1
ATOM 5716 C CA . ASN B 1 276 ? 16.154 9.941 46.816 1.00 17.81 1056 ASN B CA 1
ATOM 5717 C C . ASN B 1 276 ? 16.154 10.398 48.269 1.00 18.02 1056 ASN B C 1
ATOM 5718 O O . ASN B 1 276 ? 15.378 9.878 49.078 1.00 18.73 1056 ASN B O 1
ATOM 5723 N N . GLY B 1 277 ? 17.019 11.362 48.598 1.00 18.33 1057 GLY B N 1
ATOM 5724 C CA . GLY B 1 277 ? 17.186 11.819 49.997 1.00 18.07 1057 GLY B CA 1
ATOM 5725 C C . GLY B 1 277 ? 17.519 10.670 50.937 1.00 18.37 1057 GLY B C 1
ATOM 5726 O O . GLY B 1 277 ? 18.392 9.858 50.616 1.00 18.65 1057 GLY B O 1
ATOM 5727 N N . ASP B 1 278 ? 16.814 10.577 52.072 1.00 18.64 1058 ASP B N 1
ATOM 5728 C CA . ASP B 1 278 ? 17.092 9.557 53.087 1.00 19.15 1058 ASP B CA 1
ATOM 5729 C C . ASP B 1 278 ? 16.560 8.164 52.758 1.00 18.33 1058 ASP B C 1
ATOM 5730 O O . ASP B 1 278 ? 16.922 7.210 53.450 1.00 17.34 1058 ASP B O 1
ATOM 5735 N N . TYR B 1 279 ? 15.740 8.017 51.707 1.00 17.70 1059 TYR B N 1
ATOM 5736 C CA . TYR B 1 279 ? 15.004 6.778 51.517 1.00 17.61 1059 TYR B CA 1
ATOM 5737 C C . TYR B 1 279 ? 15.167 6.115 50.170 1.00 17.67 1059 TYR B C 1
ATOM 5738 O O . TYR B 1 279 ? 15.135 6.780 49.122 1.00 18.02 1059 TYR B O 1
ATOM 5747 N N . GLY B 1 280 ? 15.286 4.791 50.236 1.00 17.07 1060 GLY B N 1
ATOM 5748 C CA . GLY B 1 280 ? 15.076 3.902 49.100 1.00 17.34 1060 GLY B CA 1
ATOM 5749 C C . GLY B 1 280 ? 13.658 3.320 49.127 1.00 16.36 1060 GLY B C 1
ATOM 5750 O O . GLY B 1 280 ? 13.169 2.841 50.162 1.00 14.74 1060 GLY B O 1
ATOM 5751 N N . PHE B 1 281 ? 13.004 3.384 47.974 1.00 15.90 1061 PHE B N 1
ATOM 5752 C CA . PHE B 1 281 ? 11.725 2.707 47.728 1.00 15.56 1061 PHE B CA 1
ATOM 5753 C C . PHE B 1 281 ? 12.012 1.597 46.731 1.00 14.69 1061 PHE B C 1
ATOM 5754 O O . PHE B 1 281 ? 12.735 1.825 45.741 1.00 13.54 1061 PHE B O 1
ATOM 5762 N N . PHE B 1 282 ? 11.477 0.402 46.966 1.00 14.07 1062 PHE B N 1
ATOM 5763 C CA . PHE B 1 282 ? 11.717 -0.669 46.013 1.00 13.85 1062 PHE B CA 1
ATOM 5764 C C . PHE B 1 282 ? 10.630 -1.713 45.913 1.00 14.10 1062 PHE B C 1
ATOM 5765 O O . PHE B 1 282 ? 9.857 -1.957 46.855 1.00 14.12 1062 PHE B O 1
ATOM 5773 N N . ILE B 1 283 ? 10.574 -2.312 44.732 1.00 13.54 1063 ILE B N 1
ATOM 5774 C CA . ILE B 1 283 ? 9.676 -3.393 44.432 1.00 13.47 1063 ILE B CA 1
ATOM 5775 C C . ILE B 1 283 ? 10.421 -4.715 44.629 1.00 13.69 1063 ILE B C 1
ATOM 5776 O O . ILE B 1 283 ? 11.503 -4.892 44.071 1.00 14.05 1063 ILE B O 1
ATOM 5781 N N . ARG B 1 284 ? 9.848 -5.616 45.427 1.00 12.79 1064 ARG B N 1
ATOM 5782 C CA . ARG B 1 284 ? 10.452 -6.891 45.772 1.00 13.76 1064 ARG B CA 1
ATOM 5783 C C . ARG B 1 284 ? 9.454 -8.008 45.496 1.00 13.59 1064 ARG B C 1
ATOM 5784 O O . ARG B 1 284 ? 8.396 -8.048 46.132 1.00 13.52 1064 ARG B O 1
ATOM 5792 N N . ASN B 1 285 ? 9.763 -8.874 44.548 1.00 13.30 1065 ASN B N 1
ATOM 5793 C CA . ASN B 1 285 ? 9.031 -10.138 44.357 1.00 13.89 1065 ASN B CA 1
ATOM 5794 C C . ASN B 1 285 ? 9.802 -11.211 45.095 1.00 14.93 1065 ASN B C 1
ATOM 5795 O O . ASN B 1 285 ? 10.876 -11.608 44.659 1.00 15.45 1065 ASN B O 1
ATOM 5800 N N . ASP B 1 286 ? 9.268 -11.687 46.224 1.00 15.74 1066 ASP B N 1
ATOM 5801 C CA . ASP B 1 286 ? 9.951 -12.720 47.006 1.00 15.44 1066 ASP B CA 1
ATOM 5802 C C . ASP B 1 286 ? 9.562 -14.151 46.634 1.00 16.11 1066 ASP B C 1
ATOM 5803 O O . ASP B 1 286 ? 9.867 -15.077 47.396 1.00 16.84 1066 ASP B O 1
ATOM 5808 N N . ALA B 1 287 ? 8.898 -14.308 45.484 1.00 15.90 1067 ALA B N 1
ATOM 5809 C CA . ALA B 1 287 ? 8.315 -15.558 44.976 1.00 16.22 1067 ALA B CA 1
ATOM 5810 C C . ALA B 1 287 ? 6.880 -15.839 45.436 1.00 15.44 1067 ALA B C 1
ATOM 5811 O O . ALA B 1 287 ? 6.132 -16.449 44.685 1.00 16.28 1067 ALA B O 1
ATOM 5813 N N . SER B 1 288 ? 6.508 -15.436 46.645 1.00 15.64 1068 SER B N 1
ATOM 5814 C CA . SER B 1 288 ? 5.128 -15.590 47.158 1.00 15.67 1068 SER B CA 1
ATOM 5815 C C . SER B 1 288 ? 4.277 -14.333 46.980 1.00 15.57 1068 SER B C 1
ATOM 5816 O O . SER B 1 288 ? 3.104 -14.420 46.558 1.00 15.82 1068 SER B O 1
ATOM 5819 N N . ASN B 1 289 ? 4.850 -13.188 47.342 1.00 14.34 1069 ASN B N 1
ATOM 5820 C CA . ASN B 1 289 ? 4.166 -11.898 47.210 1.00 14.74 1069 ASN B CA 1
ATOM 5821 C C . ASN B 1 289 ? 5.105 -10.882 46.592 1.00 14.10 1069 ASN B C 1
ATOM 5822 O O . ASN B 1 289 ? 6.322 -11.020 46.686 1.00 12.74 1069 ASN B O 1
ATOM 5827 N N . THR B 1 290 ? 4.522 -9.870 45.957 1.00 13.40 1070 THR B N 1
ATOM 5828 C CA . THR B 1 290 ? 5.279 -8.719 45.477 1.00 13.49 1070 THR B CA 1
ATOM 5829 C C . THR B 1 290 ? 4.951 -7.527 46.364 1.00 13.50 1070 THR B C 1
ATOM 5830 O O . THR B 1 290 ? 3.785 -7.170 46.511 1.00 13.40 1070 THR B O 1
ATOM 5834 N N . TYR B 1 291 ? 5.999 -6.929 46.930 1.00 12.74 1071 TYR B N 1
ATOM 5835 C CA . TYR B 1 291 ? 5.913 -5.875 47.901 1.00 13.56 1071 TYR B CA 1
ATOM 5836 C C . TYR B 1 291 ? 6.427 -4.552 47.331 1.00 13.21 1071 TYR B C 1
ATOM 5837 O O . TYR B 1 291 ? 7.371 -4.519 46.493 1.00 11.71 1071 TYR B O 1
ATOM 5846 N N . PHE B 1 292 ? 5.811 -3.475 47.804 1.00 13.56 1072 PHE B N 1
ATOM 5847 C CA . PHE B 1 292 ? 6.355 -2.122 47.664 1.00 14.67 1072 PHE B CA 1
ATOM 5848 C C . PHE B 1 292 ? 6.904 -1.750 49.029 1.00 14.06 1072 PHE B C 1
ATOM 5849 O O . PHE B 1 292 ? 6.142 -1.645 49.974 1.00 14.08 1072 PHE B O 1
ATOM 5857 N N . LEU B 1 293 ? 8.218 -1.552 49.130 1.00 13.26 1073 LEU B N 1
ATOM 5858 C CA . LEU B 1 293 ? 8.887 -1.431 50.430 1.00 13.15 1073 LEU B CA 1
ATOM 5859 C C . LEU B 1 293 ? 9.724 -0.178 50.546 1.00 13.29 1073 LEU B C 1
ATOM 5860 O O . LEU B 1 293 ? 10.051 0.446 49.536 1.00 12.62 1073 LEU B O 1
ATOM 5865 N N . LEU B 1 294 ? 10.123 0.126 51.783 1.00 13.30 1074 LEU B N 1
ATOM 5866 C CA . LEU B 1 294 ? 10.891 1.314 52.118 1.00 14.12 1074 LEU B CA 1
ATOM 5867 C C . LEU B 1 294 ? 12.053 0.945 53.006 1.00 14.50 1074 LEU B C 1
ATOM 5868 O O . LEU B 1 294 ? 11.954 0.025 53.796 1.00 14.51 1074 LEU B O 1
ATOM 5873 N N . THR B 1 295 ? 13.160 1.672 52.866 1.00 15.40 1075 THR B N 1
ATOM 5874 C CA . THR B 1 295 ? 14.311 1.452 53.704 1.00 15.21 1075 THR B CA 1
ATOM 5875 C C . THR B 1 295 ? 14.124 2.321 54.912 1.00 16.02 1075 THR B C 1
ATOM 5876 O O . THR B 1 295 ? 13.323 3.264 54.904 1.00 15.53 1075 THR B O 1
ATOM 5880 N N . ALA B 1 296 ? 14.924 2.036 55.927 1.00 16.57 1076 ALA B N 1
ATOM 5881 C CA . ALA B 1 296 ? 15.140 2.988 56.987 1.00 16.87 1076 ALA B CA 1
ATOM 5882 C C . ALA B 1 296 ? 15.846 4.225 56.434 1.00 17.13 1076 ALA B C 1
ATOM 5883 O O . ALA B 1 296 ? 16.551 4.166 55.416 1.00 17.58 1076 ALA B O 1
ATOM 5885 N N . ALA B 1 297 ? 15.642 5.341 57.118 1.00 17.41 1077 ALA B N 1
ATOM 5886 C CA . ALA B 1 297 ? 16.290 6.612 56.769 1.00 18.58 1077 ALA B CA 1
ATOM 5887 C C . ALA B 1 297 ? 17.811 6.465 56.852 1.00 18.37 1077 ALA B C 1
ATOM 5888 O O . ALA B 1 297 ? 18.335 5.995 57.843 1.00 17.82 1077 ALA B O 1
ATOM 5890 N N . GLY B 1 298 ? 18.503 6.815 55.778 1.00 19.50 1078 GLY B N 1
ATOM 5891 C CA . GLY B 1 298 ? 19.980 6.697 55.731 1.00 20.45 1078 GLY B CA 1
ATOM 5892 C C . GLY B 1 298 ? 20.508 5.321 55.365 1.00 20.05 1078 GLY B C 1
ATOM 5893 O O . GLY B 1 298 ? 21.714 5.128 55.329 1.00 20.68 1078 GLY B O 1
ATOM 5894 N N . ASP B 1 299 ? 19.615 4.381 55.034 1.00 19.20 1079 ASP B N 1
ATOM 5895 C CA . ASP B 1 299 ? 19.973 3.050 54.602 1.00 18.90 1079 ASP B CA 1
ATOM 5896 C C . ASP B 1 299 ? 19.396 2.787 53.177 1.00 18.69 1079 ASP B C 1
ATOM 5897 O O . ASP B 1 299 ? 18.784 1.754 52.902 1.00 16.81 1079 ASP B O 1
ATOM 5902 N N . GLN B 1 300 ? 19.659 3.722 52.271 1.00 18.78 1080 GLN B N 1
ATOM 5903 C CA . GLN B 1 300 ? 18.968 3.771 50.958 1.00 19.11 1080 GLN B CA 1
ATOM 5904 C C . GLN B 1 300 ? 19.172 2.545 50.056 1.00 18.04 1080 GLN B C 1
ATOM 5905 O O . GLN B 1 300 ? 18.299 2.217 49.265 1.00 17.21 1080 GLN B O 1
ATOM 5911 N N . THR B 1 301 ? 20.329 1.901 50.152 1.00 16.53 1081 THR B N 1
ATOM 5912 C CA . THR B 1 301 ? 20.630 0.738 49.338 1.00 16.69 1081 THR B CA 1
ATOM 5913 C C . THR B 1 301 ? 20.321 -0.571 50.041 1.00 16.10 1081 THR B C 1
ATOM 5914 O O . THR B 1 301 ? 20.543 -1.641 49.463 1.00 16.18 1081 THR B O 1
ATOM 5918 N N . GLY B 1 302 ? 19.843 -0.499 51.282 1.00 15.74 1082 GLY B N 1
ATOM 5919 C CA . GLY B 1 302 ? 19.791 -1.661 52.146 1.00 16.94 1082 GLY B CA 1
ATOM 5920 C C . GLY B 1 302 ? 18.418 -2.312 52.137 1.00 16.97 1082 GLY B C 1
ATOM 5921 O O . GLY B 1 302 ? 17.633 -2.113 51.211 1.00 17.69 1082 GLY B O 1
ATOM 5922 N N . GLY B 1 303 ? 18.149 -3.094 53.174 1.00 16.42 1083 GLY B N 1
ATOM 5923 C CA . GLY B 1 303 ? 16.929 -3.898 53.276 1.00 15.62 1083 GLY B CA 1
ATOM 5924 C C . GLY B 1 303 ? 15.703 -3.084 53.661 1.00 15.35 1083 GLY B C 1
ATOM 5925 O O . GLY B 1 303 ? 15.772 -1.866 53.950 1.00 15.23 1083 GLY B O 1
ATOM 5926 N N . PHE B 1 304 ? 14.569 -3.764 53.614 1.00 15.24 1084 PHE B N 1
ATOM 5927 C CA . PHE B 1 304 ? 13.299 -3.187 54.029 1.00 15.55 1084 PHE B CA 1
ATOM 5928 C C . PHE B 1 304 ? 13.268 -3.031 55.544 1.00 15.65 1084 PHE B C 1
ATOM 5929 O O . PHE B 1 304 ? 13.799 -3.855 56.271 1.00 15.58 1084 PHE B O 1
ATOM 5937 N N . ASN B 1 305 ? 12.665 -1.940 55.995 1.00 15.73 1085 ASN B N 1
ATOM 5938 C CA . ASN B 1 305 ? 12.259 -1.800 57.394 1.00 15.69 1085 ASN B CA 1
ATOM 5939 C C . ASN B 1 305 ? 10.984 -2.603 57.682 1.00 16.32 1085 ASN B C 1
ATOM 5940 O O . ASN B 1 305 ? 10.618 -3.487 56.898 1.00 16.40 1085 ASN B O 1
ATOM 5945 N N . GLY B 1 306 ? 10.314 -2.322 58.806 1.00 16.62 1086 GLY B N 1
ATOM 5946 C CA . GLY B 1 306 ? 9.048 -2.976 59.145 1.00 17.89 1086 GLY B CA 1
ATOM 5947 C C . GLY B 1 306 ? 7.774 -2.530 58.422 1.00 17.78 1086 GLY B C 1
ATOM 5948 O O . GLY B 1 306 ? 6.719 -3.195 58.553 1.00 17.63 1086 GLY B O 1
ATOM 5949 N N . LEU B 1 307 ? 7.844 -1.436 57.665 1.00 16.61 1087 LEU B N 1
ATOM 5950 C CA . LEU B 1 307 ? 6.650 -0.894 57.005 1.00 16.34 1087 LEU B CA 1
ATOM 5951 C C . LEU B 1 307 ? 6.185 -1.823 55.890 1.00 16.20 1087 LEU B C 1
ATOM 5952 O O . LEU B 1 307 ? 7.014 -2.414 55.190 1.00 16.65 1087 LEU B O 1
ATOM 5957 N N . ARG B 1 308 ? 4.866 -1.990 55.747 1.00 15.15 1088 ARG B N 1
ATOM 5958 C CA . ARG B 1 308 ? 4.309 -2.808 54.668 1.00 14.50 1088 ARG B CA 1
ATOM 5959 C C . ARG B 1 308 ? 3.266 -1.995 53.891 1.00 14.22 1088 ARG B C 1
ATOM 5960 O O . ARG B 1 308 ? 2.054 -2.264 53.988 1.00 14.96 1088 ARG B O 1
ATOM 5968 N N . PRO B 1 309 ? 3.723 -1.036 53.094 1.00 14.32 1089 PRO B N 1
ATOM 5969 C CA . PRO B 1 309 ? 2.752 -0.117 52.439 1.00 14.27 1089 PRO B CA 1
ATOM 5970 C C . PRO B 1 309 ? 1.767 -0.839 51.519 1.00 14.22 1089 PRO B C 1
ATOM 5971 O O . PRO B 1 309 ? 0.569 -0.590 51.585 1.00 13.94 1089 PRO B O 1
ATOM 5975 N N . LEU B 1 310 ? 2.277 -1.738 50.691 1.00 13.50 1090 LEU B N 1
ATOM 5976 C CA . LEU B 1 310 ? 1.443 -2.461 49.751 1.00 14.01 1090 LEU B CA 1
ATOM 5977 C C . LEU B 1 310 ? 2.104 -3.765 49.369 1.00 13.63 1090 LEU B C 1
ATOM 5978 O O . LEU B 1 310 ? 3.336 -3.804 49.172 1.00 13.81 1090 LEU B O 1
ATOM 5983 N N . LEU B 1 311 ? 1.307 -4.815 49.300 1.00 13.34 1091 LEU B N 1
ATOM 5984 C CA . LEU B 1 311 ? 1.749 -6.062 48.682 1.00 14.91 1091 LEU B CA 1
ATOM 5985 C C . LEU B 1 311 ? 0.645 -6.666 47.818 1.00 15.59 1091 LEU B C 1
ATOM 5986 O O . LEU B 1 311 ? -0.561 -6.359 48.013 1.00 14.35 1091 LEU B O 1
ATOM 5991 N N . ILE B 1 312 ? 1.088 -7.524 46.883 1.00 15.13 1092 ILE B N 1
ATOM 5992 C CA . ILE B 1 312 ? 0.244 -8.266 45.949 1.00 14.61 1092 ILE B CA 1
ATOM 5993 C C . ILE B 1 312 ? 0.564 -9.731 46.098 1.00 14.58 1092 ILE B C 1
ATOM 5994 O O . ILE B 1 312 ? 1.731 -10.140 45.967 1.00 13.94 1092 ILE B O 1
ATOM 5999 N N . ASN B 1 313 ? -0.448 -10.531 46.382 1.00 13.95 1093 ASN B N 1
ATOM 6000 C CA . ASN B 1 313 ? -0.250 -11.973 46.388 1.00 14.67 1093 ASN B CA 1
ATOM 6001 C C . ASN B 1 313 ? -0.027 -12.478 44.946 1.00 14.36 1093 ASN B C 1
ATOM 6002 O O . ASN B 1 313 ? -0.826 -12.208 44.069 1.00 13.36 1093 ASN B O 1
ATOM 6007 N N . ASN B 1 314 ? 1.075 -13.195 44.714 1.00 14.75 1094 ASN B N 1
ATOM 6008 C CA . ASN B 1 314 ? 1.451 -13.640 43.353 1.00 15.76 1094 ASN B CA 1
ATOM 6009 C C . ASN B 1 314 ? 0.483 -14.682 42.760 1.00 16.85 1094 ASN B C 1
ATOM 6010 O O . ASN B 1 314 ? 0.327 -14.793 41.535 1.00 16.35 1094 ASN B O 1
ATOM 6015 N N . GLN B 1 315 ? -0.180 -15.428 43.630 1.00 17.83 1095 GLN B N 1
ATOM 6016 C CA . GLN B 1 315 ? -1.122 -16.455 43.203 1.00 19.50 1095 GLN B CA 1
ATOM 6017 C C . GLN B 1 315 ? -2.553 -15.935 43.026 1.00 17.84 1095 GLN B C 1
ATOM 6018 O O . GLN B 1 315 ? -3.198 -16.278 42.043 1.00 18.13 1095 GLN B O 1
ATOM 6024 N N . SER B 1 316 ? -3.053 -15.142 43.971 1.00 16.02 1096 SER B N 1
ATOM 6025 C CA . SER B 1 316 ? -4.453 -14.652 43.949 1.00 16.12 1096 SER B CA 1
ATOM 6026 C C . SER B 1 316 ? -4.608 -13.220 43.356 1.00 15.38 1096 SER B C 1
ATOM 6027 O O . SER B 1 316 ? -5.677 -12.847 42.843 1.00 14.23 1096 SER B O 1
ATOM 6030 N N . GLY B 1 317 ? -3.527 -12.438 43.406 1.00 14.54 1097 GLY B N 1
ATOM 6031 C CA . GLY B 1 317 ? -3.570 -11.023 43.038 1.00 13.94 1097 GLY B CA 1
ATOM 6032 C C . GLY B 1 317 ? -4.206 -10.118 44.071 1.00 14.27 1097 GLY B C 1
ATOM 6033 O O . GLY B 1 317 ? -4.315 -8.912 43.837 1.00 13.83 1097 GLY B O 1
ATOM 6034 N N . GLN B 1 318 ? -4.628 -10.677 45.211 1.00 14.44 1098 GLN B N 1
ATOM 6035 C CA . GLN B 1 318 ? -5.187 -9.886 46.313 1.00 15.36 1098 GLN B CA 1
ATOM 6036 C C . GLN B 1 318 ? -4.168 -8.873 46.825 1.00 14.12 1098 GLN B C 1
ATOM 6037 O O . GLN B 1 318 ? -3.009 -9.222 47.012 1.00 14.76 1098 GLN B O 1
ATOM 6043 N N . ILE B 1 319 ? -4.597 -7.631 47.037 1.00 13.38 1099 ILE B N 1
ATOM 6044 C CA . ILE B 1 319 ? -3.732 -6.564 47.580 1.00 12.97 1099 ILE B CA 1
ATOM 6045 C C . ILE B 1 319 ? -3.958 -6.345 49.080 1.00 12.82 1099 ILE B C 1
ATOM 6046 O O . ILE B 1 319 ? -5.092 -6.361 49.550 1.00 12.21 1099 ILE B O 1
ATOM 6051 N N . THR B 1 320 ? -2.864 -6.170 49.823 1.00 12.21 1100 THR B N 1
ATOM 6052 C CA . THR B 1 320 ? -2.926 -5.741 51.227 1.00 11.84 1100 THR B CA 1
ATOM 6053 C C . THR B 1 320 ? -2.164 -4.413 51.376 1.00 11.95 1100 THR B C 1
ATOM 6054 O O . THR B 1 320 ? -1.013 -4.287 50.942 1.00 11.75 1100 THR B O 1
ATOM 6058 N N . ILE B 1 321 ? -2.843 -3.431 51.945 1.00 11.72 1101 ILE B N 1
ATOM 6059 C CA . ILE B 1 321 ? -2.273 -2.103 52.222 1.00 11.84 1101 ILE B CA 1
ATOM 6060 C C . ILE B 1 321 ? -2.101 -2.006 53.726 1.00 11.55 1101 ILE B C 1
ATOM 6061 O O . ILE B 1 321 ? -3.071 -2.145 54.468 1.00 11.32 1101 ILE B O 1
ATOM 6066 N N . GLY B 1 322 ? -0.855 -1.859 54.179 1.00 11.85 1102 GLY B N 1
ATOM 6067 C CA . GLY B 1 322 ? -0.510 -2.144 55.582 1.00 12.47 1102 GLY B CA 1
ATOM 6068 C C . GLY B 1 322 ? -0.390 -1.018 56.575 1.00 13.00 1102 GLY B C 1
ATOM 6069 O O . GLY B 1 322 ? -0.384 -1.286 57.808 1.00 13.25 1102 GLY B O 1
ATOM 6070 N N . GLU B 1 323 ? -0.278 0.219 56.086 1.00 12.72 1103 GLU B N 1
ATOM 6071 C CA . GLU B 1 323 ? -0.032 1.364 56.935 1.00 12.62 1103 GLU B CA 1
ATOM 6072 C C . GLU B 1 323 ? -1.083 2.464 56.774 1.00 12.90 1103 GLU B C 1
ATOM 6073 O O . GLU B 1 323 ? -0.790 3.644 56.942 1.00 12.89 1103 GLU B O 1
ATOM 6079 N N . GLY B 1 324 ? -2.314 2.093 56.437 1.00 13.01 1104 GLY B N 1
ATOM 6080 C CA . GLY B 1 324 ? -3.370 3.100 56.300 1.00 13.01 1104 GLY B CA 1
ATOM 6081 C C . GLY B 1 324 ? -3.569 3.578 54.879 1.00 12.57 1104 GLY B C 1
ATOM 6082 O O . GLY B 1 324 ? -2.633 3.615 54.067 1.00 11.89 1104 GLY B O 1
ATOM 6083 N N . LEU B 1 325 ? -4.811 3.921 54.578 1.00 12.01 1105 LEU B N 1
ATOM 6084 C CA . LEU B 1 325 ? -5.187 4.366 53.240 1.00 12.16 1105 LEU B CA 1
ATOM 6085 C C . LEU B 1 325 ? -6.067 5.595 53.328 1.00 12.31 1105 LEU B C 1
ATOM 6086 O O . LEU B 1 325 ? -7.069 5.600 54.082 1.00 12.34 1105 LEU B O 1
ATOM 6091 N N . ILE B 1 326 ? -5.721 6.612 52.535 1.00 12.42 1106 ILE B N 1
ATOM 6092 C CA . ILE B 1 326 ? -6.557 7.799 52.320 1.00 12.72 1106 ILE B CA 1
ATOM 6093 C C . ILE B 1 326 ? -6.994 7.816 50.855 1.00 13.21 1106 ILE B C 1
ATOM 6094 O O . ILE B 1 326 ? -6.161 7.602 49.952 1.00 14.16 1106 ILE B O 1
ATOM 6099 N N . ILE B 1 327 ? -8.274 8.037 50.594 1.00 12.43 1107 ILE B N 1
ATOM 6100 C CA . ILE B 1 327 ? -8.738 8.132 49.201 1.00 12.49 1107 ILE B CA 1
ATOM 6101 C C . ILE B 1 327 ? -9.461 9.455 49.004 1.00 12.24 1107 ILE B C 1
ATOM 6102 O O . ILE B 1 327 ? -10.273 9.841 49.840 1.00 11.43 1107 ILE B O 1
ATOM 6107 N N . ALA B 1 328 ? -9.162 10.147 47.900 1.00 12.39 1108 ALA B N 1
ATOM 6108 C CA . ALA B 1 328 ? -9.957 11.302 47.468 1.00 12.79 1108 ALA B CA 1
ATOM 6109 C C . ALA B 1 328 ? -10.687 10.949 46.203 1.00 12.22 1108 ALA B C 1
ATOM 6110 O O . ALA B 1 328 ? -10.236 10.078 45.465 1.00 12.42 1108 ALA B O 1
ATOM 6112 N N . LYS B 1 329 ? -11.826 11.606 45.995 1.00 12.05 1109 LYS B N 1
ATOM 6113 C CA . LYS B 1 329 ? -12.681 11.486 44.785 1.00 12.39 1109 LYS B CA 1
ATOM 6114 C C . LYS B 1 329 ? -13.424 10.149 44.676 1.00 12.71 1109 LYS B C 1
ATOM 6115 O O . LYS B 1 329 ? -13.750 9.664 43.585 1.00 12.50 1109 LYS B O 1
ATOM 6121 N N . GLY B 1 330 ? -13.699 9.581 45.841 1.00 12.46 1110 GLY B N 1
ATOM 6122 C CA . GLY B 1 330 ? -14.723 8.571 45.985 1.00 12.44 1110 GLY B CA 1
ATOM 6123 C C . GLY B 1 330 ? -14.204 7.175 45.820 1.00 11.77 1110 GLY B C 1
ATOM 6124 O O . GLY B 1 330 ? -13.177 6.941 45.160 1.00 11.69 1110 GLY B O 1
ATOM 6125 N N . VAL B 1 331 ? -14.953 6.238 46.401 1.00 11.75 1111 VAL B N 1
ATOM 6126 C CA . VAL B 1 331 ? -14.632 4.813 46.346 1.00 11.41 1111 VAL B CA 1
ATOM 6127 C C . VAL B 1 331 ? -15.887 4.067 45.924 1.00 11.61 1111 VAL B C 1
ATOM 6128 O O . VAL B 1 331 ? -16.985 4.353 46.433 1.00 11.90 1111 VAL B O 1
ATOM 6132 N N . THR B 1 332 ? -15.735 3.102 45.006 1.00 11.40 1112 THR B N 1
ATOM 6133 C CA . THR B 1 332 ? -16.801 2.187 44.645 1.00 11.12 1112 THR B CA 1
ATOM 6134 C C . THR B 1 332 ? -16.303 0.732 44.783 1.00 11.31 1112 THR B C 1
ATOM 6135 O O . THR B 1 332 ? -15.250 0.392 44.242 1.00 11.14 1112 THR B O 1
ATOM 6139 N N . ILE B 1 333 ? -17.049 -0.100 45.515 1.00 11.34 1113 ILE B N 1
ATOM 6140 C CA . ILE B 1 333 ? -16.760 -1.538 45.613 1.00 11.56 1113 ILE B CA 1
ATOM 6141 C C . ILE B 1 333 ? -17.764 -2.209 44.682 1.00 12.99 1113 ILE B C 1
ATOM 6142 O O . ILE B 1 333 ? -18.958 -2.224 44.974 1.00 12.99 1113 ILE B O 1
ATOM 6147 N N . ASN B 1 334 ? -17.292 -2.709 43.536 1.00 13.62 1114 ASN B N 1
ATOM 6148 C CA . ASN B 1 334 ? -18.190 -3.282 42.515 1.00 13.98 1114 ASN B CA 1
ATOM 6149 C C . ASN B 1 334 ? -18.790 -4.597 42.927 1.00 13.55 1114 ASN B C 1
ATOM 6150 O O . ASN B 1 334 ? -19.834 -4.946 42.423 1.00 12.98 1114 ASN B O 1
ATOM 6155 N N . SER B 1 335 ? -18.070 -5.365 43.752 1.00 13.26 1115 SER B N 1
ATOM 6156 C CA . SER B 1 335 ? -18.485 -6.693 44.168 1.00 13.23 1115 SER B CA 1
ATOM 6157 C C . SER B 1 335 ? -17.776 -7.080 45.449 1.00 12.95 1115 SER B C 1
ATOM 6158 O O . SER B 1 335 ? -16.708 -6.544 45.775 1.00 12.46 1115 SER B O 1
ATOM 6161 N N . GLY B 1 336 ? -18.361 -8.040 46.147 1.00 11.91 1116 GLY B N 1
ATOM 6162 C CA . GLY B 1 336 ? -17.721 -8.662 47.281 1.00 11.52 1116 GLY B CA 1
ATOM 6163 C C . GLY B 1 336 ? -17.994 -8.048 48.638 1.00 11.05 1116 GLY B C 1
ATOM 6164 O O . GLY B 1 336 ? -17.641 -8.632 49.648 1.00 10.49 1116 GLY B O 1
ATOM 6165 N N . GLY B 1 337 ? -18.577 -6.849 48.688 1.00 10.92 1117 GLY B N 1
ATOM 6166 C CA . GLY B 1 337 ? -18.904 -6.255 49.979 1.00 10.82 1117 GLY B CA 1
ATOM 6167 C C . GLY B 1 337 ? -17.741 -5.629 50.720 1.00 10.43 1117 GLY B C 1
ATOM 6168 O O . GLY B 1 337 ? -16.656 -5.516 50.204 1.00 11.13 1117 GLY B O 1
ATOM 6169 N N . LEU B 1 338 ? -17.997 -5.226 51.950 1.00 9.81 1118 LEU B N 1
ATOM 6170 C CA . LEU B 1 338 ? -17.030 -4.584 52.792 1.00 9.77 1118 LEU B CA 1
ATOM 6171 C C . LEU B 1 338 ? -17.205 -5.062 54.225 1.00 9.53 1118 LEU B C 1
ATOM 6172 O O . LEU B 1 338 ? -18.323 -5.171 54.719 1.00 8.98 1118 LEU B O 1
ATOM 6177 N N . THR B 1 339 ? -16.080 -5.273 54.898 1.00 9.86 1119 THR B N 1
ATOM 6178 C CA . THR B 1 339 ? -16.038 -5.575 56.324 1.00 10.55 1119 THR B CA 1
ATOM 6179 C C . THR B 1 339 ? -15.123 -4.552 56.962 1.00 10.88 1119 THR B C 1
ATOM 6180 O O . THR B 1 339 ? -14.012 -4.338 56.485 1.00 11.45 1119 THR B O 1
ATOM 6184 N N . VAL B 1 340 ? -15.560 -3.963 58.063 1.00 10.97 1120 VAL B N 1
ATOM 6185 C CA . VAL B 1 340 ? -14.774 -2.979 58.756 1.00 10.94 1120 VAL B CA 1
ATOM 6186 C C . VAL B 1 340 ? -14.635 -3.334 60.218 1.00 11.24 1120 VAL B C 1
ATOM 6187 O O . VAL B 1 340 ? -15.636 -3.553 60.921 1.00 11.53 1120 VAL B O 1
ATOM 6191 N N . ASN B 1 341 ? -13.384 -3.349 60.681 1.00 11.04 1121 ASN B N 1
ATOM 6192 C CA . ASN B 1 341 ? -13.062 -3.394 62.100 1.00 10.78 1121 ASN B CA 1
ATOM 6193 C C . ASN B 1 341 ? -12.532 -1.991 62.470 1.00 10.79 1121 ASN B C 1
ATOM 6194 O O . ASN B 1 341 ? -11.436 -1.641 62.016 1.00 10.47 1121 ASN B O 1
ATOM 6199 N N . SER B 1 342 ? -13.213 -1.212 63.321 1.00 10.14 1122 SER B N 1
ATOM 6200 C CA . SER B 1 342 ? -14.355 -1.598 64.141 1.00 10.48 1122 SER B CA 1
ATOM 6201 C C . SER B 1 342 ? -15.428 -0.500 64.287 1.00 10.54 1122 SER B C 1
ATOM 6202 O O . SER B 1 342 ? -16.243 -0.540 65.210 1.00 10.88 1122 SER B O 1
ATOM 6205 N N . ARG B 1 343 ? -15.440 0.457 63.373 1.00 10.53 1123 ARG B N 1
ATOM 6206 C CA . ARG B 1 343 ? -16.460 1.523 63.366 1.00 10.23 1123 ARG B CA 1
ATOM 6207 C C . ARG B 1 343 ? -16.437 2.219 62.020 1.00 9.93 1123 ARG B C 1
ATOM 6208 O O . ARG B 1 343 ? -15.400 2.233 61.350 1.00 9.02 1123 ARG B O 1
ATOM 6216 N N . ILE B 1 344 ? -17.573 2.814 61.641 1.00 9.71 1124 ILE B N 1
ATOM 6217 C CA . ILE B 1 344 ? -17.662 3.655 60.443 1.00 9.86 1124 ILE B CA 1
ATOM 6218 C C . ILE B 1 344 ? -18.216 5.041 60.798 1.00 9.48 1124 ILE B C 1
ATOM 6219 O O . ILE B 1 344 ? -19.324 5.151 61.301 1.00 9.07 1124 ILE B O 1
ATOM 6224 N N . ARG B 1 345 ? -17.435 6.086 60.541 1.00 9.80 1125 ARG B N 1
ATOM 6225 C CA . ARG B 1 345 ? -17.933 7.475 60.653 1.00 10.28 1125 ARG B CA 1
ATOM 6226 C C . ARG B 1 345 ? -18.308 7.955 59.270 1.00 9.93 1125 ARG B C 1
ATOM 6227 O O . ARG B 1 345 ? -17.435 8.419 58.491 1.00 10.28 1125 ARG B O 1
ATOM 6235 N N . SER B 1 346 ? -19.576 7.838 58.948 1.00 9.30 1126 SER B N 1
ATOM 6236 C CA . SER B 1 346 ? -20.129 8.415 57.716 1.00 9.31 1126 SER B CA 1
ATOM 6237 C C . SER B 1 346 ? -20.624 9.822 58.046 1.00 9.56 1126 SER B C 1
ATOM 6238 O O . SER B 1 346 ? -21.718 10.013 58.658 1.00 9.52 1126 SER B O 1
ATOM 6241 N N . GLN B 1 347 ? -19.814 10.784 57.622 1.00 9.77 1127 GLN B N 1
ATOM 6242 C CA . GLN B 1 347 ? -19.954 12.203 57.995 1.00 10.49 1127 GLN B CA 1
ATOM 6243 C C . GLN B 1 347 ? -20.699 12.970 56.920 1.00 10.77 1127 GLN B C 1
ATOM 6244 O O . GLN B 1 347 ? -20.143 13.253 55.868 1.00 12.42 1127 GLN B O 1
ATOM 6250 N N . GLY B 1 348 ? -21.955 13.302 57.161 1.00 10.90 1128 GLY B N 1
ATOM 6251 C CA . GLY B 1 348 ? -22.770 14.000 56.172 1.00 11.61 1128 GLY B CA 1
ATOM 6252 C C . GLY B 1 348 ? -22.272 15.420 55.951 1.00 11.87 1128 GLY B C 1
ATOM 6253 O O . GLY B 1 348 ? -21.520 15.926 56.738 1.00 12.07 1128 GLY B O 1
ATOM 6254 N N . THR B 1 349 ? -22.718 16.041 54.880 1.00 12.33 1129 THR B N 1
ATOM 6255 C CA . THR B 1 349 ? -22.391 17.422 54.577 1.00 13.41 1129 THR B CA 1
ATOM 6256 C C . THR B 1 349 ? -23.354 18.346 55.302 1.00 13.48 1129 THR B C 1
ATOM 6257 O O . THR B 1 349 ? -24.544 18.378 54.984 1.00 13.25 1129 THR B O 1
ATOM 6261 N N . LYS B 1 350 ? -22.847 19.061 56.311 1.00 13.41 1130 LYS B N 1
ATOM 6262 C CA . LYS B 1 350 ? -23.704 19.889 57.160 1.00 14.48 1130 LYS B CA 1
ATOM 6263 C C . LYS B 1 350 ? -23.879 21.242 56.504 1.00 15.16 1130 LYS B C 1
ATOM 6264 O O . LYS B 1 350 ? -22.901 21.947 56.283 1.00 15.15 1130 LYS B O 1
ATOM 6270 N N . THR B 1 351 ? -25.108 21.565 56.128 1.00 15.39 1131 THR B N 1
ATOM 6271 C CA . THR B 1 351 ? -25.436 22.875 55.548 1.00 15.46 1131 THR B CA 1
ATOM 6272 C C . THR B 1 351 ? -26.479 23.519 56.430 1.00 15.35 1131 THR B C 1
ATOM 6273 O O . THR B 1 351 ? -27.129 22.835 57.236 1.00 13.54 1131 THR B O 1
ATOM 6277 N N . SER B 1 352 ? -26.671 24.836 56.264 1.00 14.51 1132 SER B N 1
ATOM 6278 C CA . SER B 1 352 ? -27.627 25.562 57.089 1.00 15.25 1132 SER B CA 1
ATOM 6279 C C . SER B 1 352 ? -29.102 25.149 56.848 1.00 14.49 1132 SER B C 1
ATOM 6280 O O . SER B 1 352 ? -29.947 25.281 57.740 1.00 14.46 1132 SER B O 1
ATOM 6283 N N . ASP B 1 353 ? -29.390 24.629 55.652 1.00 14.48 1133 ASP B N 1
ATOM 6284 C CA . ASP B 1 353 ? -30.751 24.298 55.225 1.00 14.96 1133 ASP B CA 1
ATOM 6285 C C . ASP B 1 353 ? -31.155 22.802 55.357 1.00 13.70 1133 ASP B C 1
ATOM 6286 O O . ASP B 1 353 ? -32.093 22.364 54.708 1.00 12.13 1133 ASP B O 1
ATOM 6291 N N . LEU B 1 354 ? -30.458 22.031 56.190 1.00 13.49 1134 LEU B N 1
ATOM 6292 C CA . LEU B 1 354 ? -30.783 20.597 56.344 1.00 12.84 1134 LEU B CA 1
ATOM 6293 C C . LEU B 1 354 ? -32.255 20.277 56.559 1.00 12.91 1134 LEU B C 1
ATOM 6294 O O . LEU B 1 354 ? -32.723 19.240 56.128 1.00 13.24 1134 LEU B O 1
ATOM 6299 N N . TYR B 1 355 ? -32.972 21.148 57.267 1.00 13.36 1135 TYR B N 1
ATOM 6300 C CA . TYR B 1 355 ? -34.372 20.932 57.549 1.00 13.76 1135 TYR B CA 1
ATOM 6301 C C . TYR B 1 355 ? -35.222 20.826 56.266 1.00 13.74 1135 TYR B C 1
ATOM 6302 O O . TYR B 1 355 ? -36.094 19.938 56.171 1.00 13.69 1135 TYR B O 1
ATOM 6311 N N . THR B 1 356 ? -34.900 21.659 55.272 1.00 12.92 1136 THR B N 1
ATOM 6312 C CA . THR B 1 356 ? -35.683 21.740 54.031 1.00 13.05 1136 THR B CA 1
ATOM 6313 C C . THR B 1 356 ? -34.949 21.223 52.808 1.00 13.64 1136 THR B C 1
ATOM 6314 O O . THR B 1 356 ? -35.553 21.131 51.729 1.00 15.20 1136 THR B O 1
ATOM 6318 N N . ARG B 1 357 ? -33.677 20.861 52.946 1.00 13.26 1137 ARG B N 1
ATOM 6319 C CA . ARG B 1 357 ? -32.834 20.565 51.794 1.00 13.21 1137 ARG B CA 1
ATOM 6320 C C . ARG B 1 357 ? -33.313 19.315 51.072 1.00 14.09 1137 ARG B C 1
ATOM 6321 O O . ARG B 1 357 ? -33.394 18.250 51.665 1.00 13.70 1137 ARG B O 1
ATOM 6329 N N . ALA B 1 358 ? -33.579 19.449 49.783 1.00 14.02 1138 ALA B N 1
ATOM 6330 C CA . ALA B 1 358 ? -33.863 18.301 48.942 1.00 14.08 1138 ALA B CA 1
ATOM 6331 C C . ALA B 1 358 ? -32.605 17.453 48.747 1.00 13.17 1138 ALA B C 1
ATOM 6332 O O . ALA B 1 358 ? -31.506 17.984 48.617 1.00 12.19 1138 ALA B O 1
ATOM 6334 N N . PRO B 1 359 ? -32.751 16.109 48.708 1.00 12.17 1139 PRO B N 1
ATOM 6335 C CA . PRO B 1 359 ? -31.584 15.320 48.395 1.00 11.98 1139 PRO B CA 1
ATOM 6336 C C . PRO B 1 359 ? -31.160 15.544 46.955 1.00 12.47 1139 PRO B C 1
ATOM 6337 O O . PRO B 1 359 ? -31.993 15.916 46.115 1.00 11.84 1139 PRO B O 1
ATOM 6341 N N . THR B 1 360 ? -29.878 15.333 46.691 1.00 12.33 1140 THR B N 1
ATOM 6342 C CA . THR B 1 360 ? -29.326 15.299 45.319 1.00 12.75 1140 THR B CA 1
ATOM 6343 C C . THR B 1 360 ? -28.596 13.988 45.135 1.00 12.88 1140 THR B C 1
ATOM 6344 O O . THR B 1 360 ? -28.369 13.270 46.108 1.00 12.15 1140 THR B O 1
ATOM 6348 N N . SER B 1 361 ? -28.150 13.703 43.909 1.00 12.79 1141 SER B N 1
ATOM 6349 C CA . SER B 1 361 ? -27.378 12.480 43.645 1.00 14.16 1141 SER B CA 1
ATOM 6350 C C . SER B 1 361 ? -26.115 12.372 44.525 1.00 14.38 1141 SER B C 1
ATOM 6351 O O . SER B 1 361 ? -25.652 11.264 44.841 1.00 14.83 1141 SER B O 1
ATOM 6354 N N . ASP B 1 362 ? -25.551 13.507 44.914 1.00 13.63 1142 ASP B N 1
ATOM 6355 C CA . ASP B 1 362 ? -24.386 13.524 45.778 1.00 14.40 1142 ASP B CA 1
ATOM 6356 C C . ASP B 1 362 ? -24.668 13.299 47.278 1.00 13.11 1142 ASP B C 1
ATOM 6357 O O . ASP B 1 362 ? -23.752 12.895 47.995 1.00 13.30 1142 ASP B O 1
ATOM 6362 N N . THR B 1 363 ? -25.877 13.602 47.758 1.00 11.54 1143 THR B N 1
ATOM 6363 C CA . THR B 1 363 ? -26.210 13.460 49.201 1.00 11.32 1143 THR B CA 1
ATOM 6364 C C . THR B 1 363 ? -27.111 12.282 49.603 1.00 10.58 1143 THR B C 1
ATOM 6365 O O . THR B 1 363 ? -27.331 12.044 50.804 1.00 9.27 1143 THR B O 1
ATOM 6369 N N . VAL B 1 364 ? -27.652 11.563 48.617 1.00 10.37 1144 VAL B N 1
ATOM 6370 C CA . VAL B 1 364 ? -28.349 10.311 48.900 1.00 10.66 1144 VAL B CA 1
ATOM 6371 C C . VAL B 1 364 ? -27.345 9.333 49.494 1.00 10.34 1144 VAL B C 1
ATOM 6372 O O . VAL B 1 364 ? -26.131 9.458 49.283 1.00 10.20 1144 VAL B O 1
ATOM 6376 N N . GLY B 1 365 ? -27.843 8.416 50.301 1.00 9.57 1145 GLY B N 1
ATOM 6377 C CA . GLY B 1 365 ? -26.976 7.506 51.027 1.00 9.71 1145 GLY B CA 1
ATOM 6378 C C . GLY B 1 365 ? -27.083 7.636 52.540 1.00 9.48 1145 GLY B C 1
ATOM 6379 O O . GLY B 1 365 ? -27.853 8.413 53.087 1.00 9.06 1145 GLY B O 1
ATOM 6380 N N . PHE B 1 366 ? -26.306 6.787 53.190 1.00 9.23 1146 PHE B N 1
ATOM 6381 C CA . PHE B 1 366 ? -26.220 6.725 54.640 1.00 8.90 1146 PHE B CA 1
ATOM 6382 C C . PHE B 1 366 ? -25.145 7.662 55.140 1.00 8.63 1146 PHE B C 1
ATOM 6383 O O . PHE B 1 366 ? -24.027 7.683 54.623 1.00 8.16 1146 PHE B O 1
ATOM 6391 N N . TRP B 1 367 ? -25.530 8.424 56.157 1.00 9.66 1147 TRP B N 1
ATOM 6392 C CA . TRP B 1 367 ? -24.680 9.351 56.878 1.00 9.94 1147 TRP B CA 1
ATOM 6393 C C . TRP B 1 367 ? -25.360 9.819 58.163 1.00 9.92 1147 TRP B C 1
ATOM 6394 O O . TRP B 1 367 ? -26.561 9.667 58.319 1.00 10.61 1147 TRP B O 1
ATOM 6405 N N . SER B 1 368 ? -24.568 10.356 59.085 1.00 9.71 1148 SER B N 1
ATOM 6406 C CA . SER B 1 368 ? -25.072 11.046 60.260 1.00 9.97 1148 SER B CA 1
ATOM 6407 C C . SER B 1 368 ? -24.426 12.431 60.327 1.00 9.86 1148 SER B C 1
ATOM 6408 O O . SER B 1 368 ? -23.286 12.616 59.882 1.00 9.82 1148 SER B O 1
ATOM 6411 N N . ILE B 1 369 ? -25.177 13.362 60.898 1.00 9.75 1149 ILE B N 1
ATOM 6412 C CA . ILE B 1 369 ? -24.723 14.746 61.148 1.00 9.89 1149 ILE B CA 1
ATOM 6413 C C . ILE B 1 369 ? -25.055 15.148 62.592 1.00 10.01 1149 ILE B C 1
ATOM 6414 O O . ILE B 1 369 ? -26.161 14.983 63.057 1.00 8.91 1149 ILE B O 1
ATOM 6419 N N . ASP B 1 370 ? -24.050 15.646 63.304 1.00 10.69 1150 ASP B N 1
ATOM 6420 C CA . ASP B 1 370 ? -24.262 16.280 64.601 1.00 11.20 1150 ASP B CA 1
ATOM 6421 C C . ASP B 1 370 ? -24.808 17.701 64.413 1.00 10.77 1150 ASP B C 1
ATOM 6422 O O . ASP B 1 370 ? -24.041 18.622 64.038 1.00 10.56 1150 ASP B O 1
ATOM 6427 N N . ILE B 1 371 ? -26.109 17.872 64.640 1.00 10.43 1151 ILE B N 1
ATOM 6428 C CA . ILE B 1 371 ? -26.730 19.219 64.578 1.00 10.77 1151 ILE B CA 1
ATOM 6429 C C . ILE B 1 371 ? -26.606 19.853 65.956 1.00 10.89 1151 ILE B C 1
ATOM 6430 O O . ILE B 1 371 ? -27.464 19.682 66.818 1.00 11.18 1151 ILE B O 1
ATOM 6435 N N . ASN B 1 372 ? -25.498 20.550 66.156 1.00 10.61 1152 ASN B N 1
ATOM 6436 C CA . ASN B 1 372 ? -25.166 21.060 67.475 1.00 11.76 1152 ASN B CA 1
ATOM 6437 C C . ASN B 1 372 ? -25.441 22.561 67.650 1.00 12.09 1152 ASN B C 1
ATOM 6438 O O . ASN B 1 372 ? -25.286 23.043 68.745 1.00 13.71 1152 ASN B O 1
ATOM 6443 N N . ASP B 1 373 ? -25.867 23.255 66.606 1.00 11.79 1153 ASP B N 1
ATOM 6444 C CA . ASP B 1 373 ? -26.036 24.745 66.634 1.00 12.25 1153 ASP B CA 1
ATOM 6445 C C . ASP B 1 373 ? -27.503 25.028 66.673 1.00 12.44 1153 ASP B C 1
ATOM 6446 O O . ASP B 1 373 ? -28.255 24.491 65.838 1.00 12.46 1153 ASP B O 1
ATOM 6451 N N . SER B 1 374 ? -27.919 25.888 67.608 1.00 11.98 1154 SER B N 1
ATOM 6452 C CA . SER B 1 374 ? -29.326 26.219 67.755 1.00 12.17 1154 SER B CA 1
ATOM 6453 C C . SER B 1 374 ? -29.961 26.849 66.504 1.00 12.08 1154 SER B C 1
ATOM 6454 O O . SER B 1 374 ? -31.162 26.638 66.283 1.00 11.47 1154 SER B O 1
ATOM 6457 N N . ALA B 1 375 ? -29.205 27.593 65.687 1.00 11.86 1155 ALA B N 1
ATOM 6458 C CA . ALA B 1 375 ? -29.751 28.158 64.420 1.00 11.78 1155 ALA B CA 1
ATOM 6459 C C . ALA B 1 375 ? -30.411 27.075 63.560 1.00 11.73 1155 ALA B C 1
ATOM 6460 O O . ALA B 1 375 ? -31.468 27.284 62.897 1.00 11.19 1155 ALA B O 1
ATOM 6462 N N . THR B 1 376 ? -29.809 25.898 63.579 1.00 11.39 1156 THR B N 1
ATOM 6463 C CA . THR B 1 376 ? -30.337 24.784 62.817 1.00 11.07 1156 THR B CA 1
ATOM 6464 C C . THR B 1 376 ? -31.303 23.980 63.649 1.00 11.76 1156 THR B C 1
ATOM 6465 O O . THR B 1 376 ? -32.420 23.696 63.207 1.00 11.76 1156 THR B O 1
ATOM 6469 N N . TYR B 1 377 ? -30.892 23.602 64.859 1.00 11.73 1157 TYR B N 1
ATOM 6470 C CA . TYR B 1 377 ? -31.701 22.675 65.648 1.00 11.85 1157 TYR B CA 1
ATOM 6471 C C . TYR B 1 377 ? -32.990 23.246 66.165 1.00 11.07 1157 TYR B C 1
ATOM 6472 O O . TYR B 1 377 ? -33.922 22.513 66.365 1.00 11.07 1157 TYR B O 1
ATOM 6481 N N . ASN B 1 378 ? -33.093 24.574 66.260 1.00 10.86 1158 ASN B N 1
ATOM 6482 C CA . ASN B 1 378 ? -34.378 25.207 66.568 1.00 10.54 1158 ASN B CA 1
ATOM 6483 C C . ASN B 1 378 ? -35.422 24.989 65.450 1.00 10.29 1158 ASN B C 1
ATOM 6484 O O . ASN B 1 378 ? -36.629 25.152 65.671 1.00 11.24 1158 ASN B O 1
ATOM 6489 N N . GLN B 1 379 ? -34.981 24.683 64.238 1.00 10.22 1159 GLN B N 1
ATOM 6490 C CA . GLN B 1 379 ? -35.885 24.432 63.123 1.00 10.50 1159 GLN B CA 1
ATOM 6491 C C . GLN B 1 379 ? -36.426 22.982 63.178 1.00 10.24 1159 GLN B C 1
ATOM 6492 O O . GLN B 1 379 ? -37.462 22.684 62.590 1.00 10.54 1159 GLN B O 1
ATOM 6498 N N . PHE B 1 380 ? -35.693 22.103 63.856 1.00 9.71 1160 PHE B N 1
ATOM 6499 C CA . PHE B 1 380 ? -36.035 20.664 64.012 1.00 9.53 1160 PHE B CA 1
ATOM 6500 C C . PHE B 1 380 ? -36.942 20.392 65.214 1.00 9.61 1160 PHE B C 1
ATOM 6501 O O . PHE B 1 380 ? -37.075 21.231 66.099 1.00 9.69 1160 PHE B O 1
ATOM 6509 N N . PRO B 1 381 ? -37.633 19.223 65.240 1.00 9.71 1161 PRO B N 1
ATOM 6510 C CA . PRO B 1 381 ? -38.490 18.949 66.381 1.00 9.35 1161 PRO B CA 1
ATOM 6511 C C . PRO B 1 381 ? -37.669 18.901 67.665 1.00 9.07 1161 PRO B C 1
ATOM 6512 O O . PRO B 1 381 ? -36.509 18.486 67.635 1.00 9.57 1161 PRO B O 1
ATOM 6516 N N . GLY B 1 382 ? -38.255 19.325 68.765 1.00 9.08 1162 GLY B N 1
ATOM 6517 C CA . GLY B 1 382 ? -37.636 19.214 70.090 1.00 9.95 1162 GLY B CA 1
ATOM 6518 C C . GLY B 1 382 ? -37.890 17.881 70.795 1.00 11.10 1162 GLY B C 1
ATOM 6519 O O . GLY B 1 382 ? -38.544 17.008 70.239 1.00 11.40 1162 GLY B O 1
ATOM 6520 N N . TYR B 1 383 ? -37.381 17.728 72.024 1.00 11.24 1163 TYR B N 1
ATOM 6521 C CA . TYR B 1 383 ? -37.929 16.754 72.921 1.00 11.63 1163 TYR B CA 1
ATOM 6522 C C . TYR B 1 383 ? -39.145 17.303 73.667 1.00 12.03 1163 TYR B C 1
ATOM 6523 O O . TYR B 1 383 ? -39.462 18.516 73.612 1.00 12.40 1163 TYR B O 1
ATOM 6532 N N . PHE B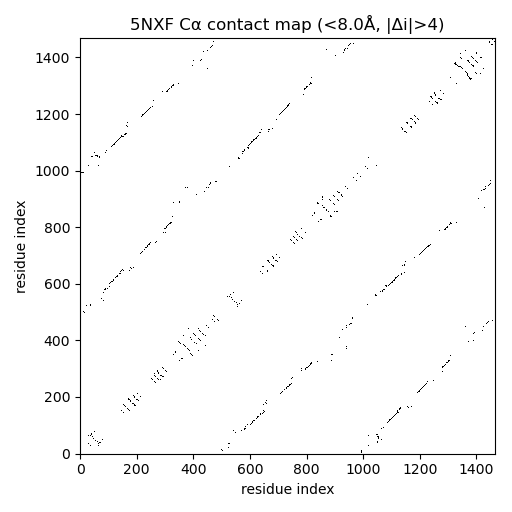 1 384 ? -39.885 16.419 74.318 1.00 12.30 1164 PHE B N 1
ATOM 6533 C CA . PHE B 1 384 ? -41.016 16.867 75.129 1.00 12.84 1164 PHE B CA 1
ATOM 6534 C C . PHE B 1 384 ? -40.688 16.677 76.589 1.00 13.52 1164 PHE B C 1
ATOM 6535 O O . PHE B 1 384 ? -40.197 15.617 76.992 1.00 13.28 1164 PHE B O 1
ATOM 6543 N N . LYS B 1 385 ? -40.977 17.697 77.388 1.00 13.92 1165 LYS B N 1
ATOM 6544 C CA . LYS B 1 385 ? -41.023 17.521 78.834 1.00 15.18 1165 LYS B CA 1
ATOM 6545 C C . LYS B 1 385 ? -42.121 16.494 79.160 1.00 15.81 1165 LYS B C 1
ATOM 6546 O O . LYS B 1 385 ? -43.123 16.411 78.443 1.00 15.42 1165 LYS B O 1
ATOM 6560 N N . VAL B 1 387 ? -44.088 14.516 82.685 1.00 16.40 1167 VAL B N 1
ATOM 6561 C CA . VAL B 1 387 ? -44.326 14.420 84.124 1.00 17.55 1167 VAL B CA 1
ATOM 6562 C C . VAL B 1 387 ? -44.932 13.039 84.383 1.00 17.15 1167 VAL B C 1
ATOM 6563 O O . VAL B 1 387 ? -45.893 12.654 83.723 1.00 14.81 1167 VAL B O 1
ATOM 6567 N N . GLU B 1 388 ? -44.381 12.324 85.359 1.00 18.09 1168 GLU B N 1
ATOM 6568 C CA . GLU B 1 388 ? -44.949 11.054 85.774 1.00 20.14 1168 GLU B CA 1
ATOM 6569 C C . GLU B 1 388 ? -46.158 11.300 86.680 1.00 19.81 1168 GLU B C 1
ATOM 6570 O O . GLU B 1 388 ? -46.033 11.971 87.698 1.00 20.94 1168 GLU B O 1
ATOM 6576 N N . LYS B 1 389 ? -47.318 10.786 86.285 1.00 18.15 1169 LYS B N 1
ATOM 6577 C CA . LYS B 1 389 ? -48.536 10.846 87.095 1.00 18.26 1169 LYS B CA 1
ATOM 6578 C C . LYS B 1 389 ? -48.859 9.409 87.491 1.00 19.27 1169 LYS B C 1
ATOM 6579 O O . LYS B 1 389 ? -48.366 8.460 86.872 1.00 17.45 1169 LYS B O 1
ATOM 6585 N N . THR B 1 390 ? -49.677 9.251 88.526 1.00 18.82 1170 THR B N 1
ATOM 6586 C CA . THR B 1 390 ? -50.047 7.937 89.023 1.00 19.42 1170 THR B CA 1
ATOM 6587 C C . THR B 1 390 ? -51.548 7.777 88.921 1.00 18.77 1170 THR B C 1
ATOM 6588 O O . THR B 1 390 ? -52.298 8.619 89.401 1.00 18.31 1170 THR B O 1
ATOM 6592 N N . ASN B 1 391 ? -51.993 6.681 88.314 1.00 17.86 1171 ASN B N 1
ATOM 6593 C CA . ASN B 1 391 ? -53.404 6.353 88.306 1.00 18.40 1171 ASN B CA 1
ATOM 6594 C C . ASN B 1 391 ? -53.802 6.077 89.753 1.00 19.93 1171 ASN B C 1
ATOM 6595 O O . ASN B 1 391 ? -53.229 5.206 90.397 1.00 19.15 1171 ASN B O 1
ATOM 6600 N N . GLU B 1 392 ? -54.761 6.860 90.227 1.00 23.67 1172 GLU B N 1
ATOM 6601 C CA . GLU B 1 392 ? -55.318 6.802 91.590 1.00 28.56 1172 GLU B CA 1
ATOM 6602 C C . GLU B 1 392 ? -55.838 5.399 91.952 1.00 26.62 1172 GLU B C 1
ATOM 6603 O O . GLU B 1 392 ? -55.613 4.893 93.045 1.00 26.73 1172 GLU B O 1
ATOM 6609 N N . VAL B 1 393 ? -56.561 4.808 91.016 1.00 23.87 1173 VAL B N 1
ATOM 6610 C CA . VAL B 1 393 ? -57.215 3.525 91.230 1.00 25.04 1173 VAL B CA 1
ATOM 6611 C C . VAL B 1 393 ? -56.211 2.365 91.228 1.00 24.44 1173 VAL B C 1
ATOM 6612 O O . VAL B 1 393 ? -56.253 1.519 92.108 1.00 25.50 1173 VAL B O 1
ATOM 6616 N N . THR B 1 394 ? -55.320 2.308 90.240 1.00 23.10 1174 THR B N 1
ATOM 6617 C CA . THR B 1 394 ? -54.438 1.143 90.063 1.00 20.93 1174 THR B CA 1
ATOM 6618 C C . THR B 1 394 ? -53.082 1.293 90.721 1.00 20.62 1174 THR B C 1
ATOM 6619 O O . THR B 1 394 ? -52.354 0.311 90.878 1.00 21.21 1174 THR B O 1
ATOM 6623 N N . GLY B 1 395 ? -52.698 2.526 91.037 1.00 19.83 1175 GLY B N 1
ATOM 6624 C CA . GLY B 1 395 ? -51.343 2.811 91.482 1.00 19.89 1175 GLY B CA 1
ATOM 6625 C C . GLY B 1 395 ? -50.274 2.763 90.402 1.00 19.85 1175 GLY B C 1
ATOM 6626 O O . GLY B 1 395 ? -49.101 2.912 90.730 1.00 22.69 1175 GLY B O 1
ATOM 6627 N N . LEU B 1 396 ? -50.637 2.589 89.124 1.00 17.54 1176 LEU B N 1
ATOM 6628 C CA . LEU B 1 396 ? -49.634 2.487 88.058 1.00 17.41 1176 LEU B CA 1
ATOM 6629 C C . LEU B 1 396 ? -49.279 3.864 87.438 1.00 16.91 1176 LEU B C 1
ATOM 6630 O O . LEU B 1 396 ? -50.179 4.646 87.066 1.00 16.62 1176 LEU B O 1
ATOM 6635 N N . PRO B 1 397 ? -47.979 4.144 87.288 1.00 16.76 1177 PRO B N 1
ATOM 6636 C CA . PRO B 1 397 ? -47.605 5.429 86.755 1.00 16.94 1177 PRO B CA 1
ATOM 6637 C C . PRO B 1 397 ? -47.701 5.491 85.213 1.00 16.35 1177 PRO B C 1
ATOM 6638 O O . PRO B 1 397 ? -47.683 4.452 84.529 1.00 14.60 1177 PRO B O 1
ATOM 6642 N N . TYR B 1 398 ? -47.828 6.703 84.698 1.00 15.98 1178 TYR B N 1
ATOM 6643 C CA . TYR B 1 398 ? -47.831 6.959 83.240 1.00 16.07 1178 TYR B CA 1
ATOM 6644 C C . TYR B 1 398 ? -47.187 8.324 82.981 1.00 15.69 1178 TYR B C 1
ATOM 6645 O O . TYR B 1 398 ? -47.225 9.155 83.869 1.00 15.58 1178 TYR B O 1
ATOM 6654 N N . LEU B 1 399 ? -46.581 8.525 81.799 1.00 14.50 1179 LEU B N 1
ATOM 6655 C CA . LEU B 1 399 ? -45.978 9.825 81.457 1.00 15.05 1179 LEU B CA 1
ATOM 6656 C C . LEU B 1 399 ? -46.935 10.702 80.668 1.00 14.97 1179 LEU B C 1
ATOM 6657 O O . LEU B 1 399 ? -47.473 10.285 79.632 1.00 15.07 1179 LEU B O 1
ATOM 6662 N N . GLU B 1 400 ? -47.077 11.933 81.151 1.00 14.35 1180 GLU B N 1
ATOM 6663 C CA . GLU B 1 400 ? -47.974 12.938 80.608 1.00 15.28 1180 GLU B CA 1
ATOM 6664 C C . GLU B 1 400 ? -47.131 13.992 79.856 1.00 14.52 1180 GLU B C 1
ATOM 6665 O O . GLU B 1 400 ? -46.142 14.503 80.399 1.00 13.89 1180 GLU B O 1
ATOM 6671 N N . ARG B 1 401 ? -47.502 14.266 78.605 1.00 13.12 1181 ARG B N 1
ATOM 6672 C CA . ARG B 1 401 ? -46.685 15.050 77.727 1.00 12.61 1181 ARG B CA 1
ATOM 6673 C C . ARG B 1 401 ? -46.894 16.556 78.049 1.00 12.69 1181 ARG B C 1
ATOM 6674 O O . ARG B 1 401 ? -48.007 17.002 78.269 1.00 12.49 1181 ARG B O 1
ATOM 6682 N N . GLY B 1 402 ? -45.795 17.280 78.102 1.00 12.90 1182 GLY B N 1
ATOM 6683 C CA . GLY B 1 402 ? -45.791 18.756 78.280 1.00 13.57 1182 GLY B CA 1
ATOM 6684 C C . GLY B 1 402 ? -45.219 19.463 77.070 1.00 13.57 1182 GLY B C 1
ATOM 6685 O O . GLY B 1 402 ? -45.434 19.077 75.910 1.00 13.72 1182 GLY B O 1
ATOM 6686 N N . GLU B 1 403 ? -44.456 20.507 77.347 1.00 14.44 1183 GLU B N 1
ATOM 6687 C CA . GLU B 1 403 ? -43.993 21.432 76.340 1.00 14.86 1183 GLU B CA 1
ATOM 6688 C C . GLU B 1 403 ? -42.846 20.846 75.517 1.00 13.06 1183 GLU B C 1
ATOM 6689 O O . GLU B 1 403 ? -42.017 20.073 76.023 1.00 11.71 1183 GLU B O 1
ATOM 6695 N N . GLU B 1 404 ? -42.815 21.221 74.243 1.00 11.60 1184 GLU B N 1
ATOM 6696 C CA . GLU B 1 404 ? -41.679 20.941 73.394 1.00 11.08 1184 GLU B CA 1
ATOM 6697 C C . GLU B 1 404 ? -40.475 21.807 73.836 1.00 11.28 1184 GLU B C 1
ATOM 6698 O O . GLU B 1 404 ? -40.625 23.024 74.106 1.00 11.00 1184 GLU B O 1
ATOM 6704 N N . VAL B 1 405 ? -39.293 21.189 73.850 1.00 11.09 1185 VAL B N 1
ATOM 6705 C CA . VAL B 1 405 ? -38.035 21.869 74.103 1.00 10.83 1185 VAL B CA 1
ATOM 6706 C C . VAL B 1 405 ? -37.057 21.595 72.960 1.00 10.68 1185 VAL B C 1
ATOM 6707 O O . VAL B 1 405 ? -36.698 20.428 72.699 1.00 10.45 1185 VAL B O 1
ATOM 6711 N N . LYS B 1 406 ? -36.591 22.663 72.311 1.00 10.41 1186 LYS B N 1
ATOM 6712 C CA . LYS B 1 406 ? -35.665 22.533 71.205 1.00 11.01 1186 LYS B CA 1
ATOM 6713 C C . LYS B 1 406 ? -34.349 22.022 71.766 1.00 10.77 1186 LYS B C 1
ATOM 6714 O O . LYS B 1 406 ? -34.017 22.293 72.940 1.00 11.12 1186 LYS B O 1
ATOM 6720 N N . SER B 1 407 ? -33.657 21.233 70.950 1.00 10.33 1187 SER B N 1
ATOM 6721 C CA . SER B 1 407 ? -32.493 20.489 71.380 1.00 9.69 1187 SER B CA 1
ATOM 6722 C C . SER B 1 407 ? -31.561 20.202 70.214 1.00 9.70 1187 SER B C 1
ATOM 6723 O O . SER B 1 407 ? -32.032 19.988 69.103 1.00 9.80 1187 SER B O 1
ATOM 6726 N N . PRO B 1 408 ? -30.232 20.174 70.462 1.00 9.13 1188 PRO B N 1
ATOM 6727 C CA . PRO B 1 408 ? -29.362 19.562 69.489 1.00 9.07 1188 PRO B CA 1
ATOM 6728 C C . PRO B 1 408 ? -29.713 18.045 69.343 1.00 9.15 1188 PRO B C 1
ATOM 6729 O O . PRO B 1 408 ? -30.463 17.482 70.158 1.00 9.14 1188 PRO B O 1
ATOM 6733 N N . GLY B 1 409 ? -29.259 17.464 68.253 1.00 8.83 1189 GLY B N 1
ATOM 6734 C CA . GLY B 1 409 ? -29.592 16.050 67.931 1.00 8.81 1189 GLY B CA 1
ATOM 6735 C C . GLY B 1 409 ? -28.723 15.553 66.821 1.00 8.64 1189 GLY B C 1
ATOM 6736 O O . GLY B 1 409 ? -27.900 16.322 66.280 1.00 8.14 1189 GLY B O 1
ATOM 6737 N N . THR B 1 410 ? -28.874 14.255 66.535 1.00 8.05 1190 THR B N 1
ATOM 6738 C CA . THR B 1 410 ? -28.233 13.626 65.436 1.00 8.37 1190 THR B CA 1
ATOM 6739 C C . THR B 1 410 ? -29.267 13.457 64.329 1.00 8.39 1190 THR B C 1
ATOM 6740 O O . THR B 1 410 ? -30.367 12.974 64.590 1.00 8.12 1190 THR B O 1
ATOM 6744 N N . LEU B 1 411 ? -28.892 13.823 63.108 1.00 8.65 1191 LEU B N 1
ATOM 6745 C CA . LEU B 1 411 ? -29.694 13.528 61.913 1.00 9.19 1191 LEU B CA 1
ATOM 6746 C C . LEU B 1 411 ? -29.004 12.437 61.158 1.00 9.42 1191 LEU B C 1
ATOM 6747 O O . LEU B 1 411 ? -27.858 12.602 60.767 1.00 10.04 1191 LEU B O 1
ATOM 6752 N N . THR B 1 412 ? -29.704 11.323 60.957 1.00 9.13 1192 THR B N 1
ATOM 6753 C CA . THR B 1 412 ? -29.167 10.167 60.247 1.00 8.93 1192 THR B CA 1
ATOM 6754 C C . THR B 1 412 ? -30.056 9.886 59.036 1.00 8.54 1192 THR B C 1
ATOM 6755 O O . THR B 1 412 ? -31.275 9.900 59.149 1.00 8.90 1192 THR B O 1
ATOM 6759 N N . GLN B 1 413 ? -29.433 9.734 57.881 1.00 8.21 1193 GLN B N 1
ATOM 6760 C CA . GLN B 1 413 ? -30.148 9.405 56.632 1.00 8.25 1193 GLN B CA 1
ATOM 6761 C C . GLN B 1 413 ? -29.835 7.969 56.216 1.00 8.73 1193 GLN B C 1
ATOM 6762 O O . GLN B 1 413 ? -28.737 7.450 56.493 1.00 8.98 1193 GLN B O 1
ATOM 6768 N N . PHE B 1 414 ? -30.821 7.347 55.565 1.00 8.70 1194 PHE B N 1
ATOM 6769 C CA . PHE B 1 414 ? -30.695 6.019 55.001 1.00 8.91 1194 PHE B CA 1
ATOM 6770 C C . PHE B 1 414 ? -31.308 6.040 53.621 1.00 9.32 1194 PHE B C 1
ATOM 6771 O O . PHE B 1 414 ? -32.107 6.930 53.312 1.00 9.60 1194 PHE B O 1
ATOM 6779 N N . GLY B 1 415 ? -30.950 5.061 52.815 1.00 9.28 1195 GLY B N 1
ATOM 6780 C CA . GLY B 1 415 ? -31.463 4.967 51.472 1.00 9.76 1195 GLY B CA 1
ATOM 6781 C C . GLY B 1 415 ? -30.453 5.439 50.456 1.00 10.31 1195 GLY B C 1
ATOM 6782 O O . GLY B 1 415 ? -29.574 6.264 50.748 1.00 10.71 1195 GLY B O 1
ATOM 6783 N N . ASN B 1 416 ? -30.567 4.909 49.254 1.00 10.60 1196 ASN B N 1
ATOM 6784 C CA . ASN B 1 416 ? -29.524 5.080 48.241 1.00 11.16 1196 ASN B CA 1
ATOM 6785 C C . ASN B 1 416 ? -29.891 5.882 47.027 1.00 11.87 1196 ASN B C 1
ATOM 6786 O O . ASN B 1 416 ? -28.987 6.164 46.199 1.00 12.08 1196 ASN B O 1
ATOM 6791 N N . THR B 1 417 ? -31.178 6.199 46.865 1.00 11.87 1197 THR B N 1
ATOM 6792 C CA . THR B 1 417 ? -31.627 6.870 45.639 1.00 12.92 1197 THR B CA 1
ATOM 6793 C C . THR B 1 417 ? -32.508 8.087 45.913 1.00 12.25 1197 THR B C 1
ATOM 6794 O O . THR B 1 417 ? -32.935 8.356 47.068 1.00 11.94 1197 THR B O 1
ATOM 6798 N N . LEU B 1 418 ? -32.821 8.789 44.835 1.00 11.73 1198 LEU B N 1
ATOM 6799 C CA . LEU B 1 418 ? -33.738 9.951 44.914 1.00 12.36 1198 LEU B CA 1
ATOM 6800 C C . LEU B 1 418 ? -35.198 9.544 45.192 1.00 12.28 1198 LEU B C 1
ATOM 6801 O O . LEU B 1 418 ? -36.011 10.405 45.536 1.00 12.01 1198 LEU B O 1
ATOM 6806 N N . ASP B 1 419 ? -35.517 8.256 45.036 1.00 11.71 1199 ASP B N 1
ATOM 6807 C CA . ASP B 1 419 ? -36.830 7.697 45.438 1.00 12.16 1199 ASP B CA 1
ATOM 6808 C C . ASP B 1 419 ? -36.865 7.071 46.835 1.00 11.76 1199 ASP B C 1
ATOM 6809 O O . ASP B 1 419 ? -37.886 7.161 47.546 1.00 12.03 1199 ASP B O 1
ATOM 6814 N N . SER B 1 420 ? -35.762 6.425 47.204 1.00 11.61 1200 SER B N 1
ATOM 6815 C CA . SER B 1 420 ? -35.658 5.546 48.367 1.00 11.18 1200 SER B CA 1
ATOM 6816 C C . SER B 1 420 ? -34.697 6.203 49.370 1.00 10.39 1200 SER B C 1
ATOM 6817 O O . SER B 1 420 ? -33.483 6.126 49.209 1.00 9.79 1200 SER B O 1
ATOM 6820 N N . LEU B 1 421 ? -35.278 6.880 50.356 1.00 10.55 1201 LEU B N 1
ATOM 6821 C CA . LEU B 1 421 ? -34.574 7.836 51.188 1.00 10.10 1201 LEU B CA 1
ATOM 6822 C C . LEU B 1 421 ? -35.406 8.251 52.380 1.00 9.80 1201 LEU B C 1
ATOM 6823 O O . LEU B 1 421 ? -36.569 8.614 52.240 1.00 10.49 1201 LEU B O 1
ATOM 6828 N N . TYR B 1 422 ? -34.813 8.181 53.575 1.00 9.12 1202 TYR B N 1
ATOM 6829 C CA . TYR B 1 422 ? -35.536 8.555 54.790 1.00 8.84 1202 TYR B CA 1
ATOM 6830 C C . TYR B 1 422 ? -34.564 8.982 55.870 1.00 8.72 1202 TYR B C 1
ATOM 6831 O O . TYR B 1 422 ? -33.375 8.701 55.764 1.00 8.74 1202 TYR B O 1
ATOM 6840 N N . GLN B 1 423 ? -35.078 9.673 56.880 1.00 8.43 1203 GLN B N 1
ATOM 6841 C CA . GLN B 1 423 ? -34.245 10.226 57.948 1.00 8.10 1203 GLN B CA 1
ATOM 6842 C C . GLN B 1 423 ? -34.814 9.981 59.328 1.00 8.09 1203 GLN B C 1
ATOM 6843 O O . GLN B 1 423 ? -36.022 9.896 59.508 1.00 8.11 1203 GLN B O 1
ATOM 6849 N N . ASP B 1 424 ? -33.909 9.862 60.297 1.00 8.73 1204 ASP B N 1
ATOM 6850 C CA . ASP B 1 424 ? -34.203 9.810 61.712 1.00 9.40 1204 ASP B CA 1
ATOM 6851 C C . ASP B 1 424 ? -33.520 11.023 62.358 1.00 9.45 1204 ASP B C 1
ATOM 6852 O O . ASP B 1 424 ? -32.361 11.364 62.010 1.00 9.04 1204 ASP B O 1
ATOM 6857 N N . TRP B 1 425 ? -34.207 11.617 63.331 1.00 9.37 1205 TRP B N 1
ATOM 6858 C CA . TRP B 1 425 ? -33.683 12.711 64.111 1.00 9.19 1205 TRP B CA 1
ATOM 6859 C C . TRP B 1 425 ? -33.769 12.295 65.578 1.00 8.84 1205 TRP B C 1
ATOM 6860 O O . TRP B 1 425 ? -34.868 11.995 66.082 1.00 9.35 1205 TRP B O 1
ATOM 6871 N N . ILE B 1 426 ? -32.630 12.270 66.254 1.00 8.81 1206 ILE B N 1
ATOM 6872 C CA . ILE B 1 426 ? -32.519 11.769 67.648 1.00 8.89 1206 ILE B CA 1
ATOM 6873 C C . ILE B 1 426 ? -31.963 12.906 68.496 1.00 8.96 1206 ILE B C 1
ATOM 6874 O O . ILE B 1 426 ? -30.774 13.194 68.417 1.00 8.51 1206 ILE B O 1
ATOM 6879 N N . THR B 1 427 ? -32.800 13.519 69.327 1.00 9.13 1207 THR B N 1
ATOM 6880 C CA . THR B 1 427 ? -32.364 14.699 70.102 1.00 9.36 1207 THR B CA 1
ATOM 6881 C C . THR B 1 427 ? -31.406 14.180 71.180 1.00 9.80 1207 THR B C 1
ATOM 6882 O O . THR B 1 427 ? -31.539 13.030 71.629 1.00 9.16 1207 THR B O 1
ATOM 6886 N N . TYR B 1 428 ? -30.411 14.981 71.573 1.00 9.83 1208 TYR B N 1
ATOM 6887 C CA . TYR B 1 428 ? -29.589 14.597 72.721 1.00 10.28 1208 TYR B CA 1
ATOM 6888 C C . TYR B 1 428 ? -29.568 15.684 73.793 1.00 11.12 1208 TYR B C 1
ATOM 6889 O O . TYR B 1 428 ? -29.580 16.859 73.477 1.00 11.35 1208 TYR B O 1
ATOM 6898 N N . PRO B 1 429 ? -29.576 15.278 75.066 1.00 12.38 1209 PRO B N 1
ATOM 6899 C CA . PRO B 1 429 ? -29.684 16.228 76.148 1.00 13.35 1209 PRO B CA 1
ATOM 6900 C C . PRO B 1 429 ? -28.387 16.950 76.394 1.00 15.22 1209 PRO B C 1
ATOM 6901 O O . PRO B 1 429 ? -27.324 16.329 76.383 1.00 15.81 1209 PRO B O 1
ATOM 6905 N N . THR B 1 430 ? -28.484 18.263 76.560 1.00 17.06 1210 THR B N 1
ATOM 6906 C CA . THR B 1 430 ? -27.345 19.058 76.975 1.00 19.12 1210 THR B CA 1
ATOM 6907 C C . THR B 1 430 ? -27.613 19.879 78.254 1.00 21.71 1210 THR B C 1
ATOM 6908 O O . THR B 1 430 ? -26.772 20.696 78.655 1.00 19.24 1210 THR B O 1
ATOM 6912 N N . THR B 1 431 ? -28.760 19.645 78.892 1.00 23.41 1211 THR B N 1
ATOM 6913 C CA . THR B 1 431 ? -29.086 20.252 80.185 1.00 25.45 1211 THR B CA 1
ATOM 6914 C C . THR B 1 431 ? -29.447 19.101 81.108 1.00 27.39 1211 THR B C 1
ATOM 6915 O O . THR B 1 431 ? -29.744 17.988 80.643 1.00 27.41 1211 THR B O 1
ATOM 6919 N N . PRO B 1 432 ? -29.395 19.332 82.425 1.00 29.24 1212 PRO B N 1
ATOM 6920 C CA . PRO B 1 432 ? -29.435 18.169 83.321 1.00 27.59 1212 PRO B CA 1
ATOM 6921 C C . PRO B 1 432 ? -30.788 17.441 83.366 1.00 24.97 1212 PRO B C 1
ATOM 6922 O O . PRO B 1 432 ? -30.827 16.245 83.631 1.00 24.79 1212 PRO B O 1
ATOM 6926 N N . GLU B 1 433 ? -31.877 18.141 83.086 1.00 23.36 1213 GLU B N 1
ATOM 6927 C CA . GLU B 1 433 ? -33.203 17.513 83.066 1.00 23.62 1213 GLU B CA 1
ATOM 6928 C C . GLU B 1 433 ? -33.697 17.166 81.659 1.00 19.56 1213 GLU B C 1
ATOM 6929 O O . GLU B 1 433 ? -34.804 16.644 81.525 1.00 17.64 1213 GLU B O 1
ATOM 6935 N N . ALA B 1 434 ? -32.903 17.469 80.624 1.00 16.30 1214 ALA B N 1
ATOM 6936 C CA . ALA B 1 434 ? -33.317 17.212 79.255 1.00 15.13 1214 ALA B CA 1
ATOM 6937 C C . ALA B 1 434 ? -33.578 15.721 79.010 1.00 14.53 1214 ALA B C 1
ATOM 6938 O O . ALA B 1 434 ? -32.850 14.845 79.501 1.00 12.70 1214 ALA B O 1
ATOM 6940 N N . ARG B 1 435 ? -34.637 15.467 78.249 1.00 14.07 1215 ARG B N 1
ATOM 6941 C CA . ARG B 1 435 ? -35.013 14.120 77.804 1.00 14.28 1215 ARG B CA 1
ATOM 6942 C C . ARG B 1 435 ? -34.550 13.913 76.355 1.00 13.62 1215 ARG B C 1
ATOM 6943 O O . ARG B 1 435 ? -33.964 14.800 75.763 1.00 14.97 1215 ARG B O 1
ATOM 6951 N N . THR B 1 436 ? -34.775 12.726 75.806 1.00 12.22 1216 THR B N 1
ATOM 6952 C CA . THR B 1 436 ? -34.409 12.426 74.422 1.00 10.98 1216 THR B CA 1
ATOM 6953 C C . THR B 1 436 ? -35.667 11.892 73.735 1.00 10.87 1216 THR B C 1
ATOM 6954 O O . THR B 1 436 ? -36.420 11.060 74.308 1.00 10.46 1216 THR B O 1
ATOM 6958 N N . THR B 1 437 ? -35.854 12.339 72.495 1.00 10.51 1217 THR B N 1
ATOM 6959 C CA . THR B 1 437 ? -36.983 11.953 71.660 1.00 10.05 1217 THR B CA 1
ATOM 6960 C C . THR B 1 437 ? -36.484 11.717 70.247 1.00 10.20 1217 THR B C 1
ATOM 6961 O O . THR B 1 437 ? -35.572 12.416 69.783 1.00 10.11 1217 THR B O 1
ATOM 6965 N N . ARG B 1 438 ? -37.092 10.730 69.576 1.00 9.55 1218 ARG B N 1
ATOM 6966 C CA . ARG B 1 438 ? -36.800 10.392 68.198 1.00 9.68 1218 ARG B CA 1
ATOM 6967 C C . ARG B 1 438 ? -37.952 10.811 67.293 1.00 8.87 1218 ARG B C 1
ATOM 6968 O O . ARG B 1 438 ? -39.113 10.768 67.683 1.00 8.71 1218 ARG B O 1
ATOM 6976 N N . TRP B 1 439 ? -37.599 11.177 66.074 1.00 8.82 1219 TRP B N 1
ATOM 6977 C CA . TRP B 1 439 ? -38.531 11.621 65.067 1.00 8.82 1219 TRP B CA 1
ATOM 6978 C C . TRP B 1 439 ? -38.124 11.089 63.713 1.00 8.28 1219 TRP B C 1
ATOM 6979 O O . TRP B 1 439 ? -36.938 10.936 63.452 1.00 9.15 1219 TRP B O 1
ATOM 6990 N N . THR B 1 440 ? -39.091 10.903 62.811 1.00 8.16 1220 THR B N 1
ATOM 6991 C CA . THR B 1 440 ? -38.814 10.332 61.512 1.00 7.88 1220 THR B CA 1
ATOM 6992 C C . THR B 1 440 ? -39.523 10.986 60.397 1.00 7.72 1220 THR B C 1
ATOM 6993 O O . THR B 1 440 ? -40.583 11.615 60.598 1.00 7.98 1220 THR B O 1
ATOM 6997 N N . ARG B 1 441 ? -38.953 10.840 59.213 1.00 7.57 1221 ARG B N 1
ATOM 6998 C CA . ARG B 1 441 ? -39.569 11.361 57.986 1.00 8.10 1221 ARG B CA 1
ATOM 6999 C C . ARG B 1 441 ? -39.017 10.631 56.796 1.00 8.36 1221 ARG B C 1
ATOM 7000 O O . ARG B 1 441 ? -37.961 9.984 56.864 1.00 8.71 1221 ARG B O 1
ATOM 7008 N N . THR B 1 442 ? -39.737 10.745 55.691 1.00 8.91 1222 THR B N 1
ATOM 7009 C CA . THR B 1 442 ? -39.448 10.006 54.466 1.00 9.21 1222 THR B CA 1
ATOM 7010 C C . THR B 1 442 ? -39.396 11.015 53.333 1.00 9.77 1222 THR B C 1
ATOM 7011 O O . THR B 1 442 ? -40.234 11.929 53.271 1.00 10.75 1222 THR B O 1
ATOM 7015 N N . TRP B 1 443 ? -38.418 10.871 52.440 1.00 10.47 1223 TRP B N 1
ATOM 7016 C CA . TRP B 1 443 ? -38.337 11.696 51.238 1.00 11.13 1223 TRP B CA 1
ATOM 7017 C C . TRP B 1 443 ? -39.417 11.286 50.262 1.00 11.49 1223 TRP B C 1
ATOM 7018 O O . TRP B 1 443 ? -39.600 10.081 50.009 1.00 11.42 1223 TRP B O 1
ATOM 7029 N N . GLN B 1 444 ? -40.181 12.280 49.783 1.00 11.86 1224 GLN B N 1
ATOM 7030 C CA . GLN B 1 444 ? -41.305 12.060 48.870 1.00 12.61 1224 GLN B CA 1
ATOM 7031 C C . GLN B 1 444 ? -40.956 12.680 47.512 1.00 13.38 1224 GLN B C 1
ATOM 7032 O O . GLN B 1 444 ? -41.250 13.876 47.244 1.00 13.44 1224 GLN B O 1
ATOM 7038 N N . LYS B 1 445 ? -40.287 11.897 46.678 1.00 14.96 1225 LYS B N 1
ATOM 7039 C CA . LYS B 1 445 ? -39.814 12.390 45.363 1.00 16.94 1225 LYS B CA 1
ATOM 7040 C C . LYS B 1 445 ? -40.931 12.957 44.501 1.00 17.43 1225 LYS B C 1
ATOM 7041 O O . LYS B 1 445 ? -40.780 14.057 43.923 1.00 18.65 1225 LYS B O 1
ATOM 7047 N N . THR B 1 446 ? -42.035 12.231 44.400 1.00 18.86 1226 THR B N 1
ATOM 7048 C CA . THR B 1 446 ? -43.142 12.689 43.549 1.00 21.18 1226 THR B CA 1
ATOM 7049 C C . THR B 1 446 ? -43.780 14.000 44.017 1.00 21.42 1226 THR B C 1
ATOM 7050 O O . THR B 1 446 ? -44.304 14.727 43.193 1.00 22.38 1226 THR B O 1
ATOM 7054 N N . LYS B 1 447 ? -43.770 14.273 45.326 1.00 20.41 1227 LYS B N 1
ATOM 7055 C CA . LYS B 1 447 ? -44.233 15.541 45.886 1.00 20.38 1227 LYS B CA 1
ATOM 7056 C C . LYS B 1 447 ? -43.103 16.573 45.997 1.00 19.17 1227 LYS B C 1
ATOM 7057 O O . LYS B 1 447 ? -43.358 17.702 46.353 1.00 20.86 1227 LYS B O 1
ATOM 7063 N N . ASN B 1 448 ? -41.862 16.176 45.718 1.00 17.85 1228 ASN B N 1
ATOM 7064 C CA . ASN B 1 448 ? -40.653 16.989 45.892 1.00 17.51 1228 ASN B CA 1
ATOM 7065 C C . ASN B 1 448 ? -40.534 17.575 47.309 1.00 16.89 1228 ASN B C 1
ATOM 7066 O O . ASN B 1 448 ? -40.200 18.762 47.497 1.00 15.62 1228 ASN B O 1
ATOM 7071 N N . SER B 1 449 ? -40.820 16.745 48.307 1.00 14.46 1229 SER B N 1
ATOM 7072 C CA . SER B 1 449 ? -40.779 17.217 49.685 1.00 14.43 1229 SER B CA 1
ATOM 7073 C C . SER B 1 449 ? -40.479 16.104 50.651 1.00 12.84 1229 SER B C 1
ATOM 7074 O O . SER B 1 449 ? -40.729 14.941 50.356 1.00 12.76 1229 SER B O 1
ATOM 7077 N N . TRP B 1 450 ? -39.971 16.481 51.818 1.00 12.73 1230 TRP B N 1
ATOM 7078 C CA . TRP B 1 450 ? -39.892 15.565 52.953 1.00 11.86 1230 TRP B CA 1
ATOM 7079 C C . TRP B 1 450 ? -41.268 15.510 53.572 1.00 12.13 1230 TRP B C 1
ATOM 7080 O O . TRP B 1 450 ? -41.940 16.542 53.687 1.00 11.82 1230 TRP B O 1
ATOM 7091 N N . SER B 1 451 ? -41.694 14.329 53.992 1.00 11.66 1231 SER B N 1
ATOM 7092 C CA . SER B 1 451 ? -42.861 14.206 54.868 1.00 11.74 1231 SER B CA 1
ATOM 7093 C C . SER B 1 451 ? -42.546 14.959 56.153 1.00 12.21 1231 SER B C 1
ATOM 7094 O O . SER B 1 451 ? -41.371 15.177 56.464 1.00 11.60 1231 SER B O 1
ATOM 7097 N N . SER B 1 452 ? -43.586 15.413 56.850 1.00 12.09 1232 SER B N 1
ATOM 7098 C CA . SER B 1 452 ? -43.425 16.047 58.168 1.00 12.65 1232 SER B CA 1
ATOM 7099 C C . SER B 1 452 ? -42.800 15.052 59.147 1.00 12.22 1232 SER B C 1
ATOM 7100 O O . SER B 1 452 ? -43.204 13.845 59.174 1.00 11.60 1232 SER B O 1
ATOM 7103 N N . PHE B 1 453 ? -41.837 15.525 59.951 1.00 10.63 1233 PHE B N 1
ATOM 7104 C CA . PHE B 1 453 ? -41.354 14.725 61.076 1.00 10.14 1233 PHE B CA 1
ATOM 7105 C C . PHE B 1 453 ? -42.509 14.298 61.954 1.00 10.19 1233 PHE B C 1
ATOM 7106 O O . PHE B 1 453 ? -43.333 15.125 62.326 1.00 10.09 1233 PHE B O 1
ATOM 7114 N N . VAL B 1 454 ? -42.567 13.010 62.290 1.00 10.21 1234 VAL B N 1
ATOM 7115 C CA . VAL B 1 454 ? -43.523 12.510 63.262 1.00 10.11 1234 VAL B CA 1
ATOM 7116 C C . VAL B 1 454 ? -42.749 11.904 64.419 1.00 9.88 1234 VAL B C 1
ATOM 7117 O O . VAL B 1 454 ? -41.618 11.465 64.237 1.00 9.92 1234 VAL B O 1
ATOM 7121 N N . GLN B 1 455 ? -43.340 11.937 65.602 1.00 10.15 1235 GLN B N 1
ATOM 7122 C CA . GLN B 1 455 ? -42.686 11.433 66.801 1.00 10.76 1235 GLN B CA 1
ATOM 7123 C C . GLN B 1 455 ? -42.700 9.907 66.839 1.00 9.78 1235 GLN B C 1
ATOM 7124 O O . GLN B 1 455 ? -43.722 9.301 66.561 1.00 9.63 1235 GLN B O 1
ATOM 7130 N N . VAL B 1 456 ? -41.574 9.318 67.234 1.00 9.30 1236 VAL B N 1
ATOM 7131 C CA . VAL B 1 456 ? -41.501 7.875 67.465 1.00 8.96 1236 VAL B CA 1
ATOM 7132 C C . VAL B 1 456 ? -42.071 7.631 68.841 1.00 9.06 1236 VAL B C 1
ATOM 7133 O O . VAL B 1 456 ? -41.735 8.371 69.776 1.00 9.59 1236 VAL B O 1
ATOM 7137 N N . PHE B 1 457 ? -42.963 6.638 68.975 1.00 8.86 1237 PHE B N 1
ATOM 7138 C CA . PHE B 1 457 ? -43.513 6.321 70.270 1.00 8.82 1237 PHE B CA 1
ATOM 7139 C C . PHE B 1 457 ? -42.683 5.241 70.932 1.00 9.07 1237 PHE B C 1
ATOM 7140 O O . PHE B 1 457 ? -42.493 4.109 70.392 1.00 9.60 1237 PHE B O 1
ATOM 7148 N N . ASP B 1 458 ? -42.178 5.572 72.113 1.00 8.95 1238 ASP B N 1
ATOM 7149 C CA . ASP B 1 458 ? -41.351 4.633 72.880 1.00 8.89 1238 ASP B CA 1
ATOM 7150 C C . ASP B 1 458 ? -41.631 4.828 74.374 1.00 8.70 1238 ASP B C 1
ATOM 7151 O O . ASP B 1 458 ? -42.427 5.720 74.758 1.00 8.03 1238 ASP B O 1
ATOM 7156 N N . GLY B 1 459 ? -41.043 3.991 75.210 1.00 8.47 1239 GLY B N 1
ATOM 7157 C CA . GLY B 1 459 ? -41.281 4.035 76.660 1.00 8.75 1239 GLY B CA 1
ATOM 7158 C C . GLY B 1 459 ? -41.013 5.378 77.348 1.00 9.07 1239 GLY B C 1
ATOM 7159 O O . GLY B 1 459 ? -41.642 5.688 78.367 1.00 9.29 1239 GLY B O 1
ATOM 7160 N N . GLY B 1 460 ? -40.076 6.149 76.806 1.00 8.99 1240 GLY B N 1
ATOM 7161 C CA . GLY B 1 460 ? -39.779 7.488 77.316 1.00 9.63 1240 GLY B CA 1
ATOM 7162 C C . GLY B 1 460 ? -40.633 8.553 76.669 1.00 9.84 1240 GLY B C 1
ATOM 7163 O O . GLY B 1 460 ? -40.602 9.701 77.090 1.00 10.21 1240 GLY B O 1
ATOM 7164 N N . ASN B 1 461 ? -41.359 8.185 75.609 1.00 10.26 1241 ASN B N 1
ATOM 7165 C CA . ASN B 1 461 ? -42.152 9.119 74.784 1.00 10.24 1241 ASN B CA 1
ATOM 7166 C C . ASN B 1 461 ? -43.466 8.395 74.369 1.00 9.78 1241 ASN B C 1
ATOM 7167 O O . ASN B 1 461 ? -43.741 8.200 73.179 1.00 9.25 1241 ASN B O 1
ATOM 7172 N N . PRO B 1 462 ? -44.302 8.052 75.348 1.00 9.69 1242 PRO B N 1
ATOM 7173 C CA . PRO B 1 462 ? -45.506 7.302 74.981 1.00 10.10 1242 PRO B CA 1
ATOM 7174 C C . PRO B 1 462 ? -46.556 8.142 74.296 1.00 10.36 1242 PRO B C 1
ATOM 7175 O O . PRO B 1 462 ? -46.580 9.364 74.457 1.00 10.06 1242 PRO B O 1
ATOM 7179 N N . PRO B 1 463 ? -47.427 7.494 73.509 1.00 10.26 1243 PRO B N 1
ATOM 7180 C CA . PRO B 1 463 ? -48.606 8.198 73.031 1.00 9.64 1243 PRO B CA 1
ATOM 7181 C C . PRO B 1 463 ? -49.490 8.633 74.181 1.00 9.59 1243 PRO B C 1
ATOM 7182 O O . PRO B 1 463 ? -49.331 8.151 75.312 1.00 9.11 1243 PRO B O 1
ATOM 7186 N N . GLN B 1 464 ? -50.343 9.629 73.908 1.00 9.57 1244 GLN B N 1
ATOM 7187 C CA . GLN B 1 464 ? -51.278 10.159 74.881 1.00 9.67 1244 GLN B CA 1
ATOM 7188 C C . GLN B 1 464 ? -52.653 9.773 74.378 1.00 9.28 1244 GLN B C 1
ATOM 7189 O O . GLN B 1 464 ? -52.829 9.563 73.169 1.00 9.45 1244 GLN B O 1
ATOM 7195 N N . PRO B 1 465 ? -53.649 9.715 75.271 1.00 9.07 1245 PRO B N 1
ATOM 7196 C CA . PRO B 1 465 ? -55.032 9.463 74.831 1.00 9.39 1245 PRO B CA 1
ATOM 7197 C C . PRO B 1 465 ? -55.514 10.351 73.700 1.00 9.71 1245 PRO B C 1
ATOM 7198 O O . PRO B 1 465 ? -56.219 9.868 72.796 1.00 9.46 1245 PRO B O 1
ATOM 7202 N N . SER B 1 466 ? -55.108 11.639 73.717 1.00 9.33 1246 SER B N 1
ATOM 7203 C CA . SER B 1 466 ? -55.454 12.556 72.643 1.00 9.70 1246 SER B CA 1
ATOM 7204 C C . SER B 1 466 ? -54.892 12.178 71.260 1.00 10.03 1246 SER B C 1
ATOM 7205 O O . SER B 1 466 ? -55.513 12.463 70.243 1.00 10.98 1246 SER B O 1
ATOM 7208 N N . ASP B 1 467 ? -53.717 11.577 71.226 1.00 10.30 1247 ASP B N 1
ATOM 7209 C CA . ASP B 1 467 ? -53.107 11.080 69.977 1.00 11.51 1247 ASP B CA 1
ATOM 7210 C C . ASP B 1 467 ? -53.944 9.974 69.301 1.00 11.77 1247 ASP B C 1
ATOM 7211 O O . ASP B 1 467 ? -53.905 9.839 68.081 1.00 12.10 1247 ASP B O 1
ATOM 7216 N N . ILE B 1 468 ? -54.636 9.170 70.099 1.00 11.42 1248 ILE B N 1
ATOM 7217 C CA . ILE B 1 468 ? -55.269 7.948 69.597 1.00 11.75 1248 ILE B CA 1
ATOM 7218 C C . ILE B 1 468 ? -56.791 7.870 69.629 1.00 12.08 1248 ILE B C 1
ATOM 7219 O O . ILE B 1 468 ? -57.359 6.886 69.124 1.00 11.81 1248 ILE B O 1
ATOM 7224 N N . GLY B 1 469 ? -57.463 8.882 70.189 1.00 12.18 1249 GLY B N 1
ATOM 7225 C CA . GLY B 1 469 ? -58.922 8.860 70.257 1.00 11.97 1249 GLY B CA 1
ATOM 7226 C C . GLY B 1 469 ? -59.433 7.920 71.342 1.00 12.01 1249 GLY B C 1
ATOM 7227 O O . GLY B 1 469 ? -60.464 7.280 71.170 1.00 11.18 1249 GLY B O 1
ATOM 7228 N N . ALA B 1 470 ? -58.721 7.906 72.479 1.00 11.33 1250 ALA B N 1
ATOM 7229 C CA . ALA B 1 470 ? -59.063 7.117 73.632 1.00 11.18 1250 ALA B CA 1
ATOM 7230 C C . ALA B 1 470 ? -59.444 7.990 74.824 1.00 10.67 1250 ALA B C 1
ATOM 7231 O O . ALA B 1 470 ? -58.987 9.152 74.958 1.00 10.27 1250 ALA B O 1
ATOM 7233 N N . LEU B 1 471 ? -60.362 7.476 75.634 1.00 10.56 1251 LEU B N 1
ATOM 7234 C CA . LEU B 1 471 ? -60.773 8.143 76.838 1.00 10.78 1251 LEU B CA 1
ATOM 7235 C C . LEU B 1 471 ? -59.628 8.146 77.862 1.00 11.17 1251 LEU B C 1
ATOM 7236 O O . LEU B 1 471 ? -58.967 7.129 78.054 1.00 10.49 1251 LEU B O 1
ATOM 7241 N N . PRO B 1 472 ? -59.386 9.302 78.528 1.00 11.55 1252 PRO B N 1
ATOM 7242 C CA . PRO B 1 472 ? -58.471 9.335 79.688 1.00 11.55 1252 PRO B CA 1
ATOM 7243 C C . PRO B 1 472 ? -58.961 8.432 80.811 1.00 12.39 1252 PRO B C 1
ATOM 7244 O O . PRO B 1 472 ? -60.172 8.151 80.886 1.00 13.39 1252 PRO B O 1
ATOM 7248 N N . SER B 1 473 ? -58.045 8.006 81.681 1.00 12.60 1253 SER B N 1
ATOM 7249 C CA . SER B 1 473 ? -58.366 7.022 82.728 1.00 12.86 1253 SER B CA 1
ATOM 7250 C C . SER B 1 473 ? -59.124 7.599 83.924 1.00 13.14 1253 SER B C 1
ATOM 7251 O O . SER B 1 473 ? -59.638 6.855 84.765 1.00 12.35 1253 SER B O 1
ATOM 7254 N N . ASP B 1 474 ? -59.223 8.930 84.015 1.00 12.46 1254 ASP B N 1
ATOM 7255 C CA . ASP B 1 474 ? -60.053 9.502 85.038 1.00 12.57 1254 ASP B CA 1
ATOM 7256 C C . ASP B 1 474 ? -60.315 10.981 84.721 1.00 12.33 1254 ASP B C 1
ATOM 7257 O O . ASP B 1 474 ? -59.748 11.524 83.774 1.00 11.58 1254 ASP B O 1
ATOM 7262 N N . ASN B 1 475 ? -61.214 11.574 85.487 1.00 12.31 1255 ASN B N 1
ATOM 7263 C CA . ASN B 1 475 ? -61.574 13.001 85.404 1.00 12.92 1255 ASN B CA 1
ATOM 7264 C C . ASN B 1 475 ? -62.054 13.413 84.025 1.00 12.72 1255 ASN B C 1
ATOM 7265 O O . ASN B 1 475 ? -61.822 14.522 83.574 1.00 12.84 1255 ASN B O 1
ATOM 7270 N N . ALA B 1 476 ? -62.794 12.526 83.391 1.00 12.69 1256 ALA B N 1
ATOM 7271 C CA . ALA B 1 476 ? -63.060 12.607 81.966 1.00 12.61 1256 ALA B CA 1
ATOM 7272 C C . ALA B 1 476 ? -64.500 12.986 81.654 1.00 12.04 1256 ALA B C 1
ATOM 7273 O O . ALA B 1 476 ? -65.420 12.754 82.458 1.00 13.50 1256 ALA B O 1
ATOM 7275 N N . THR B 1 477 ? -64.679 13.521 80.461 1.00 11.28 1257 THR B N 1
ATOM 7276 C CA . THR B 1 477 ? -65.961 13.914 79.951 1.00 11.71 1257 THR B CA 1
ATOM 7277 C C . THR B 1 477 ? -66.138 13.323 78.559 1.00 11.85 1257 THR B C 1
ATOM 7278 O O . THR B 1 477 ? -65.179 13.260 77.770 1.00 12.90 1257 THR B O 1
ATOM 7290 N N . GLY B 1 479 ? -69.552 12.487 75.379 1.00 12.80 1259 GLY B N 1
ATOM 7291 C CA . GLY B 1 479 ? -70.941 12.572 74.951 1.00 13.70 1259 GLY B CA 1
ATOM 7292 C C . GLY B 1 479 ? -71.847 11.427 75.374 1.00 14.67 1259 GLY B C 1
ATOM 7293 O O . GLY B 1 479 ? -72.937 11.630 75.952 1.00 14.08 1259 GLY B O 1
ATOM 7294 N N . ASN B 1 480 ? -71.427 10.208 75.063 1.00 15.70 1260 ASN B N 1
ATOM 7295 C CA . ASN B 1 480 ? -72.254 9.064 75.364 1.00 16.32 1260 ASN B CA 1
ATOM 7296 C C . ASN B 1 480 ? -71.466 7.788 75.567 1.00 15.94 1260 ASN B C 1
ATOM 7297 O O . ASN B 1 480 ? -70.359 7.607 75.035 1.00 15.45 1260 ASN B O 1
ATOM 7302 N N . LEU B 1 481 ? -72.080 6.903 76.330 1.00 15.77 1261 LEU B N 1
ATOM 7303 C CA . LEU B 1 481 ? -71.488 5.620 76.693 1.00 15.19 1261 LEU B CA 1
ATOM 7304 C C . LEU B 1 481 ? -72.619 4.611 76.757 1.00 15.68 1261 LEU B C 1
ATOM 7305 O O . LEU B 1 481 ? -73.688 4.914 77.303 1.00 15.66 1261 LEU B O 1
ATOM 7310 N N . THR B 1 482 ? -72.348 3.417 76.237 1.00 15.80 1262 THR B N 1
ATOM 7311 C CA . THR B 1 482 ? -73.271 2.296 76.312 1.00 16.60 1262 THR B CA 1
ATOM 7312 C C . THR B 1 482 ? -72.578 1.172 77.107 1.00 17.82 1262 THR B C 1
ATOM 7313 O O . THR B 1 482 ? -71.446 0.811 76.826 1.00 16.59 1262 THR B O 1
ATOM 7317 N N . ILE B 1 483 ? -73.278 0.668 78.115 1.00 19.12 1263 ILE B N 1
ATOM 7318 C CA . ILE B 1 483 ? -72.795 -0.336 79.031 1.00 20.48 1263 ILE B CA 1
ATOM 7319 C C . ILE B 1 483 ? -73.694 -1.579 78.849 1.00 23.42 1263 ILE B C 1
ATOM 7320 O O . ILE B 1 483 ? -74.924 -1.526 79.075 1.00 21.79 1263 ILE B O 1
ATOM 7325 N N . ARG B 1 484 ? -73.082 -2.685 78.422 1.00 24.25 1264 ARG B N 1
ATOM 7326 C CA . ARG B 1 484 ? -73.842 -3.895 78.119 1.00 25.22 1264 ARG B CA 1
ATOM 7327 C C . ARG B 1 484 ? -74.358 -4.571 79.394 1.00 24.91 1264 ARG B C 1
ATOM 7328 O O . ARG B 1 484 ? -75.560 -4.879 79.480 1.00 25.34 1264 ARG B O 1
ATOM 7336 N N . ASP B 1 485 ? -73.498 -4.746 80.404 1.00 22.91 1265 ASP B N 1
ATOM 7337 C CA . ASP B 1 485 ? -73.837 -5.588 81.546 1.00 23.43 1265 ASP B CA 1
ATOM 7338 C C . ASP B 1 485 ? -74.133 -4.902 82.874 1.00 23.39 1265 ASP B C 1
ATOM 7339 O O . ASP B 1 485 ? -75.228 -5.066 83.410 1.00 25.82 1265 ASP B O 1
ATOM 7344 N N . PHE B 1 486 ? -73.182 -4.169 83.436 1.00 21.60 1266 PHE B N 1
ATOM 7345 C CA . PHE B 1 486 ? -73.447 -3.419 84.664 1.00 20.92 1266 PHE B CA 1
ATOM 7346 C C . PHE B 1 486 ? -72.604 -2.146 84.827 1.00 19.93 1266 PHE B C 1
ATOM 7347 O O . PHE B 1 486 ? -71.467 -2.067 84.331 1.00 17.22 1266 PHE B O 1
ATOM 7355 N N . LEU B 1 487 ? -73.186 -1.184 85.543 1.00 19.80 1267 LEU B N 1
ATOM 7356 C CA . LEU B 1 487 ? -72.500 0.028 85.997 1.00 20.24 1267 LEU B CA 1
ATOM 7357 C C . LEU B 1 487 ? -72.502 -0.022 87.483 1.00 21.55 1267 LEU B C 1
ATOM 7358 O O . LEU B 1 487 ? -73.567 -0.043 88.095 1.00 24.89 1267 LEU B O 1
ATOM 7363 N N . ARG B 1 488 ? -71.329 -0.036 88.082 1.00 22.16 1268 ARG B N 1
ATOM 7364 C CA . ARG B 1 488 ? -71.224 -0.083 89.516 1.00 23.17 1268 ARG B CA 1
ATOM 7365 C C . ARG B 1 488 ? -70.830 1.304 90.008 1.00 23.92 1268 ARG B C 1
ATOM 7366 O O . ARG B 1 488 ? -69.871 1.871 89.503 1.00 21.54 1268 ARG B O 1
ATOM 7374 N N . ILE B 1 489 ? -71.585 1.832 90.974 1.00 23.55 1269 ILE B N 1
ATOM 7375 C CA . ILE B 1 489 ? -71.270 3.079 91.663 1.00 26.94 1269 ILE B CA 1
ATOM 7376 C C . ILE B 1 489 ? -71.022 2.731 93.125 1.00 28.96 1269 ILE B C 1
ATOM 7377 O O . ILE B 1 489 ? -71.947 2.273 93.828 1.00 29.23 1269 ILE B O 1
ATOM 7382 N N . GLY B 1 490 ? -69.792 2.920 93.592 1.00 29.51 1270 GLY B N 1
ATOM 7383 C CA . GLY B 1 490 ? -69.417 2.457 94.937 1.00 30.85 1270 GLY B CA 1
ATOM 7384 C C . GLY B 1 490 ? -69.584 0.958 95.050 1.00 32.97 1270 GLY B C 1
ATOM 7385 O O . GLY B 1 490 ? -68.992 0.212 94.280 1.00 31.12 1270 GLY B O 1
ATOM 7386 N N . ASN B 1 491 ? -70.428 0.514 95.980 1.00 39.10 1271 ASN B N 1
ATOM 7387 C CA . ASN B 1 491 ? -70.722 -0.915 96.128 1.00 39.79 1271 ASN B CA 1
ATOM 7388 C C . ASN B 1 491 ? -72.114 -1.284 95.645 1.00 40.71 1271 ASN B C 1
ATOM 7389 O O . ASN B 1 491 ? -72.683 -2.267 96.111 1.00 42.98 1271 ASN B O 1
ATOM 7394 N N . VAL B 1 492 ? -72.636 -0.517 94.682 1.00 38.70 1272 VAL B N 1
ATOM 7395 C CA . VAL B 1 492 ? -73.963 -0.739 94.104 1.00 36.89 1272 VAL B CA 1
ATOM 7396 C C . VAL B 1 492 ? -73.904 -0.955 92.583 1.00 34.76 1272 VAL B C 1
ATOM 7397 O O . VAL B 1 492 ? -73.485 -0.077 91.822 1.00 30.74 1272 VAL B O 1
ATOM 7401 N N . ARG B 1 493 ? -74.383 -2.114 92.153 1.00 32.92 1273 ARG B N 1
ATOM 7402 C CA . ARG B 1 493 ? -74.415 -2.497 90.749 1.00 33.38 1273 ARG B CA 1
ATOM 7403 C C . ARG B 1 493 ? -75.765 -2.086 90.153 1.00 32.60 1273 ARG B C 1
ATOM 7404 O O . ARG B 1 493 ? -76.819 -2.448 90.686 1.00 32.58 1273 ARG B O 1
ATOM 7412 N N . ILE B 1 494 ? -75.728 -1.283 89.089 1.00 29.18 1274 ILE B N 1
ATOM 7413 C CA . ILE B 1 494 ? -76.901 -0.868 88.349 1.00 30.25 1274 ILE B CA 1
ATOM 7414 C C . ILE B 1 494 ? -76.962 -1.740 87.100 1.00 34.18 1274 ILE B C 1
ATOM 7415 O O . ILE B 1 494 ? -76.035 -1.717 86.280 1.00 31.45 1274 ILE B O 1
ATOM 7420 N N . VAL B 1 495 ? -78.034 -2.528 86.973 1.00 35.45 1275 VAL B N 1
ATOM 7421 C CA . VAL B 1 495 ? -78.209 -3.476 85.871 1.00 39.08 1275 VAL B CA 1
ATOM 7422 C C . VAL B 1 495 ? -79.552 -3.250 85.181 1.00 44.44 1275 VAL B C 1
ATOM 7423 O O . VAL B 1 495 ? -80.470 -2.687 85.795 1.00 47.45 1275 VAL B O 1
ATOM 7427 N N . PRO B 1 496 ? -79.672 -3.672 83.903 1.00 47.53 1276 PRO B N 1
ATOM 7428 C CA . PRO B 1 496 ? -80.971 -3.546 83.265 1.00 52.92 1276 PRO B CA 1
ATOM 7429 C C . PRO B 1 496 ? -81.959 -4.600 83.798 1.00 58.92 1276 PRO B C 1
ATOM 7430 O O . PRO B 1 496 ? -81.572 -5.739 84.123 1.00 53.97 1276 PRO B O 1
ATOM 7434 N N . ASP B 1 497 ? -83.215 -4.179 83.894 1.00 66.97 1277 ASP B N 1
ATOM 7435 C CA . ASP B 1 497 ? -84.324 -4.985 84.377 1.00 75.91 1277 ASP B CA 1
ATOM 7436 C C . ASP B 1 497 ? -85.338 -5.090 83.220 1.00 80.48 1277 ASP B C 1
ATOM 7437 O O . ASP B 1 497 ? -86.350 -4.379 83.217 1.00 79.59 1277 ASP B O 1
ATOM 7442 N N . PRO B 1 498 ? -85.057 -5.966 82.216 1.00 88.69 1278 PRO B N 1
ATOM 7443 C CA . PRO B 1 498 ? -85.877 -6.019 80.995 1.00 89.82 1278 PRO B CA 1
ATOM 7444 C C . PRO B 1 498 ? -87.259 -6.654 81.174 1.00 90.06 1278 PRO B C 1
ATOM 7445 O O . PRO B 1 498 ? -88.084 -6.578 80.256 1.00 92.07 1278 PRO B O 1
ATOM 7449 N N . VAL B 1 499 ? -87.493 -7.275 82.333 1.00 88.93 1279 VAL B N 1
ATOM 7450 C CA . VAL B 1 499 ? -88.829 -7.712 82.750 1.00 89.86 1279 VAL B CA 1
ATOM 7451 C C . VAL B 1 499 ? -89.741 -6.480 82.910 1.00 89.94 1279 VAL B C 1
ATOM 7452 O O . VAL B 1 499 ? -90.834 -6.441 82.334 1.00 88.28 1279 VAL B O 1
ATOM 7456 N N . ASN B 1 500 ? -89.269 -5.477 83.662 1.00 87.72 1280 ASN B N 1
ATOM 7457 C CA . ASN B 1 500 ? -90.021 -4.230 83.911 1.00 84.97 1280 ASN B CA 1
ATOM 7458 C C . ASN B 1 500 ? -89.453 -3.025 83.156 1.00 84.20 1280 ASN B C 1
ATOM 7459 O O . ASN B 1 500 ? -89.591 -1.883 83.610 1.00 87.08 1280 ASN B O 1
ATOM 7464 N N . LYS B 1 501 ? -88.828 -3.291 82.008 1.00 82.82 1281 LYS B N 1
ATOM 7465 C CA . LYS B 1 501 ? -88.227 -2.273 81.125 1.00 84.16 1281 LYS B CA 1
ATOM 7466 C C . LYS B 1 501 ? -87.593 -1.040 81.810 1.00 80.62 1281 LYS B C 1
ATOM 7467 O O . LYS B 1 501 ? -87.969 0.102 81.531 1.00 81.40 1281 LYS B O 1
ATOM 7473 N N . THR B 1 502 ? -86.629 -1.288 82.699 1.00 76.87 1282 THR B N 1
ATOM 7474 C CA . THR B 1 502 ? -85.944 -0.216 83.447 1.00 75.18 1282 THR B CA 1
ATOM 7475 C C . THR B 1 502 ? -84.607 -0.705 84.060 1.00 69.39 1282 THR B C 1
ATOM 7476 O O . THR B 1 502 ? -84.096 -1.755 83.656 1.00 62.72 1282 THR B O 1
ATOM 7480 N N . VAL B 1 503 ? -84.033 0.062 84.994 1.00 62.61 1283 VAL B N 1
ATOM 7481 C CA . VAL B 1 503 ? -82.855 -0.395 85.766 1.00 61.66 1283 VAL B CA 1
ATOM 7482 C C . VAL B 1 503 ? -83.241 -0.852 87.163 1.00 58.94 1283 VAL B C 1
ATOM 7483 O O . VAL B 1 503 ? -84.201 -0.348 87.735 1.00 59.78 1283 VAL B O 1
ATOM 7487 N N . LYS B 1 504 ? -82.472 -1.789 87.715 1.00 56.19 1284 LYS B N 1
ATOM 7488 C CA . LYS B 1 504 ? -82.570 -2.130 89.134 1.00 53.72 1284 LYS B CA 1
ATOM 7489 C C . LYS B 1 504 ? -81.192 -2.090 89.786 1.00 50.81 1284 LYS B C 1
ATOM 7490 O O . LYS B 1 504 ? -80.168 -2.125 89.104 1.00 49.50 1284 LYS B O 1
ATOM 7496 N N . PHE B 1 505 ? -81.188 -2.018 91.112 1.00 48.02 1285 PHE B N 1
ATOM 7497 C CA . PHE B 1 505 ? -79.972 -1.875 91.910 1.00 48.11 1285 PHE B CA 1
ATOM 7498 C C . PHE B 1 505 ? -79.654 -3.160 92.666 1.00 48.49 1285 PHE B C 1
ATOM 7499 O O . PHE B 1 505 ? -80.563 -3.888 93.051 1.00 51.99 1285 PHE B O 1
ATOM 7507 N N . GLU B 1 506 ? -78.367 -3.439 92.870 1.00 46.90 1286 GLU B N 1
ATOM 7508 C CA . GLU B 1 506 ? -77.916 -4.627 93.611 1.00 49.55 1286 GLU B CA 1
ATOM 7509 C C . GLU B 1 506 ? -76.703 -4.260 94.440 1.00 50.72 1286 GLU B C 1
ATOM 7510 O O . GLU B 1 506 ? -75.713 -3.788 93.887 1.00 52.26 1286 GLU B O 1
ATOM 7516 N N . TRP B 1 507 ? -76.775 -4.468 95.754 1.00 52.14 1287 TRP B N 1
ATOM 7517 C CA . TRP B 1 507 ? -75.627 -4.260 96.641 1.00 54.98 1287 TRP B CA 1
ATOM 7518 C C . TRP B 1 507 ? -74.620 -5.389 96.441 1.00 57.02 1287 TRP B C 1
ATOM 7519 O O . TRP B 1 507 ? -75.023 -6.516 96.156 1.00 60.39 1287 TRP B O 1
ATOM 7530 N N . VAL B 1 508 ? -73.325 -5.087 96.572 1.00 56.44 1288 VAL B N 1
ATOM 7531 C CA . VAL B 1 508 ? -72.260 -6.091 96.430 1.00 58.31 1288 VAL B CA 1
ATOM 7532 C C . VAL B 1 508 ? -71.856 -6.605 97.805 1.00 58.96 1288 VAL B C 1
ATOM 7533 O O . VAL B 1 508 ? -71.171 -5.906 98.547 1.00 59.27 1288 VAL B O 1
ATOM 7537 N N . SER C 1 15 ? 155.204 4.699 -50.311 1.00 77.26 795 SER C N 1
ATOM 7538 C CA . SER C 1 15 ? 154.463 5.996 -50.350 1.00 80.61 795 SER C CA 1
ATOM 7539 C C . SER C 1 15 ? 153.199 5.919 -49.485 1.00 86.35 795 SER C C 1
ATOM 7540 O O . SER C 1 15 ? 152.900 4.862 -48.929 1.00 88.44 795 SER C O 1
ATOM 7543 N N . GLU C 1 16 ? 152.479 7.040 -49.354 1.00 87.68 796 GLU C N 1
ATOM 7544 C CA . GLU C 1 16 ? 151.106 7.033 -48.811 1.00 85.76 796 GLU C CA 1
ATOM 7545 C C . GLU C 1 16 ? 150.063 7.004 -49.945 1.00 88.27 796 GLU C C 1
ATOM 7546 O O . GLU C 1 16 ? 148.944 7.500 -49.798 1.00 85.57 796 GLU C O 1
ATOM 7552 N N . THR C 1 17 ? 150.466 6.432 -51.085 1.00 92.87 797 THR C N 1
ATOM 7553 C CA . THR C 1 17 ? 149.552 5.837 -52.057 1.00 94.39 797 THR C CA 1
ATOM 7554 C C . THR C 1 17 ? 149.229 4.366 -51.698 1.00 95.73 797 THR C C 1
ATOM 7555 O O . THR C 1 17 ? 148.657 3.645 -52.519 1.00 94.50 797 THR C O 1
ATOM 7559 N N . VAL C 1 18 ? 149.585 3.934 -50.478 1.00 94.93 798 VAL C N 1
ATOM 7560 C CA . VAL C 1 18 ? 149.122 2.652 -49.915 1.00 95.02 798 VAL C CA 1
ATOM 7561 C C . VAL C 1 18 ? 147.579 2.662 -49.799 1.00 94.57 798 VAL C C 1
ATOM 7562 O O . VAL C 1 18 ? 146.940 1.605 -49.834 1.00 86.73 798 VAL C O 1
ATOM 7566 N N . THR C 1 19 ? 146.997 3.858 -49.662 1.00 97.32 799 THR C N 1
ATOM 7567 C CA . THR C 1 19 ? 145.554 4.075 -49.837 1.00 102.54 799 THR C CA 1
ATOM 7568 C C . THR C 1 19 ? 145.090 3.660 -51.240 1.00 104.00 799 THR C C 1
ATOM 7569 O O . THR C 1 19 ? 144.105 2.935 -51.378 1.00 108.27 799 THR C O 1
ATOM 7573 N N . GLY C 1 20 ? 145.797 4.140 -52.265 1.00 104.04 800 GLY C N 1
ATOM 7574 C CA . GLY C 1 20 ? 145.572 3.730 -53.655 1.00 103.04 800 GLY C CA 1
ATOM 7575 C C . GLY C 1 20 ? 145.701 2.232 -53.896 1.00 105.86 800 GLY C C 1
ATOM 7576 O O . GLY C 1 20 ? 144.915 1.663 -54.649 1.00 105.55 800 GLY C O 1
ATOM 7577 N N . THR C 1 21 ? 146.700 1.609 -53.264 1.00 107.68 801 THR C N 1
ATOM 7578 C CA . THR C 1 21 ? 146.929 0.140 -53.276 1.00 107.67 801 THR C CA 1
ATOM 7579 C C . THR C 1 21 ? 147.327 -0.485 -54.635 1.00 108.53 801 THR C C 1
ATOM 7580 O O . THR C 1 21 ? 146.489 -0.683 -55.517 1.00 108.34 801 THR C O 1
ATOM 7584 N N . SER C 1 22 ? 148.617 -0.791 -54.774 1.00 106.89 802 SER C N 1
ATOM 7585 C CA . SER C 1 22 ? 149.130 -1.662 -55.835 1.00 103.99 802 SER C CA 1
ATOM 7586 C C . SER C 1 22 ? 150.321 -2.467 -55.310 1.00 104.22 802 SER C C 1
ATOM 7587 O O . SER C 1 22 ? 150.754 -2.280 -54.177 1.00 99.67 802 SER C O 1
ATOM 7590 N N . ALA C 1 23 ? 150.845 -3.370 -56.135 1.00 109.65 803 ALA C N 1
ATOM 7591 C CA . ALA C 1 23 ? 152.126 -4.033 -55.847 1.00 110.16 803 ALA C CA 1
ATOM 7592 C C . ALA C 1 23 ? 153.258 -3.026 -56.126 1.00 112.13 803 ALA C C 1
ATOM 7593 O O . ALA C 1 23 ? 153.015 -1.812 -56.124 1.00 115.20 803 ALA C O 1
ATOM 7595 N N . ASN C 1 24 ? 154.489 -3.511 -56.323 1.00 110.72 804 ASN C N 1
ATOM 7596 C CA . ASN C 1 24 ? 155.617 -2.675 -56.798 1.00 109.09 804 ASN C CA 1
ATOM 7597 C C . ASN C 1 24 ? 156.180 -1.674 -55.755 1.00 109.03 804 ASN C C 1
ATOM 7598 O O . ASN C 1 24 ? 157.034 -0.848 -56.093 1.00 112.86 804 ASN C O 1
ATOM 7603 N N . THR C 1 25 ? 155.718 -1.759 -54.501 1.00 104.74 805 THR C N 1
ATOM 7604 C CA . THR C 1 25 ? 156.177 -0.884 -53.406 1.00 97.54 805 THR C CA 1
ATOM 7605 C C . THR C 1 25 ? 156.069 -1.619 -52.064 1.00 91.81 805 THR C C 1
ATOM 7606 O O . THR C 1 25 ? 155.327 -2.599 -51.947 1.00 85.34 805 THR C O 1
ATOM 7610 N N . ALA C 1 26 ? 156.829 -1.144 -51.072 1.00 87.57 806 ALA C N 1
ATOM 7611 C CA . ALA C 1 26 ? 156.726 -1.604 -49.679 1.00 85.04 806 ALA C CA 1
ATOM 7612 C C . ALA C 1 26 ? 156.057 -0.522 -48.828 1.00 86.10 806 ALA C C 1
ATOM 7613 O O . ALA C 1 26 ? 156.096 0.670 -49.175 1.00 87.04 806 ALA C O 1
ATOM 7615 N N . VAL C 1 27 ? 155.442 -0.953 -47.724 1.00 83.20 807 VAL C N 1
ATOM 7616 C CA . VAL C 1 27 ? 154.741 -0.052 -46.793 1.00 78.50 807 VAL C CA 1
ATOM 7617 C C . VAL C 1 27 ? 155.616 0.184 -45.558 1.00 71.60 807 VAL C C 1
ATOM 7618 O O . VAL C 1 27 ? 156.242 -0.746 -45.032 1.00 66.76 807 VAL C O 1
ATOM 7622 N N . SER C 1 28 ? 155.645 1.437 -45.108 1.00 70.41 808 SER C N 1
ATOM 7623 C CA . SER C 1 28 ? 156.431 1.852 -43.945 1.00 66.97 808 SER C CA 1
ATOM 7624 C C . SER C 1 28 ? 155.590 1.778 -42.670 1.00 65.76 808 SER C C 1
ATOM 7625 O O . SER C 1 28 ? 154.354 1.819 -42.754 1.00 61.49 808 SER C O 1
ATOM 7628 N N . PRO C 1 29 ? 156.249 1.667 -41.489 1.00 64.25 809 PRO C N 1
ATOM 7629 C CA . PRO C 1 29 ? 155.539 1.838 -40.207 1.00 63.09 809 PRO C CA 1
ATOM 7630 C C . PRO C 1 29 ? 154.730 3.138 -40.118 1.00 61.64 809 PRO C C 1
ATOM 7631 O O . PRO C 1 29 ? 153.675 3.154 -39.482 1.00 59.27 809 PRO C O 1
ATOM 7635 N N . LYS C 1 30 ? 155.219 4.206 -40.755 1.00 60.23 810 LYS C N 1
ATOM 7636 C CA . LYS C 1 30 ? 154.464 5.454 -40.870 1.00 60.53 810 LYS C CA 1
ATOM 7637 C C . LYS C 1 30 ? 153.125 5.230 -41.589 1.00 61.50 810 LYS C C 1
ATOM 7638 O O . LYS C 1 30 ? 152.067 5.542 -41.036 1.00 59.02 810 LYS C O 1
ATOM 7644 N N . ASN C 1 31 ? 153.175 4.685 -42.804 1.00 60.17 811 ASN C N 1
ATOM 7645 C CA . ASN C 1 31 ? 151.956 4.476 -43.611 1.00 61.55 811 ASN C CA 1
ATOM 7646 C C . ASN C 1 31 ? 150.995 3.386 -43.097 1.00 60.39 811 ASN C C 1
ATOM 7647 O O . ASN C 1 31 ? 149.799 3.452 -43.391 1.00 59.29 811 ASN C O 1
ATOM 7652 N N . LEU C 1 32 ? 151.516 2.405 -42.351 1.00 61.14 812 LEU C N 1
ATOM 7653 C CA . LEU C 1 32 ? 150.697 1.387 -41.662 1.00 63.03 812 LEU C CA 1
ATOM 7654 C C . LEU C 1 32 ? 149.889 1.991 -40.500 1.00 62.91 812 LEU C C 1
ATOM 7655 O O . LEU C 1 32 ? 148.718 1.649 -40.296 1.00 57.12 812 LEU C O 1
ATOM 7660 N N . LYS C 1 33 ? 150.535 2.868 -39.734 1.00 63.78 813 LYS C N 1
ATOM 7661 C CA . LYS C 1 33 ? 149.887 3.560 -38.624 1.00 63.30 813 LYS C CA 1
ATOM 7662 C C . LYS C 1 33 ? 148.869 4.596 -39.118 1.00 61.27 813 LYS C C 1
ATOM 7663 O O . LYS C 1 33 ? 147.851 4.806 -38.457 1.00 59.21 813 LYS C O 1
ATOM 7669 N N . TRP C 1 34 ? 149.134 5.236 -40.263 1.00 58.19 814 TRP C N 1
ATOM 7670 C CA . TRP C 1 34 ? 148.162 6.159 -40.877 1.00 59.24 814 TRP C CA 1
ATOM 7671 C C . TRP C 1 34 ? 146.912 5.418 -41.348 1.00 63.32 814 TRP C C 1
ATOM 7672 O O . TRP C 1 34 ? 145.788 5.893 -41.153 1.00 62.45 814 TRP C O 1
ATOM 7683 N N . ILE C 1 35 ? 147.125 4.274 -41.997 1.00 65.94 815 ILE C N 1
ATOM 7684 C CA . ILE C 1 35 ? 146.028 3.452 -42.512 1.00 66.25 815 ILE C CA 1
ATOM 7685 C C . ILE C 1 35 ? 145.219 2.795 -41.375 1.00 63.95 815 ILE C C 1
ATOM 7686 O O . ILE C 1 35 ? 143.989 2.766 -41.449 1.00 65.49 815 ILE C O 1
ATOM 7691 N N . ALA C 1 36 ? 145.898 2.285 -40.342 1.00 57.68 816 ALA C N 1
ATOM 7692 C CA . ALA C 1 36 ? 145.215 1.689 -39.181 1.00 54.95 816 ALA C CA 1
ATOM 7693 C C . ALA C 1 36 ? 144.406 2.704 -38.355 1.00 53.72 816 ALA C C 1
ATOM 7694 O O . ALA C 1 36 ? 143.308 2.384 -37.880 1.00 50.25 816 ALA C O 1
ATOM 7696 N N . GLN C 1 37 ? 144.928 3.927 -38.217 1.00 48.57 817 GLN C N 1
ATOM 7697 C CA . GLN C 1 37 ? 144.379 4.902 -37.269 1.00 45.67 817 GLN C CA 1
ATOM 7698 C C . GLN C 1 37 ? 143.805 6.194 -37.864 1.00 47.19 817 GLN C C 1
ATOM 7699 O O . GLN C 1 37 ? 143.092 6.917 -37.161 1.00 49.45 817 GLN C O 1
ATOM 7705 N N . SER C 1 38 ? 144.077 6.492 -39.135 1.00 49.13 818 SER C N 1
ATOM 7706 C CA . SER C 1 38 ? 143.687 7.801 -39.701 1.00 51.51 818 SER C CA 1
ATOM 7707 C C . SER C 1 38 ? 142.943 7.796 -41.042 1.00 52.78 818 SER C C 1
ATOM 7708 O O . SER C 1 38 ? 142.217 8.747 -41.319 1.00 51.53 818 SER C O 1
ATOM 7711 N N . GLU C 1 39 ? 143.103 6.759 -41.867 1.00 55.71 819 GLU C N 1
ATOM 7712 C CA . GLU C 1 39 ? 142.606 6.803 -43.254 1.00 57.16 819 GLU C CA 1
ATOM 7713 C C . GLU C 1 39 ? 141.081 6.583 -43.329 1.00 55.29 819 GLU C C 1
ATOM 7714 O O . GLU C 1 39 ? 140.622 5.498 -42.963 1.00 53.11 819 GLU C O 1
ATOM 7720 N N . PRO C 1 40 ? 140.298 7.600 -43.803 1.00 56.01 820 PRO C N 1
ATOM 7721 C CA . PRO C 1 40 ? 138.823 7.458 -43.923 1.00 55.22 820 PRO C CA 1
ATOM 7722 C C . PRO C 1 40 ? 138.310 6.248 -44.727 1.00 57.43 820 PRO C C 1
ATOM 7723 O O . PRO C 1 40 ? 137.282 5.671 -44.362 1.00 59.75 820 PRO C O 1
ATOM 7727 N N . THR C 1 41 ? 139.020 5.875 -45.795 1.00 55.39 821 THR C N 1
ATOM 7728 C CA . THR C 1 41 ? 138.573 4.823 -46.725 1.00 52.92 821 THR C CA 1
ATOM 7729 C C . THR C 1 41 ? 138.949 3.376 -46.319 1.00 52.52 821 THR C C 1
ATOM 7730 O O . THR C 1 41 ? 138.620 2.434 -47.047 1.00 53.05 821 THR C O 1
ATOM 7734 N N . TRP C 1 42 ? 139.647 3.203 -45.191 1.00 50.10 822 TRP C N 1
ATOM 7735 C CA . TRP C 1 42 ? 139.932 1.870 -44.619 1.00 50.45 822 TRP C CA 1
ATOM 7736 C C . TRP C 1 42 ? 139.183 1.616 -43.294 1.00 50.38 822 TRP C C 1
ATOM 7737 O O . TRP C 1 42 ? 139.459 0.623 -42.605 1.00 46.09 822 TRP C O 1
ATOM 7748 N N . ALA C 1 43 ? 138.247 2.505 -42.942 1.00 51.65 823 ALA C N 1
ATOM 7749 C CA . ALA C 1 43 ? 137.405 2.330 -41.744 1.00 54.92 823 ALA C CA 1
ATOM 7750 C C . ALA C 1 43 ? 136.435 1.162 -41.937 1.00 55.55 823 ALA C C 1
ATOM 7751 O O . ALA C 1 43 ? 135.890 0.984 -43.027 1.00 57.99 823 ALA C O 1
ATOM 7753 N N . ALA C 1 44 ? 136.231 0.381 -40.879 1.00 57.81 824 ALA C N 1
ATOM 7754 C CA . ALA C 1 44 ? 135.248 -0.715 -40.874 1.00 59.34 824 ALA C CA 1
ATOM 7755 C C . ALA C 1 44 ? 133.825 -0.213 -41.149 1.00 60.70 824 ALA C C 1
ATOM 7756 O O . ALA C 1 44 ? 133.194 0.356 -40.256 1.00 65.17 824 ALA C O 1
ATOM 7758 N N . THR C 1 45 ? 133.336 -0.410 -42.378 1.00 58.75 825 THR C N 1
ATOM 7759 C CA . THR C 1 45 ? 131.945 -0.086 -42.738 1.00 59.68 825 THR C CA 1
ATOM 7760 C C . THR C 1 45 ? 131.083 -1.374 -42.778 1.00 59.70 825 THR C C 1
ATOM 7761 O O . THR C 1 45 ? 131.530 -2.447 -42.342 1.00 56.98 825 THR C O 1
ATOM 7765 N N . THR C 1 46 ? 129.839 -1.241 -43.241 1.00 60.13 826 THR C N 1
ATOM 7766 C CA . THR C 1 46 ? 128.946 -2.382 -43.476 1.00 62.93 826 THR C CA 1
ATOM 7767 C C . THR C 1 46 ? 129.301 -3.165 -44.763 1.00 63.80 826 THR C C 1
ATOM 7768 O O . THR C 1 46 ? 129.026 -4.368 -44.848 1.00 64.33 826 THR C O 1
ATOM 7772 N N . ALA C 1 47 ? 129.906 -2.481 -45.743 1.00 63.52 827 ALA C N 1
ATOM 7773 C CA . ALA C 1 47 ? 130.399 -3.097 -46.998 1.00 61.69 827 ALA C CA 1
ATOM 7774 C C . ALA C 1 47 ? 131.904 -3.435 -46.988 1.00 63.83 827 ALA C C 1
ATOM 7775 O O . ALA C 1 47 ? 132.320 -4.431 -47.594 1.00 61.70 827 ALA C O 1
ATOM 7777 N N . ILE C 1 48 ? 132.707 -2.607 -46.311 1.00 62.92 828 ILE C N 1
ATOM 7778 C CA . ILE C 1 48 ? 134.171 -2.762 -46.255 1.00 60.97 828 ILE C CA 1
ATOM 7779 C C . ILE C 1 48 ? 134.645 -3.131 -44.832 1.00 58.80 828 ILE C C 1
ATOM 7780 O O . ILE C 1 48 ? 134.370 -2.406 -43.872 1.00 55.83 828 ILE C O 1
ATOM 7785 N N . ARG C 1 49 ? 135.353 -4.253 -44.706 1.00 53.59 829 ARG C N 1
ATOM 7786 C CA . ARG C 1 49 ? 136.002 -4.653 -43.449 1.00 54.74 829 ARG C CA 1
ATOM 7787 C C . ARG C 1 49 ? 137.240 -3.769 -43.168 1.00 57.25 829 ARG C C 1
ATOM 7788 O O . ARG C 1 49 ? 137.937 -3.350 -44.104 1.00 54.36 829 ARG C O 1
ATOM 7796 N N . GLY C 1 50 ? 137.501 -3.489 -41.887 1.00 56.43 830 GLY C N 1
ATOM 7797 C CA . GLY C 1 50 ? 138.648 -2.657 -41.481 1.00 54.27 830 GLY C CA 1
ATOM 7798 C C . GLY C 1 50 ? 138.845 -2.472 -39.970 1.00 53.35 830 GLY C C 1
ATOM 7799 O O . GLY C 1 50 ? 138.669 -3.414 -39.186 1.00 51.79 830 GLY C O 1
ATOM 7800 N N . PHE C 1 51 ? 139.195 -1.246 -39.567 1.00 52.06 831 PHE C N 1
ATOM 7801 C CA . PHE C 1 51 ? 139.565 -0.918 -38.174 1.00 51.22 831 PHE C CA 1
ATOM 7802 C C . PHE C 1 51 ? 138.408 -0.158 -37.505 1.00 47.33 831 PHE C C 1
ATOM 7803 O O . PHE C 1 51 ? 137.593 0.455 -38.198 1.00 45.51 831 PHE C O 1
ATOM 7811 N N . VAL C 1 52 ? 138.352 -0.192 -36.168 1.00 46.79 832 VAL C N 1
ATOM 7812 C CA . VAL C 1 52 ? 137.308 0.523 -35.383 1.00 46.42 832 VAL C CA 1
ATOM 7813 C C . VAL C 1 52 ? 137.838 1.194 -34.113 1.00 46.51 832 VAL C C 1
ATOM 7814 O O . VAL C 1 52 ? 138.839 0.742 -33.538 1.00 41.26 832 VAL C O 1
ATOM 7818 N N . LYS C 1 53 ? 137.151 2.264 -33.696 1.00 46.63 833 LYS C N 1
ATOM 7819 C CA . LYS C 1 53 ? 137.185 2.746 -32.304 1.00 47.48 833 LYS C CA 1
ATOM 7820 C C . LYS C 1 53 ? 136.052 2.035 -31.548 1.00 46.08 833 LYS C C 1
ATOM 7821 O O . LYS C 1 53 ? 134.984 1.765 -32.121 1.00 42.77 833 LYS C O 1
ATOM 7827 N N . THR C 1 54 ? 136.265 1.742 -30.267 1.00 43.17 834 THR C N 1
ATOM 7828 C CA . THR C 1 54 ? 135.133 1.441 -29.386 1.00 41.68 834 THR C CA 1
ATOM 7829 C C . THR C 1 54 ? 134.351 2.744 -29.159 1.00 39.60 834 THR C C 1
ATOM 7830 O O . THR C 1 54 ? 134.956 3.823 -29.093 1.00 39.81 834 THR C O 1
ATOM 7834 N N . SER C 1 55 ? 133.017 2.662 -29.093 1.00 38.47 835 SER C N 1
ATOM 7835 C CA . SER C 1 55 ? 132.176 3.860 -28.884 1.00 36.84 835 SER C CA 1
ATOM 7836 C C . SER C 1 55 ? 132.247 4.338 -27.422 1.00 33.90 835 SER C C 1
ATOM 7837 O O . SER C 1 55 ? 132.815 3.673 -26.552 1.00 32.67 835 SER C O 1
ATOM 7840 N N . SER C 1 56 ? 131.714 5.523 -27.173 1.00 35.19 836 SER C N 1
ATOM 7841 C CA . SER C 1 56 ? 131.687 6.089 -25.814 1.00 37.54 836 SER C CA 1
ATOM 7842 C C . SER C 1 56 ? 130.637 7.173 -25.768 1.00 36.23 836 SER C C 1
ATOM 7843 O O . SER C 1 56 ? 130.329 7.762 -26.809 1.00 37.26 836 SER C O 1
ATOM 7846 N N . GLY C 1 57 ? 130.088 7.416 -24.577 1.00 36.48 837 GLY C N 1
ATOM 7847 C CA . GLY C 1 57 ? 129.150 8.515 -24.356 1.00 37.01 837 GLY C CA 1
ATOM 7848 C C . GLY C 1 57 ? 128.083 8.621 -25.436 1.00 38.50 837 GLY C C 1
ATOM 7849 O O . GLY C 1 57 ? 127.411 7.636 -25.744 1.00 43.20 837 GLY C O 1
ATOM 7850 N N . SER C 1 58 ? 127.950 9.803 -26.032 1.00 39.45 838 SER C N 1
ATOM 7851 C CA . SER C 1 58 ? 126.850 10.094 -26.971 1.00 41.26 838 SER C CA 1
ATOM 7852 C C . SER C 1 58 ? 126.946 9.414 -28.335 1.00 40.85 838 SER C C 1
ATOM 7853 O O . SER C 1 58 ? 125.946 9.361 -29.075 1.00 42.26 838 SER C O 1
ATOM 7856 N N . ILE C 1 59 ? 128.139 8.937 -28.681 1.00 41.05 839 ILE C N 1
ATOM 7857 C CA . ILE C 1 59 ? 128.334 8.137 -29.894 1.00 43.38 839 ILE C CA 1
ATOM 7858 C C . ILE C 1 59 ? 127.537 6.816 -29.749 1.00 42.74 839 ILE C C 1
ATOM 7859 O O . ILE C 1 59 ? 126.894 6.377 -30.695 1.00 40.88 839 ILE C O 1
ATOM 7864 N N . THR C 1 60 ? 127.538 6.240 -28.548 1.00 42.40 840 THR C N 1
ATOM 7865 C CA . THR C 1 60 ? 126.752 5.037 -28.250 1.00 43.98 840 THR C CA 1
ATOM 7866 C C . THR C 1 60 ? 125.247 5.296 -28.084 1.00 45.26 840 THR C C 1
ATOM 7867 O O . THR C 1 60 ? 124.425 4.561 -28.644 1.00 45.38 840 THR C O 1
ATOM 7871 N N . PHE C 1 61 ? 124.900 6.321 -27.308 1.00 43.56 841 PHE C N 1
ATOM 7872 C CA . PHE C 1 61 ? 123.526 6.498 -26.820 1.00 44.63 841 PHE C CA 1
ATOM 7873 C C . PHE C 1 61 ? 123.240 7.939 -26.355 1.00 43.97 841 PHE C C 1
ATOM 7874 O O . PHE C 1 61 ? 123.942 8.468 -25.495 1.00 42.46 841 PHE C O 1
ATOM 7882 N N . VAL C 1 62 ? 122.211 8.548 -26.940 1.00 44.82 842 VAL C N 1
ATOM 7883 C CA . VAL C 1 62 ? 121.611 9.789 -26.436 1.00 48.71 842 VAL C CA 1
ATOM 7884 C C . VAL C 1 62 ? 120.176 9.453 -26.019 1.00 48.33 842 VAL C C 1
ATOM 7885 O O . VAL C 1 62 ? 119.309 9.229 -26.874 1.00 44.66 842 VAL C O 1
ATOM 7889 N N . GLY C 1 63 ? 119.930 9.412 -24.709 1.00 48.73 843 GLY C N 1
ATOM 7890 C CA . GLY C 1 63 ? 118.597 9.100 -24.201 1.00 46.93 843 GLY C CA 1
ATOM 7891 C C . GLY C 1 63 ? 118.492 8.988 -22.694 1.00 45.80 843 GLY C C 1
ATOM 7892 O O . GLY C 1 63 ? 119.259 9.618 -21.975 1.00 43.60 843 GLY C O 1
ATOM 7893 N N . ASN C 1 64 ? 117.532 8.179 -22.232 1.00 46.31 844 ASN C N 1
ATOM 7894 C CA . ASN C 1 64 ? 117.208 8.025 -20.801 1.00 46.23 844 ASN C CA 1
ATOM 7895 C C . ASN C 1 64 ? 116.489 6.684 -20.511 1.00 46.84 844 ASN C C 1
ATOM 7896 O O . ASN C 1 64 ? 116.136 5.934 -21.435 1.00 48.08 844 ASN C O 1
ATOM 7901 N N . ASP C 1 65 ? 116.262 6.405 -19.226 1.00 44.79 845 ASP C N 1
ATOM 7902 C CA . ASP C 1 65 ? 115.676 5.131 -18.783 1.00 43.07 845 ASP C CA 1
ATOM 7903 C C . ASP C 1 65 ? 114.126 5.052 -18.853 1.00 42.73 845 ASP C C 1
ATOM 7904 O O . ASP C 1 65 ? 113.530 4.090 -18.370 1.00 37.69 845 ASP C O 1
ATOM 7909 N N . THR C 1 66 ? 113.491 6.063 -19.440 1.00 41.49 846 THR C N 1
ATOM 7910 C CA . THR C 1 66 ? 112.028 6.103 -19.577 1.00 46.27 846 THR C CA 1
ATOM 7911 C C . THR C 1 66 ? 111.570 5.980 -21.041 1.00 45.22 846 THR C C 1
ATOM 7912 O O . THR C 1 66 ? 110.518 5.394 -21.301 1.00 43.65 846 THR C O 1
ATOM 7916 N N . VAL C 1 67 ? 112.344 6.539 -21.980 1.00 47.19 847 VAL C N 1
ATOM 7917 C CA . VAL C 1 67 ? 112.066 6.450 -23.428 1.00 47.54 847 VAL C CA 1
ATOM 7918 C C . VAL C 1 67 ? 113.145 5.657 -24.213 1.00 47.51 847 VAL C C 1
ATOM 7919 O O . VAL C 1 67 ? 112.927 5.313 -25.380 1.00 44.86 847 VAL C O 1
ATOM 7923 N N . GLY C 1 68 ? 114.285 5.345 -23.589 1.00 46.35 848 GLY C N 1
ATOM 7924 C CA . GLY C 1 68 ? 115.458 4.892 -24.345 1.00 49.75 848 GLY C CA 1
ATOM 7925 C C . GLY C 1 68 ? 116.029 6.056 -25.147 1.00 49.81 848 GLY C C 1
ATOM 7926 O O . GLY C 1 68 ? 116.179 7.162 -24.613 1.00 47.00 848 GLY C O 1
ATOM 7927 N N . SER C 1 69 ? 116.310 5.830 -26.434 1.00 51.03 849 SER C N 1
ATOM 7928 C CA . SER C 1 69 ? 116.932 6.860 -27.281 1.00 51.61 849 SER C CA 1
ATOM 7929 C C . SER C 1 69 ? 115.980 8.026 -27.560 1.00 52.80 849 SER C C 1
ATOM 7930 O O . SER C 1 69 ? 114.835 7.825 -27.972 1.00 51.36 849 SER C O 1
ATOM 7933 N N . THR C 1 70 ? 116.483 9.238 -27.338 1.00 54.92 850 THR C N 1
ATOM 7934 C CA . THR C 1 70 ? 115.730 10.472 -27.535 1.00 56.37 850 THR C CA 1
ATOM 7935 C C . THR C 1 70 ? 116.113 11.221 -28.816 1.00 57.97 850 THR C C 1
ATOM 7936 O O . THR C 1 70 ? 115.458 12.203 -29.155 1.00 59.52 850 THR C O 1
ATOM 7940 N N . GLN C 1 71 ? 117.159 10.778 -29.522 1.00 60.47 851 GLN C N 1
ATOM 7941 C CA . GLN C 1 71 ? 117.591 11.439 -30.770 1.00 60.94 851 GLN C CA 1
ATOM 7942 C C . GLN C 1 71 ? 117.231 10.614 -31.998 1.00 59.66 851 GLN C C 1
ATOM 7943 O O . GLN C 1 71 ? 117.091 9.389 -31.916 1.00 57.49 851 GLN C O 1
ATOM 7949 N N . ASP C 1 72 ? 117.109 11.298 -33.135 1.00 60.57 852 ASP C N 1
ATOM 7950 C CA . ASP C 1 72 ? 116.903 10.645 -34.426 1.00 61.33 852 ASP C CA 1
ATOM 7951 C C . ASP C 1 72 ? 117.984 9.583 -34.633 1.00 60.76 852 ASP C C 1
ATOM 7952 O O . ASP C 1 72 ? 119.178 9.878 -34.529 1.00 60.99 852 ASP C O 1
ATOM 7957 N N . LEU C 1 73 ? 117.544 8.356 -34.914 1.00 57.69 853 LEU C N 1
ATOM 7958 C CA . LEU C 1 73 ? 118.429 7.195 -35.048 1.00 58.67 853 LEU C CA 1
ATOM 7959 C C . LEU C 1 73 ? 119.480 7.352 -36.144 1.00 59.33 853 LEU C C 1
ATOM 7960 O O . LEU C 1 73 ? 120.584 6.814 -36.020 1.00 55.58 853 LEU C O 1
ATOM 7965 N N . GLU C 1 74 ? 119.140 8.091 -37.204 1.00 62.02 854 GLU C N 1
ATOM 7966 C CA . GLU C 1 74 ? 120.063 8.322 -38.326 1.00 63.47 854 GLU C CA 1
ATOM 7967 C C . GLU C 1 74 ? 121.330 9.085 -37.912 1.00 62.53 854 GLU C C 1
ATOM 7968 O O . GLU C 1 74 ? 122.322 9.054 -38.639 1.00 64.40 854 GLU C O 1
ATOM 7974 N N . LEU C 1 75 ? 121.294 9.756 -36.757 1.00 60.79 855 LEU C N 1
ATOM 7975 C CA . LEU C 1 75 ? 122.464 10.438 -36.197 1.00 59.23 855 LEU C CA 1
ATOM 7976 C C . LEU C 1 75 ? 123.521 9.484 -35.585 1.00 58.49 855 LEU C C 1
ATOM 7977 O O . LEU C 1 75 ? 124.680 9.877 -35.439 1.00 57.68 855 LEU C O 1
ATOM 7982 N N . TYR C 1 76 ? 123.134 8.258 -35.218 1.00 57.48 856 TYR C N 1
ATOM 7983 C CA . TYR C 1 76 ? 124.094 7.268 -34.704 1.00 58.04 856 TYR C CA 1
ATOM 7984 C C . TYR C 1 76 ? 124.930 6.701 -35.851 1.00 59.45 856 TYR C C 1
ATOM 7985 O O . TYR C 1 76 ? 124.420 6.515 -36.960 1.00 62.23 856 TYR C O 1
ATOM 7994 N N . GLU C 1 77 ? 126.193 6.391 -35.560 1.00 56.63 857 GLU C N 1
ATOM 7995 C CA . GLU C 1 77 ? 127.165 5.942 -36.571 1.00 57.92 857 GLU C CA 1
ATOM 7996 C C . GLU C 1 77 ? 126.912 4.501 -37.035 1.00 60.21 857 GLU C C 1
ATOM 7997 O O . GLU C 1 77 ? 126.892 3.579 -36.210 1.00 55.71 857 GLU C O 1
ATOM 8003 N N . LYS C 1 78 ? 126.727 4.311 -38.347 1.00 63.19 858 LYS C N 1
ATOM 8004 C CA . LYS C 1 78 ? 126.644 2.960 -38.937 1.00 61.14 858 LYS C CA 1
ATOM 8005 C C . LYS C 1 78 ? 128.017 2.287 -39.022 1.00 63.93 858 LYS C C 1
ATOM 8006 O O . LYS C 1 78 ? 128.123 1.066 -38.849 1.00 65.28 858 LYS C O 1
ATOM 8012 N N . ASN C 1 79 ? 129.050 3.097 -39.291 1.00 64.62 859 ASN C N 1
ATOM 8013 C CA . ASN C 1 79 ? 130.434 2.639 -39.511 1.00 61.32 859 ASN C CA 1
ATOM 8014 C C . ASN C 1 79 ? 131.396 3.159 -38.434 1.00 60.94 859 ASN C C 1
ATOM 8015 O O . ASN C 1 79 ? 131.026 4.007 -37.608 1.00 60.00 859 ASN C O 1
ATOM 8020 N N . SER C 1 80 ? 132.625 2.622 -38.460 1.00 58.50 860 SER C N 1
ATOM 8021 C CA . SER C 1 80 ? 133.811 3.096 -37.687 1.00 55.77 860 SER C CA 1
ATOM 8022 C C . SER C 1 80 ? 133.837 2.800 -36.187 1.00 53.35 860 SER C C 1
ATOM 8023 O O . SER C 1 80 ? 134.925 2.719 -35.609 1.00 51.71 860 SER C O 1
ATOM 8026 N N . TYR C 1 81 ? 132.666 2.650 -35.561 1.00 48.95 861 TYR C N 1
ATOM 8027 C CA . TYR C 1 81 ? 132.572 2.441 -34.119 1.00 46.61 861 TYR C CA 1
ATOM 8028 C C . TYR C 1 81 ? 131.999 1.070 -33.773 1.00 43.59 861 TYR C C 1
ATOM 8029 O O . TYR C 1 81 ? 131.010 0.632 -34.357 1.00 43.08 861 TYR C O 1
ATOM 8038 N N . ALA C 1 82 ? 132.646 0.410 -32.819 1.00 43.17 862 ALA C N 1
ATOM 8039 C CA . ALA C 1 82 ? 132.171 -0.830 -32.221 1.00 44.72 862 ALA C CA 1
ATOM 8040 C C . ALA C 1 82 ? 131.613 -0.536 -30.815 1.00 44.82 862 ALA C C 1
ATOM 8041 O O . ALA C 1 82 ? 132.232 0.194 -30.033 1.00 41.35 862 ALA C O 1
ATOM 8043 N N . VAL C 1 83 ? 130.454 -1.108 -30.494 1.00 39.47 863 VAL C N 1
ATOM 8044 C CA . VAL C 1 83 ? 129.942 -1.062 -29.129 1.00 36.86 863 VAL C CA 1
ATOM 8045 C C . VAL C 1 83 ? 130.787 -2.021 -28.288 1.00 35.44 863 VAL C C 1
ATOM 8046 O O . VAL C 1 83 ? 130.889 -3.212 -28.603 1.00 34.23 863 VAL C O 1
ATOM 8050 N N . SER C 1 84 ? 131.411 -1.490 -27.238 1.00 34.55 864 SER C N 1
ATOM 8051 C CA . SER C 1 84 ? 132.210 -2.279 -26.303 1.00 33.95 864 SER C CA 1
ATOM 8052 C C . SER C 1 84 ? 131.308 -2.960 -25.265 1.00 36.33 864 SER C C 1
ATOM 8053 O O . SER C 1 84 ? 130.124 -2.625 -25.158 1.00 33.78 864 SER C O 1
ATOM 8056 N N . PRO C 1 85 ? 131.856 -3.910 -24.493 1.00 37.45 865 PRO C N 1
ATOM 8057 C CA . PRO C 1 85 ? 131.095 -4.461 -23.368 1.00 39.10 865 PRO C CA 1
ATOM 8058 C C . PRO C 1 85 ? 130.601 -3.411 -22.358 1.00 37.97 865 PRO C C 1
ATOM 8059 O O . PRO C 1 85 ? 129.459 -3.483 -21.890 1.00 36.47 865 PRO C O 1
ATOM 8063 N N . TYR C 1 86 ? 131.464 -2.454 -22.032 1.00 36.10 866 TYR C N 1
ATOM 8064 C CA . TYR C 1 86 ? 131.121 -1.379 -21.093 1.00 34.52 866 TYR C CA 1
ATOM 8065 C C . TYR C 1 86 ? 129.904 -0.592 -21.572 1.00 33.79 866 TYR C C 1
ATOM 8066 O O . TYR C 1 86 ? 128.950 -0.397 -20.814 1.00 33.89 866 TYR C O 1
ATOM 8075 N N . GLU C 1 87 ? 129.927 -0.183 -22.836 1.00 33.22 867 GLU C N 1
ATOM 8076 C CA . GLU C 1 87 ? 128.832 0.593 -23.419 1.00 33.81 867 GLU C CA 1
ATOM 8077 C C . GLU C 1 87 ? 127.509 -0.192 -23.594 1.00 36.31 867 GLU C C 1
ATOM 8078 O O . GLU C 1 87 ? 126.424 0.372 -23.397 1.00 33.51 867 GLU C O 1
ATOM 8084 N N . LEU C 1 88 ? 127.586 -1.473 -23.964 1.00 35.78 868 LEU C N 1
ATOM 8085 C CA . LEU C 1 88 ? 126.372 -2.291 -24.039 1.00 36.30 868 LEU C CA 1
ATOM 8086 C C . LEU C 1 88 ? 125.655 -2.264 -22.680 1.00 35.62 868 LEU C C 1
ATOM 8087 O O . LEU C 1 88 ? 124.496 -1.847 -22.593 1.00 33.97 868 LEU C O 1
ATOM 8092 N N . ASN C 1 89 ? 126.381 -2.691 -21.644 1.00 35.75 869 ASN C N 1
ATOM 8093 C CA . ASN C 1 89 ? 125.875 -2.769 -20.264 1.00 36.48 869 ASN C CA 1
ATOM 8094 C C . ASN C 1 89 ? 125.482 -1.405 -19.659 1.00 37.39 869 ASN C C 1
ATOM 8095 O O . ASN C 1 89 ? 124.532 -1.335 -18.881 1.00 36.03 869 ASN C O 1
ATOM 8100 N N . ARG C 1 90 ? 126.204 -0.337 -20.022 1.00 37.51 870 ARG C N 1
ATOM 8101 C CA . ARG C 1 90 ? 125.819 1.034 -19.649 1.00 37.84 870 ARG C CA 1
ATOM 8102 C C . ARG C 1 90 ? 124.466 1.419 -20.256 1.00 38.23 870 ARG C C 1
ATOM 8103 O O . ARG C 1 90 ? 123.629 2.009 -19.573 1.00 35.80 870 ARG C O 1
ATOM 8111 N N . VAL C 1 91 ? 124.279 1.115 -21.544 1.00 37.35 871 VAL C N 1
ATOM 8112 C CA . VAL C 1 91 ? 123.038 1.443 -22.246 1.00 37.12 871 VAL C CA 1
ATOM 8113 C C . VAL C 1 91 ? 121.862 0.572 -21.746 1.00 37.14 871 VAL C C 1
ATOM 8114 O O . VAL C 1 91 ? 120.758 1.100 -21.554 1.00 33.14 871 VAL C O 1
ATOM 8118 N N . LEU C 1 92 ? 122.106 -0.726 -21.530 1.00 36.12 872 LEU C N 1
ATOM 8119 C CA . LEU C 1 92 ? 121.069 -1.655 -21.048 1.00 37.68 872 LEU C CA 1
ATOM 8120 C C . LEU C 1 92 ? 120.548 -1.363 -19.634 1.00 37.02 872 LEU C C 1
ATOM 8121 O O . LEU C 1 92 ? 119.418 -1.714 -19.323 1.00 34.87 872 LEU C O 1
ATOM 8126 N N . ALA C 1 93 ? 121.345 -0.693 -18.796 1.00 38.22 873 ALA C N 1
ATOM 8127 C CA . ALA C 1 93 ? 120.842 -0.195 -17.498 1.00 38.35 873 ALA C CA 1
ATOM 8128 C C . ALA C 1 93 ? 119.612 0.739 -17.632 1.00 37.07 873 ALA C C 1
ATOM 8129 O O . ALA C 1 93 ? 118.881 0.954 -16.663 1.00 37.60 873 ALA C O 1
ATOM 8131 N N . ASN C 1 94 ? 119.376 1.265 -18.837 1.00 36.76 874 ASN C N 1
ATOM 8132 C CA . ASN C 1 94 ? 118.138 1.995 -19.181 1.00 38.84 874 ASN C CA 1
ATOM 8133 C C . ASN C 1 94 ? 116.939 1.143 -19.642 1.00 38.42 874 ASN C C 1
ATOM 8134 O O . ASN C 1 94 ? 115.926 1.723 -20.070 1.00 35.83 874 ASN C O 1
ATOM 8139 N N . TYR C 1 95 ? 117.041 -0.190 -19.563 1.00 37.20 875 TYR C N 1
ATOM 8140 C CA . TYR C 1 95 ? 116.055 -1.094 -20.146 1.00 37.95 875 TYR C CA 1
ATOM 8141 C C . TYR C 1 95 ? 115.598 -2.121 -19.129 1.00 37.25 875 TYR C C 1
ATOM 8142 O O . TYR C 1 95 ? 116.381 -2.531 -18.272 1.00 36.10 875 TYR C O 1
ATOM 8151 N N . LEU C 1 96 ? 114.330 -2.538 -19.243 1.00 35.80 876 LEU C N 1
ATOM 8152 C CA . LEU C 1 96 ? 113.736 -3.449 -18.269 1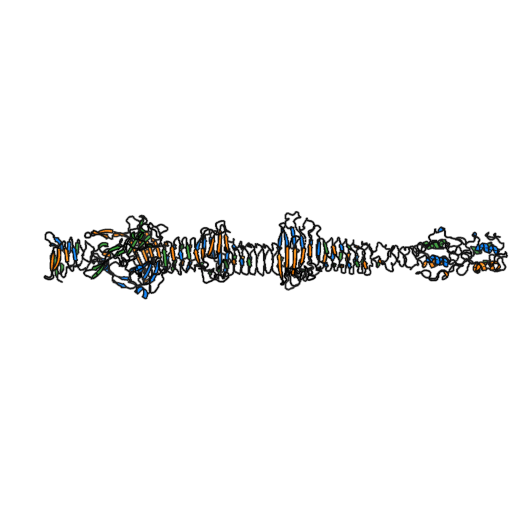.00 35.35 876 LEU C CA 1
ATOM 8153 C C . LEU C 1 96 ? 114.154 -4.905 -18.482 1.00 34.15 876 LEU C C 1
ATOM 8154 O O . LEU C 1 96 ? 113.886 -5.464 -19.559 1.00 35.79 876 LEU C O 1
ATOM 8159 N N . PRO C 1 97 ? 114.787 -5.534 -17.457 1.00 33.60 877 PRO C N 1
ATOM 8160 C CA . PRO C 1 97 ? 115.023 -6.979 -17.540 1.00 35.31 877 PRO C CA 1
ATOM 8161 C C . PRO C 1 97 ? 113.722 -7.807 -17.700 1.00 41.18 877 PRO C C 1
ATOM 8162 O O . PRO C 1 97 ? 112.620 -7.335 -17.347 1.00 39.45 877 PRO C O 1
ATOM 8166 N N . LEU C 1 98 ? 113.866 -9.025 -18.219 1.00 41.91 878 LEU C N 1
ATOM 8167 C CA . LEU C 1 98 ? 112.730 -9.895 -18.553 1.00 42.19 878 LEU C CA 1
ATOM 8168 C C . LEU C 1 98 ? 111.789 -10.142 -17.349 1.00 43.08 878 LEU C C 1
ATOM 8169 O O . LEU C 1 98 ? 110.582 -9.984 -17.478 1.00 45.74 878 LEU C O 1
ATOM 8174 N N . LYS C 1 99 ? 112.365 -10.508 -16.199 1.00 45.67 879 LYS C N 1
ATOM 8175 C CA . LYS C 1 99 ? 111.624 -10.833 -14.965 1.00 48.31 879 LYS C CA 1
ATOM 8176 C C . LYS C 1 99 ? 111.770 -9.752 -13.887 1.00 47.15 879 LYS C C 1
ATOM 8177 O O . LYS C 1 99 ? 111.825 -10.058 -12.692 1.00 49.66 879 LYS C O 1
ATOM 8183 N N . ALA C 1 100 ? 111.830 -8.496 -14.319 1.00 46.37 880 ALA C N 1
ATOM 8184 C CA . ALA C 1 100 ? 111.958 -7.347 -13.421 1.00 46.29 880 ALA C CA 1
ATOM 8185 C C . ALA C 1 100 ? 110.585 -6.722 -13.222 1.00 44.31 880 ALA C C 1
ATOM 8186 O O . ALA C 1 100 ? 109.728 -6.813 -14.104 1.00 41.90 880 ALA C O 1
ATOM 8188 N N . LYS C 1 101 ? 110.402 -6.069 -12.076 1.00 45.06 881 LYS C N 1
ATOM 8189 C CA . LYS C 1 101 ? 109.153 -5.362 -11.750 1.00 43.39 881 LYS C CA 1
ATOM 8190 C C . LYS C 1 101 ? 109.023 -4.045 -12.526 1.00 42.06 881 LYS C C 1
ATOM 8191 O O . LYS C 1 101 ? 109.748 -3.086 -12.244 1.00 40.91 881 LYS C O 1
ATOM 8197 N N . ALA C 1 102 ? 108.097 -3.994 -13.492 1.00 41.24 882 ALA C N 1
ATOM 8198 C CA . ALA C 1 102 ? 107.889 -2.784 -14.312 1.00 42.05 882 ALA C CA 1
ATOM 8199 C C . ALA C 1 102 ? 107.362 -1.605 -13.487 1.00 43.62 882 ALA C C 1
ATOM 8200 O O . ALA C 1 102 ? 106.712 -1.794 -12.456 1.00 45.59 882 ALA C O 1
ATOM 8202 N N . ALA C 1 103 ? 107.657 -0.395 -13.957 1.00 42.71 883 ALA C N 1
ATOM 8203 C CA . ALA C 1 103 ? 107.202 0.855 -13.318 1.00 41.42 883 ALA C CA 1
ATOM 8204 C C . ALA C 1 103 ? 105.691 1.114 -13.469 1.00 42.90 883 ALA C C 1
ATOM 8205 O O . ALA C 1 103 ? 105.046 1.719 -12.594 1.00 40.04 883 ALA C O 1
ATOM 8207 N N . ASP C 1 104 ? 105.152 0.681 -14.604 1.00 43.19 884 ASP C N 1
ATOM 8208 C CA . ASP C 1 104 ? 103.761 0.911 -14.952 1.00 42.59 884 ASP C CA 1
ATOM 8209 C C . ASP C 1 104 ? 103.387 -0.084 -16.036 1.00 41.84 884 ASP C C 1
ATOM 8210 O O . ASP C 1 104 ? 104.272 -0.594 -16.754 1.00 41.12 884 ASP C O 1
ATOM 8215 N N . THR C 1 105 ? 102.089 -0.360 -16.142 1.00 38.36 885 THR C N 1
ATOM 8216 C CA . THR C 1 105 ? 101.544 -1.165 -17.227 1.00 37.79 885 THR C CA 1
ATOM 8217 C C . THR C 1 105 ? 100.248 -0.569 -17.748 1.00 38.87 885 THR C C 1
ATOM 8218 O O . THR C 1 105 ? 99.578 0.198 -17.056 1.00 38.84 885 THR C O 1
ATOM 8222 N N . ASN C 1 106 ? 99.895 -0.947 -18.969 1.00 39.56 886 ASN C N 1
ATOM 8223 C CA . ASN C 1 106 ? 98.616 -0.579 -19.557 1.00 41.37 886 ASN C CA 1
ATOM 8224 C C . ASN C 1 106 ? 97.502 -1.555 -19.146 1.00 42.20 886 ASN C C 1
ATOM 8225 O O . ASN C 1 106 ? 96.338 -1.159 -19.052 1.00 39.80 886 ASN C O 1
ATOM 8230 N N . LEU C 1 107 ? 97.877 -2.814 -18.911 1.00 43.06 887 LEU C N 1
ATOM 8231 C CA . LEU C 1 107 ? 96.943 -3.922 -18.735 1.00 42.66 887 LEU C CA 1
ATOM 8232 C C . LEU C 1 107 ? 97.468 -4.864 -17.661 1.00 43.13 887 LEU C C 1
ATOM 8233 O O . LEU C 1 107 ? 98.679 -4.984 -17.491 1.00 42.72 887 LEU C O 1
ATOM 8238 N N . LEU C 1 108 ? 96.556 -5.512 -16.930 1.00 42.01 888 LEU C N 1
ATOM 8239 C CA . LEU C 1 108 ? 96.903 -6.568 -15.969 1.00 41.28 888 LEU C CA 1
ATOM 8240 C C . LEU C 1 108 ? 96.178 -7.813 -16.441 1.00 43.20 888 LEU C C 1
ATOM 8241 O O . LEU C 1 108 ? 94.936 -7.794 -16.564 1.00 38.37 888 LEU C O 1
ATOM 8246 N N . ASP C 1 109 ? 96.948 -8.868 -16.742 1.00 40.93 889 ASP C N 1
ATOM 8247 C CA . ASP C 1 109 ? 96.427 -10.069 -17.393 1.00 40.33 889 ASP C CA 1
ATOM 8248 C C . ASP C 1 109 ? 95.461 -9.701 -18.539 1.00 39.85 889 ASP C C 1
ATOM 8249 O O . ASP C 1 109 ? 94.407 -10.320 -18.709 1.00 40.82 889 ASP C O 1
ATOM 8254 N N . GLY C 1 110 ? 95.822 -8.677 -19.316 1.00 39.12 890 GLY C N 1
ATOM 8255 C CA . GLY C 1 110 ? 94.992 -8.190 -20.425 1.00 38.36 890 GLY C CA 1
ATOM 8256 C C . GLY C 1 110 ? 93.894 -7.177 -20.089 1.00 37.49 890 GLY C C 1
ATOM 8257 O O . GLY C 1 110 ? 93.240 -6.673 -20.993 1.00 38.00 890 GLY C O 1
ATOM 8258 N N . LEU C 1 111 ? 93.708 -6.850 -18.812 1.00 37.22 891 LEU C N 1
ATOM 8259 C CA . LEU C 1 111 ? 92.550 -6.064 -18.357 1.00 38.67 891 LEU C CA 1
ATOM 8260 C C . LEU C 1 111 ? 92.926 -4.653 -17.930 1.00 38.54 891 LEU C C 1
ATOM 8261 O O . LEU C 1 111 ? 93.875 -4.461 -17.173 1.00 39.06 891 LEU C O 1
ATOM 8266 N N . ASP C 1 112 ? 92.148 -3.678 -18.399 1.00 39.14 892 ASP C N 1
ATOM 8267 C CA . ASP C 1 112 ? 92.393 -2.253 -18.146 1.00 41.36 892 ASP C CA 1
ATOM 8268 C C . ASP C 1 112 ? 92.160 -1.908 -16.666 1.00 42.43 892 ASP C C 1
ATOM 8269 O O . ASP C 1 112 ? 91.482 -2.655 -15.960 1.00 44.44 892 ASP C O 1
ATOM 8274 N N . SER C 1 113 ? 92.733 -0.797 -16.193 1.00 42.63 893 SER C N 1
ATOM 8275 C CA . SER C 1 113 ? 92.444 -0.274 -14.838 1.00 40.24 893 SER C CA 1
ATOM 8276 C C . SER C 1 113 ? 90.944 -0.022 -14.601 1.00 39.68 893 SER C C 1
ATOM 8277 O O . SER C 1 113 ? 90.442 -0.237 -13.499 1.00 40.24 893 SER C O 1
ATOM 8280 N N . SER C 1 114 ? 90.248 0.438 -15.645 1.00 37.82 894 SER C N 1
ATOM 8281 C CA . SER C 1 114 ? 88.812 0.678 -15.592 1.00 38.21 894 SER C CA 1
ATOM 8282 C C . SER C 1 114 ? 87.965 -0.589 -15.402 1.00 37.70 894 SER C C 1
ATOM 8283 O O . SER C 1 114 ? 86.779 -0.491 -15.104 1.00 39.25 894 SER C O 1
ATOM 8286 N N . GLN C 1 115 ? 88.558 -1.764 -15.613 1.00 36.21 895 GLN C N 1
ATOM 8287 C CA . GLN C 1 115 ? 87.875 -3.035 -15.408 1.00 35.92 895 GLN C CA 1
ATOM 8288 C C . GLN C 1 115 ? 87.999 -3.594 -13.974 1.00 34.47 895 GLN C C 1
ATOM 8289 O O . GLN C 1 115 ? 87.467 -4.655 -13.708 1.00 34.16 895 GLN C O 1
ATOM 8295 N N . PHE C 1 116 ? 88.684 -2.892 -13.067 1.00 35.56 896 PHE C N 1
ATOM 8296 C CA . PHE C 1 116 ? 88.760 -3.262 -11.640 1.00 34.65 896 PHE C CA 1
ATOM 8297 C C . PHE C 1 116 ? 88.135 -2.155 -10.785 1.00 34.03 896 PHE C C 1
ATOM 8298 O O . PHE C 1 116 ? 88.176 -0.984 -11.171 1.00 33.52 896 PHE C O 1
ATOM 8306 N N . ILE C 1 117 ? 87.559 -2.517 -9.635 1.00 33.12 897 ILE C N 1
ATOM 8307 C CA . ILE C 1 117 ? 86.889 -1.520 -8.769 1.00 32.84 897 ILE C CA 1
ATOM 8308 C C . ILE C 1 117 ? 87.912 -0.808 -7.902 1.00 31.37 897 ILE C C 1
ATOM 8309 O O . ILE C 1 117 ? 88.652 -1.449 -7.163 1.00 32.59 897 ILE C O 1
ATOM 8314 N N . ARG C 1 118 ? 87.943 0.521 -8.007 1.00 32.36 898 ARG C N 1
ATOM 8315 C CA . ARG C 1 118 ? 88.836 1.338 -7.212 1.00 32.30 898 ARG C CA 1
ATOM 8316 C C . ARG C 1 118 ? 88.357 1.377 -5.765 1.00 34.59 898 ARG C C 1
ATOM 8317 O O . ARG C 1 118 ? 87.149 1.320 -5.492 1.00 32.11 898 ARG C O 1
ATOM 8325 N N . ARG C 1 119 ? 89.329 1.452 -4.860 1.00 33.88 899 ARG C N 1
ATOM 8326 C CA . ARG C 1 119 ? 89.119 1.434 -3.415 1.00 34.11 899 ARG C CA 1
ATOM 8327 C C . ARG C 1 119 ? 89.198 2.843 -2.793 1.00 35.39 899 ARG C C 1
ATOM 8328 O O . ARG C 1 119 ? 88.894 3.024 -1.616 1.00 34.34 899 ARG C O 1
ATOM 8336 N N . ASP C 1 120 ? 89.612 3.829 -3.583 1.00 36.58 900 ASP C N 1
ATOM 8337 C CA . ASP C 1 120 ? 89.917 5.174 -3.072 1.00 37.40 900 ASP C CA 1
ATOM 8338 C C . ASP C 1 120 ? 88.966 6.271 -3.548 1.00 35.00 900 ASP C C 1
ATOM 8339 O O . ASP C 1 120 ? 88.945 7.331 -2.945 1.00 36.14 900 ASP C O 1
ATOM 8344 N N . ILE C 1 121 ? 88.190 6.021 -4.608 1.00 33.90 901 ILE C N 1
ATOM 8345 C CA . ILE C 1 121 ? 87.293 7.016 -5.208 1.00 34.92 901 ILE C CA 1
ATOM 8346 C C . ILE C 1 121 ? 85.925 6.395 -5.555 1.00 33.56 901 ILE C C 1
ATOM 8347 O O . ILE C 1 121 ? 85.796 5.181 -5.594 1.00 32.91 901 ILE C O 1
ATOM 8352 N N . ALA C 1 122 ? 84.930 7.230 -5.839 1.00 34.47 902 ALA C N 1
ATOM 8353 C CA . ALA C 1 122 ? 83.587 6.769 -6.213 1.00 34.04 902 ALA C CA 1
ATOM 8354 C C . ALA C 1 122 ? 83.637 5.883 -7.459 1.00 36.30 902 ALA C C 1
ATOM 8355 O O . ALA C 1 122 ? 84.376 6.173 -8.403 1.00 36.96 902 ALA C O 1
ATOM 8357 N N . GLN C 1 123 ? 82.881 4.786 -7.448 1.00 34.45 903 GLN C N 1
ATOM 8358 C CA . GLN C 1 123 ? 82.909 3.823 -8.543 1.00 32.85 903 GLN C CA 1
ATOM 8359 C C . GLN C 1 123 ? 81.522 3.293 -8.811 1.00 32.88 903 GLN C C 1
ATOM 8360 O O . GLN C 1 123 ? 80.773 3.010 -7.874 1.00 31.50 903 GLN C O 1
ATOM 8366 N N . THR C 1 124 ? 81.207 3.159 -10.096 1.00 31.35 904 THR C N 1
ATOM 8367 C CA . THR C 1 124 ? 79.993 2.532 -10.566 1.00 31.66 904 THR C CA 1
ATOM 8368 C C . THR C 1 124 ? 80.315 1.095 -10.992 1.00 33.63 904 THR C C 1
ATOM 8369 O O . THR C 1 124 ? 81.185 0.863 -11.849 1.00 34.71 904 THR C O 1
ATOM 8373 N N . VAL C 1 125 ? 79.632 0.142 -10.367 1.00 30.88 905 VAL C N 1
ATOM 8374 C CA . VAL C 1 125 ? 79.896 -1.276 -10.552 1.00 31.94 905 VAL C CA 1
ATOM 8375 C C . VAL C 1 125 ? 78.824 -1.830 -11.482 1.00 33.26 905 VAL C C 1
ATOM 8376 O O . VAL C 1 125 ? 77.614 -1.700 -11.218 1.00 34.75 905 VAL C O 1
ATOM 8380 N N . ASN C 1 126 ? 79.283 -2.413 -12.590 1.00 31.47 906 ASN C N 1
ATOM 8381 C CA . ASN C 1 126 ? 78.408 -2.826 -13.676 1.00 30.94 906 ASN C CA 1
ATOM 8382 C C . ASN C 1 126 ? 78.201 -4.336 -13.768 1.00 29.91 906 ASN C C 1
ATOM 8383 O O . ASN C 1 126 ? 77.404 -4.791 -14.579 1.00 30.30 906 ASN C O 1
ATOM 8388 N N . GLY C 1 127 ? 78.895 -5.104 -12.942 1.00 28.72 907 GLY C N 1
ATOM 8389 C CA . GLY C 1 127 ? 78.569 -6.516 -12.755 1.00 31.18 907 GLY C CA 1
ATOM 8390 C C . GLY C 1 127 ? 77.867 -6.722 -11.424 1.00 32.32 907 GLY C C 1
ATOM 8391 O O . GLY C 1 127 ? 77.865 -5.821 -10.574 1.00 32.36 907 GLY C O 1
ATOM 8392 N N . SER C 1 128 ? 77.277 -7.906 -11.256 1.00 32.51 908 SER C N 1
ATOM 8393 C CA . SER C 1 128 ? 76.617 -8.297 -10.000 1.00 32.72 908 SER C CA 1
ATOM 8394 C C . SER C 1 128 ? 77.611 -8.857 -8.982 1.00 31.45 908 SER C C 1
ATOM 8395 O O . SER C 1 128 ? 78.227 -9.905 -9.212 1.00 30.87 908 SER C O 1
ATOM 8398 N N . LEU C 1 129 ? 77.747 -8.158 -7.853 1.00 29.59 909 LEU C N 1
ATOM 8399 C CA . LEU C 1 129 ? 78.556 -8.637 -6.737 1.00 28.77 909 LEU C CA 1
ATOM 8400 C C . LEU C 1 129 ? 77.791 -9.614 -5.839 1.00 30.32 909 LEU C C 1
ATOM 8401 O O . LEU C 1 129 ? 76.628 -9.358 -5.464 1.00 30.43 909 LEU C O 1
ATOM 8406 N N . THR C 1 130 ? 78.452 -10.723 -5.507 1.00 28.29 910 THR C N 1
ATOM 8407 C CA . THR C 1 130 ? 78.008 -11.682 -4.506 1.00 29.42 910 THR C CA 1
ATOM 8408 C C . THR C 1 130 ? 78.998 -11.627 -3.330 1.00 31.10 910 THR C C 1
ATOM 8409 O O . THR C 1 130 ? 80.179 -11.970 -3.490 1.00 30.54 910 THR C O 1
ATOM 8413 N N . LEU C 1 131 ? 78.517 -11.183 -2.162 1.00 29.82 911 LEU C N 1
ATOM 8414 C CA . LEU C 1 131 ? 79.359 -10.965 -0.984 1.00 31.15 911 LEU C CA 1
ATOM 8415 C C . LEU C 1 131 ? 79.193 -12.101 0.015 1.00 30.65 911 LEU C C 1
ATOM 8416 O O . LEU C 1 131 ? 78.150 -12.221 0.661 1.00 30.92 911 LEU C O 1
ATOM 8421 N N . THR C 1 132 ? 80.236 -12.917 0.156 1.00 29.92 912 THR C N 1
ATOM 8422 C CA . THR C 1 132 ? 80.180 -14.170 0.911 1.00 28.80 912 THR C CA 1
ATOM 8423 C C . THR C 1 132 ? 80.561 -14.040 2.382 1.00 28.04 912 THR C C 1
ATOM 8424 O O . THR C 1 132 ? 80.379 -14.974 3.153 1.00 27.34 912 THR C O 1
ATOM 8428 N N . GLN C 1 133 ? 81.101 -12.891 2.757 1.00 28.00 913 GLN C N 1
ATOM 8429 C CA . GLN C 1 133 ? 81.523 -12.621 4.120 1.00 29.31 913 GLN C CA 1
ATOM 8430 C C . GLN C 1 133 ? 80.704 -11.440 4.648 1.00 29.42 913 GLN C C 1
ATOM 8431 O O . GLN C 1 133 ? 80.117 -10.700 3.855 1.00 28.60 913 GLN C O 1
ATOM 8437 N N . GLN C 1 134 ? 80.710 -11.246 5.969 1.00 28.45 914 GLN C N 1
ATOM 8438 C CA . GLN C 1 134 ? 80.017 -10.113 6.583 1.00 30.66 914 GLN C CA 1
ATOM 8439 C C . GLN C 1 134 ? 80.382 -8.804 5.892 1.00 31.42 914 GLN C C 1
ATOM 8440 O O . GLN C 1 134 ? 81.561 -8.558 5.567 1.00 32.49 914 GLN C O 1
ATOM 8446 N N . THR C 1 135 ? 79.355 -8.001 5.628 1.00 29.78 915 THR C N 1
ATOM 8447 C CA . THR C 1 135 ? 79.501 -6.704 5.016 1.00 29.56 915 THR C CA 1
ATOM 8448 C C . THR C 1 135 ? 79.219 -5.655 6.087 1.00 30.70 915 THR C C 1
ATOM 8449 O O . THR C 1 135 ? 78.148 -5.658 6.703 1.00 31.08 915 THR C O 1
ATOM 8453 N N . ASN C 1 136 ? 80.192 -4.781 6.324 1.00 31.94 916 ASN C N 1
ATOM 8454 C CA . ASN C 1 136 ? 80.081 -3.712 7.318 1.00 30.69 916 ASN C CA 1
ATOM 8455 C C . ASN C 1 136 ? 79.903 -2.380 6.620 1.00 31.35 916 ASN C C 1
ATOM 8456 O O . ASN C 1 136 ? 80.565 -2.089 5.602 1.00 29.97 916 ASN C O 1
ATOM 8461 N N . LEU C 1 137 ? 78.969 -1.583 7.135 1.00 30.23 917 LEU C N 1
ATOM 8462 C CA . LEU C 1 137 ? 78.696 -0.269 6.587 1.00 28.68 917 LEU C CA 1
ATOM 8463 C C . LEU C 1 137 ? 78.821 0.706 7.724 1.00 28.22 917 LEU C C 1
ATOM 8464 O O . LEU C 1 137 ? 78.442 0.388 8.861 1.00 26.07 917 LEU C O 1
ATOM 8469 N N . SER C 1 138 ? 79.368 1.883 7.424 1.00 27.40 918 SER C N 1
ATOM 8470 C CA . SER C 1 138 ? 79.333 3.002 8.365 1.00 28.37 918 SER C CA 1
ATOM 8471 C C . SER C 1 138 ? 78.857 4.288 7.704 1.00 27.50 918 SER C C 1
ATOM 8472 O O . SER C 1 138 ? 79.196 5.370 8.152 1.00 29.99 918 SER C O 1
ATOM 8475 N N . ALA C 1 139 ? 78.082 4.178 6.634 1.00 27.00 919 ALA C N 1
ATOM 8476 C CA . ALA C 1 139 ? 77.419 5.333 6.025 1.00 26.57 919 ALA C CA 1
ATOM 8477 C C . ALA C 1 139 ? 76.101 4.856 5.420 1.00 25.63 919 ALA C C 1
ATOM 8478 O O . ALA C 1 139 ? 75.883 3.637 5.345 1.00 27.30 919 ALA C O 1
ATOM 8480 N N . PRO C 1 140 ? 75.222 5.793 4.999 1.00 25.15 920 PRO C N 1
ATOM 8481 C CA . PRO C 1 140 ? 73.880 5.421 4.524 1.00 24.83 920 PRO C CA 1
ATOM 8482 C C . PRO C 1 140 ? 73.896 4.435 3.366 1.00 26.43 920 PRO C C 1
ATOM 8483 O O . PRO C 1 140 ? 74.762 4.517 2.491 1.00 27.92 920 PRO C O 1
ATOM 8487 N N . LEU C 1 141 ? 73.001 3.451 3.432 1.00 26.06 921 LEU C N 1
ATOM 8488 C CA . LEU C 1 141 ? 72.656 2.617 2.301 1.00 24.79 921 LEU C CA 1
ATOM 8489 C C . LEU C 1 141 ? 71.425 3.227 1.642 1.00 25.65 921 LEU C C 1
ATOM 8490 O O . LEU C 1 141 ? 70.392 3.405 2.293 1.00 22.68 921 LEU C O 1
ATOM 8495 N N . VAL C 1 142 ? 71.548 3.555 0.355 1.00 24.42 922 VAL C N 1
ATOM 8496 C CA . VAL C 1 142 ? 70.494 4.220 -0.391 1.00 24.85 922 VAL C CA 1
ATOM 8497 C C . VAL C 1 142 ? 70.226 3.423 -1.663 1.00 26.47 922 VAL C C 1
ATOM 8498 O O . VAL C 1 142 ? 71.064 3.388 -2.589 1.00 26.96 922 VAL C O 1
ATOM 8502 N N . SER C 1 143 ? 69.086 2.737 -1.693 1.00 23.72 923 SER C N 1
ATOM 8503 C CA . SER C 1 143 ? 68.698 1.966 -2.852 1.00 23.22 923 SER C CA 1
ATOM 8504 C C . SER C 1 143 ? 67.455 2.554 -3.486 1.00 24.34 923 SER C C 1
ATOM 8505 O O . SER C 1 143 ? 66.545 3.001 -2.771 1.00 25.07 923 SER C O 1
ATOM 8508 N N . SER C 1 144 ? 67.405 2.534 -4.822 1.00 23.23 924 SER C N 1
ATOM 8509 C CA . SER C 1 144 ? 66.174 2.799 -5.558 1.00 22.91 924 SER C CA 1
ATOM 8510 C C . SER C 1 144 ? 65.320 1.541 -5.792 1.00 23.29 924 SER C C 1
ATOM 8511 O O . SER C 1 144 ? 64.286 1.617 -6.440 1.00 25.93 924 SER C O 1
ATOM 8514 N N . SER C 1 145 ? 65.757 0.397 -5.275 1.00 23.03 925 SER C N 1
ATOM 8515 C CA . SER C 1 145 ? 65.162 -0.877 -5.558 1.00 23.64 925 SER C CA 1
ATOM 8516 C C . SER C 1 145 ? 64.798 -1.596 -4.235 1.00 23.15 925 SER C C 1
ATOM 8517 O O . SER C 1 145 ? 64.740 -0.960 -3.167 1.00 22.57 925 SER C O 1
ATOM 8520 N N . THR C 1 146 ? 64.571 -2.908 -4.321 1.00 23.95 926 THR C N 1
ATOM 8521 C CA . THR C 1 146 ? 64.074 -3.724 -3.213 1.00 23.15 926 THR C CA 1
ATOM 8522 C C . THR C 1 146 ? 65.163 -4.318 -2.338 1.00 22.63 926 THR C C 1
ATOM 8523 O O . THR C 1 146 ? 66.348 -4.379 -2.713 1.00 21.62 926 THR C O 1
ATOM 8527 N N . GLY C 1 147 ? 64.741 -4.783 -1.167 1.00 20.78 927 GLY C N 1
ATOM 8528 C CA . GLY C 1 147 ? 65.573 -5.577 -0.255 1.00 19.93 927 GLY C CA 1
ATOM 8529 C C . GLY C 1 147 ? 64.841 -6.837 0.182 1.00 19.42 927 GLY C C 1
ATOM 8530 O O . GLY C 1 147 ? 63.652 -6.784 0.473 1.00 17.59 927 GLY C O 1
ATOM 8531 N N . GLU C 1 148 ? 65.564 -7.951 0.232 1.00 20.52 928 GLU C N 1
ATOM 8532 C CA . GLU C 1 148 ? 65.053 -9.241 0.677 1.00 21.95 928 GLU C CA 1
ATOM 8533 C C . GLU C 1 148 ? 66.098 -9.876 1.593 1.00 21.50 928 GLU C C 1
ATOM 8534 O O . GLU C 1 148 ? 67.226 -10.141 1.173 1.00 22.44 928 GLU C O 1
ATOM 8540 N N . PHE C 1 149 ? 65.729 -10.098 2.849 1.00 20.47 929 PHE C N 1
ATOM 8541 C CA . PHE C 1 149 ? 66.585 -10.751 3.831 1.00 20.57 929 PHE C CA 1
ATOM 8542 C C . PHE C 1 149 ? 66.028 -12.111 4.234 1.00 21.42 929 PHE C C 1
ATOM 8543 O O . PHE C 1 149 ? 64.900 -12.204 4.736 1.00 21.89 929 PHE C O 1
ATOM 8551 N N . GLY C 1 150 ? 66.820 -13.164 4.024 1.00 20.57 930 GLY C N 1
ATOM 8552 C CA . GLY C 1 150 ? 66.444 -14.522 4.435 1.00 20.24 930 GLY C CA 1
ATOM 8553 C C . GLY C 1 150 ? 66.565 -14.776 5.923 1.00 20.82 930 GLY C C 1
ATOM 8554 O O . GLY C 1 150 ? 66.122 -15.803 6.410 1.00 19.50 930 GLY C O 1
ATOM 8555 N N . GLY C 1 151 ? 67.208 -13.864 6.642 1.00 21.05 931 GLY C N 1
ATOM 8556 C CA . GLY C 1 151 ? 67.249 -13.886 8.095 1.00 20.72 931 GLY C CA 1
ATOM 8557 C C . GLY C 1 151 ? 66.488 -12.693 8.646 1.00 20.46 931 GLY C C 1
ATOM 8558 O O . GLY C 1 151 ? 65.842 -11.942 7.905 1.00 19.50 931 GLY C O 1
ATOM 8559 N N . SER C 1 152 ? 66.576 -12.509 9.956 1.00 20.57 932 SER C N 1
ATOM 8560 C CA . SER C 1 152 ? 65.845 -11.447 10.628 1.00 20.07 932 SER C CA 1
ATOM 8561 C C . SER C 1 152 ? 66.494 -10.086 10.372 1.00 19.98 932 SER C C 1
ATOM 8562 O O . SER C 1 152 ? 67.597 -9.983 9.823 1.00 18.97 932 SER C O 1
ATOM 8565 N N . LEU C 1 153 ? 65.766 -9.036 10.733 1.00 19.13 933 LEU C N 1
ATOM 8566 C CA . LEU C 1 153 ? 66.140 -7.678 10.396 1.00 18.52 933 LEU C CA 1
ATOM 8567 C C . LEU C 1 153 ? 65.894 -6.753 11.568 1.00 18.20 933 LEU C C 1
ATOM 8568 O O . LEU C 1 153 ? 64.906 -6.897 12.280 1.00 17.81 933 LEU C O 1
ATOM 8573 N N . ALA C 1 154 ? 66.792 -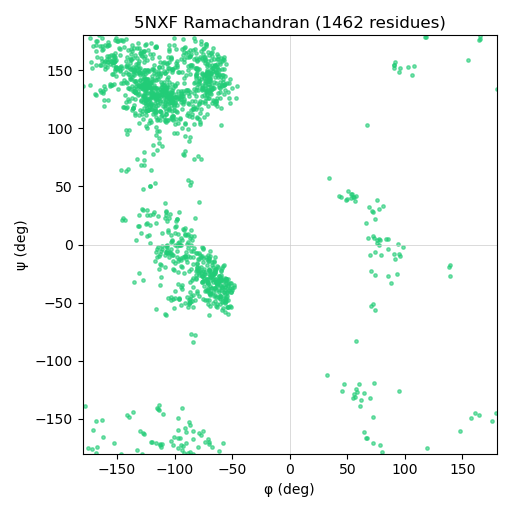5.787 11.754 1.00 18.47 934 ALA C N 1
ATOM 8574 C CA . ALA C 1 154 ? 66.628 -4.804 12.798 1.00 18.32 934 ALA C CA 1
ATOM 8575 C C . ALA C 1 154 ? 67.141 -3.463 12.348 1.00 19.25 934 ALA C C 1
ATOM 8576 O O . ALA C 1 154 ? 68.086 -3.363 11.541 1.00 19.44 934 ALA C O 1
ATOM 8578 N N . ALA C 1 155 ? 66.472 -2.427 12.845 1.00 18.84 935 ALA C N 1
ATOM 8579 C CA . ALA C 1 155 ? 66.909 -1.062 12.670 1.00 18.10 935 ALA C CA 1
ATOM 8580 C C . ALA C 1 155 ? 66.741 -0.298 13.973 1.00 18.33 935 ALA C C 1
ATOM 8581 O O . ALA C 1 155 ? 66.070 -0.759 14.909 1.00 17.85 935 ALA C O 1
ATOM 8583 N N . ASN C 1 156 ? 67.334 0.885 14.018 1.00 18.02 936 ASN C N 1
ATOM 8584 C CA . ASN C 1 156 ? 67.314 1.698 15.211 1.00 18.50 936 ASN C CA 1
ATOM 8585 C C . ASN C 1 156 ? 66.219 2.768 15.184 1.00 18.53 936 ASN C C 1
ATOM 8586 O O . ASN C 1 156 ? 66.158 3.589 14.263 1.00 18.22 936 ASN C O 1
ATOM 8591 N N . ARG C 1 157 ? 65.395 2.760 16.235 1.00 19.90 937 ARG C N 1
ATOM 8592 C CA . ARG C 1 157 ? 64.457 3.846 16.582 1.00 20.06 937 ARG C CA 1
ATOM 8593 C C . ARG C 1 157 ? 63.215 3.971 15.705 1.00 19.02 937 ARG C C 1
ATOM 8594 O O . ARG C 1 157 ? 62.104 3.951 16.238 1.00 18.84 937 ARG C O 1
ATOM 8602 N N . THR C 1 158 ? 63.385 4.122 14.391 1.00 18.02 938 THR C N 1
ATOM 8603 C CA . THR C 1 158 ? 62.263 4.353 13.488 1.00 18.90 938 THR C CA 1
ATOM 8604 C C . THR C 1 158 ? 62.343 3.509 12.213 1.00 19.50 938 THR C C 1
ATOM 8605 O O . THR C 1 158 ? 63.407 3.426 11.567 1.00 20.91 938 THR C O 1
ATOM 8609 N N . PHE C 1 159 ? 61.204 2.912 11.853 1.00 18.23 939 PHE C N 1
ATOM 8610 C CA . PHE C 1 159 ? 60.982 2.322 10.559 1.00 17.38 939 PHE C CA 1
ATOM 8611 C C . PHE C 1 159 ? 59.874 3.077 9.849 1.00 17.66 939 PHE C C 1
ATOM 8612 O O . PHE C 1 159 ? 58.733 3.211 10.379 1.00 16.56 939 PHE C O 1
ATOM 8620 N N . THR C 1 160 ? 60.174 3.555 8.644 1.00 16.89 940 THR C N 1
ATOM 8621 C CA . THR C 1 160 ? 59.202 4.315 7.878 1.00 17.33 940 THR C CA 1
ATOM 8622 C C . THR C 1 160 ? 58.862 3.581 6.601 1.00 17.35 940 THR C C 1
ATOM 8623 O O . THR C 1 160 ? 59.766 3.147 5.874 1.00 17.09 940 THR C O 1
ATOM 8627 N N . ILE C 1 161 ? 57.570 3.444 6.325 1.00 17.53 941 ILE C N 1
ATOM 8628 C CA . ILE C 1 161 ? 57.106 2.909 5.045 1.00 18.26 941 ILE C CA 1
ATOM 8629 C C . ILE C 1 161 ? 56.664 4.103 4.223 1.00 18.19 941 ILE C C 1
ATOM 8630 O O . ILE C 1 161 ? 55.719 4.793 4.581 1.00 16.79 941 ILE C O 1
ATOM 8635 N N . ARG C 1 162 ? 57.374 4.349 3.120 1.00 18.52 942 ARG C N 1
ATOM 8636 C CA . ARG C 1 162 ? 57.163 5.549 2.318 1.00 18.24 942 ARG C CA 1
ATOM 8637 C C . ARG C 1 162 ? 56.064 5.305 1.323 1.00 17.75 942 ARG C C 1
ATOM 8638 O O . ARG C 1 162 ? 55.809 4.174 0.937 1.00 17.08 942 ARG C O 1
ATOM 8646 N N . ASN C 1 163 ? 55.424 6.395 0.929 1.00 17.77 943 ASN C N 1
ATOM 8647 C CA . ASN C 1 163 ? 54.268 6.366 0.065 1.00 18.67 943 ASN C CA 1
ATOM 8648 C C . ASN C 1 163 ? 54.522 7.282 -1.128 1.00 19.05 943 ASN C C 1
ATOM 8649 O O . ASN C 1 163 ? 54.678 8.490 -0.974 1.00 19.21 943 ASN C O 1
ATOM 8654 N N . THR C 1 164 ? 54.535 6.677 -2.310 1.00 21.88 944 THR C N 1
ATOM 8655 C CA . THR C 1 164 ? 54.659 7.389 -3.586 1.00 22.33 944 THR C CA 1
ATOM 8656 C C . THR C 1 164 ? 53.442 7.195 -4.491 1.00 23.85 944 THR C C 1
ATOM 8657 O O . THR C 1 164 ? 53.553 7.286 -5.718 1.00 23.20 944 THR C O 1
ATOM 8661 N N . GLY C 1 165 ? 52.268 6.958 -3.893 1.00 23.58 945 GLY C N 1
ATOM 8662 C CA . GLY C 1 165 ? 51.010 6.899 -4.660 1.00 21.75 945 GLY C CA 1
ATOM 8663 C C . GLY C 1 165 ? 50.035 5.806 -4.275 1.00 22.10 945 GLY C C 1
ATOM 8664 O O . GLY C 1 165 ? 48.855 5.907 -4.608 1.00 22.40 945 GLY C O 1
ATOM 8665 N N . ALA C 1 166 ? 50.511 4.767 -3.581 1.00 21.88 946 ALA C N 1
ATOM 8666 C CA . ALA C 1 166 ? 49.686 3.635 -3.168 1.00 20.98 946 ALA C CA 1
ATOM 8667 C C . ALA C 1 166 ? 49.834 3.394 -1.661 1.00 19.55 946 ALA C C 1
ATOM 8668 O O . ALA C 1 166 ? 50.924 3.506 -1.134 1.00 17.91 946 ALA C O 1
ATOM 8670 N N . PRO C 1 167 ? 48.735 3.021 -0.974 1.00 20.01 947 PRO C N 1
ATOM 8671 C CA . PRO C 1 167 ? 48.793 2.967 0.501 1.00 20.17 947 PRO C CA 1
ATOM 8672 C C . PRO C 1 167 ? 49.795 1.973 1.079 1.00 19.34 947 PRO C C 1
ATOM 8673 O O . PRO C 1 167 ? 50.012 0.881 0.519 1.00 17.73 947 PRO C O 1
ATOM 8677 N N . THR C 1 168 ? 50.400 2.365 2.197 1.00 18.71 948 THR C N 1
ATOM 8678 C CA . THR C 1 168 ? 51.434 1.553 2.828 1.00 18.47 948 THR C CA 1
ATOM 8679 C C . THR C 1 168 ? 50.851 0.435 3.666 1.00 17.98 948 THR C C 1
ATOM 8680 O O . THR C 1 168 ? 49.715 0.534 4.205 1.00 16.58 948 THR C O 1
ATOM 8684 N N . SER C 1 169 ? 51.616 -0.649 3.761 1.00 17.50 949 SER C N 1
ATOM 8685 C CA . SER C 1 169 ? 51.213 -1.782 4.561 1.00 17.94 949 SER C CA 1
ATOM 8686 C C . SER C 1 169 ? 52.377 -2.633 5.074 1.00 17.22 949 SER C C 1
ATOM 8687 O O . SER C 1 169 ? 53.493 -2.598 4.529 1.00 16.46 949 SER C O 1
ATOM 8690 N N . ILE C 1 170 ? 52.093 -3.356 6.163 1.00 15.55 950 ILE C N 1
ATOM 8691 C CA . ILE C 1 170 ? 52.919 -4.428 6.643 1.00 15.45 950 ILE C CA 1
ATOM 8692 C C . ILE C 1 170 ? 52.151 -5.723 6.464 1.00 15.69 950 ILE C C 1
ATOM 8693 O O . ILE C 1 170 ? 50.988 -5.799 6.854 1.00 17.01 950 ILE C O 1
ATOM 8698 N N . VAL C 1 171 ? 52.823 -6.745 5.934 1.00 15.75 951 VAL C N 1
ATOM 8699 C CA . VAL C 1 171 ? 52.256 -8.061 5.729 1.00 16.66 951 VAL C CA 1
ATOM 8700 C C . VAL C 1 171 ? 52.967 -9.086 6.608 1.00 15.74 951 VAL C C 1
ATOM 8701 O O . VAL C 1 171 ? 54.199 -9.184 6.593 1.00 16.17 951 VAL C O 1
ATOM 8705 N N . PHE C 1 172 ? 52.179 -9.830 7.372 1.00 15.57 952 PHE C N 1
ATOM 8706 C CA . PHE C 1 172 ? 52.650 -10.903 8.240 1.00 16.15 952 PHE C CA 1
ATOM 8707 C C . PHE C 1 172 ? 52.245 -12.227 7.567 1.00 16.37 952 PHE C C 1
ATOM 8708 O O . PHE C 1 172 ? 51.074 -12.564 7.515 1.00 15.52 952 PHE C O 1
ATOM 8716 N N . GLU C 1 173 ? 53.210 -12.944 7.003 1.00 17.06 953 GLU C N 1
ATOM 8717 C CA . GLU C 1 173 ? 52.925 -14.173 6.267 1.00 17.83 953 GLU C CA 1
ATOM 8718 C C . GLU C 1 173 ? 52.489 -15.283 7.183 1.00 18.19 953 GLU C C 1
ATOM 8719 O O . GLU C 1 173 ? 52.959 -15.379 8.331 1.00 16.70 953 GLU C O 1
ATOM 8725 N N . LYS C 1 174 ? 51.603 -16.124 6.647 1.00 19.42 954 LYS C N 1
ATOM 8726 C CA . LYS C 1 174 ? 51.074 -17.304 7.350 1.00 20.10 954 LYS C CA 1
ATOM 8727 C C . LYS C 1 174 ? 52.049 -18.486 7.453 1.00 20.27 954 LYS C C 1
ATOM 8728 O O . LYS C 1 174 ? 51.988 -19.282 8.406 1.00 18.84 954 LYS C O 1
ATOM 8734 N N . GLY C 1 175 ? 52.918 -18.632 6.457 1.00 19.30 955 GLY C N 1
ATOM 8735 C CA . GLY C 1 175 ? 53.885 -19.723 6.455 1.00 19.29 955 GLY C CA 1
ATOM 8736 C C . GLY C 1 175 ? 53.224 -21.072 6.301 1.00 18.96 955 GLY C C 1
ATOM 8737 O O . GLY C 1 175 ? 52.035 -21.147 5.992 1.00 18.83 955 GLY C O 1
ATOM 8738 N N . PRO C 1 176 ? 53.973 -22.150 6.564 1.00 19.81 956 PRO C N 1
ATOM 8739 C CA . PRO C 1 176 ? 53.398 -23.500 6.518 1.00 19.63 956 PRO C CA 1
ATOM 8740 C C . PRO C 1 176 ? 52.314 -23.724 7.570 1.00 19.73 956 PRO C C 1
ATOM 8741 O O . PRO C 1 176 ? 52.382 -23.140 8.673 1.00 20.88 956 PRO C O 1
ATOM 8745 N N . ALA C 1 177 ? 51.339 -24.565 7.237 1.00 18.05 957 ALA C N 1
ATOM 8746 C CA . ALA C 1 177 ? 50.192 -24.818 8.108 1.00 18.81 957 ALA C CA 1
ATOM 8747 C C . ALA C 1 177 ? 50.573 -25.856 9.134 1.00 19.43 957 ALA C C 1
ATOM 8748 O O . ALA C 1 177 ? 50.179 -27.030 9.062 1.00 17.65 957 ALA C O 1
ATOM 8750 N N . SER C 1 178 ? 51.390 -25.415 10.085 1.00 20.05 958 SER C N 1
ATOM 8751 C CA . SER C 1 178 ? 51.849 -26.280 11.166 1.00 20.27 958 SER C CA 1
ATOM 8752 C C . SER C 1 178 ? 52.355 -25.446 12.338 1.00 20.94 958 SER C C 1
ATOM 8753 O O . SER C 1 178 ? 52.531 -24.214 12.225 1.00 19.64 958 SER C O 1
ATOM 8756 N N . GLY C 1 179 ? 52.631 -26.132 13.446 1.00 20.85 959 GLY C N 1
ATOM 8757 C CA . GLY C 1 179 ? 53.259 -25.489 14.611 1.00 20.57 959 GLY C CA 1
ATOM 8758 C C . GLY C 1 179 ? 52.329 -24.446 15.187 1.00 19.12 959 GLY C C 1
ATOM 8759 O O . GLY C 1 179 ? 51.153 -24.713 15.405 1.00 19.62 959 GLY C O 1
ATOM 8760 N N . ALA C 1 180 ? 52.848 -23.230 15.355 1.00 19.31 960 ALA C N 1
ATOM 8761 C CA . ALA C 1 180 ? 52.092 -22.114 15.953 1.00 18.08 960 ALA C CA 1
ATOM 8762 C C . ALA C 1 180 ? 51.696 -21.094 14.888 1.00 16.78 960 ALA C C 1
ATOM 8763 O O . ALA C 1 180 ? 51.382 -19.959 15.197 1.00 15.53 960 ALA C O 1
ATOM 8765 N N . ASN C 1 181 ? 51.687 -21.509 13.625 1.00 16.10 961 ASN C N 1
ATOM 8766 C CA . ASN C 1 181 ? 51.387 -20.601 12.539 1.00 16.06 961 ASN C CA 1
ATOM 8767 C C . ASN C 1 181 ? 49.891 -20.377 12.376 1.00 15.36 961 ASN C C 1
ATOM 8768 O O . ASN C 1 181 ? 49.084 -21.268 12.744 1.00 14.37 961 ASN C O 1
ATOM 8773 N N . PRO C 1 182 ? 49.511 -19.174 11.854 1.00 14.64 962 PRO C N 1
ATOM 8774 C CA . PRO C 1 182 ? 48.118 -18.842 11.626 1.00 15.05 962 PRO C CA 1
ATOM 8775 C C . PRO C 1 182 ? 47.629 -19.446 10.327 1.00 15.72 962 PRO C C 1
ATOM 8776 O O . PRO C 1 182 ? 48.428 -19.815 9.465 1.00 16.12 962 PRO C O 1
ATOM 8780 N N . ALA C 1 183 ? 46.324 -19.467 10.183 1.00 16.53 963 ALA C N 1
ATOM 8781 C CA . ALA C 1 183 ? 45.665 -20.042 9.012 1.00 17.01 963 ALA C CA 1
ATOM 8782 C C . ALA C 1 183 ? 45.649 -19.080 7.836 1.00 17.17 963 ALA C C 1
ATOM 8783 O O . ALA C 1 183 ? 45.678 -19.513 6.687 1.00 17.76 963 ALA C O 1
ATOM 8785 N N . GLN C 1 184 ? 45.642 -17.780 8.119 1.00 16.58 964 GLN C N 1
ATOM 8786 C CA . GLN C 1 184 ? 45.674 -16.771 7.102 1.00 17.66 964 GLN C CA 1
ATOM 8787 C C . GLN C 1 184 ? 46.759 -15.746 7.393 1.00 18.03 964 GLN C C 1
ATOM 8788 O O . GLN C 1 184 ? 47.119 -15.500 8.555 1.00 17.28 964 GLN C O 1
ATOM 8794 N N . SER C 1 185 ? 47.278 -15.145 6.327 1.00 17.33 965 SER C N 1
ATOM 8795 C CA . SER C 1 185 ? 48.188 -14.005 6.447 1.00 17.41 965 SER C CA 1
ATOM 8796 C C . SER C 1 185 ? 47.432 -12.783 6.903 1.00 17.40 965 SER C C 1
ATOM 8797 O O . SER C 1 185 ? 46.219 -12.702 6.727 1.00 18.56 965 SER C O 1
ATOM 8808 N N . SER C 1 187 ? 47.536 -8.274 7.447 1.00 15.60 967 SER C N 1
ATOM 8809 C CA . SER C 1 187 ? 48.144 -7.016 7.106 1.00 14.83 967 SER C CA 1
ATOM 8810 C C . SER C 1 187 ? 47.630 -5.885 7.965 1.00 14.48 967 SER C C 1
ATOM 8811 O O . SER C 1 187 ? 46.524 -5.954 8.466 1.00 14.45 967 SER C O 1
ATOM 8814 N N . ILE C 1 188 ? 48.478 -4.880 8.139 1.00 13.88 968 ILE C N 1
ATOM 8815 C CA . ILE C 1 188 ? 48.138 -3.578 8.661 1.00 14.25 968 ILE C CA 1
ATOM 8816 C C . ILE C 1 188 ? 48.247 -2.701 7.438 1.00 15.29 968 ILE C C 1
ATOM 8817 O O . ILE C 1 188 ? 49.270 -2.741 6.759 1.00 15.39 968 ILE C O 1
ATOM 8822 N N . ARG C 1 189 ? 47.216 -1.911 7.155 1.00 16.97 969 ARG C N 1
ATOM 8823 C CA . ARG C 1 189 ? 47.210 -1.046 5.987 1.00 18.62 969 ARG C CA 1
ATOM 8824 C C . ARG C 1 189 ? 46.657 0.307 6.386 1.00 17.73 969 ARG C C 1
ATOM 8825 O O . ARG C 1 189 ? 45.649 0.392 7.098 1.00 17.23 969 ARG C O 1
ATOM 8833 N N . VAL C 1 190 ? 47.313 1.354 5.906 1.00 17.05 970 VAL C N 1
ATOM 8834 C CA . VAL C 1 190 ? 46.905 2.734 6.192 1.00 16.73 970 VAL C CA 1
ATOM 8835 C C . VAL C 1 190 ? 46.486 3.396 4.869 1.00 16.93 970 VAL C C 1
ATOM 8836 O O . VAL C 1 190 ? 47.319 3.611 3.964 1.00 17.56 970 VAL C O 1
ATOM 8840 N N . TRP C 1 191 ? 45.206 3.713 4.779 1.00 16.04 971 TRP C N 1
ATOM 8841 C CA . TRP C 1 191 ? 44.578 4.136 3.538 1.00 15.99 971 TRP C CA 1
ATOM 8842 C C . TRP C 1 191 ? 43.408 5.103 3.794 1.00 15.50 971 TRP C C 1
ATOM 8843 O O . TRP C 1 191 ? 43.001 5.366 4.938 1.00 14.98 971 TRP C O 1
ATOM 8854 N N . GLY C 1 192 ? 42.855 5.615 2.710 1.00 14.06 972 GLY C N 1
ATOM 8855 C CA . GLY C 1 192 ? 41.664 6.425 2.778 1.00 14.38 972 GLY C CA 1
ATOM 8856 C C . GLY C 1 192 ? 40.989 6.546 1.435 1.00 14.40 972 GLY C C 1
ATOM 8857 O O . GLY C 1 192 ? 41.465 6.002 0.461 1.00 15.27 972 GLY C O 1
ATOM 8858 N N . ASN C 1 193 ? 39.856 7.227 1.402 1.00 15.14 973 ASN C N 1
ATOM 8859 C CA . ASN C 1 193 ? 39.115 7.448 0.141 1.00 15.94 973 ASN C CA 1
ATOM 8860 C C . ASN C 1 193 ? 38.701 8.904 -0.057 1.00 17.10 973 ASN C C 1
ATOM 8861 O O . ASN C 1 193 ? 37.827 9.201 -0.891 1.00 17.58 973 ASN C O 1
ATOM 8866 N N . GLN C 1 194 ? 39.313 9.815 0.697 1.00 16.86 974 GLN C N 1
ATOM 8867 C CA . GLN C 1 194 ? 38.952 11.219 0.580 1.00 18.70 974 GLN C CA 1
ATOM 8868 C C . GLN C 1 194 ? 39.256 11.765 -0.808 1.00 19.37 974 GLN C C 1
ATOM 8869 O O . GLN C 1 194 ? 38.561 12.668 -1.231 1.00 19.33 974 GLN C O 1
ATOM 8875 N N . PHE C 1 195 ? 40.297 11.241 -1.475 1.00 19.57 975 PHE C N 1
ATOM 8876 C CA . PHE C 1 195 ? 40.838 11.858 -2.707 1.00 20.10 975 PHE C CA 1
ATOM 8877 C C . PHE C 1 195 ? 40.554 11.131 -4.023 1.00 20.33 975 PHE C C 1
ATOM 8878 O O . PHE C 1 195 ? 40.969 11.606 -5.105 1.00 20.15 975 PHE C O 1
ATOM 8886 N N . GLY C 1 196 ? 39.870 9.995 -3.949 1.00 21.29 976 GLY C N 1
ATOM 8887 C CA . GLY C 1 196 ? 39.725 9.128 -5.102 1.00 23.48 976 GLY C CA 1
ATOM 8888 C C . GLY C 1 196 ? 38.422 9.285 -5.845 1.00 26.79 976 GLY C C 1
ATOM 8889 O O . GLY C 1 196 ? 38.211 8.588 -6.825 1.00 27.38 976 GLY C O 1
ATOM 8890 N N . GLY C 1 197 ? 37.537 10.158 -5.368 1.00 30.39 977 GLY C N 1
ATOM 8891 C CA . GLY C 1 197 ? 36.242 10.358 -6.008 1.00 37.75 977 GLY C CA 1
ATOM 8892 C C . GLY C 1 197 ? 35.331 9.141 -6.205 1.00 41.73 977 GLY C C 1
ATOM 8893 O O . GLY C 1 197 ? 34.682 9.012 -7.249 1.00 43.51 977 GLY C O 1
ATOM 8894 N N . GLY C 1 198 ? 35.244 8.251 -5.222 1.00 39.95 978 GLY C N 1
ATOM 8895 C CA . GLY C 1 198 ? 34.120 7.289 -5.222 1.00 39.47 978 GLY C CA 1
ATOM 8896 C C . GLY C 1 198 ? 32.825 8.002 -4.840 1.00 37.03 978 GLY C C 1
ATOM 8897 O O . GLY C 1 198 ? 32.789 9.229 -4.739 1.00 40.35 978 GLY C O 1
ATOM 8898 N N . SER C 1 199 ? 31.763 7.241 -4.594 1.00 35.21 979 SER C N 1
ATOM 8899 C CA . SER C 1 199 ? 30.567 7.782 -3.934 1.00 33.90 979 SER C CA 1
ATOM 8900 C C . SER C 1 199 ? 30.778 7.990 -2.430 1.00 31.58 979 SER C C 1
ATOM 8901 O O . SER C 1 199 ? 29.958 8.632 -1.797 1.00 35.43 979 SER C O 1
ATOM 8904 N N . ASP C 1 200 ? 31.832 7.411 -1.849 1.00 27.28 980 ASP C N 1
ATOM 8905 C CA . ASP C 1 200 ? 32.183 7.683 -0.447 1.00 25.29 980 ASP C CA 1
ATOM 8906 C C . ASP C 1 200 ? 33.581 8.268 -0.404 1.00 22.76 980 ASP C C 1
ATOM 8907 O O . ASP C 1 200 ? 34.541 7.609 -0.789 1.00 21.85 980 ASP C O 1
ATOM 8912 N N . THR C 1 201 ? 33.675 9.508 0.063 1.00 21.84 981 THR C N 1
ATOM 8913 C CA . THR C 1 201 ? 34.930 10.159 0.311 1.00 21.49 981 THR C CA 1
ATOM 8914 C C . THR C 1 201 ? 35.057 10.585 1.773 1.00 19.78 981 THR C C 1
ATOM 8915 O O . THR C 1 201 ? 35.821 11.501 2.066 1.00 19.66 981 THR C O 1
ATOM 8919 N N . THR C 1 202 ? 34.360 9.916 2.696 1.00 18.13 982 THR C N 1
ATOM 8920 C CA . THR C 1 202 ? 34.382 10.331 4.113 1.00 18.20 982 THR C CA 1
ATOM 8921 C C . THR C 1 202 ? 35.444 9.624 4.962 1.00 17.21 982 THR C C 1
ATOM 8922 O O . THR C 1 202 ? 35.643 10.013 6.106 1.00 16.69 982 THR C O 1
ATOM 8926 N N . ARG C 1 203 ? 36.081 8.587 4.426 1.00 17.16 983 ARG C N 1
ATOM 8927 C CA . ARG C 1 203 ? 37.061 7.785 5.167 1.00 17.04 983 ARG C CA 1
ATOM 8928 C C . ARG C 1 203 ? 38.487 8.310 4.963 1.00 16.31 983 ARG C C 1
ATOM 8929 O O . ARG C 1 203 ? 39.286 7.757 4.216 1.00 16.30 983 ARG C O 1
ATOM 8937 N N . SER C 1 204 ? 38.788 9.381 5.676 1.00 16.00 984 SER C N 1
ATOM 8938 C CA . SER C 1 204 ? 39.977 10.155 5.434 1.00 16.29 984 SER C CA 1
ATOM 8939 C C . SER C 1 204 ? 41.241 9.420 5.734 1.00 15.60 984 SER C C 1
ATOM 8940 O O . SER C 1 204 ? 42.156 9.426 4.930 1.00 13.59 984 SER C O 1
ATOM 8943 N N . THR C 1 205 ? 41.311 8.829 6.921 1.00 15.83 985 THR C N 1
ATOM 8944 C CA . THR C 1 205 ? 42.519 8.123 7.333 1.00 16.03 985 THR C CA 1
ATOM 8945 C C . THR C 1 205 ? 42.121 6.879 8.114 1.00 15.47 985 THR C C 1
ATOM 8946 O O . THR C 1 205 ? 41.502 7.006 9.147 1.00 16.39 985 THR C O 1
ATOM 8950 N N . VAL C 1 206 ? 42.473 5.696 7.603 1.00 15.07 986 VAL C N 1
ATOM 8951 C CA . VAL C 1 206 ? 42.073 4.429 8.154 1.00 14.83 986 VAL C CA 1
ATOM 8952 C C . VAL C 1 206 ? 43.307 3.569 8.474 1.00 14.80 986 VAL C C 1
ATOM 8953 O O . VAL C 1 206 ? 44.186 3.366 7.616 1.00 14.56 986 VAL C O 1
ATOM 8957 N N . PHE C 1 207 ? 43.347 3.035 9.699 1.00 13.76 987 PHE C N 1
ATOM 8958 C CA . PHE C 1 207 ? 44.364 2.064 10.125 1.00 14.20 987 PHE C CA 1
ATOM 8959 C C . PHE C 1 207 ? 43.635 0.729 10.203 1.00 14.23 987 PHE C C 1
ATOM 8960 O O . PHE C 1 207 ? 42.842 0.513 11.121 1.00 14.45 987 PHE C O 1
ATOM 8968 N N . GLU C 1 208 ? 43.875 -0.158 9.239 1.00 13.84 988 GLU C N 1
ATOM 8969 C CA . GLU C 1 208 ? 43.048 -1.341 9.077 1.00 13.97 988 GLU C CA 1
ATOM 8970 C C . GLU C 1 208 ? 43.873 -2.593 9.254 1.00 14.31 988 GLU C C 1
ATOM 8971 O O . GLU C 1 208 ? 44.918 -2.756 8.619 1.00 13.61 988 GLU C O 1
ATOM 8977 N N . VAL C 1 209 ? 43.382 -3.486 10.113 1.00 14.01 989 VAL C N 1
ATOM 8978 C CA . VAL C 1 209 ? 44.031 -4.748 10.381 1.00 13.96 989 VAL C CA 1
ATOM 8979 C C . VAL C 1 209 ? 43.092 -5.895 9.986 1.00 14.16 989 VAL C C 1
ATOM 8980 O O . VAL C 1 209 ? 41.926 -5.939 10.399 1.00 13.78 989 VAL C O 1
ATOM 8984 N N . GLY C 1 210 ? 43.602 -6.809 9.174 1.00 14.38 990 GLY C N 1
ATOM 8985 C CA . GLY C 1 210 ? 42.803 -7.941 8.746 1.00 15.26 990 GLY C CA 1
ATOM 8986 C C . GLY C 1 210 ? 43.528 -9.014 7.993 1.00 16.21 990 GLY C C 1
ATOM 8987 O O . GLY C 1 210 ? 44.738 -8.990 7.864 1.00 14.65 990 GLY C O 1
ATOM 8988 N N . ASP C 1 211 ? 42.747 -9.998 7.541 1.00 17.43 991 ASP C N 1
ATOM 8989 C CA . ASP C 1 211 ? 43.260 -11.124 6.755 1.00 18.39 991 ASP C CA 1
ATOM 8990 C C . ASP C 1 211 ? 42.643 -11.090 5.343 1.00 20.26 991 ASP C C 1
ATOM 8991 O O . ASP C 1 211 ? 41.943 -10.145 4.988 1.00 21.15 991 ASP C O 1
ATOM 8996 N N . ASP C 1 212 ? 42.857 -12.140 4.571 1.00 24.98 992 ASP C N 1
ATOM 8997 C CA . ASP C 1 212 ? 42.326 -12.244 3.206 1.00 28.65 992 ASP C CA 1
ATOM 8998 C C . ASP C 1 212 ? 40.801 -12.341 3.122 1.00 25.84 992 ASP C C 1
ATOM 8999 O O . ASP C 1 212 ? 40.230 -12.084 2.071 1.00 25.87 992 ASP C O 1
ATOM 9004 N N . THR C 1 213 ? 40.134 -12.718 4.211 1.00 21.72 993 THR C N 1
ATOM 9005 C CA . THR C 1 213 ? 38.680 -12.801 4.208 1.00 21.80 993 THR C CA 1
ATOM 9006 C C . THR C 1 213 ? 38.007 -11.453 4.448 1.00 21.26 993 THR C C 1
ATOM 9007 O O . THR C 1 213 ? 37.046 -11.103 3.756 1.00 22.10 993 THR C O 1
ATOM 9011 N N . SER C 1 214 ? 38.466 -10.732 5.464 1.00 18.97 994 SER C N 1
ATOM 9012 C CA . SER C 1 214 ? 37.927 -9.429 5.783 1.00 18.76 994 SER C CA 1
ATOM 9013 C C . SER C 1 214 ? 38.806 -8.777 6.829 1.00 17.98 994 SER C C 1
ATOM 9014 O O . SER C 1 214 ? 39.673 -9.432 7.413 1.00 17.22 994 SER C O 1
ATOM 9017 N N . HIS C 1 215 ? 38.547 -7.497 7.078 1.00 16.83 995 HIS C N 1
ATOM 9018 C CA . HIS C 1 215 ? 39.115 -6.822 8.214 1.00 16.51 995 HIS C CA 1
ATOM 9019 C C . HIS C 1 215 ? 38.651 -7.477 9.523 1.00 15.78 995 HIS C C 1
ATOM 9020 O O . HIS C 1 215 ? 37.526 -8.007 9.620 1.00 15.81 995 HIS C O 1
ATOM 9027 N N . HIS C 1 216 ? 39.551 -7.464 10.499 1.00 15.17 996 HIS C N 1
ATOM 9028 C CA . HIS C 1 216 ? 39.221 -7.788 11.887 1.00 15.01 996 HIS C CA 1
ATOM 9029 C C . HIS C 1 216 ? 38.759 -6.536 12.582 1.00 14.81 996 HIS C C 1
ATOM 9030 O O . HIS C 1 216 ? 37.722 -6.557 13.282 1.00 15.00 996 HIS C O 1
ATOM 9037 N N . PHE C 1 217 ? 39.538 -5.458 12.409 1.00 14.36 997 PHE C N 1
ATOM 9038 C CA . PHE C 1 217 ? 39.209 -4.168 12.975 1.00 14.27 997 PHE C CA 1
ATOM 9039 C C . PHE C 1 217 ? 39.882 -3.031 12.230 1.00 13.68 997 PHE C C 1
ATOM 9040 O O . PHE C 1 217 ? 40.833 -3.251 11.484 1.00 14.75 997 PHE C O 1
ATOM 9048 N N . TYR C 1 218 ? 39.381 -1.823 12.427 1.00 13.20 998 TYR C N 1
ATOM 9049 C CA . TYR C 1 218 ? 40.071 -0.637 11.967 1.00 13.90 998 TYR C CA 1
ATOM 9050 C C . TYR C 1 218 ? 39.778 0.526 12.868 1.00 14.05 998 TYR C C 1
ATOM 9051 O O . TYR C 1 218 ? 38.739 0.561 13.519 1.00 14.49 998 TYR C O 1
ATOM 9060 N N . SER C 1 219 ? 40.716 1.464 12.939 1.00 13.90 999 SER C N 1
ATOM 9061 C CA . SER C 1 219 ? 40.429 2.770 13.458 1.00 14.37 999 SER C CA 1
ATOM 9062 C C . SER C 1 219 ? 40.391 3.684 12.273 1.00 15.16 999 SER C C 1
ATOM 9063 O O . SER C 1 219 ? 41.059 3.408 11.259 1.00 15.09 999 SER C O 1
ATOM 9066 N N . GLN C 1 220 ? 39.610 4.757 12.377 1.00 15.06 1000 GLN C N 1
ATOM 9067 C CA . GLN C 1 220 ? 39.629 5.780 11.351 1.00 16.31 1000 GLN C CA 1
ATOM 9068 C C . GLN C 1 220 ? 39.282 7.154 11.862 1.00 16.36 1000 GLN C C 1
ATOM 9069 O O . GLN C 1 220 ? 38.522 7.303 12.840 1.00 15.29 1000 GLN C O 1
ATOM 9075 N N . ARG C 1 221 ? 39.835 8.158 11.185 1.00 16.31 1001 ARG C N 1
ATOM 9076 C CA . ARG C 1 221 ? 39.361 9.528 11.311 1.00 15.75 1001 ARG C CA 1
ATOM 9077 C C . ARG C 1 221 ? 38.605 9.828 10.027 1.00 16.32 1001 ARG C C 1
ATOM 9078 O O . ARG C 1 221 ? 39.146 9.674 8.907 1.00 15.07 1001 ARG C O 1
ATOM 9086 N N . ASN C 1 222 ? 37.344 10.216 10.187 1.00 16.69 1002 ASN C N 1
ATOM 9087 C CA . ASN C 1 222 ? 36.528 10.575 9.047 1.00 18.44 1002 ASN C CA 1
ATOM 9088 C C . ASN C 1 222 ? 36.803 12.028 8.634 1.00 17.91 1002 ASN C C 1
ATOM 9089 O O . ASN C 1 222 ? 37.566 12.731 9.271 1.00 16.68 1002 ASN C O 1
ATOM 9094 N N . LYS C 1 223 ? 36.182 12.438 7.541 1.00 19.96 1003 LYS C N 1
ATOM 9095 C CA . LYS C 1 223 ? 36.346 13.772 6.991 1.00 21.71 1003 LYS C CA 1
ATOM 9096 C C . LYS C 1 223 ? 35.911 14.875 7.941 1.00 20.63 1003 LYS C C 1
ATOM 9097 O O . LYS C 1 223 ? 36.495 15.946 7.916 1.00 20.35 1003 LYS C O 1
ATOM 9103 N N . ASP C 1 224 ? 34.932 14.596 8.803 1.00 22.47 1004 ASP C N 1
ATOM 9104 C CA . ASP C 1 224 ? 34.504 15.547 9.836 1.00 24.71 1004 ASP C CA 1
ATOM 9105 C C . ASP C 1 224 ? 35.468 15.666 11.040 1.00 23.72 1004 ASP C C 1
ATOM 9106 O O . ASP C 1 224 ? 35.235 16.493 11.935 1.00 23.33 1004 ASP C O 1
ATOM 9111 N N . GLY C 1 225 ? 36.523 14.857 11.069 1.00 21.17 1005 GLY C N 1
ATOM 9112 C CA . GLY C 1 225 ? 37.518 14.890 12.140 1.00 20.96 1005 GLY C CA 1
ATOM 9113 C C . GLY C 1 225 ? 37.301 13.918 13.288 1.00 20.65 1005 GLY C C 1
ATOM 9114 O O . GLY C 1 225 ? 38.108 13.900 14.216 1.00 20.28 1005 GLY C O 1
ATOM 9115 N N . ASN C 1 226 ? 36.238 13.105 13.226 1.00 20.17 1006 ASN C N 1
ATOM 9116 C CA . ASN C 1 226 ? 35.848 12.224 14.336 1.00 19.90 1006 ASN C CA 1
ATOM 9117 C C . ASN C 1 226 ? 36.381 10.823 14.129 1.00 18.00 1006 ASN C C 1
ATOM 9118 O O . ASN C 1 226 ? 36.524 10.347 12.999 1.00 17.57 1006 ASN C O 1
ATOM 9123 N N . ILE C 1 227 ? 36.666 10.167 15.237 1.00 16.97 1007 ILE C N 1
ATOM 9124 C CA . ILE C 1 227 ? 37.341 8.888 15.239 1.00 16.68 1007 ILE C CA 1
ATOM 9125 C C . ILE C 1 227 ? 36.353 7.768 15.583 1.00 16.52 1007 ILE C C 1
ATOM 9126 O O . ILE C 1 227 ? 35.512 7.910 16.502 1.00 14.87 1007 ILE C O 1
ATOM 9131 N N . ALA C 1 228 ? 36.471 6.665 14.846 1.00 15.60 1008 ALA C N 1
ATOM 9132 C CA . ALA C 1 228 ? 35.770 5.437 15.135 1.00 15.88 1008 ALA C CA 1
ATOM 9133 C C . ALA C 1 228 ? 36.751 4.282 15.231 1.00 15.59 1008 ALA C C 1
ATOM 9134 O O . ALA C 1 228 ? 37.803 4.281 14.557 1.00 16.01 1008 ALA C O 1
ATOM 9136 N N . PHE C 1 229 ? 36.406 3.288 16.053 1.00 14.85 1009 PHE C N 1
ATOM 9137 C CA . PHE C 1 229 ? 37.162 2.046 16.147 1.00 14.53 1009 PHE C CA 1
ATOM 9138 C C . PHE C 1 229 ? 36.186 0.913 15.897 1.00 15.38 1009 PHE C C 1
ATOM 9139 O O . PHE C 1 229 ? 35.352 0.558 16.776 1.00 15.50 1009 PHE C O 1
ATOM 9147 N N . ASN C 1 230 ? 36.245 0.379 14.684 1.00 15.38 1010 ASN C N 1
ATOM 9148 C CA . ASN C 1 230 ? 35.301 -0.648 14.229 1.00 16.05 1010 ASN C CA 1
ATOM 9149 C C . ASN C 1 230 ? 35.860 -2.033 14.483 1.00 15.15 1010 ASN C C 1
ATOM 9150 O O . ASN C 1 230 ? 37.008 -2.306 14.141 1.00 15.14 1010 ASN C O 1
ATOM 9155 N N . ILE C 1 231 ? 35.045 -2.904 15.069 1.00 14.57 1011 ILE C N 1
ATOM 9156 C CA . ILE C 1 231 ? 35.419 -4.294 15.361 1.00 14.07 1011 ILE C CA 1
ATOM 9157 C C . ILE C 1 231 ? 34.417 -5.173 14.644 1.00 14.15 1011 ILE C C 1
ATOM 9158 O O . ILE C 1 231 ? 33.222 -5.085 14.903 1.00 13.98 1011 ILE C O 1
ATOM 9163 N N . ASN C 1 232 ? 34.910 -6.044 13.768 1.00 14.63 1012 ASN C N 1
ATOM 9164 C CA . ASN C 1 232 ? 34.060 -6.826 12.865 1.00 14.43 1012 ASN C CA 1
ATOM 9165 C C . ASN C 1 232 ? 33.653 -8.115 13.541 1.00 14.39 1012 ASN C C 1
ATOM 9166 O O . ASN C 1 232 ? 33.845 -9.210 13.017 1.00 15.22 1012 ASN C O 1
ATOM 9171 N N . GLY C 1 233 ? 33.043 -7.973 14.712 1.00 13.59 1013 GLY C N 1
ATOM 9172 C CA . GLY C 1 233 ? 32.749 -9.103 15.554 1.00 13.60 1013 GLY C CA 1
ATOM 9173 C C . GLY C 1 233 ? 32.568 -8.688 16.997 1.00 13.07 1013 GLY C C 1
ATOM 9174 O O . GLY C 1 233 ? 32.124 -7.587 17.271 1.00 12.98 1013 GLY C O 1
ATOM 9175 N N . THR C 1 234 ? 32.913 -9.589 17.903 1.00 13.50 1014 THR C N 1
ATOM 9176 C CA . THR C 1 234 ? 32.623 -9.420 19.321 1.00 14.00 1014 THR C CA 1
ATOM 9177 C C . THR C 1 234 ? 33.810 -8.761 20.042 1.00 14.22 1014 THR C C 1
ATOM 9178 O O . THR C 1 234 ? 34.954 -9.213 19.938 1.00 14.76 1014 THR C O 1
ATOM 9182 N N . VAL C 1 235 ? 33.541 -7.692 20.763 1.00 13.64 1015 VAL C N 1
ATOM 9183 C CA . VAL C 1 235 ? 34.564 -7.091 21.622 1.00 14.35 1015 VAL C CA 1
ATOM 9184 C C . VAL C 1 235 ? 34.440 -7.719 23.026 1.00 14.67 1015 VAL C C 1
ATOM 9185 O O . VAL C 1 235 ? 33.345 -7.809 23.583 1.00 13.97 1015 VAL C O 1
ATOM 9197 N N . PRO C 1 237 ? 36.252 -7.291 26.445 1.00 13.52 1017 PRO C N 1
ATOM 9198 C CA . PRO C 1 237 ? 37.113 -6.690 27.470 1.00 13.55 1017 PRO C CA 1
ATOM 9199 C C . PRO C 1 237 ? 36.827 -7.293 28.829 1.00 13.05 1017 PRO C C 1
ATOM 9200 O O . PRO C 1 237 ? 35.895 -8.057 28.964 1.00 12.61 1017 PRO C O 1
ATOM 9204 N N . ILE C 1 238 ? 37.595 -6.895 29.828 1.00 13.13 1018 ILE C N 1
ATOM 9205 C CA . ILE C 1 238 ? 37.225 -7.152 31.213 1.00 14.26 1018 ILE C CA 1
ATOM 9206 C C . ILE C 1 238 ? 36.240 -6.055 31.601 1.00 14.45 1018 ILE C C 1
ATOM 9207 O O . ILE C 1 238 ? 35.042 -6.305 31.626 1.00 16.15 1018 ILE C O 1
ATOM 9212 N N . ASN C 1 239 ? 36.724 -4.860 31.884 1.00 14.21 1019 ASN C N 1
ATOM 9213 C CA . ASN C 1 239 ? 35.844 -3.750 32.237 1.00 15.05 1019 ASN C CA 1
ATOM 9214 C C . ASN C 1 239 ? 35.590 -2.846 31.040 1.00 13.81 1019 ASN C C 1
ATOM 9215 O O . ASN C 1 239 ? 36.355 -2.818 30.068 1.00 12.07 1019 ASN C O 1
ATOM 9220 N N . ILE C 1 240 ? 34.473 -2.144 31.109 1.00 13.39 1020 ILE C N 1
ATOM 9221 C CA . ILE C 1 240 ? 34.130 -1.095 30.169 1.00 14.16 1020 ILE C CA 1
ATOM 9222 C C . ILE C 1 240 ? 33.993 0.172 30.977 1.00 14.37 1020 ILE C C 1
ATOM 9223 O O . ILE C 1 240 ? 33.321 0.183 32.012 1.00 13.47 1020 ILE C O 1
ATOM 9228 N N . ASN C 1 241 ? 34.637 1.235 30.504 1.00 14.75 1021 ASN C N 1
ATOM 9229 C CA . ASN C 1 241 ? 34.458 2.573 31.072 1.00 15.68 1021 ASN C CA 1
ATOM 9230 C C . ASN C 1 241 ? 34.408 3.615 29.952 1.00 15.89 1021 ASN C C 1
ATOM 9231 O O . ASN C 1 241 ? 35.452 4.035 29.451 1.00 15.24 1021 ASN C O 1
ATOM 9236 N N . ALA C 1 242 ? 33.183 4.017 29.577 1.00 15.15 1022 ALA C N 1
ATOM 9237 C CA . ALA C 1 242 ? 32.954 4.968 28.516 1.00 14.53 1022 ALA C CA 1
ATOM 9238 C C . ALA C 1 242 ? 32.609 6.344 29.074 1.00 15.23 1022 ALA C C 1
ATOM 9239 O O . ALA C 1 242 ? 31.749 6.484 29.959 1.00 15.19 1022 ALA C O 1
ATOM 9241 N N . SER C 1 243 ? 33.303 7.358 28.574 1.00 15.27 1023 SER C N 1
ATOM 9242 C CA . SER C 1 243 ? 33.115 8.740 29.015 1.00 15.68 1023 SER C CA 1
ATOM 9243 C C . SER C 1 243 ? 31.909 9.404 28.354 1.00 15.92 1023 SER C C 1
ATOM 9244 O O . SER C 1 243 ? 31.452 10.445 28.834 1.00 17.35 1023 SER C O 1
ATOM 9247 N N . GLY C 1 244 ? 31.422 8.814 27.258 1.00 16.32 1024 GLY C N 1
ATOM 9248 C CA . GLY C 1 244 ? 30.324 9.346 26.454 1.00 16.37 1024 GLY C CA 1
ATOM 9249 C C . GLY C 1 244 ? 29.083 8.471 26.482 1.00 16.74 1024 GLY C C 1
ATOM 9250 O O . GLY C 1 244 ? 28.750 7.881 27.513 1.00 16.64 1024 GLY C O 1
ATOM 9251 N N . LEU C 1 245 ? 28.413 8.369 25.329 1.00 17.15 1025 LEU C N 1
ATOM 9252 C CA . LEU C 1 245 ? 27.139 7.697 25.185 1.00 18.46 1025 LEU C CA 1
ATOM 9253 C C . LEU C 1 245 ? 27.305 6.210 24.899 1.00 17.89 1025 LEU C C 1
ATOM 9254 O O . LEU C 1 245 ? 28.350 5.771 24.391 1.00 15.60 1025 LEU C O 1
ATOM 9267 N N . ASN C 1 247 ? 24.998 3.152 22.867 1.00 15.81 1027 ASN C N 1
ATOM 9268 C CA . ASN C 1 247 ? 23.881 2.565 22.147 1.00 15.67 1027 ASN C CA 1
ATOM 9269 C C . ASN C 1 247 ? 24.195 1.108 21.867 1.00 15.07 1027 ASN C C 1
ATOM 9270 O O . ASN C 1 247 ? 25.319 0.792 21.444 1.00 15.29 1027 ASN C O 1
ATOM 9275 N N . VAL C 1 248 ? 23.214 0.235 22.125 1.00 14.35 1028 VAL C N 1
ATOM 9276 C CA . VAL C 1 248 ? 23.288 -1.180 21.836 1.00 15.07 1028 VAL C CA 1
ATOM 9277 C C . VAL C 1 248 ? 21.969 -1.604 21.186 1.00 15.75 1028 VAL C C 1
ATOM 9278 O O . VAL C 1 248 ? 20.904 -1.466 21.789 1.00 14.30 1028 VAL C O 1
ATOM 9282 N N . ASN C 1 249 ? 22.030 -2.127 19.966 1.00 16.67 1029 ASN C N 1
ATOM 9283 C CA . ASN C 1 249 ? 20.809 -2.400 19.214 1.00 17.86 1029 ASN C CA 1
ATOM 9284 C C . ASN C 1 249 ? 20.132 -3.716 19.600 1.00 17.40 1029 ASN C C 1
ATOM 9285 O O . ASN C 1 249 ? 18.894 -3.832 19.500 1.00 16.76 1029 ASN C O 1
ATOM 9290 N N . GLY C 1 250 ? 20.925 -4.693 20.032 1.00 15.50 1030 GLY C N 1
ATOM 9291 C CA . GLY C 1 250 ? 20.437 -5.984 20.400 1.00 16.19 1030 GLY C CA 1
ATOM 9292 C C . GLY C 1 250 ? 20.120 -6.165 21.884 1.00 16.22 1030 GLY C C 1
ATOM 9293 O O . GLY C 1 250 ? 20.255 -5.245 22.681 1.00 16.37 1030 GLY C O 1
ATOM 9294 N N . THR C 1 251 ? 19.733 -7.390 22.213 1.00 16.51 1031 THR C N 1
ATOM 9295 C CA . THR C 1 251 ? 19.386 -7.814 23.568 1.00 18.40 1031 THR C CA 1
ATOM 9296 C C . THR C 1 251 ? 20.570 -7.579 24.526 1.00 18.43 1031 THR C C 1
ATOM 9297 O O . THR C 1 251 ? 21.732 -7.802 24.153 1.00 17.24 1031 THR C O 1
ATOM 9301 N N . ALA C 1 252 ? 20.272 -7.119 25.743 1.00 17.44 1032 ALA C N 1
ATOM 9302 C CA . ALA C 1 252 ? 21.320 -6.862 26.734 1.00 16.20 1032 ALA C CA 1
ATOM 9303 C C . ALA C 1 252 ? 21.071 -7.680 27.997 1.00 16.04 1032 ALA C C 1
ATOM 9304 O O . ALA C 1 252 ? 19.915 -7.774 28.467 1.00 14.83 1032 ALA C O 1
ATOM 9306 N N . THR C 1 253 ? 22.156 -8.257 28.523 1.00 15.11 1033 THR C N 1
ATOM 9307 C CA . THR C 1 253 ? 22.134 -9.072 29.727 1.00 15.12 1033 THR C CA 1
ATOM 9308 C C . THR C 1 253 ? 23.215 -8.570 30.691 1.00 14.73 1033 THR C C 1
ATOM 9309 O O . THR C 1 253 ? 24.362 -8.290 30.284 1.00 13.33 1033 THR C O 1
ATOM 9313 N N . PHE C 1 254 ? 22.850 -8.478 31.976 1.00 14.65 1034 PHE C N 1
ATOM 9314 C CA . PHE C 1 254 ? 23.726 -7.978 33.034 1.00 14.32 1034 PHE C CA 1
ATOM 9315 C C . PHE C 1 254 ? 23.756 -8.964 34.184 1.00 14.33 1034 PHE C C 1
ATOM 9316 O O . PHE C 1 254 ? 22.704 -9.449 34.619 1.00 14.24 1034 PHE C O 1
ATOM 9324 N N . GLY C 1 255 ? 24.950 -9.247 34.691 1.00 14.36 1035 GLY C N 1
ATOM 9325 C CA . GLY C 1 255 ? 25.138 -10.307 35.665 1.00 14.22 1035 GLY C CA 1
ATOM 9326 C C . GLY C 1 255 ? 24.869 -9.893 37.091 1.00 13.91 1035 GLY C C 1
ATOM 9327 O O . GLY C 1 255 ? 24.754 -10.735 37.952 1.00 13.06 1035 GLY C O 1
ATOM 9328 N N . ARG C 1 256 ? 24.828 -8.594 37.366 1.00 14.72 1036 ARG C N 1
ATOM 9329 C CA . ARG C 1 256 ? 24.679 -8.109 38.746 1.00 15.93 1036 ARG C CA 1
ATOM 9330 C C . ARG C 1 256 ? 23.715 -6.918 38.753 1.00 15.51 1036 ARG C C 1
ATOM 9331 O O . ARG C 1 256 ? 22.783 -6.894 37.938 1.00 15.26 1036 ARG C O 1
ATOM 9339 N N . SER C 1 257 ? 23.904 -5.964 39.658 1.00 14.80 1037 SER C N 1
ATOM 9340 C CA . SER C 1 257 ? 23.069 -4.773 39.655 1.00 15.20 1037 SER C CA 1
ATOM 9341 C C . SER C 1 257 ? 23.368 -3.787 38.516 1.00 14.89 1037 SER C C 1
ATOM 9342 O O . SER C 1 257 ? 24.457 -3.770 37.912 1.00 13.84 1037 SER C O 1
ATOM 9345 N N . VAL C 1 258 ? 22.366 -2.970 38.242 1.00 14.90 1038 VAL C N 1
ATOM 9346 C CA . VAL C 1 258 ? 22.481 -1.909 37.277 1.00 15.36 1038 VAL C CA 1
ATOM 9347 C C . VAL C 1 258 ? 22.021 -0.636 37.940 1.00 14.74 1038 VAL C C 1
ATOM 9348 O O . VAL C 1 258 ? 20.838 -0.496 38.269 1.00 15.07 1038 VAL C O 1
ATOM 9352 N N . THR C 1 259 ? 22.938 0.296 38.156 1.00 14.93 1039 THR C N 1
ATOM 9353 C CA . THR C 1 259 ? 22.582 1.576 38.779 1.00 15.51 1039 THR C CA 1
ATOM 9354 C C . THR C 1 259 ? 22.683 2.722 37.800 1.00 15.88 1039 THR C C 1
ATOM 9355 O O . THR C 1 259 ? 23.690 2.837 37.107 1.00 16.34 1039 THR C O 1
ATOM 9359 N N . ALA C 1 260 ? 21.656 3.568 37.745 1.00 15.60 1040 ALA C N 1
ATOM 9360 C CA . ALA C 1 260 ? 21.679 4.784 36.930 1.00 15.72 1040 ALA C CA 1
ATOM 9361 C C . ALA C 1 260 ? 21.458 6.027 37.758 1.00 16.11 1040 ALA C C 1
ATOM 9362 O O . ALA C 1 260 ? 20.594 6.054 38.657 1.00 15.12 1040 ALA C O 1
ATOM 9364 N N . ASN C 1 261 ? 22.200 7.078 37.432 1.00 16.73 1041 ASN C N 1
ATOM 9365 C CA . ASN C 1 261 ? 21.972 8.383 38.040 1.00 16.97 1041 ASN C CA 1
ATOM 9366 C C . ASN C 1 261 ? 20.763 9.090 37.453 1.00 16.71 1041 ASN C C 1
ATOM 9367 O O . ASN C 1 261 ? 20.155 9.922 38.121 1.00 17.39 1041 ASN C O 1
ATOM 9372 N N . GLY C 1 262 ? 20.381 8.733 36.236 1.00 16.16 1042 GLY C N 1
ATOM 9373 C CA . GLY C 1 262 ? 19.148 9.210 35.637 1.00 16.20 1042 GLY C CA 1
ATOM 9374 C C . GLY C 1 262 ? 18.019 8.196 35.703 1.00 15.91 1042 GLY C C 1
ATOM 9375 O O . GLY C 1 262 ? 18.083 7.181 36.403 1.00 15.53 1042 GLY C O 1
ATOM 9376 N N . GLU C 1 263 ? 17.004 8.476 34.911 1.00 16.25 1043 GLU C N 1
ATOM 9377 C CA . GLU C 1 263 ? 15.769 7.715 34.848 1.00 16.13 1043 GLU C CA 1
ATOM 9378 C C . GLU C 1 263 ? 15.903 6.460 33.964 1.00 16.23 1043 GLU C C 1
ATOM 9379 O O . GLU C 1 263 ? 16.652 6.469 32.965 1.00 15.74 1043 GLU C O 1
ATOM 9385 N N . PHE C 1 264 ? 15.191 5.386 34.320 1.00 14.29 1044 PHE C N 1
ATOM 9386 C CA . PHE C 1 264 ? 15.004 4.284 33.398 1.00 14.37 1044 PHE C CA 1
ATOM 9387 C C . PHE C 1 264 ? 13.688 4.485 32.667 1.00 14.27 1044 PHE C C 1
ATOM 9388 O O . PHE C 1 264 ? 12.636 4.622 33.310 1.00 13.61 1044 PHE C O 1
ATOM 9396 N N . ILE C 1 265 ? 13.748 4.435 31.324 1.00 14.62 1045 ILE C N 1
ATOM 9397 C CA . ILE C 1 265 ? 12.579 4.589 30.457 1.00 14.74 1045 ILE C CA 1
ATOM 9398 C C . ILE C 1 265 ? 12.443 3.390 29.526 1.00 15.05 1045 ILE C C 1
ATOM 9399 O O . ILE C 1 265 ? 13.393 3.056 28.797 1.00 14.92 1045 ILE C O 1
ATOM 9404 N N . SER C 1 266 ? 11.276 2.730 29.562 1.00 14.52 1046 SER C N 1
ATOM 9405 C CA . SER C 1 266 ? 10.934 1.668 28.620 1.00 14.81 1046 SER C CA 1
ATOM 9406 C C . SER C 1 266 ? 9.877 2.166 27.655 1.00 15.58 1046 SER C C 1
ATOM 9407 O O . SER C 1 266 ? 8.901 2.803 28.069 1.00 14.80 1046 SER C O 1
ATOM 9410 N N . LYS C 1 267 ? 10.067 1.859 26.374 1.00 16.59 1047 L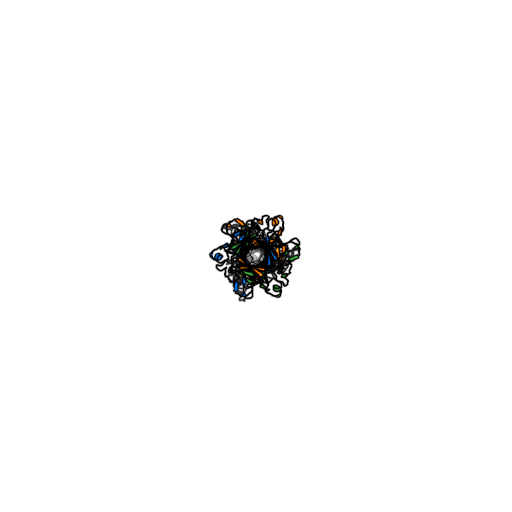YS C N 1
ATOM 9411 C CA . LYS C 1 267 ? 9.047 2.081 25.353 1.00 17.63 1047 LYS C CA 1
ATOM 9412 C C . LYS C 1 267 ? 8.247 0.822 25.054 1.00 16.28 1047 LYS C C 1
ATOM 9413 O O . LYS C 1 267 ? 7.383 0.865 24.175 1.00 18.21 1047 LYS C O 1
ATOM 9419 N N . SER C 1 268 ? 8.537 -0.287 25.740 1.00 14.94 1048 SER C N 1
ATOM 9420 C CA . SER C 1 268 ? 7.777 -1.547 25.585 1.00 14.78 1048 SER C CA 1
ATOM 9421 C C . SER C 1 268 ? 6.509 -1.469 26.456 1.00 15.28 1048 SER C C 1
ATOM 9422 O O . SER C 1 268 ? 6.565 -0.958 27.579 1.00 14.61 1048 SER C O 1
ATOM 9425 N N . ALA C 1 269 ? 5.384 -1.971 25.945 1.00 14.61 1049 ALA C N 1
ATOM 9426 C CA . ALA C 1 269 ? 4.142 -1.985 26.710 1.00 15.02 1049 ALA C CA 1
ATOM 9427 C C . ALA C 1 269 ? 4.392 -2.669 28.057 1.00 15.34 1049 ALA C C 1
ATOM 9428 O O . ALA C 1 269 ? 4.128 -2.088 29.109 1.00 15.44 1049 ALA C O 1
ATOM 9430 N N . ASN C 1 270 ? 4.937 -3.884 28.010 1.00 15.31 1050 ASN C N 1
ATOM 9431 C CA . ASN C 1 270 ? 5.448 -4.542 29.198 1.00 15.11 1050 ASN C CA 1
ATOM 9432 C C . ASN C 1 270 ? 6.804 -3.919 29.463 1.00 15.62 1050 ASN C C 1
ATOM 9433 O O . ASN C 1 270 ? 7.766 -4.149 28.695 1.00 15.21 1050 ASN C O 1
ATOM 9438 N N . ALA C 1 271 ? 6.863 -3.102 30.523 1.00 15.08 1051 ALA C N 1
ATOM 9439 C CA . ALA C 1 271 ? 7.971 -2.173 30.736 1.00 14.83 1051 ALA C CA 1
ATOM 9440 C C . ALA C 1 271 ? 8.994 -2.632 31.796 1.00 14.71 1051 ALA C C 1
ATOM 9441 O O . ALA C 1 271 ? 10.197 -2.577 31.559 1.00 13.40 1051 ALA C O 1
ATOM 9443 N N . PHE C 1 272 ? 8.510 -3.069 32.959 1.00 13.99 1052 PHE C N 1
ATOM 9444 C CA . PHE C 1 272 ? 9.376 -3.441 34.089 1.00 13.70 1052 PHE C CA 1
ATOM 9445 C C . PHE C 1 272 ? 8.875 -4.764 34.669 1.00 13.74 1052 PHE C C 1
ATOM 9446 O O . PHE C 1 272 ? 7.696 -4.874 35.007 1.00 13.71 1052 PHE C O 1
ATOM 9454 N N . ARG C 1 273 ? 9.755 -5.761 34.760 1.00 13.58 1053 ARG C N 1
ATOM 9455 C CA . ARG C 1 273 ? 9.384 -7.103 35.236 1.00 14.06 1053 ARG C CA 1
ATOM 9456 C C . ARG C 1 273 ? 10.326 -7.634 36.313 1.00 14.24 1053 ARG C C 1
ATOM 9457 O O . ARG C 1 273 ? 11.557 -7.639 36.132 1.00 14.21 1053 ARG C O 1
ATOM 9465 N N . ALA C 1 274 ? 9.727 -8.105 37.411 1.00 13.74 1054 ALA C N 1
ATOM 9466 C CA . ALA C 1 274 ? 10.429 -8.709 38.523 1.00 13.83 1054 ALA C CA 1
ATOM 9467 C C . ALA C 1 274 ? 10.072 -10.200 38.538 1.00 14.63 1054 ALA C C 1
ATOM 9468 O O . ALA C 1 274 ? 8.939 -10.567 38.818 1.00 15.08 1054 ALA C O 1
ATOM 9470 N N . ILE C 1 275 ? 11.043 -11.042 38.232 1.00 14.92 1055 ILE C N 1
ATOM 9471 C CA . ILE C 1 275 ? 10.876 -12.504 38.231 1.00 15.23 1055 ILE C CA 1
ATOM 9472 C C . ILE C 1 275 ? 11.525 -13.091 39.487 1.00 16.63 1055 ILE C C 1
ATOM 9473 O O . ILE C 1 275 ? 12.696 -12.793 39.797 1.00 17.69 1055 ILE C O 1
ATOM 9478 N N . ASN C 1 276 ? 10.754 -13.895 40.208 1.00 16.79 1056 ASN C N 1
ATOM 9479 C CA . ASN C 1 276 ? 11.296 -14.724 41.280 1.00 18.40 1056 ASN C CA 1
ATOM 9480 C C . ASN C 1 276 ? 10.390 -15.932 41.498 1.00 18.07 1056 ASN C C 1
ATOM 9481 O O . ASN C 1 276 ? 9.161 -15.821 41.482 1.00 18.22 1056 ASN C O 1
ATOM 9486 N N . GLY C 1 277 ? 10.989 -17.097 41.682 1.00 19.27 1057 GLY C N 1
ATOM 9487 C CA . GLY C 1 277 ? 10.206 -18.316 41.867 1.00 18.52 1057 GLY C CA 1
ATOM 9488 C C . GLY C 1 277 ? 9.362 -18.588 40.649 1.00 18.15 1057 GLY C C 1
ATOM 9489 O O . GLY C 1 277 ? 9.836 -18.451 39.516 1.00 17.91 1057 GLY C O 1
ATOM 9490 N N . ASP C 1 278 ? 8.090 -18.911 40.870 1.00 18.37 1058 ASP C N 1
ATOM 9491 C CA . ASP C 1 278 ? 7.208 -19.327 39.767 1.00 18.91 1058 ASP C CA 1
ATOM 9492 C C . ASP C 1 278 ? 6.625 -18.184 38.975 1.00 17.35 1058 ASP C C 1
ATOM 9493 O O . ASP C 1 278 ? 5.964 -18.450 37.955 1.00 17.92 1058 ASP C O 1
ATOM 9498 N N . TYR C 1 279 ? 6.836 -16.936 39.421 1.00 16.44 1059 TYR C N 1
ATOM 9499 C CA . TYR C 1 279 ? 6.048 -15.803 38.960 1.00 16.95 1059 TYR C CA 1
ATOM 9500 C C . TYR C 1 279 ? 6.859 -14.625 38.472 1.00 16.81 1059 TYR C C 1
ATOM 9501 O O . TYR C 1 279 ? 7.846 -14.212 39.092 1.00 17.45 1059 TYR C O 1
ATOM 9510 N N . GLY C 1 280 ? 6.425 -14.102 37.338 1.00 15.77 1060 GLY C N 1
ATOM 9511 C CA . GLY C 1 280 ? 6.776 -12.777 36.905 1.00 15.49 1060 GLY C CA 1
ATOM 9512 C C . GLY C 1 280 ? 5.712 -11.773 37.324 1.00 15.08 1060 GLY C C 1
ATOM 9513 O O . GLY C 1 280 ? 4.505 -12.005 37.160 1.00 15.38 1060 GLY C O 1
ATOM 9514 N N . PHE C 1 281 ? 6.167 -10.663 37.904 1.00 14.61 1061 PHE C N 1
ATOM 9515 C CA . PHE C 1 281 ? 5.311 -9.518 38.171 1.00 14.49 1061 PHE C CA 1
ATOM 9516 C C . PHE C 1 281 ? 5.764 -8.438 37.230 1.00 14.51 1061 PHE C C 1
ATOM 9517 O O . PHE C 1 281 ? 6.976 -8.221 37.099 1.00 14.67 1061 PHE C O 1
ATOM 9525 N N . PHE C 1 282 ? 4.833 -7.716 36.613 1.00 13.57 1062 PHE C N 1
ATOM 9526 C CA . PHE C 1 282 ? 5.237 -6.631 35.718 1.00 13.76 1062 PHE C CA 1
ATOM 9527 C C . PHE C 1 282 ? 4.252 -5.498 35.564 1.00 13.39 1062 PHE C C 1
ATOM 9528 O O . P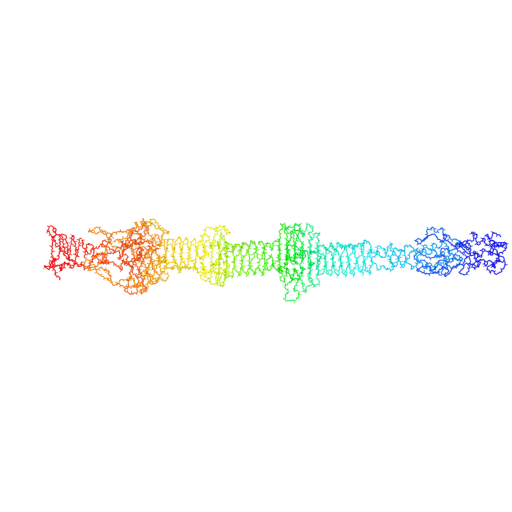HE C 1 282 ? 3.045 -5.637 35.828 1.00 12.80 1062 PHE C O 1
ATOM 9536 N N . ILE C 1 283 ? 4.829 -4.373 35.160 1.00 13.59 1063 ILE C N 1
ATOM 9537 C CA . ILE C 1 283 ? 4.133 -3.143 34.919 1.00 12.98 1063 ILE C CA 1
ATOM 9538 C C . ILE C 1 283 ? 3.981 -3.028 33.404 1.00 13.80 1063 ILE C C 1
ATOM 9539 O O . ILE C 1 283 ? 4.986 -3.043 32.663 1.00 13.19 1063 ILE C O 1
ATOM 9544 N N . ARG C 1 284 ? 2.728 -2.902 32.958 1.00 13.62 1064 ARG C N 1
ATOM 9545 C CA . ARG C 1 284 ? 2.382 -2.802 31.542 1.00 14.17 1064 ARG C CA 1
ATOM 9546 C C . ARG C 1 284 ? 1.578 -1.544 31.319 1.00 14.48 1064 ARG C C 1
ATOM 9547 O O . ARG C 1 284 ? 0.473 -1.437 31.860 1.00 14.81 1064 ARG C O 1
ATOM 9555 N N . ASN C 1 285 ? 2.123 -0.596 30.552 1.00 15.04 1065 ASN C N 1
ATOM 9556 C CA . ASN C 1 285 ? 1.379 0.570 30.064 1.00 14.49 1065 ASN C CA 1
ATOM 9557 C C . ASN C 1 285 ? 0.885 0.205 28.663 1.00 15.73 1065 ASN C C 1
ATOM 9558 O O . ASN C 1 285 ? 1.693 0.101 27.717 1.00 14.42 1065 ASN C O 1
ATOM 9563 N N . ASP C 1 286 ? -0.425 -0.007 28.512 1.00 16.44 1066 ASP C N 1
ATOM 9564 C CA . ASP C 1 286 ? -0.955 -0.409 27.189 1.00 17.25 1066 ASP C CA 1
ATOM 9565 C C . ASP C 1 286 ? -1.410 0.769 26.331 1.00 17.16 1066 ASP C C 1
ATOM 9566 O O . ASP C 1 286 ? -2.046 0.556 25.301 1.00 17.73 1066 ASP C O 1
ATOM 9571 N N . ALA C 1 287 ? -1.034 1.985 26.745 1.00 17.41 1067 ALA C N 1
ATOM 9572 C CA . ALA C 1 287 ? -1.471 3.273 26.172 1.00 17.97 1067 ALA C CA 1
ATOM 9573 C C . ALA C 1 287 ? -2.797 3.818 26.719 1.00 17.62 1067 ALA C C 1
ATOM 9574 O O . ALA C 1 287 ? -3.012 5.041 26.684 1.00 19.15 1067 ALA C O 1
ATOM 9576 N N . SER C 1 288 ? -3.681 2.948 27.187 1.00 16.79 1068 SER C N 1
ATOM 9577 C CA . SER C 1 288 ? -4.937 3.385 27.811 1.00 17.40 1068 SER C CA 1
ATOM 9578 C C . SER C 1 288 ? -4.903 3.283 29.338 1.00 16.52 1068 SER C C 1
ATOM 9579 O O . SER C 1 288 ? -5.363 4.160 30.048 1.00 16.30 1068 SER C O 1
ATOM 9582 N N . ASN C 1 289 ? -4.412 2.173 29.843 1.00 17.35 1069 ASN C N 1
ATOM 9583 C CA . ASN C 1 289 ? -4.271 1.979 31.284 1.00 17.11 1069 ASN C CA 1
ATOM 9584 C C . ASN C 1 289 ? -2.885 1.454 31.561 1.00 16.57 1069 ASN C C 1
ATOM 9585 O O . ASN C 1 289 ? -2.280 0.799 30.690 1.00 16.28 1069 ASN C O 1
ATOM 9590 N N . THR C 1 290 ? -2.393 1.707 32.774 1.00 15.57 1070 THR C N 1
ATOM 9591 C CA . THR C 1 290 ? -1.163 1.071 33.237 1.00 15.40 1070 THR C CA 1
ATOM 9592 C C . THR C 1 290 ? -1.544 0.004 34.270 1.00 15.12 1070 THR C C 1
ATOM 9593 O O . THR C 1 290 ? -2.292 0.285 35.214 1.00 14.11 1070 THR C O 1
ATOM 9597 N N . TYR C 1 291 ? -1.057 -1.215 34.066 1.00 15.09 1071 TYR C N 1
ATOM 9598 C CA . TYR C 1 291 ? -1.449 -2.385 34.868 1.00 15.69 1071 TYR C CA 1
ATOM 9599 C C . TYR C 1 291 ? -0.283 -2.952 35.650 1.00 15.44 1071 TYR C C 1
ATOM 9600 O O . TYR C 1 291 ? 0.845 -2.930 35.175 1.00 15.46 1071 TYR C O 1
ATOM 9609 N N . PHE C 1 292 ? -0.567 -3.480 36.836 1.00 14.33 1072 PHE C N 1
ATOM 9610 C CA . PHE C 1 292 ? 0.380 -4.289 37.580 1.00 14.80 1072 PHE C CA 1
ATOM 9611 C C . PHE C 1 292 ? -0.146 -5.709 37.403 1.00 14.17 1072 PHE C C 1
ATOM 9612 O O . PHE C 1 292 ? -1.272 -5.985 37.803 1.00 13.86 1072 PHE C O 1
ATOM 9620 N N . LEU C 1 293 ? 0.645 -6.568 36.772 1.00 13.76 1073 LEU C N 1
ATOM 9621 C CA . LEU C 1 293 ? 0.175 -7.870 36.313 1.00 13.80 1073 LEU C CA 1
ATOM 9622 C C . LEU C 1 293 ? 1.067 -8.994 36.756 1.00 13.33 1073 LEU C C 1
ATOM 9623 O O . LEU C 1 293 ? 2.204 -8.774 37.191 1.00 12.91 1073 LEU C O 1
ATOM 9628 N N . LEU C 1 294 ? 0.527 -10.209 36.639 1.00 13.60 1074 LEU C N 1
ATOM 9629 C CA . LEU C 1 294 ? 1.200 -11.427 37.035 1.00 14.20 1074 LEU C CA 1
ATOM 9630 C C . LEU C 1 294 ? 1.115 -12.459 35.940 1.00 14.45 1074 LEU C C 1
ATOM 9631 O O . LEU C 1 294 ? 0.131 -12.527 35.227 1.00 14.45 1074 LEU C O 1
ATOM 9636 N N . THR C 1 295 ? 2.152 -13.283 35.839 1.00 15.75 1075 THR C N 1
ATOM 9637 C CA . THR C 1 295 ? 2.190 -14.390 34.906 1.00 15.84 1075 THR C CA 1
ATOM 9638 C C . THR C 1 295 ? 1.548 -15.590 35.574 1.00 16.55 1075 THR C C 1
ATOM 9639 O O . THR C 1 295 ? 1.429 -15.644 36.803 1.00 16.80 1075 THR C O 1
ATOM 9643 N N . ALA C 1 296 ? 1.165 -16.564 34.759 1.00 17.35 1076 ALA C N 1
ATOM 9644 C CA . ALA C 1 296 ? 0.975 -17.940 35.238 1.00 18.23 1076 ALA C CA 1
ATOM 9645 C C . ALA C 1 296 ? 2.244 -18.498 35.894 1.00 18.31 1076 ALA C C 1
ATOM 9646 O O . ALA C 1 296 ? 3.366 -18.091 35.562 1.00 19.15 1076 ALA C O 1
ATOM 9648 N N . ALA C 1 297 ? 2.052 -19.409 36.845 1.00 18.99 1077 ALA C N 1
ATOM 9649 C CA . ALA C 1 297 ? 3.153 -20.132 37.485 1.00 20.26 1077 ALA C CA 1
ATOM 9650 C C . ALA C 1 297 ? 3.987 -20.867 36.425 1.00 20.73 1077 ALA C C 1
ATOM 9651 O O . ALA C 1 297 ? 3.431 -21.516 35.541 1.00 21.72 1077 ALA C O 1
ATOM 9653 N N . GLY C 1 298 ? 5.299 -20.674 36.462 1.00 20.43 1078 GLY C N 1
ATOM 9654 C CA . GLY C 1 298 ? 6.209 -21.268 35.468 1.00 20.22 1078 GLY C CA 1
ATOM 9655 C C . GLY C 1 298 ? 6.265 -20.589 34.111 1.00 20.26 1078 GLY C C 1
ATOM 9656 O O . GLY C 1 298 ? 6.961 -21.072 33.238 1.00 18.67 1078 GLY C O 1
ATOM 9657 N N . ASP C 1 299 ? 5.578 -19.453 33.935 1.00 19.51 1079 ASP C N 1
ATOM 9658 C CA . ASP C 1 299 ? 5.602 -18.719 32.672 1.00 19.53 1079 ASP C CA 1
ATOM 9659 C C . ASP C 1 299 ? 6.126 -17.300 32.967 1.00 19.13 1079 ASP C C 1
ATOM 9660 O O . ASP C 1 299 ? 5.560 -16.307 32.513 1.00 18.28 1079 ASP C O 1
ATOM 9665 N N . GLN C 1 300 ? 7.260 -17.247 33.669 1.00 19.00 1080 GLN C N 1
ATOM 9666 C CA . GLN C 1 300 ? 7.771 -16.013 34.275 1.00 18.39 1080 GLN C CA 1
ATOM 9667 C C . GLN C 1 300 ? 8.114 -14.894 33.299 1.00 18.14 1080 GLN C C 1
ATOM 9668 O O . GLN C 1 300 ? 7.982 -13.721 33.653 1.00 15.85 1080 GLN C O 1
ATOM 9674 N N . THR C 1 301 ? 8.560 -15.245 32.087 1.00 17.89 1081 THR C N 1
ATOM 9675 C CA . THR C 1 301 ? 8.854 -14.236 31.051 1.00 18.07 1081 THR C CA 1
ATOM 9676 C C . THR C 1 301 ? 7.670 -13.982 30.091 1.00 17.73 1081 THR C C 1
ATOM 9677 O O . THR C 1 301 ? 7.770 -13.160 29.171 1.00 18.86 1081 THR C O 1
ATOM 9681 N N . GLY C 1 302 ? 6.554 -14.683 30.284 1.00 17.39 1082 GLY C N 1
ATOM 9682 C CA . GLY C 1 302 ? 5.435 -14.638 29.368 1.00 17.43 1082 GLY C CA 1
ATOM 9683 C C . GLY C 1 302 ? 4.367 -13.581 29.632 1.00 17.62 1082 GLY C C 1
ATOM 9684 O O . GLY C 1 302 ? 4.573 -12.573 30.331 1.00 17.96 1082 GLY C O 1
ATOM 9685 N N . GLY C 1 303 ? 3.212 -13.818 29.038 1.00 16.75 1083 GLY C N 1
ATOM 9686 C CA . GLY C 1 303 ? 2.113 -12.897 29.110 1.00 17.23 1083 GLY C CA 1
ATOM 9687 C C . GLY C 1 303 ? 1.440 -12.872 30.468 1.00 16.29 1083 GLY C C 1
ATOM 9688 O O . GLY C 1 303 ? 1.752 -13.662 31.387 1.00 16.57 1083 GLY C O 1
ATOM 9689 N N . PHE C 1 304 ? 0.535 -11.918 30.594 1.00 15.11 1084 PHE C N 1
ATOM 9690 C CA . PHE C 1 304 ? -0.302 -11.821 31.781 1.00 15.55 1084 PHE C CA 1
ATOM 9691 C C . PHE C 1 304 ? -1.366 -12.933 31.810 1.00 15.90 1084 PHE C C 1
ATOM 9692 O O . PHE C 1 304 ? -1.881 -13.369 30.767 1.00 14.85 1084 PHE C O 1
ATOM 9700 N N . ASN C 1 305 ? -1.686 -13.402 33.011 1.00 16.10 1085 ASN C N 1
ATOM 9701 C CA . ASN C 1 305 ? -2.852 -14.289 33.184 1.00 16.23 1085 ASN C CA 1
ATOM 9702 C C . ASN C 1 305 ? -4.108 -13.415 33.329 1.00 16.06 1085 ASN C C 1
ATOM 9703 O O . ASN C 1 305 ? -4.076 -12.214 32.949 1.00 15.91 1085 ASN C O 1
ATOM 9708 N N . GLY C 1 306 ? -5.189 -13.977 33.878 1.00 15.18 1086 GLY C N 1
ATOM 9709 C CA . GLY C 1 306 ? -6.455 -13.252 33.983 1.00 15.79 1086 GLY C CA 1
ATOM 9710 C C . GLY C 1 306 ? -6.618 -12.327 35.192 1.00 15.83 1086 GLY C C 1
ATOM 9711 O O . GLY C 1 306 ? -7.613 -11.629 35.303 1.00 16.16 1086 GLY C O 1
ATOM 9712 N N . LEU C 1 307 ? -5.654 -12.332 36.100 1.00 15.97 1087 LEU C N 1
ATOM 9713 C CA . LEU C 1 307 ? -5.694 -11.509 37.297 1.00 14.72 1087 LEU C CA 1
ATOM 9714 C C . LEU C 1 307 ? -5.485 -10.060 36.923 1.00 14.07 1087 LEU C C 1
ATOM 9715 O O . LEU C 1 307 ? -4.699 -9.728 36.005 1.00 12.36 1087 LEU C O 1
ATOM 9720 N N . ARG C 1 308 ? -6.166 -9.193 37.648 1.00 13.53 1088 ARG C N 1
ATOM 9721 C CA . ARG C 1 308 ? -6.010 -7.747 37.464 1.00 13.97 1088 ARG C CA 1
ATOM 9722 C C . ARG C 1 308 ? -5.840 -7.106 38.831 1.00 13.80 1088 ARG C C 1
ATOM 9723 O O . ARG C 1 308 ? -6.756 -6.430 39.323 1.00 13.38 1088 ARG C O 1
ATOM 9731 N N . PRO C 1 309 ? -4.664 -7.289 39.448 1.00 13.97 1089 PRO C N 1
ATOM 9732 C CA . PRO C 1 309 ? -4.458 -6.751 40.801 1.00 13.99 1089 PRO C CA 1
ATOM 9733 C C . PRO C 1 309 ? -4.694 -5.240 40.895 1.00 14.25 1089 PRO C C 1
ATOM 9734 O O . PRO C 1 309 ? -5.425 -4.773 41.781 1.00 13.80 1089 PRO C O 1
ATOM 9738 N N . LEU C 1 310 ? -4.074 -4.493 39.996 1.00 13.59 1090 LEU C N 1
ATOM 9739 C CA . LEU C 1 310 ? -4.156 -3.035 40.051 1.00 13.64 1090 LEU C CA 1
ATOM 9740 C C . LEU C 1 31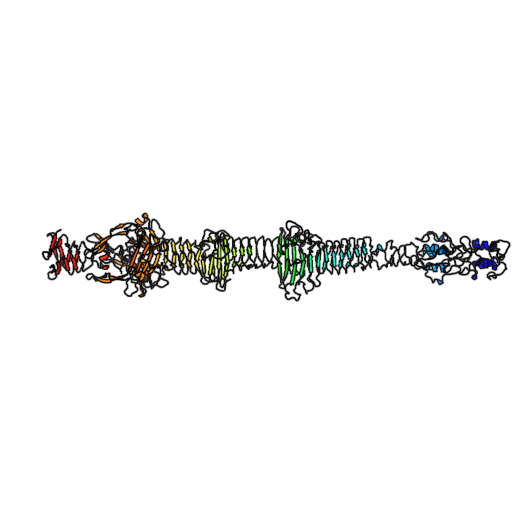0 ? -3.951 -2.442 38.680 1.00 13.62 1090 LEU C C 1
ATOM 9741 O O . LEU C 1 310 ? -3.091 -2.894 37.923 1.00 13.14 1090 LEU C O 1
ATOM 9746 N N . LEU C 1 311 ? -4.771 -1.445 38.351 1.00 13.66 1091 LEU C N 1
ATOM 9747 C CA . LEU C 1 311 ? -4.565 -0.654 37.159 1.00 14.07 1091 LEU C CA 1
ATOM 9748 C C . LEU C 1 311 ? -4.911 0.817 37.429 1.00 14.61 1091 LEU C C 1
ATOM 9749 O O . LEU C 1 311 ? -5.644 1.154 38.369 1.00 13.83 1091 LEU C O 1
ATOM 9754 N N . ILE C 1 312 ? -4.340 1.665 36.589 1.00 14.80 1092 ILE C N 1
ATOM 9755 C CA . ILE C 1 312 ? -4.427 3.100 36.680 1.00 14.37 1092 ILE C CA 1
ATOM 9756 C C . ILE C 1 312 ? -4.847 3.567 35.310 1.00 14.97 1092 ILE C C 1
ATOM 9757 O O . ILE C 1 312 ? -4.180 3.281 34.315 1.00 14.37 1092 ILE C O 1
ATOM 9762 N N . ASN C 1 313 ? -5.928 4.311 35.249 1.00 15.09 1093 ASN C N 1
ATOM 9763 C CA . ASN C 1 313 ? -6.331 4.900 33.983 1.00 16.05 1093 ASN C CA 1
ATOM 9764 C C . ASN C 1 313 ? -5.383 6.055 33.591 1.00 15.50 1093 ASN C C 1
ATOM 9765 O O . ASN C 1 313 ? -5.148 6.965 34.384 1.00 16.08 1093 ASN C O 1
ATOM 9770 N N . ASN C 1 314 ? -4.805 5.997 32.386 1.00 15.12 1094 ASN C N 1
ATOM 9771 C CA . ASN C 1 314 ? -3.785 6.966 31.985 1.00 15.62 1094 ASN C CA 1
ATOM 9772 C C . ASN C 1 314 ? -4.354 8.389 31.832 1.00 16.26 1094 ASN C C 1
ATOM 9773 O O . ASN C 1 314 ? -3.635 9.379 32.046 1.00 15.74 1094 ASN C O 1
ATOM 9778 N N . GLN C 1 315 ? -5.634 8.475 31.479 1.00 17.05 1095 GLN C N 1
ATOM 9779 C CA . GLN C 1 315 ? -6.315 9.748 31.281 1.00 19.26 1095 GLN C CA 1
ATOM 9780 C C . GLN C 1 315 ? -6.859 10.386 32.564 1.00 18.09 1095 GLN C C 1
ATOM 9781 O O . GLN C 1 315 ? -6.724 11.602 32.754 1.00 16.77 1095 GLN C O 1
ATOM 9787 N N . SER C 1 316 ? -7.485 9.587 33.424 1.00 16.34 1096 SER C N 1
ATOM 9788 C CA . SER C 1 316 ? -8.137 10.119 34.656 1.00 15.73 1096 SER C CA 1
ATOM 9789 C C . SER C 1 316 ? -7.328 9.925 35.955 1.00 15.88 1096 SER C C 1
ATOM 9790 O O . SER C 1 316 ? -7.600 10.591 36.968 1.00 15.29 1096 SER C O 1
ATOM 9793 N N . GLY C 1 317 ? -6.396 8.972 35.936 1.00 15.54 1097 GLY C N 1
ATOM 9794 C CA . GLY C 1 317 ? -5.671 8.555 37.141 1.00 15.49 1097 GLY C CA 1
ATOM 9795 C C . GLY C 1 317 ? -6.459 7.631 38.074 1.00 14.51 1097 GLY C C 1
ATOM 9796 O O . GLY C 1 317 ? -5.960 7.240 39.140 1.00 14.17 1097 GLY C O 1
ATOM 9797 N N . GLN C 1 318 ? -7.696 7.307 37.722 1.00 15.02 1098 GLN C N 1
ATOM 9798 C CA . GLN C 1 318 ? -8.530 6.487 38.602 1.00 15.18 1098 GLN C CA 1
ATOM 9799 C C . GLN C 1 318 ? -7.905 5.099 38.706 1.00 13.39 1098 GLN C C 1
ATOM 9800 O O . GLN C 1 318 ? -7.449 4.535 37.701 1.00 12.04 1098 GLN C O 1
ATOM 9806 N N . ILE C 1 319 ? -7.827 4.589 39.932 1.00 12.21 1099 ILE C N 1
ATOM 9807 C CA . ILE C 1 319 ? -7.284 3.244 40.183 1.00 12.11 1099 ILE C CA 1
ATOM 9808 C C . ILE C 1 319 ? -8.384 2.220 40.318 1.00 12.02 1099 ILE C C 1
ATOM 9809 O O . ILE C 1 319 ? -9.412 2.485 40.960 1.00 12.38 1099 ILE C O 1
ATOM 9814 N N . THR C 1 320 ? -8.168 1.034 39.734 1.00 12.26 1100 THR C N 1
ATOM 9815 C CA . THR C 1 320 ? -9.042 -0.106 39.956 1.00 12.31 1100 THR C CA 1
ATOM 9816 C C . THR C 1 320 ? -8.221 -1.266 40.505 1.00 12.79 1100 THR C C 1
ATOM 9817 O O . THR C 1 320 ? -7.215 -1.669 39.904 1.00 12.59 1100 THR C O 1
ATOM 9821 N N . ILE C 1 321 ? -8.635 -1.772 41.666 1.00 12.81 1101 ILE C N 1
ATOM 9822 C CA . ILE C 1 321 ? -8.023 -2.934 42.286 1.00 13.09 1101 ILE C CA 1
ATOM 9823 C C . ILE C 1 321 ? -8.970 -4.108 42.032 1.00 13.59 1101 ILE C C 1
ATOM 9824 O O . ILE C 1 321 ? -10.115 -4.065 42.465 1.00 13.74 1101 ILE C O 1
ATOM 9829 N N . GLY C 1 322 ? -8.503 -5.161 41.341 1.00 12.67 1102 GLY C N 1
ATOM 9830 C CA . GLY C 1 322 ? -9.422 -6.165 40.791 1.00 12.67 1102 GLY C CA 1
ATOM 9831 C C . GLY C 1 322 ? -9.595 -7.493 41.480 1.00 12.22 1102 GLY C C 1
ATOM 9832 O O . GLY C 1 322 ? -10.509 -8.225 41.125 1.00 13.08 1102 GLY C O 1
ATOM 9833 N N . GLU C 1 323 ? -8.772 -7.799 42.476 1.00 12.45 1103 GLU C N 1
ATOM 9834 C CA . GLU C 1 323 ? -8.792 -9.130 43.124 1.00 12.58 1103 GLU C CA 1
ATOM 9835 C C . GLU C 1 323 ? -8.899 -9.026 44.649 1.00 12.31 1103 GLU C C 1
ATOM 9836 O O . GLU C 1 323 ? -8.399 -9.877 45.371 1.00 11.88 1103 GLU C O 1
ATOM 9842 N N . GLY C 1 324 ? -9.566 -7.976 45.121 1.00 12.33 1104 GLY C N 1
ATOM 9843 C CA . GLY C 1 324 ? -9.816 -7.800 46.566 1.00 12.46 1104 GLY C CA 1
ATOM 9844 C C . GLY C 1 324 ? -8.712 -7.007 47.241 1.00 12.69 1104 GLY C C 1
ATOM 9845 O O . GLY C 1 324 ? -7.533 -7.006 46.798 1.00 12.23 1104 GLY C O 1
ATOM 9846 N N . LEU C 1 325 ? -9.104 -6.321 48.317 1.00 12.62 1105 LEU C N 1
ATOM 9847 C CA . LEU C 1 325 ? -8.231 -5.450 49.035 1.00 12.21 1105 LEU C CA 1
ATOM 9848 C C . LEU C 1 325 ? -8.398 -5.648 50.555 1.00 12.67 1105 LEU C C 1
ATOM 9849 O O . LEU C 1 325 ? -9.511 -5.661 51.066 1.00 13.44 1105 LEU C O 1
ATOM 9854 N N . ILE C 1 326 ? -7.285 -5.790 51.251 1.00 12.60 1106 ILE C N 1
ATOM 9855 C CA . ILE C 1 326 ? -7.232 -5.752 52.702 1.00 12.69 1106 ILE C CA 1
ATOM 9856 C C . ILE C 1 326 ? -6.479 -4.463 53.090 1.00 12.59 1106 ILE C C 1
ATOM 9857 O O . ILE C 1 326 ? -5.434 -4.155 52.484 1.00 11.84 1106 ILE C O 1
ATOM 9862 N N . ILE C 1 327 ? -7.000 -3.725 54.077 1.00 12.18 1107 ILE C N 1
ATOM 9863 C CA . ILE C 1 327 ? -6.312 -2.564 54.653 1.00 12.60 1107 ILE C CA 1
ATOM 9864 C C . ILE C 1 327 ? -6.166 -2.744 56.159 1.00 12.37 1107 ILE C C 1
ATOM 9865 O O . ILE C 1 327 ? -7.126 -3.115 56.846 1.00 12.81 1107 ILE C O 1
ATOM 9870 N N . ALA C 1 328 ? -4.980 -2.448 56.671 1.00 12.15 1108 ALA C N 1
ATOM 9871 C CA . ALA C 1 328 ? -4.744 -2.318 58.106 1.00 12.59 1108 ALA C CA 1
ATOM 9872 C C . ALA C 1 328 ? -4.481 -0.843 58.410 1.00 12.68 1108 ALA C C 1
ATOM 9873 O O . ALA C 1 328 ? -4.003 -0.106 57.554 1.00 12.46 1108 ALA C O 1
ATOM 9875 N N . LYS C 1 329 ? -4.738 -0.460 59.652 1.00 13.02 1109 LYS C N 1
ATOM 9876 C CA . LYS C 1 329 ? -4.450 0.887 60.203 1.00 14.59 1109 LYS C CA 1
ATOM 9877 C C . LYS C 1 329 ? -5.305 2.000 59.626 1.00 13.66 1109 LYS C C 1
ATOM 9878 O O . LYS C 1 329 ? -4.900 3.147 59.557 1.00 13.53 1109 LYS C O 1
ATOM 9884 N N . GLY C 1 330 ? -6.533 1.656 59.284 1.00 14.00 1110 GLY C N 1
ATOM 9885 C CA . GLY C 1 330 ? -7.565 2.646 59.025 1.00 13.52 1110 GLY C CA 1
ATOM 9886 C C . GLY C 1 330 ? -7.706 3.135 57.601 1.00 13.82 1110 GLY C C 1
ATOM 9887 O O . GLY C 1 330 ? -6.743 3.128 56.824 1.00 13.65 1110 GLY C O 1
ATOM 9888 N N . VAL C 1 331 ? -8.914 3.591 57.274 1.00 13.54 1111 VAL C N 1
ATOM 9889 C CA . VAL C 1 331 ? -9.216 4.187 55.969 1.00 12.93 1111 VAL C CA 1
ATOM 9890 C C . VAL C 1 331 ? -10.011 5.482 56.178 1.00 13.02 1111 VAL C C 1
ATOM 9891 O O . VAL C 1 331 ? -10.925 5.518 57.005 1.00 12.86 1111 VAL C O 1
ATOM 9895 N N . THR C 1 332 ? -9.638 6.524 55.437 1.00 12.12 1112 THR C N 1
ATOM 9896 C CA . THR C 1 332 ? -10.402 7.772 55.353 1.00 12.41 1112 THR C CA 1
ATOM 9897 C C . THR C 1 332 ? -10.652 8.094 53.885 1.00 12.65 1112 THR C C 1
ATOM 9898 O O . THR C 1 332 ? -9.701 8.144 53.066 1.00 12.71 1112 THR C O 1
ATOM 9902 N N . ILE C 1 333 ? -11.902 8.340 53.559 1.00 12.01 1113 ILE C N 1
ATOM 9903 C CA . ILE C 1 333 ? -12.277 8.858 52.237 1.00 12.27 1113 ILE C CA 1
ATOM 9904 C C . ILE C 1 333 ? -12.513 10.334 52.472 1.00 12.67 1113 ILE C C 1
ATOM 9905 O O . ILE C 1 333 ? -13.460 10.697 53.194 1.00 12.79 1113 ILE C O 1
ATOM 9910 N N . ASN C 1 334 ? -11.612 11.163 51.930 1.00 13.12 1114 ASN C N 1
ATOM 9911 C CA . ASN C 1 334 ? -11.635 12.611 52.117 1.00 13.61 1114 ASN C CA 1
ATOM 9912 C C . ASN C 1 334 ? -12.750 13.292 51.371 1.00 12.85 1114 ASN C C 1
ATOM 9913 O O . ASN C 1 334 ? -13.184 14.371 51.770 1.00 11.97 1114 ASN C O 1
ATOM 9918 N N . SER C 1 335 ? -13.144 12.714 50.245 1.00 12.58 1115 SER C N 1
ATOM 9919 C CA . SER C 1 335 ? -14.158 13.311 49.392 1.00 12.57 1115 SER C CA 1
ATOM 9920 C C . SER C 1 335 ? -14.734 12.245 48.487 1.00 12.26 1115 SER C C 1
ATOM 9921 O O . SER C 1 335 ? -14.106 11.200 48.280 1.00 12.41 1115 SER C O 1
ATOM 9924 N N . GLY C 1 336 ? -15.941 12.500 48.000 1.00 11.81 1116 GLY C N 1
ATOM 9925 C CA . GLY C 1 336 ? -16.568 11.724 46.938 1.00 11.94 1116 GLY C CA 1
ATOM 9926 C C . GLY C 1 336 ? -17.433 10.539 47.365 1.00 11.96 1116 GLY C C 1
ATOM 9927 O O . GLY C 1 336 ? -18.096 9.942 46.527 1.00 11.82 1116 GLY C O 1
ATOM 9928 N N . GLY C 1 337 ? -17.423 10.194 48.655 1.00 11.39 1117 GLY C N 1
ATOM 9929 C CA . GLY C 1 337 ? -18.349 9.220 49.188 1.00 11.27 1117 GLY C CA 1
ATOM 9930 C C . GLY C 1 337 ? -17.916 7.794 48.898 1.00 10.38 1117 GLY C C 1
ATOM 9931 O O . GLY C 1 337 ? -16.876 7.551 48.311 1.00 10.41 1117 GLY C O 1
ATOM 9932 N N . LEU C 1 338 ? -18.735 6.853 49.326 1.00 10.50 1118 LEU C N 1
ATOM 9933 C CA . LEU C 1 338 ? -18.482 5.452 49.143 1.00 10.26 1118 LEU C CA 1
ATOM 9934 C C . LEU C 1 338 ? -19.730 4.770 48.631 1.00 10.74 1118 LEU C C 1
ATOM 9935 O O . LEU C 1 338 ? -20.861 5.079 49.085 1.00 10.63 1118 LEU C O 1
ATOM 9940 N N . THR C 1 339 ? -19.529 3.823 47.701 1.00 10.53 1119 THR C N 1
ATOM 9941 C CA . THR C 1 339 ? -20.584 2.954 47.193 1.00 10.10 1119 THR C CA 1
ATOM 9942 C C . THR C 1 339 ? -20.126 1.534 47.375 1.00 10.36 1119 THR C C 1
ATOM 9943 O O . THR C 1 339 ? -19.014 1.222 46.979 1.00 10.35 1119 THR C O 1
ATOM 9947 N N . VAL C 1 340 ? -20.981 0.672 47.974 1.00 9.90 1120 VAL C N 1
ATOM 9948 C CA . VAL C 1 340 ? -20.627 -0.725 48.230 1.00 10.18 1120 VAL C CA 1
ATOM 9949 C C . VAL C 1 340 ? -21.683 -1.656 47.633 1.00 10.52 1120 VAL C C 1
ATOM 9950 O O . VAL C 1 340 ? -22.864 -1.490 47.898 1.00 10.81 1120 VAL C O 1
ATOM 9954 N N . ASN C 1 341 ? -21.242 -2.592 46.798 1.00 10.86 1121 ASN C N 1
ATOM 9955 C CA . ASN C 1 341 ? -22.025 -3.746 46.379 1.00 11.32 1121 ASN C CA 1
ATOM 9956 C C . ASN C 1 341 ? -21.420 -4.981 47.084 1.00 11.49 1121 ASN C C 1
ATOM 9957 O O . ASN C 1 341 ? -20.268 -5.335 46.783 1.00 12.00 1121 ASN C O 1
ATOM 9962 N N . SER C 1 342 ? -22.126 -5.631 48.023 1.00 10.33 1122 SER C N 1
ATOM 9963 C CA . SER C 1 342 ? -23.533 -5.419 48.311 1.00 10.44 1122 SER C CA 1
ATOM 9964 C C . SER C 1 342 ? -23.931 -5.559 49.778 1.00 9.87 1122 SER C C 1
ATOM 9965 O O . SER C 1 342 ? -25.092 -5.803 50.078 1.00 10.06 1122 SER C O 1
ATOM 9968 N N . ARG C 1 343 ? -22.977 -5.384 50.684 1.00 8.95 1123 ARG C N 1
ATOM 9969 C CA . ARG C 1 343 ? -23.272 -5.325 52.113 1.00 8.98 1123 ARG C CA 1
ATOM 9970 C C . ARG C 1 343 ? -22.073 -4.728 52.822 1.00 8.76 1123 ARG C C 1
ATOM 9971 O O . ARG C 1 343 ? -20.928 -4.800 52.305 1.00 8.10 1123 ARG C O 1
ATOM 9979 N N . ILE C 1 344 ? -22.323 -4.231 54.029 1.00 8.41 1124 ILE C N 1
ATOM 9980 C CA . ILE C 1 344 ? -21.287 -3.769 54.901 1.00 8.51 1124 ILE C CA 1
ATOM 9981 C C . ILE C 1 344 ? -21.388 -4.408 56.275 1.00 8.81 1124 ILE C C 1
ATOM 9982 O O . ILE C 1 344 ? -22.420 -4.289 56.944 1.00 8.38 1124 ILE C O 1
ATOM 9987 N N . ARG C 1 345 ? -20.310 -5.075 56.702 1.00 9.26 1125 ARG C N 1
ATOM 9988 C CA . ARG C 1 345 ? -20.218 -5.595 58.078 1.00 9.73 1125 ARG C CA 1
ATOM 9989 C C . ARG C 1 345 ? -19.374 -4.648 58.891 1.00 9.85 1125 ARG C C 1
ATOM 9990 O O . ARG C 1 345 ? -18.134 -4.741 58.844 1.00 9.48 1125 ARG C O 1
ATOM 9998 N N . SER C 1 346 ? -20.025 -3.727 59.620 1.00 9.56 1126 SER C N 1
ATOM 9999 C CA . SER C 1 346 ? -19.313 -2.887 60.561 1.00 9.75 1126 SER C CA 1
ATOM 10000 C C . SER C 1 346 ? -19.316 -3.558 61.923 1.00 10.13 1126 SER C C 1
ATOM 10001 O O . SER C 1 346 ? -20.324 -3.591 62.608 1.00 10.10 1126 SER C O 1
ATOM 10004 N N . GLN C 1 347 ? -18.171 -4.130 62.289 1.00 10.76 1127 GLN C N 1
ATOM 10005 C CA . GLN C 1 347 ? -18.089 -5.071 63.401 1.00 11.66 1127 GLN C CA 1
ATOM 10006 C C . GLN C 1 347 ? -17.531 -4.344 64.609 1.00 11.58 1127 GLN C C 1
ATOM 10007 O O . GLN C 1 347 ? -16.342 -4.004 64.648 1.00 11.29 1127 GLN C O 1
ATOM 10013 N N . GLY C 1 348 ? -18.392 -4.081 65.581 1.00 12.29 1128 GLY C N 1
ATOM 10014 C CA . GLY C 1 348 ? -17.998 -3.356 66.782 1.00 12.60 1128 GLY C CA 1
ATOM 10015 C C . GLY C 1 348 ? -17.029 -4.159 67.631 1.00 13.34 1128 GLY C C 1
ATOM 10016 O O . GLY C 1 348 ? -16.893 -5.371 67.457 1.00 14.09 1128 GLY C O 1
ATOM 10017 N N . THR C 1 349 ? -16.389 -3.492 68.575 1.00 13.67 1129 THR C N 1
ATOM 10018 C CA . THR C 1 349 ? -15.467 -4.118 69.497 1.00 13.87 1129 THR C CA 1
ATOM 10019 C C . THR C 1 349 ? -16.276 -4.579 70.695 1.00 13.23 1129 THR C C 1
ATOM 10020 O O . THR C 1 349 ? -16.780 -3.780 71.453 1.00 12.23 1129 THR C O 1
ATOM 10024 N N . LYS C 1 350 ? -16.407 -5.895 70.853 1.00 12.87 1130 LYS C N 1
ATOM 10025 C CA . LYS C 1 350 ? -17.236 -6.450 71.894 1.00 13.70 1130 LYS C CA 1
ATOM 10026 C C . LYS C 1 350 ? -16.431 -6.603 73.175 1.00 14.04 1130 LYS C C 1
ATOM 10027 O O . LYS C 1 350 ? -15.471 -7.379 73.224 1.00 15.39 1130 LYS C O 1
ATOM 10033 N N . THR C 1 351 ? -16.890 -5.954 74.224 1.00 13.79 1131 THR C N 1
ATOM 10034 C CA . THR C 1 351 ? -16.233 -5.951 75.517 1.00 14.32 1131 THR C CA 1
ATOM 10035 C C . THR C 1 351 ? -17.265 -6.375 76.532 1.00 14.66 1131 THR C C 1
ATOM 10036 O O . THR C 1 351 ? -18.458 -6.418 76.229 1.00 14.22 1131 THR C O 1
ATOM 10040 N N . SER C 1 352 ? -16.832 -6.706 77.745 1.00 15.03 1132 SER C N 1
ATOM 10041 C CA . SER C 1 352 ? -17.768 -7.245 78.746 1.00 16.20 1132 SER C CA 1
ATOM 10042 C C . SER C 1 352 ? -18.709 -6.191 79.320 1.00 15.54 1132 SER C C 1
ATOM 10043 O O . SER C 1 352 ? -19.816 -6.516 79.800 1.00 15.33 1132 SER C O 1
ATOM 10046 N N . ASP C 1 353 ? -18.260 -4.932 79.277 1.00 15.60 1133 ASP C N 1
ATOM 10047 C CA . ASP C 1 353 ? -18.964 -3.788 79.868 1.00 15.36 1133 ASP C CA 1
ATOM 10048 C C . ASP C 1 353 ? -19.808 -2.962 78.874 1.00 14.34 1133 ASP C C 1
ATOM 10049 O O . ASP C 1 353 ? -20.099 -1.801 79.144 1.00 14.19 1133 ASP C O 1
ATOM 10054 N N . LEU C 1 354 ? -20.207 -3.534 77.738 1.00 13.56 1134 LEU C N 1
ATOM 10055 C CA . LEU C 1 354 ? -20.997 -2.775 76.740 1.00 14.16 1134 LEU C CA 1
ATOM 10056 C C . LEU C 1 354 ? -22.220 -2.065 77.290 1.00 13.61 1134 LEU C C 1
ATOM 10057 O O . LEU C 1 354 ? -22.579 -0.987 76.809 1.00 13.00 1134 LEU C O 1
ATOM 10062 N N . TYR C 1 355 ? -22.860 -2.643 78.308 1.00 13.29 1135 TYR C N 1
ATOM 10063 C CA . TYR C 1 355 ? -24.038 -2.004 78.878 1.00 13.62 1135 TYR C CA 1
ATOM 10064 C C . TYR C 1 355 ? -23.736 -0.620 79.476 1.00 13.57 1135 TYR C C 1
ATOM 10065 O O . TYR C 1 355 ? -24.548 0.308 79.347 1.00 12.86 1135 TYR C O 1
ATOM 10074 N N . THR C 1 356 ? -22.595 -0.507 80.152 1.00 14.08 1136 THR C N 1
ATOM 10075 C CA . THR C 1 356 ? -22.204 0.712 80.821 1.00 14.88 1136 THR C CA 1
ATOM 10076 C C . THR C 1 356 ? -21.091 1.478 80.120 1.00 15.86 1136 THR C C 1
ATOM 10077 O O . THR C 1 356 ? -20.774 2.616 80.523 1.00 17.18 1136 THR C O 1
ATOM 10081 N N . ARG C 1 357 ? -20.499 0.906 79.077 1.00 14.80 1137 ARG C N 1
ATOM 10082 C CA . ARG C 1 357 ? -19.289 1.483 78.514 1.00 15.30 1137 ARG C CA 1
ATOM 10083 C C . ARG C 1 357 ? -19.501 2.899 77.927 1.00 14.45 1137 ARG C C 1
ATOM 10084 O O . ARG C 1 357 ? -20.272 3.078 77.006 1.00 13.94 1137 ARG C O 1
ATOM 10092 N N . ALA C 1 358 ? -18.806 3.895 78.460 1.00 14.21 1138 ALA C N 1
ATOM 10093 C CA . ALA C 1 358 ? -18.802 5.231 77.840 1.00 13.96 1138 ALA C CA 1
ATOM 10094 C C . ALA C 1 358 ? -18.107 5.141 76.484 1.00 13.82 1138 ALA C C 1
ATOM 10095 O O . ALA C 1 358 ? -17.086 4.421 76.340 1.00 13.74 1138 ALA C O 1
ATOM 10097 N N . PRO C 1 359 ? -18.639 5.841 75.468 1.00 13.17 1139 PRO C N 1
ATOM 10098 C CA . PRO C 1 359 ? -17.917 5.875 74.204 1.00 13.24 1139 PRO C CA 1
ATOM 10099 C C . PRO C 1 359 ? -16.568 6.620 74.317 1.00 13.59 1139 PRO C C 1
ATOM 10100 O O . PRO C 1 359 ? -16.359 7.373 75.277 1.00 14.09 1139 PRO C O 1
ATOM 10104 N N . THR C 1 360 ? -15.676 6.349 73.370 1.00 13.24 1140 THR C N 1
ATOM 10105 C CA . THR C 1 360 ? -14.407 7.029 73.235 1.00 13.84 1140 THR C CA 1
ATOM 10106 C C . THR C 1 360 ? -14.273 7.444 71.792 1.00 13.81 1140 THR C C 1
ATOM 10107 O O . THR C 1 360 ? -15.003 6.985 70.929 1.00 13.20 1140 THR C O 1
ATOM 10111 N N . SER C 1 361 ? -13.286 8.276 71.508 1.00 14.67 1141 SER C N 1
ATOM 10112 C CA . SER C 1 361 ? -13.011 8.680 70.138 1.00 14.89 1141 SER C CA 1
ATOM 10113 C C . SER C 1 361 ? -12.791 7.493 69.194 1.00 14.24 1141 SER C C 1
ATOM 10114 O O . SER C 1 361 ? -13.135 7.590 68.015 1.00 14.29 1141 SER C O 1
ATOM 10117 N N . ASP C 1 362 ? -12.273 6.377 69.709 1.00 14.20 1142 ASP C N 1
ATOM 10118 C CA . ASP C 1 362 ? -12.110 5.153 68.938 1.00 14.84 1142 ASP C CA 1
ATOM 10119 C C . ASP C 1 362 ? -13.392 4.366 68.654 1.00 13.13 1142 ASP C C 1
ATOM 10120 O O . ASP C 1 362 ? -13.415 3.641 67.659 1.00 12.76 1142 ASP C O 1
ATOM 10125 N N . THR C 1 363 ? -14.390 4.447 69.530 1.00 11.98 1143 THR C N 1
ATOM 10126 C CA . THR C 1 363 ? -15.621 3.619 69.390 1.00 11.53 1143 THR C CA 1
ATOM 10127 C C . THR C 1 363 ? -16.875 4.347 68.902 1.00 10.78 1143 THR C C 1
ATOM 10128 O O . THR C 1 363 ? -17.882 3.703 68.638 1.00 9.83 1143 THR C O 1
ATOM 10132 N N . VAL C 1 364 ? -16.809 5.681 68.760 1.00 9.66 1144 VAL C N 1
ATOM 10133 C CA . VAL C 1 364 ? -17.889 6.417 68.146 1.00 9.59 1144 VAL C CA 1
ATOM 10134 C C . VAL C 1 364 ? -17.983 5.991 66.713 1.00 9.11 1144 VAL C C 1
ATOM 10135 O O . VAL C 1 364 ? -16.989 5.602 66.122 1.00 9.37 1144 VAL C O 1
ATOM 10139 N N . GLY C 1 365 ? -19.171 6.135 66.149 1.00 8.44 1145 GLY C N 1
ATOM 10140 C CA . GLY C 1 365 ? -19.424 5.670 64.806 1.00 8.47 1145 GLY C CA 1
ATOM 10141 C C . GLY C 1 365 ? -20.485 4.578 64.787 1.00 8.08 1145 GLY C C 1
ATOM 10142 O O . GLY C 1 365 ? -21.011 4.170 65.840 1.00 8.05 1145 GLY C O 1
ATOM 10143 N N . PHE C 1 366 ? -20.766 4.153 63.565 1.00 7.97 1146 PHE C N 1
ATOM 10144 C CA . PHE C 1 366 ? -21.697 3.121 63.236 1.00 8.55 1146 PHE C CA 1
ATOM 10145 C C . PHE C 1 366 ? -21.027 1.750 63.300 1.00 8.14 1146 PHE C C 1
ATOM 10146 O O . PHE C 1 366 ? -19.969 1.558 62.703 1.00 8.24 1146 PHE C O 1
ATOM 10154 N N . TRP C 1 367 ? -21.698 0.830 63.981 1.00 7.94 1147 TRP C N 1
ATOM 10155 C CA . TRP C 1 367 ? -21.334 -0.581 64.050 1.00 8.48 1147 TRP C CA 1
ATOM 10156 C C . TRP C 1 367 ? -22.484 -1.389 64.675 1.00 8.59 1147 TRP C C 1
ATOM 10157 O O . TRP C 1 367 ? -23.421 -0.830 65.266 1.00 7.71 1147 TRP C O 1
ATOM 10168 N N . SER C 1 368 ? -22.402 -2.708 64.534 1.00 8.61 1148 SER C N 1
ATOM 10169 C CA . SER C 1 368 ? -23.302 -3.604 65.241 1.00 9.15 1148 SER C CA 1
ATOM 10170 C C . SER C 1 368 ? -22.486 -4.732 65.892 1.00 9.18 1148 SER C C 1
ATOM 10171 O O . SER C 1 368 ? -21.386 -5.061 65.432 1.00 9.11 1148 SER C O 1
ATOM 10174 N N . ILE C 1 369 ? -23.010 -5.254 66.987 1.00 8.81 1149 ILE C N 1
ATOM 10175 C CA . ILE C 1 369 ? -22.381 -6.325 67.757 1.00 9.41 1149 ILE C CA 1
ATOM 10176 C C . ILE C 1 369 ? -23.461 -7.362 68.072 1.00 9.34 1149 ILE C C 1
ATOM 10177 O O . ILE C 1 369 ? -24.532 -7.033 68.561 1.00 9.49 1149 ILE C O 1
ATOM 10182 N N . ASP C 1 370 ? -23.138 -8.607 67.815 1.00 9.46 1150 ASP C N 1
ATOM 10183 C CA . ASP C 1 370 ? -23.980 -9.744 68.171 1.00 9.58 1150 ASP C CA 1
ATOM 10184 C C . ASP C 1 370 ? -23.705 -10.084 69.637 1.00 9.13 1150 ASP C C 1
ATOM 10185 O O . ASP C 1 370 ? -22.662 -10.671 69.939 1.00 9.11 1150 ASP C O 1
ATOM 10190 N N . ILE C 1 371 ? -24.613 -9.713 70.539 1.00 8.85 1151 ILE C N 1
ATOM 10191 C CA . ILE C 1 371 ? -24.456 -10.020 71.959 1.00 9.49 1151 ILE C CA 1
ATOM 10192 C C . ILE C 1 371 ? -25.142 -11.386 72.223 1.00 10.07 1151 ILE C C 1
ATOM 10193 O O . ILE C 1 371 ? -26.349 -11.456 72.428 1.00 9.51 1151 ILE C O 1
ATOM 10198 N N . ASN C 1 372 ? -24.351 -12.451 72.162 1.00 11.08 1152 ASN C N 1
ATOM 10199 C CA . ASN C 1 372 ? -24.893 -13.827 72.229 1.00 12.37 1152 ASN C CA 1
ATOM 10200 C C . ASN C 1 372 ? -24.639 -14.544 73.552 1.00 12.66 1152 ASN C C 1
ATOM 10201 O O . ASN C 1 372 ? -25.112 -15.639 73.712 1.00 13.92 1152 ASN C O 1
ATOM 10206 N N . ASP C 1 373 ? -23.933 -13.906 74.484 1.00 12.93 1153 ASP C N 1
ATOM 10207 C CA . ASP C 1 373 ? -23.535 -14.497 75.773 1.00 12.78 1153 ASP C CA 1
ATOM 10208 C C . ASP C 1 373 ? -24.394 -13.930 76.894 1.00 13.12 1153 ASP C C 1
ATOM 10209 O O . ASP C 1 373 ? -24.476 -12.700 77.056 1.00 12.50 1153 ASP C O 1
ATOM 10214 N N . SER C 1 374 ? -25.023 -14.821 77.667 1.00 12.76 1154 SER C N 1
ATOM 10215 C CA . SER C 1 374 ? -25.908 -14.417 78.753 1.00 13.49 1154 SER C CA 1
ATOM 10216 C C . SER C 1 374 ? -25.260 -13.517 79.808 1.00 13.30 1154 SER C C 1
ATOM 10217 O O . SER C 1 374 ? -25.921 -12.656 80.347 1.00 12.88 1154 SER C O 1
ATOM 10220 N N . ALA C 1 375 ? -23.961 -13.674 80.050 1.00 13.90 1155 ALA C N 1
ATOM 10221 C CA . ALA C 1 375 ? -23.267 -12.844 81.014 1.00 13.14 1155 ALA C CA 1
ATOM 10222 C C . ALA C 1 375 ? -23.469 -11.353 80.615 1.00 12.80 1155 ALA C C 1
ATOM 10223 O O . ALA C 1 375 ? -23.721 -10.505 81.473 1.00 12.79 1155 ALA C O 1
ATOM 10225 N N . THR C 1 376 ? -23.431 -11.072 79.312 1.00 11.91 1156 THR C N 1
ATOM 10226 C CA . THR C 1 376 ? -23.652 -9.734 78.821 1.00 11.45 1156 THR C CA 1
ATOM 10227 C C . THR C 1 376 ? -25.143 -9.447 78.604 1.00 11.06 1156 THR C C 1
ATOM 10228 O O . THR C 1 376 ? -25.619 -8.414 79.092 1.00 10.29 1156 THR C O 1
ATOM 10232 N N . TYR C 1 377 ? -25.865 -10.339 77.906 1.00 9.98 1157 TYR C N 1
ATOM 10233 C CA . TYR C 1 377 ? -27.255 -10.019 77.533 1.00 10.00 1157 TYR C CA 1
ATOM 10234 C C . TYR C 1 377 ? -28.208 -9.963 78.715 1.00 10.26 1157 TYR C C 1
ATOM 10235 O O . TYR C 1 377 ? -29.189 -9.193 78.675 1.00 10.11 1157 TYR C O 1
ATOM 10244 N N . ASN C 1 378 ? -27.879 -10.658 79.808 1.00 10.23 1158 ASN C N 1
ATOM 10245 C CA . ASN C 1 378 ? -28.669 -10.514 81.033 1.00 11.06 1158 ASN C CA 1
ATOM 10246 C C . ASN C 1 378 ? -28.659 -9.104 81.629 1.00 10.84 1158 ASN C C 1
ATOM 10247 O O . ASN C 1 378 ? -29.529 -8.777 82.418 1.00 10.20 1158 ASN C O 1
ATOM 10252 N N . GLN C 1 379 ? -27.677 -8.291 81.263 1.00 11.20 1159 GLN C N 1
ATOM 10253 C CA . GLN C 1 379 ? -27.592 -6.909 81.727 1.00 11.27 1159 GLN C CA 1
ATOM 10254 C C . GLN C 1 379 ? -28.506 -5.974 80.932 1.00 11.46 1159 GLN C C 1
ATOM 10255 O O . GLN C 1 379 ? -28.827 -4.844 81.382 1.00 11.44 1159 GLN C O 1
ATOM 10261 N N . PHE C 1 380 ? -28.859 -6.411 79.733 1.00 10.76 1160 PHE C N 1
ATOM 10262 C CA . PHE C 1 380 ? -29.660 -5.619 78.789 1.00 10.50 1160 PHE C CA 1
ATOM 10263 C C . PHE C 1 380 ? -31.148 -5.898 78.946 1.00 10.62 1160 PHE C C 1
ATOM 10264 O O . PHE C 1 380 ? -31.524 -6.898 79.569 1.00 10.81 1160 PHE C O 1
ATOM 10272 N N . PRO C 1 381 ? -32.022 -5.037 78.367 1.00 10.13 1161 PRO C N 1
ATOM 10273 C CA . PRO C 1 381 ? -33.474 -5.364 78.387 1.00 10.18 1161 PRO C CA 1
ATOM 10274 C C . PRO C 1 381 ? -33.776 -6.669 77.659 1.00 9.81 1161 PRO C C 1
ATOM 10275 O O . PRO C 1 381 ? -33.052 -7.054 76.739 1.00 10.21 1161 PRO C O 1
ATOM 10279 N N . GLY C 1 382 ? -34.819 -7.355 78.089 1.00 9.83 1162 GLY C N 1
ATOM 10280 C CA . GLY C 1 382 ? -35.264 -8.579 77.439 1.00 10.01 1162 GLY C CA 1
ATOM 10281 C C . GLY C 1 382 ? -36.398 -8.244 76.481 1.00 10.13 1162 GLY C C 1
ATOM 10282 O O . GLY C 1 382 ? -36.662 -7.045 76.170 1.00 9.75 1162 GLY C O 1
ATOM 10283 N N . TYR C 1 383 ? -37.080 -9.301 76.039 1.00 9.86 1163 TYR C N 1
ATOM 10284 C CA . TYR C 1 383 ? -38.324 -9.194 75.300 1.00 10.25 1163 TYR C CA 1
ATOM 10285 C C . TYR C 1 383 ? -39.417 -9.465 76.294 1.00 10.85 1163 TYR C C 1
ATOM 10286 O O . TYR C 1 383 ? -39.118 -9.837 77.420 1.00 11.33 1163 TYR C O 1
ATOM 10295 N N . PHE C 1 384 ? -40.665 -9.261 75.897 1.00 11.31 1164 PHE C N 1
ATOM 10296 C CA . PHE C 1 384 ? -41.809 -9.596 76.720 1.00 12.58 1164 PHE C CA 1
ATOM 10297 C C . PHE C 1 384 ? -42.590 -10.693 76.034 1.00 13.11 1164 PHE C C 1
ATOM 10298 O O . PHE C 1 384 ? -42.891 -10.610 74.841 1.00 13.49 1164 PHE C O 1
ATOM 10306 N N . LYS C 1 385 ? -42.908 -11.736 76.784 1.00 13.97 1165 LYS C N 1
ATOM 10307 C CA . LYS C 1 385 ? -43.901 -12.692 76.333 1.00 15.29 1165 LYS C CA 1
ATOM 10308 C C . LYS C 1 385 ? -45.224 -11.933 76.331 1.00 15.00 1165 LYS C C 1
ATOM 10309 O O . LYS C 1 385 ? -45.567 -11.322 77.328 1.00 15.41 1165 LYS C O 1
ATOM 10323 N N . VAL C 1 387 ? -49.411 -11.413 75.955 1.00 13.33 1167 VAL C N 1
ATOM 10324 C CA . VAL C 1 387 ? -50.657 -12.061 76.348 1.00 12.98 1167 VAL C CA 1
ATOM 10325 C C . VAL C 1 387 ? -51.759 -11.381 75.550 1.00 13.14 1167 VAL C C 1
ATOM 10326 O O . VAL C 1 387 ? -51.854 -10.114 75.544 1.00 12.37 1167 VAL C O 1
ATOM 10330 N N . GLU C 1 388 ? -52.575 -12.186 74.882 1.00 12.17 1168 GLU C N 1
ATOM 10331 C CA . GLU C 1 388 ? -53.666 -11.677 74.085 1.00 12.79 1168 GLU C CA 1
ATOM 10332 C C . GLU C 1 388 ? -54.933 -11.624 74.921 1.00 13.21 1168 GLU C C 1
ATOM 10333 O O . GLU C 1 388 ? -55.384 -12.636 75.442 1.00 13.49 1168 GLU C O 1
ATOM 10339 N N . LYS C 1 389 ? -55.508 -10.439 75.052 1.00 12.69 1169 LYS C N 1
ATOM 10340 C CA . LYS C 1 389 ? -56.855 -10.291 75.606 1.00 13.71 1169 LYS C CA 1
ATOM 10341 C C . LYS C 1 389 ? -57.842 -9.985 74.493 1.00 13.07 1169 LYS C C 1
ATOM 10342 O O . LYS C 1 389 ? -57.425 -9.773 73.360 1.00 12.16 1169 LYS C O 1
ATOM 10348 N N . THR C 1 390 ? -59.132 -9.997 74.808 1.00 13.11 1170 THR C N 1
ATOM 10349 C CA . THR C 1 390 ? -60.178 -9.905 73.798 1.00 14.71 1170 THR C CA 1
ATOM 10350 C C . THR C 1 390 ? -61.285 -9.015 74.314 1.00 14.81 1170 THR C C 1
ATOM 10351 O O . THR C 1 390 ? -61.811 -9.208 75.431 1.00 13.41 1170 THR C O 1
ATOM 10355 N N . ASN C 1 391 ? -61.587 -7.971 73.554 1.00 16.32 1171 ASN C N 1
ATOM 10356 C CA . ASN C 1 391 ? -62.627 -7.033 73.985 1.00 17.69 1171 ASN C CA 1
ATOM 10357 C C . ASN C 1 391 ? -63.975 -7.776 74.048 1.00 19.47 1171 ASN C C 1
ATOM 10358 O O . ASN C 1 391 ? -64.390 -8.338 73.067 1.00 18.83 1171 ASN C O 1
ATOM 10363 N N . GLU C 1 392 ? -64.642 -7.705 75.194 1.00 22.90 1172 GLU C N 1
ATOM 10364 C CA . GLU C 1 392 ? -65.943 -8.379 75.446 1.00 26.27 1172 GLU C CA 1
ATOM 10365 C C . GLU C 1 392 ? -67.054 -8.040 74.457 1.00 26.88 1172 GLU C C 1
ATOM 10366 O O . GLU C 1 392 ? -67.926 -8.866 74.220 1.00 28.41 1172 GLU C O 1
ATOM 10372 N N . VAL C 1 393 ? -67.044 -6.819 73.920 1.00 25.81 1173 VAL C N 1
ATOM 10373 C CA . VAL C 1 393 ? -68.122 -6.322 73.059 1.00 26.18 1173 VAL C CA 1
ATOM 10374 C C . VAL C 1 393 ? -67.804 -6.404 71.579 1.00 25.20 1173 VAL C C 1
ATOM 10375 O O . VAL C 1 393 ? -68.669 -6.721 70.790 1.00 24.84 1173 VAL C O 1
ATOM 10379 N N . THR C 1 394 ? -66.573 -6.098 71.186 1.00 23.30 1174 THR C N 1
ATOM 10380 C CA . THR C 1 394 ? -66.209 -6.128 69.770 1.00 21.94 1174 THR C CA 1
ATOM 10381 C C . THR C 1 394 ? -65.608 -7.468 69.329 1.00 21.60 1174 THR C C 1
ATOM 10382 O O . THR C 1 394 ? -65.521 -7.712 68.134 1.00 22.37 1174 THR C O 1
ATOM 10386 N N . GLY C 1 395 ? -65.122 -8.281 70.267 1.00 20.41 1175 GLY C N 1
ATOM 10387 C CA . GLY C 1 395 ? -64.328 -9.479 69.902 1.00 19.56 1175 GLY C CA 1
ATOM 10388 C C . GLY C 1 395 ? -62.949 -9.199 69.283 1.00 19.38 1175 GLY C C 1
ATOM 10389 O O . GLY C 1 395 ? -62.256 -10.131 68.852 1.00 19.39 1175 GLY C O 1
ATOM 10390 N N . LEU C 1 396 ? -62.527 -7.933 69.237 1.00 17.08 1176 LEU C N 1
ATOM 10391 C CA . LEU C 1 396 ? -61.216 -7.563 68.701 1.00 16.66 1176 LEU C CA 1
ATOM 10392 C C . LEU C 1 396 ? -60.123 -7.781 69.762 1.00 15.34 1176 LEU C C 1
ATOM 10393 O O . LEU C 1 396 ? -60.262 -7.316 70.905 1.00 14.10 1176 LEU C O 1
ATOM 10398 N N . PRO C 1 397 ? -59.047 -8.520 69.404 1.00 14.62 1177 PRO C N 1
ATOM 10399 C CA . PRO C 1 397 ? -58.020 -8.800 70.390 1.00 14.25 1177 PRO C CA 1
ATOM 10400 C C . PRO C 1 397 ? -57.035 -7.631 70.578 1.00 13.25 1177 PRO C C 1
ATOM 10401 O O . PRO C 1 397 ? -56.907 -6.757 69.695 1.00 13.62 1177 PRO C O 1
ATOM 10405 N N . TYR C 1 398 ? -56.366 -7.627 71.728 1.00 11.51 1178 TYR C N 1
ATOM 10406 C CA . TYR C 1 398 ? -55.258 -6.722 71.966 1.00 11.98 1178 TYR C CA 1
ATOM 10407 C C . TYR C 1 398 ? -54.217 -7.407 72.836 1.00 11.99 1178 TYR C C 1
ATOM 10408 O O . TYR C 1 398 ? -54.551 -8.274 73.647 1.00 11.93 1178 TYR C O 1
ATOM 10417 N N . LEU C 1 399 ? -52.971 -6.997 72.673 1.00 11.93 1179 LEU C N 1
ATOM 10418 C CA . LEU C 1 399 ? -51.857 -7.525 73.449 1.00 12.38 1179 LEU C CA 1
ATOM 10419 C C . LEU C 1 399 ? -51.508 -6.665 74.636 1.00 13.29 1179 LEU C C 1
ATOM 10420 O O . LEU C 1 399 ? -51.599 -5.409 74.605 1.00 13.86 1179 LEU C O 1
ATOM 10425 N N . GLU C 1 400 ? -51.040 -7.360 75.658 1.00 13.11 1180 GLU C N 1
ATOM 10426 C CA . GLU C 1 400 ? -50.571 -6.816 76.900 1.00 14.35 1180 GLU C CA 1
ATOM 10427 C C . GLU C 1 400 ? -49.288 -7.572 77.216 1.00 13.61 1180 GLU C C 1
ATOM 10428 O O . GLU C 1 400 ? -49.135 -8.744 76.848 1.00 12.67 1180 GLU C O 1
ATOM 10434 N N . ARG C 1 401 ? -48.375 -6.904 77.895 1.00 12.88 1181 ARG C N 1
ATOM 10435 C CA . ARG C 1 401 ? -47.086 -7.502 78.257 1.00 13.22 1181 ARG C CA 1
ATOM 10436 C C . ARG C 1 401 ? -47.250 -8.557 79.350 1.00 14.11 1181 ARG C C 1
ATOM 10437 O O . ARG C 1 401 ? -47.886 -8.302 80.382 1.00 12.92 1181 ARG C O 1
ATOM 10445 N N . GLY C 1 402 ? -46.679 -9.736 79.110 1.00 15.11 1182 GLY C N 1
ATOM 10446 C CA . GLY C 1 402 ? -46.498 -10.753 80.136 1.00 15.94 1182 GLY C CA 1
ATOM 10447 C C . GLY C 1 402 ? -45.112 -10.578 80.725 1.00 16.70 1182 GLY C C 1
ATOM 10448 O O . GLY C 1 402 ? -44.658 -9.439 80.917 1.00 15.64 1182 GLY C O 1
ATOM 10449 N N . GLU C 1 403 ? -44.424 -11.677 81.021 1.00 15.81 1183 GLU C N 1
ATOM 10450 C CA . GLU C 1 403 ? -43.110 -11.575 81.684 1.00 17.32 1183 GLU C CA 1
ATOM 10451 C C . GLU C 1 403 ? -41.978 -11.158 80.739 1.00 15.21 1183 GLU C C 1
ATOM 10452 O O . GLU C 1 403 ? -41.959 -11.534 79.543 1.00 13.45 1183 GLU C O 1
ATOM 10458 N N . GLU C 1 404 ? -41.074 -10.347 81.277 1.00 12.99 1184 GLU C N 1
ATOM 10459 C CA . GLU C 1 404 ? -39.837 -10.005 80.613 1.00 13.48 1184 GLU C CA 1
ATOM 10460 C C . GLU C 1 404 ? -38.890 -11.207 80.693 1.00 12.27 1184 GLU C C 1
ATOM 10461 O O . GLU C 1 404 ? -38.727 -11.784 81.749 1.00 11.31 1184 GLU C O 1
ATOM 10467 N N . VAL C 1 405 ? -38.276 -11.539 79.569 1.00 11.45 1185 VAL C N 1
ATOM 10468 C CA . VAL C 1 405 ? -37.301 -12.599 79.455 1.00 11.16 1185 VAL C CA 1
ATOM 10469 C C . VAL C 1 405 ? -36.030 -12.033 78.780 1.00 10.64 1185 VAL C C 1
ATOM 10470 O O . VAL C 1 405 ? -36.071 -11.512 77.673 1.00 9.94 1185 VAL C O 1
ATOM 10474 N N . LYS C 1 406 ? -34.890 -12.234 79.412 1.00 10.44 1186 LYS C N 1
ATOM 10475 C CA . LYS C 1 406 ? -33.620 -11.795 78.841 1.00 10.31 1186 LYS C CA 1
ATOM 10476 C C . LYS C 1 406 ? -33.299 -12.637 77.614 1.00 10.55 1186 LYS C C 1
ATOM 10477 O O . LYS C 1 406 ? -33.688 -13.848 77.502 1.00 11.26 1186 LYS C O 1
ATOM 10483 N N . SER C 1 407 ? -32.571 -12.020 76.704 1.00 9.89 1187 SER C N 1
ATOM 10484 C CA . SER C 1 407 ? -32.351 -12.585 75.394 1.00 9.81 1187 SER C CA 1
ATOM 10485 C C . SER C 1 407 ? -31.073 -12.111 74.762 1.00 9.92 1187 SER C C 1
ATOM 10486 O O . SER C 1 407 ? -30.714 -10.946 74.917 1.00 9.85 1187 SER C O 1
ATOM 10489 N N . PRO C 1 408 ? -30.434 -12.978 73.968 1.00 10.25 1188 PRO C N 1
ATOM 10490 C CA . PRO C 1 408 ? -29.441 -12.419 73.069 1.00 10.40 1188 PRO C CA 1
ATOM 10491 C C . PRO C 1 408 ? -30.073 -11.379 72.117 1.00 10.12 1188 PRO C C 1
ATOM 10492 O O . PRO C 1 408 ? -31.288 -11.319 71.979 1.00 10.08 1188 PRO C O 1
ATOM 10496 N N . GLY C 1 409 ? -29.222 -10.536 71.554 1.00 9.93 1189 GLY C N 1
ATOM 10497 C CA . GLY C 1 409 ? -29.651 -9.498 70.637 1.00 9.88 1189 GLY C CA 1
ATOM 10498 C C . GLY C 1 409 ? -28.521 -8.832 69.904 1.00 9.70 1189 GLY C C 1
ATOM 10499 O O . GLY C 1 409 ? -27.343 -9.191 70.063 1.00 9.82 1189 GLY C O 1
ATOM 10500 N N . THR C 1 410 ? -28.896 -7.863 69.073 1.00 9.32 1190 THR C N 1
ATOM 10501 C CA . THR C 1 410 ? -27.981 -7.052 68.339 1.00 9.71 1190 THR C CA 1
ATOM 10502 C C . THR C 1 410 ? -27.951 -5.653 68.933 1.00 9.17 1190 THR C C 1
ATOM 10503 O O . THR C 1 410 ? -29.005 -4.999 69.063 1.00 9.12 1190 THR C O 1
ATOM 10507 N N . LEU C 1 411 ? -26.746 -5.210 69.269 1.00 8.83 1191 LEU C N 1
ATOM 10508 C CA . LEU C 1 411 ? -26.499 -3.823 69.655 1.00 8.74 1191 LEU C CA 1
ATOM 10509 C C . LEU C 1 411 ? -25.915 -3.063 68.476 1.00 8.57 1191 LEU C C 1
ATOM 10510 O O . LEU C 1 411 ? -24.855 -3.425 67.979 1.00 7.80 1191 LEU C O 1
ATOM 10515 N N . THR C 1 412 ? -26.590 -1.976 68.065 1.00 8.41 1192 THR C N 1
ATOM 10516 C CA . THR C 1 412 ? -26.165 -1.165 66.929 1.00 8.30 1192 THR C CA 1
ATOM 10517 C C . THR C 1 412 ? -26.054 0.299 67.397 1.00 8.06 1192 THR C C 1
ATOM 10518 O O . THR C 1 412 ? -26.930 0.805 68.107 1.00 8.25 1192 THR C O 1
ATOM 10522 N N . GLN C 1 413 ? -24.956 0.922 67.025 1.00 7.93 1193 GLN C N 1
ATOM 10523 C CA . GLN C 1 413 ? -24.664 2.322 67.363 1.00 8.19 1193 GLN C CA 1
ATOM 10524 C C . GLN C 1 413 ? -24.673 3.149 66.116 1.00 8.09 1193 GLN C C 1
ATOM 10525 O O . GLN C 1 413 ? -24.204 2.689 65.064 1.00 8.24 1193 GLN C O 1
ATOM 10531 N N . PHE C 1 414 ? -25.144 4.397 66.268 1.00 8.21 1194 PHE C N 1
ATOM 10532 C CA . PHE C 1 414 ? -25.059 5.398 65.235 1.00 8.55 1194 PHE C CA 1
ATOM 10533 C C . PHE C 1 414 ? -24.495 6.706 65.812 1.00 8.39 1194 PHE C C 1
ATOM 10534 O O . PHE C 1 414 ? -24.534 6.938 67.042 1.00 7.81 1194 PHE C O 1
ATOM 10542 N N . GLY C 1 415 ? -23.951 7.509 64.916 1.00 8.49 1195 GLY C N 1
ATOM 10543 C CA . GLY C 1 415 ? -23.450 8.863 65.268 1.00 8.96 1195 GLY C CA 1
ATOM 10544 C C . GLY C 1 415 ? -21.944 8.909 65.254 1.00 9.83 1195 GLY C C 1
ATOM 10545 O O . GLY C 1 415 ? -21.300 7.897 65.466 1.00 10.57 1195 GLY C O 1
ATOM 10546 N N . ASN C 1 416 ? -21.389 10.090 65.021 1.00 10.62 1196 ASN C N 1
ATOM 10547 C CA . ASN C 1 416 ? -19.962 10.238 64.755 1.00 10.89 1196 ASN C CA 1
ATOM 10548 C C . ASN C 1 416 ? -19.120 10.928 65.815 1.00 11.09 1196 ASN C C 1
ATOM 10549 O O . ASN C 1 416 ? -17.897 10.935 65.661 1.00 11.48 1196 ASN C O 1
ATOM 10554 N N . THR C 1 417 ? -19.712 11.436 66.892 1.00 10.33 1197 THR C N 1
ATOM 10555 C CA . THR C 1 417 ? -18.926 12.196 67.871 1.00 10.56 1197 THR C CA 1
ATOM 10556 C C . THR C 1 417 ? -19.297 11.823 69.278 1.00 10.47 1197 THR C C 1
ATOM 10557 O O . THR C 1 417 ? -20.292 11.124 69.497 1.00 10.59 1197 THR C O 1
ATOM 10561 N N . LEU C 1 418 ? -18.525 12.322 70.241 1.00 10.46 1198 LEU C N 1
ATOM 10562 C CA . LEU C 1 418 ? -18.861 12.113 71.654 1.00 11.33 1198 LEU C CA 1
ATOM 10563 C C . LEU C 1 418 ? -20.112 12.871 72.141 1.00 11.54 1198 LEU C C 1
ATOM 10564 O O . LEU C 1 418 ? -20.580 12.631 73.255 1.00 11.62 1198 LEU C O 1
ATOM 10569 N N . ASP C 1 419 ? -20.654 13.792 71.325 1.00 11.78 1199 ASP C N 1
ATOM 10570 C CA . ASP C 1 419 ? -21.941 14.444 71.612 1.00 12.31 1199 ASP C CA 1
ATOM 10571 C C . ASP C 1 419 ? -23.148 13.737 70.959 1.00 11.45 1199 ASP C C 1
ATOM 10572 O O . ASP C 1 419 ? -24.247 13.674 71.544 1.00 11.51 1199 ASP C O 1
ATOM 10577 N N . SER C 1 420 ? -22.914 13.253 69.734 1.00 10.69 1200 SER C N 1
ATOM 10578 C CA . SER C 1 420 ? -23.921 12.854 68.763 1.00 10.10 1200 SER C CA 1
ATOM 10579 C C . SER C 1 420 ? -23.710 11.345 68.565 1.00 9.81 1200 SER C C 1
ATOM 10580 O O . SER C 1 420 ? -22.854 10.909 67.778 1.00 9.49 1200 SER C O 1
ATOM 10583 N N . LEU C 1 421 ? -24.471 10.594 69.338 1.00 9.29 1201 LEU C N 1
ATOM 10584 C CA . LEU C 1 421 ? -24.294 9.144 69.481 1.00 9.08 1201 LEU C CA 1
ATOM 10585 C C . LEU C 1 421 ? -25.531 8.519 70.132 1.00 8.92 1201 LEU C C 1
ATOM 10586 O O . LEU C 1 421 ? -26.015 9.010 71.155 1.00 8.83 1201 LEU C O 1
ATOM 10591 N N . TYR C 1 422 ? -26.013 7.415 69.542 1.00 8.67 1202 TYR C N 1
ATOM 10592 C CA . TYR C 1 422 ? -27.156 6.712 70.055 1.00 8.27 1202 TYR C CA 1
ATOM 10593 C C . TYR C 1 422 ? -27.089 5.237 69.664 1.00 8.00 1202 TYR C C 1
ATOM 10594 O O . TYR C 1 422 ? -26.313 4.838 68.775 1.00 7.76 1202 TYR C O 1
ATOM 10603 N N . GLN C 1 423 ? -27.863 4.434 70.375 1.00 8.08 1203 GLN C N 1
ATOM 10604 C CA . GLN C 1 423 ? -27.841 2.998 70.199 1.00 8.50 1203 GLN C CA 1
ATOM 10605 C C . GLN C 1 423 ? -29.242 2.410 70.135 1.00 9.11 1203 GLN C C 1
ATOM 10606 O O . GLN C 1 423 ? -30.212 2.956 70.737 1.00 9.78 1203 GLN C O 1
ATOM 10612 N N . ASP C 1 424 ? -29.342 1.299 69.393 1.00 9.35 1204 ASP C N 1
ATOM 10613 C CA . ASP C 1 424 ? -30.551 0.479 69.281 1.00 9.79 1204 ASP C CA 1
ATOM 10614 C C . ASP C 1 424 ? -30.159 -0.931 69.747 1.00 9.17 1204 ASP C C 1
ATOM 10615 O O . ASP C 1 424 ? -29.074 -1.412 69.416 1.00 8.38 1204 ASP C O 1
ATOM 10620 N N . TRP C 1 425 ? -31.056 -1.571 70.507 1.00 9.18 1205 TRP C N 1
ATOM 10621 C CA . TRP C 1 425 ? -30.886 -2.949 70.990 1.00 9.05 1205 TRP C CA 1
ATOM 10622 C C . TRP C 1 425 ? -32.078 -3.736 70.477 1.00 9.40 1205 TRP C C 1
ATOM 10623 O O . TRP C 1 425 ? -33.220 -3.380 70.787 1.00 9.90 1205 TRP C O 1
ATOM 10634 N N . ILE C 1 426 ? -31.815 -4.768 69.671 1.00 9.07 1206 ILE C N 1
ATOM 10635 C CA . ILE C 1 426 ? -32.851 -5.550 69.026 1.00 9.04 1206 ILE C CA 1
ATOM 10636 C C . ILE C 1 426 ? -32.699 -6.997 69.477 1.00 8.93 1206 ILE C C 1
ATOM 10637 O O . ILE C 1 426 ? -31.749 -7.669 69.073 1.00 9.48 1206 ILE C O 1
ATOM 10642 N N . THR C 1 427 ? -33.574 -7.465 70.354 1.00 8.84 1207 THR C N 1
ATOM 10643 C CA . THR C 1 427 ? -33.475 -8.857 70.835 1.00 9.16 1207 THR C CA 1
ATOM 10644 C C . THR C 1 427 ? -33.791 -9.808 69.703 1.00 9.29 1207 THR C C 1
ATOM 10645 O O . THR C 1 427 ? -34.608 -9.471 68.842 1.00 9.20 1207 THR C O 1
ATOM 10649 N N . TYR C 1 428 ? -33.152 -10.984 69.703 1.00 9.37 1208 TYR C N 1
ATOM 10650 C CA . TYR C 1 428 ? -33.463 -12.002 68.730 1.00 9.90 1208 TYR C CA 1
ATOM 10651 C C . TYR C 1 428 ? -33.836 -13.317 69.409 1.00 10.29 1208 TYR C C 1
ATOM 10652 O O . TYR C 1 428 ? -33.230 -13.711 70.417 1.00 9.39 1208 TYR C O 1
ATOM 10661 N N . PRO C 1 429 ? -34.902 -13.941 68.908 1.00 10.78 1209 PRO C N 1
ATOM 10662 C CA . PRO C 1 429 ? -35.472 -15.057 69.615 1.00 11.18 1209 PRO C CA 1
ATOM 10663 C C . PRO C 1 429 ? -34.679 -16.310 69.356 1.00 11.09 1209 PRO C C 1
ATOM 10664 O O . PRO C 1 429 ? -34.216 -16.524 68.235 1.00 11.21 1209 PRO C O 1
ATOM 10668 N N . THR C 1 430 ? -34.472 -17.085 70.412 1.00 11.47 1210 THR C N 1
ATOM 10669 C CA . THR C 1 430 ? -33.729 -18.346 70.314 1.00 11.90 1210 THR C CA 1
ATOM 10670 C C . THR C 1 430 ? -34.568 -19.558 70.763 1.00 12.86 1210 THR C C 1
ATOM 10671 O O . THR C 1 430 ? -34.064 -20.684 70.772 1.00 12.62 1210 THR C O 1
ATOM 10675 N N . THR C 1 431 ? -35.823 -19.308 71.144 1.00 13.02 1211 THR C N 1
ATOM 10676 C CA . THR C 1 431 ? -36.733 -20.321 71.652 1.00 13.28 1211 THR C CA 1
ATOM 10677 C C . THR C 1 431 ? -38.115 -20.094 71.043 1.00 13.63 1211 THR C C 1
ATOM 10678 O O . THR C 1 431 ? -38.364 -19.016 70.478 1.00 11.94 1211 THR C O 1
ATOM 10682 N N . PRO C 1 432 ? -39.015 -21.122 71.123 1.00 13.67 1212 PRO C N 1
ATOM 10683 C CA . PRO C 1 432 ? -40.337 -21.013 70.483 1.00 13.72 1212 PRO C CA 1
ATOM 10684 C C . PRO C 1 432 ? -41.227 -19.790 70.851 1.00 13.14 1212 PRO C C 1
ATOM 10685 O O . PRO C 1 432 ? -41.815 -19.201 69.945 1.00 12.60 1212 PRO C O 1
ATOM 10689 N N . GLU C 1 433 ? -41.326 -19.440 72.136 1.00 12.66 1213 GLU C N 1
ATOM 10690 C CA . GLU C 1 433 ? -42.203 -18.355 72.580 1.00 13.08 1213 GLU C CA 1
ATOM 10691 C C . GLU C 1 433 ? -41.494 -16.991 72.542 1.00 12.52 1213 GLU C C 1
ATOM 10692 O O . GLU C 1 433 ? -42.102 -15.957 72.855 1.00 12.99 1213 GLU C O 1
ATOM 10698 N N . ALA C 1 434 ? -40.219 -16.989 72.186 1.00 12.09 1214 ALA C N 1
ATOM 10699 C CA . ALA C 1 434 ? -39.458 -15.748 72.211 1.00 11.78 1214 ALA C CA 1
ATOM 10700 C C . ALA C 1 434 ? -39.905 -14.845 71.086 1.00 11.54 1214 ALA C C 1
ATOM 10701 O O . ALA C 1 434 ? -40.266 -15.295 70.027 1.00 11.41 1214 ALA C O 1
ATOM 10703 N N . ARG C 1 435 ? -39.806 -13.544 71.310 1.00 11.84 1215 ARG C N 1
ATOM 10704 C CA . ARG C 1 435 ? -40.272 -12.574 70.347 1.00 11.77 1215 ARG C CA 1
ATOM 10705 C C . ARG C 1 435 ? -39.240 -11.457 70.301 1.00 11.72 1215 ARG C C 1
ATOM 10706 O O . ARG C 1 435 ? -38.459 -11.321 71.245 1.00 10.98 1215 ARG C O 1
ATOM 10714 N N . THR C 1 436 ? -39.238 -10.690 69.223 1.00 10.82 1216 THR C N 1
ATOM 10715 C CA . THR C 1 436 ? -38.297 -9.556 69.104 1.00 11.27 1216 THR C CA 1
ATOM 10716 C C . THR C 1 436 ? -38.906 -8.298 69.697 1.00 10.73 1216 THR C C 1
ATOM 10717 O O . THR C 1 436 ? -40.050 -7.953 69.417 1.00 9.77 1216 THR C O 1
ATOM 10721 N N . THR C 1 437 ? -38.118 -7.642 70.570 1.00 10.78 1217 THR C N 1
ATOM 10722 C CA . THR C 1 437 ? -38.456 -6.378 71.184 1.00 9.95 1217 THR C CA 1
ATOM 10723 C C . THR C 1 437 ? -37.259 -5.460 70.929 1.00 9.50 1217 THR C C 1
ATOM 10724 O O . THR C 1 437 ? -36.099 -5.902 71.006 1.00 9.68 1217 THR C O 1
ATOM 10728 N N . ARG C 1 438 ? -37.539 -4.194 70.585 1.00 9.11 1218 ARG C N 1
ATOM 10729 C CA . ARG C 1 438 ? -36.497 -3.234 70.286 1.00 8.68 1218 ARG C CA 1
ATOM 10730 C C . ARG C 1 438 ? -36.502 -2.186 71.379 1.00 8.77 1218 ARG C C 1
ATOM 10731 O O . ARG C 1 438 ? -37.572 -1.844 71.923 1.00 8.45 1218 ARG C O 1
ATOM 10739 N N . TRP C 1 439 ? -35.297 -1.689 71.673 1.00 8.68 1219 TRP C N 1
ATOM 10740 C CA . TRP C 1 439 ? -35.029 -0.719 72.745 1.00 8.71 1219 TRP C CA 1
ATOM 10741 C C . TRP C 1 439 ? -34.046 0.323 72.236 1.00 8.68 1219 TRP C C 1
ATOM 10742 O O . TRP C 1 439 ? -33.222 0.031 71.365 1.00 9.01 1219 TRP C O 1
ATOM 10753 N N . THR C 1 440 ? -34.137 1.535 72.770 1.00 8.75 1220 THR C N 1
ATOM 10754 C CA . THR C 1 440 ? -33.265 2.622 72.343 1.00 8.93 1220 THR C CA 1
ATOM 10755 C C . THR C 1 440 ? -32.679 3.385 73.515 1.00 9.18 1220 THR C C 1
ATOM 10756 O O . THR C 1 440 ? -33.276 3.460 74.591 1.00 9.67 1220 THR C O 1
ATOM 10760 N N . ARG C 1 441 ? -31.513 3.974 73.285 1.00 9.24 1221 ARG C N 1
ATOM 10761 C CA . ARG C 1 441 ? -30.951 4.915 74.201 1.00 8.96 1221 ARG C CA 1
ATOM 10762 C C . ARG C 1 441 ? -30.054 5.922 73.488 1.00 8.60 1221 ARG C C 1
ATOM 10763 O O . ARG C 1 441 ? -29.652 5.733 72.340 1.00 7.79 1221 ARG C O 1
ATOM 10771 N N . THR C 1 442 ? -29.757 6.995 74.205 1.00 8.60 1222 THR C N 1
ATOM 10772 C CA . THR C 1 442 ? -28.959 8.107 73.681 1.00 8.87 1222 THR C CA 1
ATOM 10773 C C . THR C 1 442 ? -27.785 8.371 74.613 1.00 9.06 1222 THR C C 1
ATOM 10774 O O . THR C 1 442 ? -27.960 8.347 75.813 1.00 8.74 1222 THR C O 1
ATOM 10778 N N . TRP C 1 443 ? -26.606 8.624 74.053 1.00 9.89 1223 TRP C N 1
ATOM 10779 C CA . TRP C 1 443 ? -25.451 9.032 74.854 1.00 10.60 1223 TRP C CA 1
ATOM 10780 C C . TRP C 1 443 ? -25.639 10.489 75.299 1.00 10.99 1223 TRP C C 1
ATOM 10781 O O . TRP C 1 443 ? -25.924 11.357 74.489 1.00 10.30 1223 TRP C O 1
ATOM 10792 N N . GLN C 1 444 ? -25.495 10.720 76.606 1.00 11.56 1224 GLN C N 1
ATOM 10793 C CA . GLN C 1 444 ? -25.690 12.015 77.232 1.00 11.92 1224 GLN C CA 1
ATOM 10794 C C . GLN C 1 444 ? -24.323 12.557 77.718 1.00 12.40 1224 GLN C C 1
ATOM 10795 O O . GLN C 1 444 ? -23.921 12.375 78.883 1.00 12.14 1224 GLN C O 1
ATOM 10801 N N . LYS C 1 445 ? -23.626 13.200 76.807 1.00 13.34 1225 LYS C N 1
ATOM 10802 C CA . LYS C 1 445 ? -22.249 13.640 77.047 1.00 14.70 1225 LYS C CA 1
ATOM 10803 C C . LYS C 1 445 ? -22.100 14.490 78.315 1.00 14.53 1225 LYS C C 1
ATOM 10804 O O . LYS C 1 445 ? -21.200 14.224 79.125 1.00 13.01 1225 LYS C O 1
ATOM 10810 N N . THR C 1 446 ? -22.994 15.477 78.472 1.00 15.47 1226 THR C N 1
ATOM 10811 C CA . THR C 1 446 ? -22.951 16.402 79.622 1.00 15.90 1226 THR C CA 1
ATOM 10812 C C . THR C 1 446 ? -23.252 15.713 80.950 1.00 16.69 1226 THR C C 1
ATOM 10813 O O . THR C 1 446 ? -22.691 16.106 81.966 1.00 17.66 1226 THR C O 1
ATOM 10817 N N . LYS C 1 447 ? -24.097 14.678 80.955 1.00 16.31 1227 LYS C N 1
ATOM 10818 C CA . LYS C 1 447 ? -24.338 13.855 82.146 1.00 17.23 1227 LYS C CA 1
ATOM 10819 C C . LYS C 1 447 ? -23.326 12.698 82.308 1.00 16.41 1227 LYS C C 1
ATOM 10820 O O . LYS C 1 447 ? -23.307 12.081 83.355 1.00 17.33 1227 LYS C O 1
ATOM 10826 N N . ASN C 1 448 ? -22.510 12.436 81.285 1.00 14.90 1228 ASN C N 1
ATOM 10827 C CA . ASN C 1 448 ? -21.536 11.350 81.208 1.00 15.34 1228 ASN C CA 1
ATOM 10828 C C . ASN C 1 448 ? -22.190 9.976 81.396 1.00 14.38 1228 ASN C C 1
ATOM 10829 O O . ASN C 1 448 ? -21.655 9.090 82.080 1.00 14.66 1228 ASN C O 1
ATOM 10834 N N . SER C 1 449 ? -23.350 9.808 80.767 1.00 13.17 1229 SER C N 1
ATOM 10835 C CA . SER C 1 449 ? -24.071 8.556 80.859 1.00 13.02 1229 SER C CA 1
ATOM 10836 C C . SER C 1 449 ? -24.926 8.320 79.636 1.00 12.48 1229 SER C C 1
ATOM 10837 O O . SER C 1 449 ? -25.257 9.258 78.908 1.00 12.17 1229 SER C O 1
ATOM 10840 N N . TRP C 1 450 ? -25.292 7.058 79.440 1.00 11.68 1230 TRP C N 1
ATOM 10841 C CA . TRP C 1 450 ? -26.320 6.666 78.492 1.00 11.27 1230 TRP C CA 1
ATOM 10842 C C . TRP C 1 450 ? -27.638 6.939 79.146 1.00 11.27 1230 TRP C C 1
ATOM 10843 O O . TRP C 1 450 ? -27.789 6.776 80.360 1.00 10.90 1230 TRP C O 1
ATOM 10854 N N . SER C 1 451 ? -28.620 7.382 78.358 1.00 11.20 1231 SER C N 1
ATOM 10855 C CA . SER C 1 451 ? -29.987 7.398 78.826 1.00 10.67 1231 SER C CA 1
ATOM 10856 C C . SER C 1 451 ? -30.393 5.949 79.096 1.00 10.83 1231 SER C C 1
ATOM 10857 O O . SER C 1 451 ? -29.762 4.996 78.576 1.00 10.12 1231 SER C O 1
ATOM 10860 N N . SER C 1 452 ? -31.435 5.787 79.902 1.00 10.70 1232 SER C N 1
ATOM 10861 C CA . SER C 1 452 ? -31.974 4.464 80.163 1.00 11.06 1232 SER C CA 1
ATOM 10862 C C . SER C 1 452 ? -32.606 3.917 78.892 1.00 10.57 1232 SER C C 1
ATOM 10863 O O . SER C 1 452 ? -33.336 4.622 78.240 1.00 10.35 1232 SER C O 1
ATOM 10866 N N . PHE C 1 453 ? -32.376 2.638 78.584 1.00 9.22 1233 PHE C N 1
ATOM 10867 C CA . PHE C 1 453 ? -33.063 2.018 77.466 1.00 8.73 1233 PHE C CA 1
ATOM 10868 C C . PHE C 1 453 ? -34.563 2.159 77.663 1.00 8.38 1233 PHE C C 1
ATOM 10869 O O . PHE C 1 453 ? -35.056 2.013 78.790 1.00 8.17 1233 PHE C O 1
ATOM 10877 N N . VAL C 1 454 ? -35.281 2.477 76.584 1.00 8.01 1234 VAL C N 1
ATOM 10878 C CA . VAL C 1 454 ? -36.736 2.549 76.615 1.00 8.43 1234 VAL C CA 1
ATOM 10879 C C . VAL C 1 454 ? -37.221 1.675 75.484 1.00 8.60 1234 VAL C C 1
ATOM 10880 O O . VAL C 1 454 ? -36.539 1.571 74.456 1.00 8.94 1234 VAL C O 1
ATOM 10884 N N . GLN C 1 455 ? -38.368 1.043 75.691 1.00 8.59 1235 GLN C N 1
ATOM 10885 C CA . GLN C 1 455 ? -38.907 0.138 74.715 1.00 9.03 1235 GLN C CA 1
ATOM 10886 C C . GLN C 1 455 ? -39.540 0.877 73.552 1.00 8.76 1235 GLN C C 1
ATOM 10887 O O . GLN C 1 455 ? -40.330 1.787 73.752 1.00 8.55 1235 GLN C O 1
ATOM 10893 N N . VAL C 1 456 ? -39.229 0.436 72.345 1.00 8.59 1236 VAL C N 1
ATOM 10894 C CA . VAL C 1 456 ? -39.960 0.849 71.139 1.00 8.63 1236 VAL C CA 1
ATOM 10895 C C . VAL C 1 456 ? -41.370 0.285 71.157 1.00 8.87 1236 VAL C C 1
ATOM 10896 O O . VAL C 1 456 ? -41.557 -0.925 71.437 1.00 8.28 1236 VAL C O 1
ATOM 10900 N N . PHE C 1 457 ? -42.369 1.117 70.872 1.00 8.58 1237 PHE C N 1
ATOM 10901 C CA . PHE C 1 457 ? -43.711 0.611 70.697 1.00 8.99 1237 PHE C CA 1
ATOM 10902 C C . PHE C 1 457 ? -44.003 0.270 69.227 1.00 9.44 1237 PHE C C 1
ATOM 10903 O O . PHE C 1 457 ? -43.823 1.103 68.339 1.00 9.41 1237 PHE C O 1
ATOM 10911 N N . ASP C 1 458 ? -44.435 -0.971 68.992 1.00 9.41 1238 ASP C N 1
ATOM 10912 C CA . ASP C 1 458 ? -44.697 -1.465 67.655 1.00 9.09 1238 ASP C CA 1
ATOM 10913 C C . ASP C 1 458 ? -45.822 -2.488 67.752 1.00 8.91 1238 ASP C C 1
ATOM 10914 O O . ASP C 1 458 ? -46.311 -2.774 68.860 1.00 8.15 1238 ASP C O 1
ATOM 10919 N N . GLY C 1 459 ? -46.292 -2.989 66.606 1.00 8.66 1239 GLY C N 1
ATOM 10920 C CA . GLY C 1 459 ? -47.432 -3.893 66.606 1.00 9.37 1239 GLY C CA 1
ATOM 10921 C C . GLY C 1 459 ? -47.242 -5.188 67.398 1.00 9.33 1239 GLY C C 1
ATOM 10922 O O . GLY C 1 459 ? -48.221 -5.801 67.824 1.00 9.56 1239 GLY C O 1
ATOM 10923 N N . GLY C 1 460 ? -45.998 -5.591 67.616 1.00 9.43 1240 GLY C N 1
ATOM 10924 C CA . GLY C 1 460 ? -45.713 -6.815 68.401 1.00 9.59 1240 GLY C CA 1
ATOM 10925 C C . GLY C 1 460 ? -45.562 -6.463 69.875 1.00 9.91 1240 GLY C C 1
ATOM 10926 O O . GLY C 1 460 ? -45.561 -7.341 70.722 1.00 9.59 1240 GLY C O 1
ATOM 10927 N N . ASN C 1 461 ? -45.448 -5.164 70.168 1.00 9.44 1241 ASN C N 1
ATOM 10928 C CA . ASN C 1 461 ? -45.117 -4.663 71.503 1.00 9.90 1241 ASN C CA 1
ATOM 10929 C C . ASN C 1 461 ? -45.866 -3.313 71.704 1.00 9.97 1241 ASN C C 1
ATOM 10930 O O . ASN C 1 461 ? -45.237 -2.282 71.810 1.00 9.62 1241 ASN C O 1
ATOM 10935 N N . PRO C 1 462 ? -47.212 -3.344 71.713 1.00 10.48 1242 PRO C N 1
ATOM 10936 C CA . PRO C 1 462 ? -47.955 -2.072 71.802 1.00 10.30 1242 PRO C CA 1
ATOM 10937 C C . PRO C 1 462 ? -47.919 -1.440 73.179 1.00 10.39 1242 PRO C C 1
ATOM 10938 O O . PRO C 1 462 ? -47.714 -2.126 74.150 1.00 10.01 1242 PRO C O 1
ATOM 10942 N N . PRO C 1 463 ? -48.195 -0.114 73.265 1.00 10.29 1243 PRO C N 1
ATOM 10943 C CA . PRO C 1 463 ? -48.353 0.486 74.561 1.00 10.16 1243 PRO C CA 1
ATOM 10944 C C . PRO C 1 463 ? -49.645 0.023 75.187 1.00 10.06 1243 PRO C C 1
ATOM 10945 O O . PRO C 1 463 ? -50.571 -0.312 74.472 1.00 11.30 1243 PRO C O 1
ATOM 10949 N N . GLN C 1 464 ? -49.683 -0.078 76.508 1.00 10.20 1244 GLN C N 1
ATOM 10950 C CA . GLN C 1 464 ? -50.905 -0.411 77.212 1.00 11.28 1244 GLN C CA 1
ATOM 10951 C C . GLN C 1 464 ? -51.639 0.844 77.662 1.00 10.96 1244 GLN C C 1
ATOM 10952 O O . GLN C 1 464 ? -51.026 1.909 77.798 1.00 10.59 1244 GLN C O 1
ATOM 10958 N N . PRO C 1 465 ? -52.949 0.711 77.935 1.00 11.31 1245 PRO C N 1
ATOM 10959 C CA . PRO C 1 465 ? -53.727 1.842 78.485 1.00 11.34 1245 PRO C CA 1
ATOM 10960 C C . PRO C 1 465 ? -53.036 2.451 79.717 1.00 11.75 1245 PRO C C 1
ATOM 10961 O O . PRO C 1 465 ? -52.924 3.687 79.819 1.00 10.94 1245 PRO C O 1
ATOM 10965 N N . SER C 1 466 ? -52.484 1.594 80.576 1.00 11.94 1246 SER C N 1
ATOM 10966 C CA . SER C 1 466 ? -51.786 2.043 81.780 1.00 12.51 1246 SER C CA 1
ATOM 10967 C C . SER C 1 466 ? -50.453 2.727 81.503 1.00 12.63 1246 SER C C 1
ATOM 10968 O O . SER C 1 466 ? -50.003 3.498 82.351 1.00 13.53 1246 SER C O 1
ATOM 10971 N N . ASP C 1 467 ? -49.832 2.487 80.346 1.00 12.35 1247 ASP C N 1
ATOM 10972 C CA . ASP C 1 467 ? -48.647 3.236 79.952 1.00 12.74 1247 ASP C CA 1
ATOM 10973 C C . ASP C 1 467 ? -48.997 4.676 79.533 1.00 13.12 1247 ASP C C 1
ATOM 10974 O O . ASP C 1 467 ? -48.149 5.569 79.618 1.00 13.52 1247 ASP C O 1
ATOM 10979 N N . ILE C 1 468 ? -50.201 4.881 79.001 1.00 13.04 1248 ILE C N 1
ATOM 10980 C CA . ILE C 1 468 ? -50.564 6.168 78.408 1.00 13.44 1248 ILE C CA 1
ATOM 10981 C C . ILE C 1 468 ? -51.559 7.024 79.194 1.00 12.98 1248 ILE C C 1
ATOM 10982 O O . ILE C 1 468 ? -51.750 8.207 78.862 1.00 12.02 1248 ILE C O 1
ATOM 10987 N N . GLY C 1 469 ? -52.143 6.457 80.244 1.00 12.15 1249 GLY C N 1
ATOM 10988 C CA . GLY C 1 469 ? -53.204 7.135 81.001 1.00 12.29 1249 GLY C CA 1
ATOM 10989 C C . GLY C 1 469 ? -54.576 7.120 80.348 1.00 11.89 1249 GLY C C 1
ATOM 10990 O O . GLY C 1 469 ? -55.376 8.033 80.553 1.00 11.45 1249 GLY C O 1
ATOM 10991 N N . ALA C 1 470 ? -54.864 6.065 79.583 1.00 11.28 1250 ALA C N 1
ATOM 10992 C CA . ALA C 1 470 ? -56.166 5.857 78.998 1.00 11.15 1250 ALA C CA 1
ATOM 10993 C C . ALA C 1 470 ? -56.982 4.819 79.770 1.00 11.48 1250 ALA C C 1
ATOM 10994 O O . ALA C 1 470 ? -56.420 3.844 80.343 1.00 11.69 1250 ALA C O 1
ATOM 10996 N N . LEU C 1 471 ? -58.305 4.983 79.718 1.00 10.81 1251 LEU C N 1
ATOM 10997 C CA . LEU C 1 471 ? -59.187 4.055 80.363 1.00 11.43 1251 LEU C CA 1
ATOM 10998 C C . LEU C 1 471 ? -59.169 2.711 79.601 1.00 11.32 1251 LEU C C 1
ATOM 10999 O O . LEU C 1 471 ? -59.278 2.674 78.362 1.00 10.75 1251 LEU C O 1
ATOM 11004 N N . PRO C 1 472 ? -59.023 1.607 80.341 1.00 12.18 1252 PRO C N 1
ATOM 11005 C CA . PRO C 1 472 ? -59.185 0.301 79.681 1.00 12.43 1252 PRO C CA 1
ATOM 11006 C C . PRO C 1 472 ? -60.571 0.150 79.051 1.00 11.91 1252 PRO C C 1
ATOM 11007 O O . PRO C 1 472 ? -61.567 0.683 79.584 1.00 12.58 1252 PRO C O 1
ATOM 11011 N N . SER C 1 473 ? -60.627 -0.546 77.925 1.00 12.54 1253 SER C N 1
ATOM 11012 C CA . SER C 1 473 ? -61.893 -0.832 77.233 1.00 13.46 1253 SER C CA 1
ATOM 11013 C C . SER C 1 473 ? -62.817 -1.821 77.958 1.00 14.38 1253 SER C C 1
ATOM 11014 O O . SER C 1 473 ? -64.006 -1.837 77.663 1.00 14.35 1253 SER C O 1
ATOM 11017 N N . ASP C 1 474 ? -62.247 -2.662 78.837 1.00 16.32 1254 ASP C N 1
ATOM 11018 C CA . ASP C 1 474 ? -62.935 -3.778 79.507 1.00 17.79 1254 ASP C CA 1
ATOM 11019 C C . ASP C 1 474 ? -62.750 -3.630 81.040 1.00 15.77 1254 ASP C C 1
ATOM 11020 O O . ASP C 1 474 ? -61.643 -3.306 81.507 1.00 14.81 1254 ASP C O 1
ATOM 11025 N N . ASN C 1 475 ? -63.800 -3.884 81.823 1.00 13.93 1255 ASN C N 1
ATOM 11026 C CA . ASN C 1 475 ? -63.648 -4.108 83.277 1.00 13.52 1255 ASN C CA 1
ATOM 11027 C C . ASN C 1 475 ? -62.910 -3.009 84.001 1.00 13.49 1255 ASN C C 1
ATOM 11028 O O . ASN C 1 475 ? -62.082 -3.264 84.867 1.00 13.60 1255 ASN C O 1
ATOM 11033 N N . ALA C 1 476 ? -63.262 -1.770 83.659 1.00 13.51 1256 ALA C N 1
ATOM 11034 C CA . ALA C 1 476 ? -62.550 -0.590 84.093 1.00 13.13 1256 ALA C CA 1
ATOM 11035 C C . ALA C 1 476 ? -63.157 -0.005 85.361 1.00 13.35 1256 ALA C C 1
ATOM 11036 O O . ALA C 1 476 ? -64.396 -0.087 85.573 1.00 12.05 1256 ALA C O 1
ATOM 11038 N N . THR C 1 477 ? -62.275 0.600 86.166 1.00 12.77 1257 THR C N 1
ATOM 11039 C CA . THR C 1 477 ? -62.634 1.339 87.368 1.00 13.20 1257 THR C CA 1
ATOM 11040 C C . THR C 1 477 ? -62.001 2.745 87.238 1.00 13.25 1257 THR C C 1
ATOM 11041 O O . THR C 1 477 ? -60.833 2.860 86.866 1.00 12.53 1257 THR C O 1
ATOM 11053 N N . GLY C 1 479 ? -62.455 7.029 89.110 1.00 14.60 1259 GLY C N 1
ATOM 11054 C CA . GLY C 1 479 ? -63.059 7.887 90.122 1.00 15.00 1259 GLY C CA 1
ATOM 11055 C C . GLY C 1 479 ? -64.298 8.578 89.663 1.00 14.74 1259 GLY C C 1
ATOM 11056 O O . GLY C 1 479 ? -65.329 8.524 90.344 1.00 16.33 1259 GLY C O 1
ATOM 11057 N N . ASN C 1 480 ? -64.212 9.251 88.519 1.00 15.15 1260 ASN C N 1
ATOM 11058 C CA . ASN C 1 480 ? -65.332 10.051 88.014 1.00 14.57 1260 ASN C CA 1
ATOM 11059 C C . ASN C 1 480 ? -65.405 10.178 86.504 1.00 14.53 1260 ASN C C 1
ATOM 11060 O O . ASN C 1 480 ? -64.386 10.226 85.803 1.00 14.00 1260 ASN C O 1
ATOM 11065 N N . LEU C 1 481 ? -66.643 10.210 86.021 1.00 14.14 1261 LEU C N 1
ATOM 11066 C CA . LEU C 1 481 ? -66.958 10.391 84.623 1.00 13.93 1261 LEU C CA 1
ATOM 11067 C C . LEU C 1 481 ? -68.124 11.358 84.471 1.00 14.41 1261 LEU C C 1
ATOM 11068 O O . LEU C 1 481 ? -69.089 11.325 85.260 1.00 14.48 1261 LEU C O 1
ATOM 11073 N N . THR C 1 482 ? -68.057 12.162 83.417 1.00 14.18 1262 THR C N 1
ATOM 11074 C CA . THR C 1 482 ? -69.120 13.098 83.073 1.00 14.43 1262 THR C CA 1
ATOM 11075 C C . THR C 1 482 ? -69.621 12.784 81.666 1.00 15.02 1262 THR C C 1
ATOM 11076 O O . THR C 1 482 ? -68.856 12.709 80.706 1.00 15.09 1262 THR C O 1
ATOM 11080 N N . ILE C 1 483 ? -70.916 12.572 81.556 1.00 16.19 1263 ILE C N 1
ATOM 11081 C CA . ILE C 1 483 ? -71.549 12.241 80.295 1.00 17.53 1263 ILE C CA 1
ATOM 11082 C C . ILE C 1 483 ? -72.548 13.325 79.934 1.00 18.38 1263 ILE C C 1
ATOM 11083 O O . ILE C 1 483 ? -73.426 13.641 80.734 1.00 18.11 1263 ILE C O 1
ATOM 11088 N N . ARG C 1 484 ? -72.421 13.863 78.730 1.00 18.82 1264 ARG C N 1
ATOM 11089 C CA . ARG C 1 484 ? -73.229 15.017 78.319 1.00 21.14 1264 ARG C CA 1
ATOM 11090 C C . ARG C 1 484 ? -74.575 14.639 77.728 1.00 21.95 1264 ARG C C 1
ATOM 11091 O O . ARG C 1 484 ? -75.569 15.307 78.024 1.00 22.24 1264 ARG C O 1
ATOM 11099 N N . ASP C 1 485 ? -74.620 13.598 76.910 1.00 19.96 1265 ASP C N 1
ATOM 11100 C CA . ASP C 1 485 ? -75.804 13.348 76.086 1.00 21.67 1265 ASP C CA 1
ATOM 11101 C C . ASP C 1 485 ? -76.615 12.152 76.537 1.00 22.48 1265 ASP C C 1
ATOM 11102 O O . ASP C 1 485 ? -77.769 12.320 76.889 1.00 23.14 1265 ASP C O 1
ATOM 11107 N N . PHE C 1 486 ? -76.023 10.955 76.566 1.00 21.19 1266 PHE C N 1
ATOM 11108 C CA . PHE C 1 486 ? -76.725 9.807 77.121 1.00 20.37 1266 PHE C CA 1
ATOM 11109 C C . PHE C 1 486 ? -75.815 8.752 77.725 1.00 19.88 1266 PHE C C 1
ATOM 11110 O O . PHE C 1 486 ? -74.653 8.614 77.334 1.00 18.36 1266 PHE C O 1
ATOM 11118 N N . LEU C 1 487 ? -76.370 8.032 78.694 1.00 19.35 1267 LEU C N 1
ATOM 11119 C CA . LEU C 1 487 ? -75.804 6.811 79.218 1.00 20.16 1267 LEU C CA 1
ATOM 11120 C C . LEU C 1 487 ? -76.818 5.692 79.008 1.00 22.34 1267 LEU C C 1
ATOM 11121 O O . LEU C 1 487 ? -77.958 5.777 79.487 1.00 23.76 1267 LEU C O 1
ATOM 11126 N N . ARG C 1 488 ? -76.407 4.656 78.298 1.00 22.91 1268 ARG C N 1
ATOM 11127 C CA . ARG C 1 488 ? -77.249 3.512 78.047 1.00 24.19 1268 ARG C CA 1
ATOM 11128 C C . ARG C 1 488 ? -76.728 2.332 78.855 1.00 25.96 1268 ARG C C 1
ATOM 11129 O O . ARG C 1 488 ? -75.507 2.060 78.851 1.00 21.66 1268 ARG C O 1
ATOM 11137 N N . ILE C 1 489 ? -77.641 1.659 79.577 1.00 25.28 1269 ILE C N 1
ATOM 11138 C CA . ILE C 1 489 ? -77.323 0.429 80.294 1.00 26.26 1269 ILE C CA 1
ATOM 11139 C C . ILE C 1 489 ? -78.286 -0.631 79.776 1.00 28.36 1269 ILE C C 1
ATOM 11140 O O . ILE C 1 489 ? -79.506 -0.493 79.948 1.00 28.59 1269 ILE C O 1
ATOM 11145 N N . GLY C 1 490 ? -77.748 -1.656 79.122 1.00 28.45 1270 GLY C N 1
ATOM 11146 C CA . GLY C 1 490 ? -78.565 -2.641 78.425 1.00 30.54 1270 GLY C CA 1
ATOM 11147 C C . GLY C 1 490 ? -79.426 -1.948 77.389 1.00 32.54 1270 GLY C C 1
ATOM 11148 O O . GLY C 1 490 ? -78.916 -1.206 76.537 1.00 30.34 1270 GLY C O 1
ATOM 11149 N N . ASN C 1 491 ? -80.739 -2.150 77.469 1.00 33.20 1271 ASN C N 1
ATOM 11150 C CA . ASN C 1 491 ? -81.648 -1.455 76.553 1.00 37.35 1271 ASN C CA 1
ATOM 11151 C C . ASN C 1 491 ? -82.286 -0.177 77.124 1.00 36.16 1271 ASN C C 1
ATOM 11152 O O . ASN C 1 491 ? -83.158 0.389 76.472 1.00 37.18 1271 ASN C O 1
ATOM 11157 N N . VAL C 1 492 ? -81.843 0.301 78.294 1.00 35.16 1272 VAL C N 1
ATOM 11158 C CA . VAL C 1 492 ? -82.371 1.573 78.829 1.00 37.43 1272 VAL C CA 1
ATOM 11159 C C . VAL C 1 492 ? -81.391 2.761 78.689 1.00 38.27 1272 VAL C C 1
ATOM 11160 O O . VAL C 1 492 ? -80.270 2.744 79.194 1.00 33.18 1272 VAL C O 1
ATOM 11164 N N . ARG C 1 493 ? -81.867 3.787 77.991 1.00 39.29 1273 ARG C N 1
ATOM 11165 C CA . ARG C 1 493 ? -81.148 5.020 77.763 1.00 39.87 1273 ARG C CA 1
ATOM 11166 C C . ARG C 1 493 ? -81.504 6.010 78.866 1.00 40.08 1273 ARG C C 1
ATOM 11167 O O . ARG C 1 493 ? -82.681 6.226 79.181 1.00 42.35 1273 ARG C O 1
ATOM 11175 N N . ILE C 1 494 ? -80.474 6.598 79.458 1.00 36.11 1274 ILE C N 1
ATOM 11176 C CA . ILE C 1 494 ? -80.603 7.538 80.551 1.00 33.65 1274 ILE C CA 1
ATOM 11177 C C . ILE C 1 494 ? -80.150 8.887 79.985 1.00 36.56 1274 ILE C C 1
ATOM 11178 O O . ILE C 1 494 ? -78.943 9.088 79.696 1.00 31.14 1274 ILE C O 1
ATOM 11183 N N . VAL C 1 495 ? -81.115 9.781 79.757 1.00 37.00 1275 VAL C N 1
ATOM 11184 C CA . VAL C 1 495 ? -80.831 11.094 79.155 1.00 39.68 1275 VAL C CA 1
ATOM 11185 C C . VAL C 1 495 ? -81.187 12.220 80.110 1.00 40.55 1275 VAL C C 1
ATOM 11186 O O . VAL C 1 495 ? -82.027 12.028 80.997 1.00 40.15 1275 VAL C O 1
ATOM 11190 N N . PRO C 1 496 ? -80.532 13.394 79.946 1.00 41.43 1276 PRO C N 1
ATOM 11191 C CA . PRO C 1 496 ? -80.888 14.568 80.736 1.00 43.07 1276 PRO C CA 1
ATOM 11192 C C . PRO C 1 496 ? -82.355 14.965 80.541 1.00 43.38 1276 PRO C C 1
ATOM 11193 O O . PRO C 1 496 ? -82.843 14.941 79.409 1.00 39.00 1276 PRO C O 1
ATOM 11197 N N . ASP C 1 497 ? -83.026 15.289 81.650 1.00 48.11 1277 ASP C N 1
ATOM 11198 C CA . ASP C 1 497 ? -84.382 15.867 81.666 1.00 52.76 1277 ASP C CA 1
ATOM 11199 C C . ASP C 1 497 ? -84.324 17.241 82.367 1.00 50.99 1277 ASP C C 1
ATOM 11200 O O . ASP C 1 497 ? -84.925 17.420 83.434 1.00 45.26 1277 ASP C O 1
ATOM 11205 N N . PRO C 1 498 ? -83.591 18.212 81.767 1.00 57.19 1278 PRO C N 1
ATOM 11206 C CA . PRO C 1 498 ? -83.284 19.481 82.452 1.00 58.46 1278 PRO C CA 1
ATOM 11207 C C . PRO C 1 498 ? -84.516 20.300 82.850 1.00 62.12 1278 PRO C C 1
ATOM 11208 O O . PRO C 1 498 ? -84.498 20.942 83.903 1.00 65.31 1278 PRO C O 1
ATOM 11212 N N . VAL C 1 499 ? -85.570 20.257 82.030 1.00 62.98 1279 VAL C N 1
ATOM 11213 C CA . VAL C 1 499 ? -86.833 20.944 82.338 1.00 63.49 1279 VAL C CA 1
ATOM 11214 C C . VAL C 1 499 ? -87.487 20.453 83.653 1.00 62.63 1279 VAL C C 1
ATOM 11215 O O . VAL C 1 499 ? -88.167 21.237 84.324 1.00 59.56 1279 VAL C O 1
ATOM 11219 N N . ASN C 1 500 ? -87.262 19.183 84.023 1.00 59.85 1280 ASN C N 1
ATOM 11220 C CA . ASN C 1 500 ? -87.784 18.603 85.276 1.00 58.14 1280 ASN C CA 1
ATOM 11221 C C . ASN C 1 500 ? -86.727 18.339 86.366 1.00 56.58 1280 ASN C C 1
ATOM 11222 O O . ASN C 1 500 ? -86.959 17.525 87.266 1.00 54.00 1280 ASN C O 1
ATOM 11227 N N . LYS C 1 501 ? -85.590 19.040 86.307 1.00 58.90 1281 LYS C N 1
ATOM 11228 C CA . LYS C 1 501 ? -84.519 18.931 87.322 1.00 58.89 1281 LYS C CA 1
ATOM 11229 C C . LYS C 1 501 ? -84.060 17.480 87.563 1.00 56.07 1281 LYS C C 1
ATOM 11230 O O . LYS C 1 501 ? -83.807 17.080 88.706 1.00 54.78 1281 LYS C O 1
ATOM 11236 N N . THR C 1 502 ? -83.945 16.694 86.492 1.00 53.89 1282 THR C N 1
ATOM 11237 C CA . THR C 1 502 ? -83.604 15.275 86.644 1.00 51.88 1282 THR C CA 1
ATOM 11238 C C . THR C 1 502 ? -83.236 14.565 85.315 1.00 50.84 1282 THR C C 1
ATOM 11239 O O . THR C 1 502 ? -82.727 15.195 84.381 1.00 46.96 1282 THR C O 1
ATOM 11243 N N . VAL C 1 503 ? -83.483 13.258 85.251 1.00 50.82 1283 VAL C N 1
ATOM 11244 C CA . VAL C 1 503 ? -83.110 12.418 84.118 1.00 54.52 1283 VAL C CA 1
ATOM 11245 C C . VAL C 1 503 ? -84.317 11.577 83.643 1.00 53.40 1283 VAL C C 1
ATOM 11246 O O . VAL C 1 503 ? -85.141 11.170 84.460 1.00 57.17 1283 VAL C O 1
ATOM 11250 N N . LYS C 1 504 ? -84.410 11.333 82.332 1.00 54.27 1284 LYS C N 1
ATOM 11251 C CA . LYS C 1 504 ? -85.430 10.435 81.735 1.00 55.33 1284 LYS C CA 1
ATOM 11252 C C . LYS C 1 504 ? -84.836 9.055 81.485 1.00 55.25 1284 LYS C C 1
ATOM 11253 O O . LYS C 1 504 ? -83.630 8.946 81.225 1.00 49.53 1284 LYS C O 1
ATOM 11259 N N . PHE C 1 505 ? -85.700 8.029 81.501 1.00 55.00 1285 PHE C N 1
ATOM 11260 C CA . PHE C 1 505 ? -85.319 6.635 81.217 1.00 53.22 1285 PHE C CA 1
ATOM 11261 C C . PHE C 1 505 ? -85.992 6.096 79.958 1.00 54.21 1285 PHE C C 1
ATOM 11262 O O . PHE C 1 505 ? -86.972 5.371 80.051 1.00 63.79 1285 PHE C O 1
ATOM 11270 N N . GLU C 1 506 ? -85.440 6.413 78.792 1.00 54.27 1286 GLU C N 1
ATOM 11271 C CA . GLU C 1 506 ? -85.996 5.961 77.504 1.00 56.33 1286 GLU C CA 1
ATOM 11272 C C . GLU C 1 506 ? -85.626 4.483 77.222 1.00 58.78 1286 GLU C C 1
ATOM 11273 O O . GLU C 1 506 ? -84.436 4.131 77.200 1.00 55.22 1286 GLU C O 1
ATOM 11279 N N . TRP C 1 507 ? -86.624 3.626 76.994 1.00 55.28 1287 TRP C N 1
ATOM 11280 C CA . TRP C 1 507 ? -86.361 2.219 76.646 1.00 55.62 1287 TRP C CA 1
ATOM 11281 C C . TRP C 1 507 ? -86.044 2.080 75.146 1.00 56.35 1287 TRP C C 1
ATOM 11282 O O . TRP C 1 507 ? -86.621 2.784 74.321 1.00 58.43 1287 TRP C O 1
ATOM 11293 N N . VAL C 1 508 ? -85.118 1.180 74.810 1.00 54.39 1288 VAL C N 1
ATOM 11294 C CA . VAL C 1 508 ? -84.747 0.888 73.424 1.00 55.53 1288 VAL C CA 1
ATOM 11295 C C . VAL C 1 508 ? -85.003 -0.597 73.169 1.00 53.90 1288 VAL C C 1
ATOM 11296 O O . VAL C 1 508 ? -85.029 -1.044 72.027 1.00 54.87 1288 VAL C O 1
#

Organism: Enterobacteria phage T4 (NCBI:txid10665)

Foldseek 3Di:
DCCVVVPDDPDDDDPVNVCCLQPPDPVQWFAPPHDHHADEDDDVLLADDALPPGGPDDPVVHDRIRYDHDPVSVVVSCVSDADPPHDDPDDQDDVNHGPLQDDDPPDDDDDDDDDDDPDDDDDPDDDDDPDDDDDPDDDDDPDDDDDDDDDDWDKDKAAQPDPDDPGDPWIIWTWDAQLPPPDPDNFQPIKTFDDTPPDTQWIWTQTNVRDIDIDGPDDDDDDDDDPDDDDDDDDDDDDDDDDPDDDDDPAQFRDWDDDQQKIWTWGNPVFKIFTFMDDGNQHVDDGDPAGQWIAGPPPRDMDGGPDDDDPDDDDDPDDDDDDPPDDAAEADDDLPVVWDQDDLVRAAWHKYFQQDCSRQVSPWADWDDWDAQPVPRDIADDTHDGDGATWMKIKHANDSCGIKIKTWGDDDDDRGDIWIWIWGQHNVVSGIDDIDTDADRSRHDDCVNPVHFDSDPTDPDDDDAAWDDDPQWIWGDDVVVPDIDTDRHD/DCVVVVPPDDDDQDPVNVCCQAVNDPVQWFAPPHHHHADEDDPVLLADDALPPQGPDDPVPHDRTRYDHDPVRVVVSCVSDADPPHDDPDDQDDVNHGPLRDDDPPDDDDDDDDDDDPDDDDDDDDDDDPDDDDDPDDDDDPDDDDFDDPDDWDKDKAQQPDPDDPGDPFIIWTWDAQLPVPDPDNFQPIKTFDPTPPDTQWIWTQTPVGDIDIDGPDDDDDDDDDPDDDDDDDDDDDDDDDDPDDDDDPAQFRDWDDDQQKIWTWGNPVFKIFTFMPGGNQHVDDGDPAGQWMAGPPPRDMDGGDDDDDPPDDDDPDDDDDDPDDDAAAADDDLPVVWDQDDLVRFAWHKYFQQDCSRQVSPWADWDDWDADPVPRHIDDDTHDGDGATWMKIKHGNDSDGIKIKTWGDDDDDRGDIWMWIWGRHNVVSGIDDTDTDADRSRHDDCVNPVHFDPDPTDPDDDDDAWDDDPQKTWGADVVVGGIDIDGD/DLCVVVDDPPDDDDPVSVCCLQPPDPVQWDAPPHHHHADEDDDVLLADDALPPGGPDDPVPHDRTRYDHDPVSVVVSCVSDDDPPHDDPDDQDDVNHGPLVDDDPPDDDDDDDDDDDPDDDDDDDDDDDPDDDDDPDDDDDPDDDDDDDDDDWDKDKAQQPDPDDPGDPFIIWTWDAQLPPDDPDNFFHIKGFDDTPVDTQWIWTQTPVRDIDIDGPDDDDDDDDDPDDDDDDDDDDDDDDDDPDDDDDPAQFRDWDDDAQKIWTWGNPVFKIFTFMPGGNQHVDDGDPAGQWIAGPVPRDMDGGPDDDDDDDDDDPDDDDDDPPDDAAEADDDQCVVWDQDDLVRAAKHKYFQQDCSRQVSDWAAFFDWDAQPPPRDIDDDGDDTDGATWMKIKHDNDSCGIKIKTWGDDDDDRGDIWMWIWDRHNVVSGIDDIDTDADRVRHDDCVNPVHFDSPPTDPDDDDQAWDDDDQWIWGDPVVVPGIDTDGD

Radius of gyration: 78.49 Å; Cα contacts (8 Å, |Δi|>4): 4621; chains: 3; bounding box: 252×59×162 Å

InterPro domains:
  IPR048390 Long-tail fiber proximal subunit, trimerization domain [PF21446] (979-1092)
  IPR048391 Long-tail fiber proximal subunit domain [PF21560] (1139-1237)

B-factor: mean 26.94, std 18.08, range [5.79, 115.2]

Nearest PDB structures (foldseek):
  5nxf-assembly1_C  TM=9.569E-01  e=1.204E-81  Tequatrovirus T4
  5nxh-assembly1_C  TM=9.865E-01  e=9.959E-81  Tequatrovirus T4
  4uxg-assembly2_E  TM=9.892E-01  e=8.420E-63  Tequatrovirus T4
  5yvq-assembly1_A  TM=3.186E-01  e=4.210E-10  Muvirus mu
  5nxf-assembly1_C  TM=1.002E+00  e=1.296E-87  Tequatrovirus T4

Secondary structure (DSSP, 8-state):
-TTTTSS--SS---HHHHHHHHHT-GGGB--SSS-BBBEEP-GGGT--EETTTEE-S-GGGS-SSSEE--HHHHHHHHTTB-BTTSEESEES-BTTB-GGGB-BSSS-EEE-S-EEE-S-EEESS-EEESS-EEESS-EEEESEEEEE-SSS-EEEEE---SSSTT--S---EEEE--TTS-SS---EEEEEEEE-SS-EEEEEEEETTS-EEEEESSB------BS---B-S-EEESS-EEESS-EEE-SSEEEEEEETTEEEEEEE-SSEEEEEEPPTT-TTS---S---EEEETTT--EEE-S-EEE-S-EEE-SS-EEEES-EEEE----TTTTTPPP-TTT-SBEEEEE--HHHHTTS--EE--EEE-TTT--EEEPP--EE---EEEEEE-SSSSS-EEEEEE---STT----EEEEEEEGGGTEEPPPEEBPBTTBPPPHHHHTB-BSSSB--EEEESSEEEETTEEEEEEGGGTEEEEEE--/-THHHH--S-----HHHHHHHHHT-GGGB--SSS-BBBEEP-HHHH--EETTTEE-S-GGGS--SSEE--HHHHHHHHTTB-BTTSEESEES-BTTB-GGGB-BSSS-EEE-S-EEE-S-EEESS-EEESS-EEESS-EEEESEEEEE-SSS-EEEEE---SSSTT--S---EEEE-STTS-SS-----EEEEEE-SS-EEEEEEE-TTS-EEEEESSB------BS---B-S-EEESS-EEESS-EEE-SSEEEEEEETTEEEEEEE-SSEEEEEEPPTT-TTS---S---EEEETTT--EEE-S-EEE-S-EEE-SS-EEEES-EEEE----TTTTTPPP-TTT-SBEEEEE--HHHHTTS--EE--EEE-TTT--EEE----EE---EEEEEE-SSSSS-EEEEEE---STT----EEEEEEEGGGTEEPPPEEBPBTTB---HHHHTB-BSSSB--EEEESSEEEETTEEEEEETTTTEEEEEE-/---TTT--SSS---HHHHHHHHHT-GGGB--SSS-BBBEEP-HHHH--EETTTEE-S-GGGS-SSSEE--HHHHHHHHTTB-BTTSEESEES-BTTB-GGGB-BSSS-EEE-S-EEE-S-EEESS-EEESS-EEESS-EEEESEEEEE-SSS-EEEEE---SSSTT--S---EEEE--SSS-SS-----EEEEEE-SS-EEEEEEE-TTS-EEEEESSB---B--BS---B-S-EEESS-EEESS-EEE-SSEEEEEEETTEEEEEEE-SSEEEEEEPPTT-TTS---S---EEEETTT--EEE-S-EEE-S-EEE-SS-EEEES-EEEE----TTTTTPPP-TTT-SBEEEEE--HHHHTTS--EE--EEE-TTT--EEE----EE---EEEEEE-SSSSS-EEEEEE---STT----EEEEEEETTTTEEPPPEEBPBTTBPPPHHHHTBPBSSSB--EEEESSEEEETTEEEEEEGGGTEEEEEE-